Protein AF-A0A4Q2D8V3-F1 (afdb_monomer)

InterPro domains:
  IPR007855 RNA-dependent RNA polymerase [PTHR23079] (354-606)
  IPR057596 RDRP, core domain [PF05183] (180-632)

Foldseek 3Di:
DDDDDDDDDDDDDDDDDFFDFFDQDDDDDDDDDDDDDDDDDDPDPPPPDPDDDPVPAWDKDFDDPVDDQDDDDDPVLVVLLVLAPPLLSVLVVVCVLVVNDPSVVCVVVSVVRNPDPPRPDSVPNNVVSVVVSVVVSVVVVVVVVVPPDDDDDDPPDDPPPPPDPPPPAFKFFWDQVFFFFIFGDDLVDPDPTDMGIDDSNGGGTDDDPPPPRVSNVHTDGQETFFKDPFDWDFPQNLQLLVLQFQDLVLLLVLLLVVLCVLQVLCLDQVDDLQVNLQSLCVLVVQLLVLCCVVPVPVCRHHVSHVVVVVCVQPPPDPCLVCVVVVPPVNPDPDPLQQQQPQQRAGNDLSVNLNLLSLLPDGLVQDLVSLVSSLVVSLVVLLRCLQRSGRTARQKIKIAEDEPPVQPAEAQEKWAFAPDFRRADPVRGTGRTDAFAWKWKAFPPNQWSQLIDTGTHHDDVVVVSSVDHSYMYFHPDDPDGPQCSHLHGDRRGGMMMIGRRCSSRVRGDHDDCVRSDDDSCLLVPWKDADDDIPSNLCVVCVPPDPVVNVVSVVCLVCVVVPLSVVLSLLVQLLQLCCQAPNRSDPVSSSSSVVNSCSVCCNNRRIDTDPVNVVVSCVVGVLADRAPLSDRPVVVPPDVPDPPPRPHYHRDHYDPDDDRSSVVSSVSSVVSSVVVSVVSCVSSVPLPQDDQDCLLQVLQVVLVVVQVVQVVVVVVVVVVVDPDDDPDPPDDDDDDDPPDDDGSVVVNVFLLVQLVVLVVVCCCLQVDDDPDDDDDDDDDDDDDDDDPCRLVVDPSSVSSVSLSVSLCSLLVPPQPVNHPDDSLSSLSNSLSSNSVVQCVVCNPPSDGDCSSCSNNVPSSSVSSSVVDPDDDDDDPPPTPSNDRSDPCPDPPDDD

Sequence (893 aa):
MKSHSTNLQPTLVNDASLKLGKRKVDQVLIPDGSPESQRVFKQPRIQDPPGKDVTSKATVVHIDPSKSIINSPPHVVAQSFAKLPYGAQYEITRLVNNGRANYADFLSLISDLTSVPALSTNTTVAPLVSKILKTIKAVLDDAKVNADTAPVCHFKSALTGLRFVVLDVFLLFVLNLTDKGLLVEDIGDDSDDPVIYLAPSQIKIKYLASDDDPAHRAIDVLRASHLKTPCQLSSELVVNLAENGVPLQAFVDLLRASLDEAISPLLDWDRDLGEFWRDIQHRGGVLNARLARERPGIARVQGWSERDAVEQNNDDEDGLKELDGAGANSEQRSLAWWADPISGLPSPLEETIIEALDSGFTPKNCPYLRAKLGNCIVGYVDRIVSSYHIDVPMSCTSMIVPDRSGVLAEGEVFVKASGRYLQLPDGTYTDILVNMDVLVGRHPCKLPTDIRKWKAVDKPEFHSLGMADVIVLSTKGSRRAADWLAGGDYDGDKVLVVWQPELVEPFRNADERYADPPSDMDSRFFQKEVERVSTFSEKTAGLPEIEKIHELQYHLLGALRNTSLVGRYSNYHDIAVYQKGYKHPETRRLAIMFCTVLDSVKSGLSVKPEVLMDDQRRYGTLKAPLWTESIEKGNSKIQSPDNSNSGYPERGKGLKPFIMDGLFKRGKELRNEWKGKIERKTGLETSFVMDPDLVAPYQEFERMAAKEVARRNAADEASGPGVTLSVAQSSSGGNPSEEWSYANDLILIRKHVEEIYKEHKEKIGQAPAGGGGRPSSSLPGSDLDSAALTGLPIQRRQDILRSLSRKFAMYPTADELHLSPGWAARVKASYAYFYDCGQQKNKRKWTQFPWNVAFRDLCDIKAQVDSGYKTVRRECFYDRMAVKALIGRLTLN

Nearest PDB structures (foldseek):
  7y7q-assembly1_A  TM=8.088E-01  e=6.410E-26  Neurospora crassa
  7y7p-assembly1_A  TM=8.222E-01  e=3.084E-25  Neurospora crassa
  7y7t-assembly1_A  TM=8.079E-01  e=2.035E-25  Neurospora crassa
  7y7s-assembly1_A  TM=7.886E-01  e=1.224E-25  Neurospora crassa
  7y7r-assembly1_A  TM=7.980E-01  e=2.232E-25  Neurospora crassa

Radius of gyration: 35.07 Å; Cα contacts (8 Å, |Δi|>4): 1031; chains: 1; bounding box: 88×100×111 Å

pLDDT: mean 70.25, std 24.55, range [21.48, 98.56]

Mean predicted aligned error: 16.82 Å

Organism: NCBI:txid2316362

Secondary structure (DSSP, 8-state):
--------PPPP--------S--------------------PPP---PPTT--GGGGPEEEE--TTS----S--HHHHHHHTTS-HHHHHHHHHHHHTTS--HHHHHTTHHHHHT-TT--SHHHHHHHHHHHHHHHHHHHHHHHTT-SS-------SSSSS------SS--EEEE-SSBEEEE---TT---SS-EEEE-TTTB-----TT---GGGG--EEEEE---B-SEEEPHHHHHHHHHTT--HHHHHHHHHHHHHHHHHHHH--SS-HHHHHHHHHHHHTHHHHHHHHH-HHHHHHTT-SHHHHHHHHHSSS-TTHHHHHTTTSSS---GGGSPPTTT---SSHHHHHHHHHHTT--TTT-HHHHHHHHHHHHHHHHHHHHTT-EEESSEEEEEEEE-SS--SPTTEEEEE-SSS-EE-TTS-EESB--SEEEEEE-SS--STTSEEEEEE---HHHHHTT--SEEEE---SSS-HHHHTTT--TTT-EEEEE--HHHHTT--PPPGGGSSPPTTHHHHHEEE----HHHHHHHHTTS-HHHHHHHHHHHHTGGGGTHHHHHHHHHHHHHHHHHH-TT-HHHHHHHHHHHHHHTHHHH-EEE-HHHHHHHHHHHTTSPPPGGGS-TTTTTS---S--S---PPPPPPTTPPPPHHHHHHHHHHHHHHHHHHHHHHHH---------HHHHHHHHHHHHHHHHHHHHHHHHHHHT-S----------S-----PPP-HHHHHHHHHHHHHHHHHHHHHHHH-----S----------S---STTTTTS-HHHHHHHHHHHHHHHHHSS-GGGSSS-HHHHHHHHHHHHHHHHHHHHTTTT---SHHHHHHHHHHHHHHHTTSTT-----TTTTGGG-------------

Structure (mmCIF, N/CA/C/O backbone):
data_AF-A0A4Q2D8V3-F1
#
_entry.id   AF-A0A4Q2D8V3-F1
#
loop_
_atom_site.group_PDB
_atom_site.id
_atom_site.type_symbol
_atom_site.label_atom_id
_atom_site.label_alt_id
_atom_site.label_comp_id
_atom_site.label_asym_id
_atom_site.label_entity_id
_atom_site.label_seq_id
_atom_site.pdbx_PDB_ins_code
_atom_site.Cartn_x
_atom_site.Cartn_y
_atom_site.Cartn_z
_atom_site.occupancy
_atom_site.B_iso_or_equiv
_atom_site.auth_seq_id
_atom_site.auth_comp_id
_atom_site.auth_asym_id
_atom_site.auth_atom_id
_atom_site.pdbx_PDB_model_num
ATOM 1 N N . MET A 1 1 ? -37.116 75.525 6.205 1.00 33.69 1 MET A N 1
ATOM 2 C CA . MET A 1 1 ? -36.839 75.729 7.645 1.00 33.69 1 MET A CA 1
ATOM 3 C C . MET A 1 1 ? -37.574 74.678 8.463 1.00 33.69 1 MET A C 1
ATOM 5 O O . MET A 1 1 ? -38.787 74.769 8.578 1.00 33.69 1 MET A O 1
ATOM 9 N N . LYS A 1 2 ? -36.830 73.690 8.971 1.00 23.62 2 LYS A N 1
ATOM 10 C CA . LYS A 1 2 ? -36.969 72.975 10.256 1.00 23.62 2 LYS A CA 1
ATOM 11 C C . LYS A 1 2 ? -36.226 71.644 10.119 1.00 23.62 2 LYS A C 1
ATOM 13 O O . LYS A 1 2 ? -36.721 70.686 9.543 1.00 23.62 2 LYS A O 1
ATOM 18 N N . SER A 1 3 ? -34.992 71.673 10.602 1.00 23.20 3 SER A N 1
ATOM 19 C CA . SER A 1 3 ? -34.154 70.540 10.972 1.00 23.20 3 SER A CA 1
ATOM 20 C C . SER A 1 3 ? -34.714 69.882 12.228 1.00 23.20 3 SER A C 1
ATOM 22 O O . SER A 1 3 ? -35.114 70.621 13.118 1.00 23.20 3 SER A O 1
ATOM 24 N N . HIS A 1 4 ? -34.677 68.553 12.338 1.00 25.73 4 HIS A N 1
ATOM 25 C CA . HIS A 1 4 ? -34.555 67.822 13.608 1.00 25.73 4 HIS A CA 1
ATOM 26 C C . HIS A 1 4 ? -33.666 66.595 13.349 1.00 25.73 4 HIS A C 1
ATOM 28 O O . HIS A 1 4 ? -33.976 65.761 12.504 1.00 25.73 4 HIS A O 1
ATOM 34 N N . SER A 1 5 ? -32.531 66.551 14.046 1.00 23.23 5 SER A N 1
ATOM 35 C CA . SER A 1 5 ? -31.579 65.442 14.107 1.00 23.23 5 SER A CA 1
ATOM 36 C C . SER A 1 5 ? -31.729 64.796 15.481 1.00 23.23 5 SER A C 1
ATOM 38 O O . SER A 1 5 ? -31.698 65.504 16.489 1.00 23.23 5 SER A O 1
ATOM 40 N N . THR A 1 6 ? -31.895 63.476 15.529 1.00 26.05 6 THR A N 1
ATOM 41 C CA . THR A 1 6 ? -31.823 62.680 16.760 1.00 26.05 6 THR A CA 1
ATOM 42 C C . THR A 1 6 ? -30.819 61.553 16.580 1.00 26.05 6 THR A C 1
ATOM 44 O O . THR A 1 6 ? -30.985 60.689 15.721 1.00 26.05 6 THR A O 1
ATOM 47 N N . ASN A 1 7 ? -29.793 61.595 17.429 1.00 23.08 7 ASN A N 1
ATOM 48 C CA . ASN A 1 7 ? -28.850 60.522 17.720 1.00 23.08 7 ASN A CA 1
ATOM 49 C C . ASN A 1 7 ? -29.579 59.279 18.253 1.00 23.08 7 ASN A C 1
ATOM 51 O O . ASN A 1 7 ? -30.405 59.397 19.158 1.00 23.08 7 ASN A O 1
ATOM 55 N N . LEU A 1 8 ? -29.197 58.095 17.771 1.00 25.83 8 LEU A N 1
ATOM 56 C CA . LEU A 1 8 ? -29.529 56.801 18.371 1.00 25.83 8 LEU A CA 1
ATOM 57 C C . LEU A 1 8 ? -28.228 56.075 18.736 1.00 25.83 8 LEU A C 1
ATOM 59 O O . LEU A 1 8 ? -27.372 55.844 17.885 1.00 25.83 8 LEU A O 1
ATOM 63 N N . GLN A 1 9 ? -28.090 55.746 20.022 1.00 21.48 9 GLN A N 1
ATOM 64 C CA . GLN A 1 9 ? -27.105 54.794 20.536 1.00 21.48 9 GLN A CA 1
ATOM 65 C C . GLN A 1 9 ? -27.494 53.359 20.135 1.00 21.48 9 GLN A C 1
ATOM 67 O O . GLN A 1 9 ? -28.689 53.060 20.126 1.00 21.48 9 GLN A O 1
ATOM 72 N N . PRO A 1 10 ? -26.540 52.439 19.893 1.00 26.05 10 PRO A N 1
ATOM 73 C CA . PRO A 1 10 ? -26.833 51.016 19.821 1.00 26.05 10 PRO A CA 1
ATOM 74 C C . PRO A 1 10 ? -26.704 50.358 21.201 1.00 26.05 10 PRO A C 1
ATOM 76 O O . PRO A 1 10 ? -25.657 50.396 21.847 1.00 26.05 10 PRO A O 1
ATOM 79 N N . THR A 1 11 ? -27.795 49.734 21.626 1.00 23.80 11 THR A N 1
ATOM 80 C CA . THR A 1 11 ? -27.921 48.839 22.776 1.00 23.80 11 THR A CA 1
ATOM 81 C C . THR A 1 11 ? -27.153 47.531 22.544 1.00 23.80 11 THR A C 1
ATOM 83 O O . THR A 1 11 ? -27.339 46.859 21.532 1.00 23.80 11 THR A O 1
ATOM 86 N N . LEU A 1 12 ? -26.313 47.158 23.513 1.00 26.02 12 LEU A N 1
ATOM 87 C CA . LEU A 1 12 ? -25.686 45.840 23.654 1.00 26.02 12 LEU A CA 1
ATOM 88 C C . LEU A 1 12 ? -26.737 44.794 24.056 1.00 26.02 12 LEU A C 1
ATOM 90 O O . LEU A 1 12 ? -27.452 45.000 25.037 1.00 26.02 12 LEU A O 1
ATOM 94 N N . VAL A 1 13 ? -26.781 43.654 23.362 1.00 25.22 13 VAL A N 1
ATOM 95 C CA . VAL A 1 13 ? -27.460 42.441 23.840 1.00 25.22 13 VAL A CA 1
ATOM 96 C C . VAL A 1 13 ? -26.481 41.269 23.783 1.00 25.22 13 VAL A C 1
ATOM 98 O O . VAL A 1 13 ? -25.874 40.997 22.751 1.00 25.22 13 VAL A O 1
ATOM 101 N N . ASN A 1 14 ? -26.319 40.639 24.948 1.00 28.73 14 ASN A N 1
ATOM 102 C CA . ASN A 1 14 ? -25.539 39.438 25.231 1.00 28.73 14 ASN A CA 1
ATOM 103 C C . ASN A 1 14 ? -26.011 38.254 24.382 1.00 28.73 14 ASN A C 1
ATOM 105 O O . ASN A 1 14 ? -27.201 37.943 24.407 1.00 28.73 14 ASN A O 1
ATOM 109 N N . ASP A 1 15 ? -25.086 37.554 23.724 1.00 31.53 15 ASP A N 1
ATOM 110 C CA . ASP A 1 15 ? -25.410 36.380 22.915 1.00 31.53 15 ASP A CA 1
ATOM 111 C C . ASP A 1 15 ? -24.760 35.117 23.498 1.00 31.53 15 ASP A C 1
ATOM 113 O O . ASP A 1 15 ? -23.538 34.963 23.550 1.00 31.53 15 ASP A O 1
ATOM 117 N N . ALA A 1 16 ? -25.613 34.229 24.002 1.00 31.33 16 ALA A N 1
ATOM 118 C CA . ALA A 1 16 ? -25.270 32.962 24.624 1.00 31.33 16 ALA A CA 1
ATOM 119 C C . ALA A 1 16 ? -25.818 31.841 23.740 1.00 31.33 16 ALA A C 1
ATOM 121 O O . ALA A 1 16 ? -27.028 31.644 23.738 1.00 31.33 16 ALA A O 1
ATOM 122 N N . SER A 1 17 ? -24.970 31.109 22.996 1.00 28.61 17 SER A N 1
ATOM 123 C CA . SER A 1 17 ? -25.282 29.743 22.488 1.00 28.61 17 SER A CA 1
ATOM 124 C C . SER A 1 17 ? -24.301 29.123 21.475 1.00 28.61 17 SER A C 1
ATOM 126 O O . SER A 1 17 ? -24.545 27.999 21.042 1.00 28.61 17 SER A O 1
ATOM 128 N N . LEU A 1 18 ? -23.168 29.731 21.112 1.00 26.45 18 LEU A N 1
ATOM 129 C CA . LEU A 1 18 ? -22.264 29.109 20.129 1.00 26.45 18 LEU A CA 1
ATOM 130 C C . LEU A 1 18 ? -21.291 28.102 20.776 1.00 26.45 18 LEU A C 1
ATOM 132 O O . LEU A 1 18 ? -20.478 28.445 21.634 1.00 26.45 18 LEU A O 1
ATOM 136 N N . LYS A 1 19 ? -21.376 26.828 20.365 1.00 30.34 19 LYS A N 1
ATOM 137 C CA . LYS A 1 19 ? -20.481 25.737 20.791 1.00 30.34 19 LYS A CA 1
ATOM 138 C C . LYS A 1 19 ? -19.557 25.324 19.641 1.00 30.34 19 LYS A C 1
ATOM 140 O O . LYS A 1 19 ? -19.996 24.670 18.704 1.00 30.34 19 LYS A O 1
ATOM 145 N N . LEU A 1 20 ? -18.265 25.612 19.767 1.00 25.69 20 LEU A N 1
ATOM 146 C CA . LEU A 1 20 ? -17.198 24.931 19.027 1.00 25.69 20 LEU A CA 1
ATOM 147 C C . LEU A 1 20 ? -16.797 23.644 19.763 1.00 25.69 20 LEU A C 1
ATOM 149 O O . LEU A 1 20 ? -16.366 23.675 20.914 1.00 25.69 20 LEU A O 1
ATOM 153 N N . GLY A 1 21 ? -16.950 22.504 19.092 1.00 25.31 21 GLY A N 1
ATOM 154 C CA . GLY A 1 21 ? -16.466 21.208 19.567 1.00 25.31 21 GLY A CA 1
ATOM 155 C C . GLY A 1 21 ? -17.461 20.078 19.325 1.00 25.31 21 GLY A C 1
ATOM 156 O O . GLY A 1 21 ? -18.578 20.096 19.838 1.00 25.31 21 GLY A O 1
ATOM 157 N N . LYS A 1 22 ? -17.017 19.067 18.570 1.00 29.02 22 LYS A N 1
ATOM 158 C CA . LYS A 1 22 ? -17.786 17.869 18.211 1.00 29.02 22 LYS A CA 1
ATOM 159 C C . LYS A 1 22 ? -18.188 17.097 19.474 1.00 29.02 22 LYS A C 1
ATOM 161 O O . LYS A 1 22 ? -17.327 16.500 20.115 1.00 29.02 22 LYS A O 1
ATOM 166 N N . ARG A 1 23 ? -19.480 17.045 19.818 1.00 33.75 23 ARG A N 1
ATOM 167 C CA . ARG A 1 23 ? -20.016 16.035 20.755 1.00 33.75 23 ARG A CA 1
ATOM 168 C C . ARG A 1 23 ? -21.406 15.554 20.358 1.00 33.75 23 ARG A C 1
ATOM 170 O O . ARG A 1 23 ? -22.264 16.355 20.008 1.00 33.75 23 ARG A O 1
ATOM 177 N N . LYS A 1 24 ? -21.617 14.245 20.544 1.00 28.42 24 LYS A N 1
ATOM 178 C CA . LYS A 1 24 ? -22.931 13.600 20.685 1.00 28.42 24 LYS A CA 1
ATOM 179 C C . LYS A 1 24 ? -23.654 14.212 21.891 1.00 28.42 24 LYS A C 1
ATOM 181 O O . LYS A 1 24 ? -23.053 14.348 22.958 1.00 28.42 24 LYS A O 1
ATOM 186 N N . VAL A 1 25 ? -24.915 14.603 21.719 1.00 28.28 25 VAL A N 1
ATOM 187 C CA . VAL A 1 25 ? -25.738 15.190 22.786 1.00 28.28 25 VAL A CA 1
ATOM 188 C C . VAL A 1 25 ? -26.805 14.189 23.210 1.00 28.28 25 VAL A C 1
ATOM 190 O O . VAL A 1 25 ? -27.802 14.043 22.512 1.00 28.28 25 VAL A O 1
ATOM 193 N N . ASP A 1 26 ? -26.624 13.602 24.391 1.00 31.77 26 ASP A N 1
ATOM 194 C CA . ASP A 1 26 ? -27.732 13.152 25.231 1.00 31.77 26 ASP A CA 1
ATOM 195 C C . ASP A 1 26 ? -27.966 14.224 26.299 1.00 31.77 26 ASP A C 1
ATOM 197 O O . ASP A 1 26 ? -27.045 14.538 27.054 1.00 31.77 26 ASP A O 1
ATOM 201 N N . GLN A 1 27 ? -29.166 14.811 26.325 1.00 28.81 27 GLN A N 1
ATOM 202 C CA . GLN A 1 27 ? -29.954 15.104 27.535 1.00 28.81 27 GLN A CA 1
ATOM 203 C C . GLN A 1 27 ? -31.190 15.944 27.181 1.00 28.81 27 GLN A C 1
ATOM 205 O O . GLN A 1 27 ? -31.093 17.072 26.698 1.00 28.81 27 GLN A O 1
ATOM 210 N N . VAL A 1 28 ? -32.354 15.349 27.446 1.00 27.14 28 VAL A N 1
ATOM 211 C CA . VAL A 1 28 ? -33.668 15.991 27.546 1.00 27.14 28 VAL A CA 1
ATOM 212 C C . VAL A 1 28 ? -33.770 16.614 28.943 1.00 27.14 28 VAL A C 1
ATOM 214 O O . VAL A 1 28 ? -33.424 15.967 29.929 1.00 27.14 28 VAL A O 1
ATOM 217 N N . LEU A 1 29 ? -34.219 17.867 29.022 1.00 27.22 29 LEU A N 1
ATOM 218 C CA . LEU A 1 29 ? -34.508 18.575 30.272 1.00 27.22 29 LEU A CA 1
ATOM 219 C C . LEU A 1 29 ? -35.849 18.092 30.855 1.00 27.22 29 LEU A C 1
ATOM 221 O O . LEU A 1 29 ? -36.868 18.169 30.174 1.00 27.22 29 LEU A O 1
ATOM 225 N N . ILE A 1 30 ? -35.855 17.657 32.118 1.00 24.94 30 ILE A N 1
ATOM 226 C CA . ILE A 1 30 ? -37.042 17.618 32.993 1.00 24.94 30 ILE A CA 1
ATOM 227 C C . ILE A 1 30 ? -36.651 18.369 34.279 1.00 24.94 30 ILE A C 1
ATOM 229 O O . ILE A 1 30 ? -35.557 18.105 34.788 1.00 24.94 30 ILE A O 1
ATOM 233 N N . PRO A 1 31 ? -37.460 19.318 34.787 1.00 30.03 31 PRO A N 1
ATOM 234 C CA . PRO A 1 31 ? -37.100 20.108 35.958 1.00 30.03 31 PRO A CA 1
ATOM 235 C C . PRO A 1 31 ? -37.478 19.443 37.296 1.00 30.03 31 PRO A C 1
ATOM 237 O O . PRO A 1 31 ? -38.448 18.696 37.388 1.00 30.03 31 PRO A O 1
ATOM 240 N N . ASP A 1 32 ? -36.700 19.845 38.305 1.00 27.48 32 ASP A N 1
ATOM 241 C CA . ASP A 1 32 ? -36.900 19.824 39.762 1.00 27.48 32 ASP A CA 1
ATOM 242 C C . ASP A 1 32 ? -36.445 18.630 40.630 1.00 27.48 32 ASP A C 1
ATOM 244 O O . ASP A 1 32 ? -37.058 17.571 40.701 1.00 27.48 32 ASP A O 1
ATOM 248 N N . GLY A 1 33 ? -35.404 18.920 41.431 1.00 28.89 33 GLY A N 1
ATOM 249 C CA . GLY A 1 33 ? -35.537 18.950 42.894 1.00 28.89 33 GLY A CA 1
ATOM 250 C C . GLY A 1 33 ? -35.081 17.725 43.698 1.00 28.89 33 GLY A C 1
ATOM 251 O O . GLY A 1 33 ? -35.910 16.921 44.103 1.00 28.89 33 GLY A O 1
ATOM 252 N N . SER A 1 34 ? -33.784 17.627 44.025 1.00 22.22 34 SER A N 1
ATOM 253 C CA . SER A 1 34 ? -33.230 17.240 45.354 1.00 22.22 34 SER A CA 1
ATOM 254 C C . SER A 1 34 ? -31.743 16.836 45.260 1.00 22.22 34 SER A C 1
ATOM 256 O O . SER A 1 34 ? -31.290 16.420 44.190 1.00 22.22 34 SER A O 1
ATOM 258 N N . PRO A 1 35 ? -30.947 16.980 46.341 1.00 33.31 35 PRO A N 1
ATOM 259 C CA . PRO A 1 35 ? -29.518 16.700 46.319 1.00 33.31 35 PRO A CA 1
ATOM 260 C C . PRO A 1 35 ? -29.232 15.307 46.891 1.00 33.31 35 PRO A C 1
ATOM 262 O O . PRO A 1 35 ? -29.382 15.126 48.089 1.00 33.31 35 PRO A O 1
ATOM 265 N N . GLU A 1 36 ? -28.793 14.347 46.067 1.00 23.11 36 GLU A N 1
ATOM 266 C CA . GLU A 1 36 ? -27.858 13.280 46.473 1.00 23.11 36 GLU A CA 1
ATOM 267 C C . GLU A 1 36 ? -27.487 12.313 45.330 1.00 23.11 36 GLU A C 1
ATOM 269 O O . GLU A 1 36 ? -28.290 11.957 44.470 1.00 23.11 36 GLU A O 1
ATOM 274 N N . SER A 1 37 ? -26.248 11.819 45.417 1.00 23.47 37 SER A N 1
ATOM 275 C CA . SER A 1 37 ? -25.603 10.717 44.682 1.00 23.47 37 SER A CA 1
ATOM 276 C C . SER A 1 37 ? -24.862 11.030 43.366 1.00 23.47 37 SER A C 1
ATOM 278 O O . SER A 1 37 ? -25.400 11.133 42.265 1.00 23.47 37 SER A O 1
ATOM 280 N N . GLN A 1 38 ? -23.536 11.085 43.524 1.00 30.09 38 GLN A N 1
ATOM 281 C CA . GLN A 1 38 ? -22.507 10.915 42.502 1.00 30.09 38 GLN A CA 1
ATOM 282 C C . GLN A 1 38 ? -22.814 9.701 41.601 1.00 30.09 38 GLN A C 1
ATOM 284 O O . GLN A 1 38 ? -22.935 8.576 42.089 1.00 30.09 38 GLN A O 1
ATOM 289 N N . ARG A 1 39 ? -22.880 9.901 40.277 1.00 22.34 39 ARG A N 1
ATOM 290 C CA . ARG A 1 39 ? -22.902 8.810 39.289 1.00 22.34 39 ARG A CA 1
ATOM 291 C C . ARG A 1 39 ? -21.748 8.936 38.299 1.00 22.34 39 ARG A C 1
ATOM 293 O O . ARG A 1 39 ? -21.641 9.888 37.534 1.00 22.34 39 ARG A O 1
ATOM 300 N N . VAL A 1 40 ? -20.906 7.910 38.356 1.00 24.23 40 VAL A N 1
ATOM 301 C CA . VAL A 1 40 ? -19.858 7.507 37.417 1.00 24.23 40 VAL A CA 1
ATOM 302 C C . VAL A 1 40 ? -20.426 7.420 35.993 1.00 24.23 40 VAL A C 1
ATOM 304 O O . VAL A 1 40 ? -21.451 6.771 35.775 1.00 24.23 40 VAL A O 1
ATOM 307 N N . PHE A 1 41 ? -19.761 8.045 35.017 1.00 23.84 41 PHE A N 1
ATOM 308 C CA . PHE A 1 41 ? -20.127 7.933 33.603 1.00 23.84 41 PHE A CA 1
ATOM 309 C C . PHE A 1 41 ? -19.745 6.546 33.068 1.00 23.84 41 PHE A C 1
ATOM 311 O O . PHE A 1 41 ? -18.632 6.319 32.607 1.00 23.84 41 PHE A O 1
ATOM 318 N N . LYS A 1 42 ? -20.707 5.621 33.094 1.00 27.94 42 LYS A N 1
ATOM 319 C CA . LYS A 1 42 ? -20.826 4.612 32.038 1.00 27.94 42 LYS A CA 1
ATOM 320 C C . LYS A 1 42 ? -21.205 5.358 30.752 1.00 27.94 42 LYS A C 1
ATOM 322 O O . LYS A 1 42 ? -22.063 6.240 30.805 1.00 27.94 42 LYS A O 1
ATOM 327 N N . GLN A 1 43 ? -20.632 4.996 29.602 1.00 22.69 43 GLN A N 1
ATOM 328 C CA . GLN A 1 43 ? -21.339 5.231 28.338 1.00 22.69 43 GLN A CA 1
ATOM 329 C C . GLN A 1 43 ? -22.757 4.653 28.501 1.00 22.69 43 GLN A C 1
ATOM 331 O O . GLN A 1 43 ? -22.885 3.566 29.081 1.00 22.69 43 GLN A O 1
ATOM 336 N N . PRO A 1 44 ? -23.828 5.359 28.104 1.00 22.78 44 PRO A N 1
ATOM 337 C CA . PRO A 1 44 ? -25.166 4.843 28.320 1.00 22.78 44 PRO A CA 1
ATOM 338 C C . PRO A 1 44 ? -25.301 3.508 27.582 1.00 22.78 44 PRO A C 1
ATOM 340 O O . PRO A 1 44 ? -25.212 3.446 26.359 1.00 22.78 44 PRO A O 1
ATOM 343 N N . ARG A 1 45 ? -25.539 2.428 28.339 1.00 27.09 45 ARG A N 1
ATOM 344 C CA . ARG A 1 45 ? -26.290 1.287 27.817 1.00 27.09 45 ARG A CA 1
ATOM 345 C C . ARG A 1 45 ? -27.665 1.844 27.475 1.00 27.09 45 ARG A C 1
ATOM 347 O O . ARG A 1 45 ? -28.497 1.990 28.368 1.00 27.09 45 ARG A O 1
ATOM 354 N N . ILE A 1 46 ? -27.886 2.188 26.212 1.00 26.33 46 ILE A N 1
ATOM 355 C CA . ILE A 1 46 ? -29.239 2.325 25.686 1.00 26.33 46 ILE A CA 1
ATOM 356 C C . ILE A 1 46 ? -29.778 0.894 25.616 1.00 26.33 46 ILE A C 1
ATOM 358 O O . ILE A 1 46 ? -29.604 0.189 24.629 1.00 26.33 46 ILE A O 1
ATOM 362 N N . GLN A 1 47 ? -30.341 0.417 26.727 1.00 27.28 47 GLN A N 1
ATOM 363 C CA . GLN A 1 47 ? -31.353 -0.629 26.672 1.00 27.28 47 GLN A CA 1
ATOM 364 C C . GLN A 1 47 ? -32.624 0.052 26.176 1.00 27.28 47 GLN A C 1
ATOM 366 O O . GLN A 1 47 ? -33.472 0.439 26.976 1.00 27.28 47 GLN A O 1
ATOM 371 N N . ASP A 1 48 ? -32.739 0.234 24.865 1.00 26.39 48 ASP A N 1
ATOM 372 C CA . ASP A 1 48 ? -34.071 0.301 24.289 1.00 26.39 48 ASP A CA 1
ATOM 373 C C . ASP A 1 48 ? -34.563 -1.155 24.190 1.00 26.39 48 ASP A C 1
ATOM 375 O O . ASP A 1 48 ? -33.840 -2.012 23.670 1.00 26.39 48 ASP A O 1
ATOM 379 N N . PRO A 1 49 ? -35.730 -1.495 24.766 1.00 24.14 49 PRO A N 1
ATOM 380 C CA . PRO A 1 49 ? -36.297 -2.828 24.617 1.00 24.14 49 PRO A CA 1
ATOM 381 C C . PRO A 1 49 ? -36.510 -3.133 23.123 1.00 24.14 49 PRO A C 1
ATOM 383 O O . PRO A 1 49 ? -36.838 -2.218 22.361 1.00 24.14 49 PRO A O 1
ATOM 386 N N . PRO A 1 50 ? -36.341 -4.392 22.680 1.00 26.47 50 PRO A N 1
ATOM 387 C CA . PRO A 1 50 ? -36.523 -4.748 21.278 1.00 26.47 50 PRO A CA 1
ATOM 388 C C . PRO A 1 50 ? -37.967 -4.442 20.856 1.00 26.47 50 PRO A C 1
ATOM 390 O O . PRO A 1 50 ? -38.906 -4.945 21.471 1.00 26.47 50 PRO A O 1
ATOM 393 N N . GLY A 1 51 ? -38.137 -3.600 19.831 1.00 31.67 51 GLY A N 1
ATOM 394 C CA . GLY A 1 51 ? -39.444 -3.317 19.221 1.00 31.67 51 GLY A CA 1
ATOM 395 C C . GLY A 1 51 ? -39.936 -1.865 19.238 1.00 31.67 51 GLY A C 1
ATOM 396 O O . GLY A 1 51 ? -41.110 -1.651 18.950 1.00 31.67 51 GLY A O 1
ATOM 397 N N . LYS A 1 52 ? -39.107 -0.857 19.552 1.00 26.75 52 LYS A N 1
ATOM 398 C CA . LYS A 1 52 ? -39.480 0.549 19.301 1.00 26.75 52 LYS A CA 1
ATOM 399 C C . LYS A 1 52 ? -38.934 1.041 17.965 1.00 26.75 52 LYS A C 1
ATOM 401 O O . LYS A 1 52 ? -37.729 1.041 17.743 1.00 26.75 52 LYS A O 1
ATOM 406 N N . ASP A 1 53 ? -39.864 1.467 17.122 1.00 30.09 53 ASP A N 1
ATOM 407 C CA . ASP A 1 53 ? -39.662 2.124 15.837 1.00 30.09 53 ASP A CA 1
ATOM 408 C C . ASP A 1 53 ? -38.674 3.303 15.972 1.00 30.09 53 ASP A C 1
ATOM 410 O O . ASP A 1 53 ? -38.930 4.281 16.680 1.00 30.09 53 ASP A O 1
ATOM 414 N N . VAL A 1 54 ? -37.491 3.172 15.364 1.00 31.33 54 VAL A N 1
ATOM 415 C CA . VAL A 1 54 ? -36.365 4.122 15.494 1.00 31.33 54 VAL A CA 1
ATOM 416 C C . VAL A 1 54 ? -36.580 5.376 14.628 1.00 31.33 54 VAL A C 1
ATOM 418 O O . VAL A 1 54 ? -35.846 6.358 14.747 1.00 31.33 54 VAL A O 1
ATOM 421 N N . THR A 1 55 ? -37.630 5.398 13.806 1.00 31.08 55 THR A N 1
ATOM 422 C CA . THR A 1 55 ? -37.982 6.528 12.933 1.00 31.08 55 THR A CA 1
ATOM 423 C C . THR A 1 55 ? -38.371 7.798 13.704 1.00 31.08 55 THR A C 1
ATOM 425 O O . THR A 1 55 ? -38.196 8.904 13.198 1.00 31.08 55 THR A O 1
ATOM 428 N N . SER A 1 56 ? -38.792 7.702 14.972 1.00 30.20 56 SER A N 1
ATOM 429 C CA . SER A 1 56 ? -39.367 8.840 15.709 1.00 30.20 56 SER A CA 1
ATOM 430 C C . SER A 1 56 ? -38.361 9.881 16.253 1.00 30.20 56 SER A C 1
ATOM 432 O O . SER A 1 56 ? -38.751 10.736 17.052 1.00 30.20 56 SER A O 1
ATOM 434 N N . LYS A 1 57 ? -37.063 9.799 15.916 1.00 35.16 57 LYS A N 1
ATOM 435 C CA . LYS A 1 57 ? -36.010 10.722 16.413 1.00 35.16 57 LYS A CA 1
ATOM 436 C C . LYS A 1 57 ? -35.032 11.235 15.344 1.00 35.16 57 LYS A C 1
ATOM 438 O O . LYS A 1 57 ? -34.060 11.903 15.702 1.00 35.16 57 LYS A O 1
ATOM 443 N N . ALA A 1 58 ? -35.245 10.924 14.066 1.00 40.50 58 ALA A N 1
ATOM 444 C CA . ALA A 1 58 ? -34.406 11.448 12.990 1.00 40.50 58 ALA A CA 1
ATOM 445 C C . ALA A 1 58 ? -34.774 12.909 12.687 1.00 40.50 58 ALA A C 1
ATOM 447 O O . ALA A 1 58 ? -35.954 13.250 12.599 1.00 40.50 58 ALA A O 1
ATOM 448 N N . THR A 1 59 ? -33.772 13.776 12.525 1.00 47.81 59 THR A N 1
ATOM 449 C CA . THR A 1 59 ? -34.013 15.120 11.988 1.00 47.81 59 THR A CA 1
ATOM 450 C C . THR A 1 59 ? -34.127 14.993 10.475 1.00 47.81 59 THR A C 1
ATOM 452 O O . THR A 1 59 ? -33.185 14.536 9.826 1.00 47.81 59 THR A O 1
ATOM 455 N N . VAL A 1 60 ? -35.276 15.388 9.928 1.00 48.84 60 VAL A N 1
ATOM 456 C CA . VAL A 1 60 ? -35.514 15.434 8.483 1.00 48.84 60 VAL A CA 1
ATOM 457 C C . VAL A 1 60 ? -35.003 16.768 7.956 1.00 48.84 60 VAL A C 1
ATOM 459 O O . VAL A 1 60 ? -35.440 17.825 8.417 1.00 48.84 60 VAL A O 1
ATOM 462 N N . VAL A 1 61 ? -34.068 16.729 7.009 1.00 51.53 61 VAL A N 1
ATOM 463 C CA . VAL A 1 61 ? -33.603 17.923 6.299 1.00 51.53 61 VAL A CA 1
ATOM 464 C C . VAL A 1 61 ? -34.166 17.869 4.884 1.00 51.53 61 VAL A C 1
ATOM 466 O O . VAL A 1 61 ? -33.765 17.026 4.085 1.00 51.53 61 VAL A O 1
ATOM 469 N N . HIS A 1 62 ? -35.110 18.764 4.584 1.00 44.91 62 HIS A N 1
ATOM 470 C CA . HIS A 1 62 ? -35.648 18.926 3.234 1.00 44.91 62 HIS A CA 1
ATOM 471 C C . HIS A 1 62 ? -34.666 19.724 2.375 1.00 44.91 62 HIS A C 1
ATOM 473 O O . HIS A 1 62 ? -34.283 20.845 2.735 1.00 44.91 62 HIS A O 1
ATOM 479 N N . ILE A 1 63 ? -34.270 19.158 1.236 1.00 48.66 63 ILE A N 1
ATOM 480 C CA . ILE A 1 63 ? -33.458 19.856 0.243 1.00 48.66 63 ILE A CA 1
ATOM 481 C C . ILE A 1 63 ? -34.425 20.582 -0.691 1.00 48.66 63 ILE A C 1
ATOM 483 O O . ILE A 1 63 ? -35.218 19.952 -1.376 1.00 48.66 63 ILE A O 1
ATOM 487 N N . ASP A 1 64 ? -34.381 21.915 -0.700 1.00 41.16 64 ASP A N 1
ATOM 488 C CA . ASP A 1 64 ? -35.196 22.738 -1.600 1.00 41.16 64 ASP A CA 1
ATOM 489 C C . ASP A 1 64 ? -34.707 22.560 -3.053 1.00 41.16 64 ASP A C 1
ATOM 491 O O . ASP A 1 64 ? -33.612 23.037 -3.370 1.00 41.16 64 ASP A O 1
ATOM 495 N N . PRO A 1 65 ? -35.488 21.933 -3.957 1.00 38.16 65 PRO A N 1
ATOM 496 C CA . PRO A 1 65 ? -35.063 21.662 -5.333 1.00 38.16 65 PRO A CA 1
ATOM 497 C C . PRO A 1 65 ? -34.834 22.937 -6.158 1.00 38.16 65 PRO A C 1
ATOM 499 O O . PRO A 1 65 ? -34.163 22.907 -7.190 1.00 38.16 65 PRO A O 1
ATOM 502 N N . SER A 1 66 ? -35.400 24.069 -5.721 1.00 36.38 66 SER A N 1
ATOM 503 C CA . SER A 1 66 ? -35.269 25.369 -6.387 1.00 36.38 66 SER A CA 1
ATOM 504 C C . SER A 1 66 ? -33.971 26.105 -6.034 1.00 36.38 66 SER A C 1
ATOM 506 O O . SER A 1 66 ? -33.604 27.074 -6.707 1.00 36.38 66 SER A O 1
ATOM 508 N N . LYS A 1 67 ? -33.245 25.635 -5.011 1.00 37.72 67 LYS A N 1
ATOM 509 C CA . LYS A 1 67 ? -31.947 26.163 -4.587 1.00 37.72 67 LYS A CA 1
ATOM 510 C C . LYS A 1 67 ? -30.864 25.194 -5.045 1.00 37.72 67 LYS A C 1
ATOM 512 O O . LYS A 1 67 ? -30.821 24.042 -4.635 1.00 37.72 67 LYS A O 1
ATOM 517 N N . SER A 1 68 ? -29.999 25.660 -5.942 1.00 33.31 68 SER A N 1
ATOM 518 C CA . SER A 1 68 ? -28.963 24.848 -6.584 1.00 33.31 68 SER A CA 1
ATOM 519 C C . SER A 1 68 ? -28.124 24.064 -5.569 1.00 33.31 68 SER A C 1
ATOM 521 O O . SER A 1 68 ? -27.397 24.670 -4.780 1.00 33.31 68 SER A O 1
ATOM 523 N N . ILE A 1 69 ? -28.160 22.732 -5.653 1.00 37.88 69 ILE A N 1
ATOM 524 C CA . ILE A 1 69 ? -27.123 21.866 -5.087 1.00 37.88 69 ILE A CA 1
ATOM 525 C C . ILE A 1 69 ? -25.825 22.227 -5.817 1.00 37.88 69 ILE A C 1
ATOM 527 O O . ILE A 1 69 ? -25.718 22.087 -7.039 1.00 37.88 69 ILE A O 1
ATOM 531 N N . ILE A 1 70 ? -24.870 22.797 -5.088 1.00 38.47 70 ILE A N 1
ATOM 532 C CA . ILE A 1 70 ? -23.633 23.319 -5.667 1.00 38.47 70 ILE A CA 1
ATOM 533 C C . ILE A 1 70 ? -22.721 22.137 -5.996 1.00 38.47 70 ILE A C 1
ATOM 535 O O . ILE A 1 70 ? -22.067 21.578 -5.122 1.00 38.47 70 ILE A O 1
ATOM 539 N N . ASN A 1 71 ? -22.647 21.774 -7.275 1.00 36.69 71 ASN A N 1
ATOM 540 C CA . ASN A 1 71 ? -21.537 20.978 -7.786 1.00 36.69 71 ASN A CA 1
ATOM 541 C C . ASN A 1 71 ? -20.288 21.867 -7.899 1.00 36.69 71 ASN A C 1
ATOM 543 O O . ASN A 1 71 ? -20.381 23.041 -8.262 1.00 36.69 71 ASN A O 1
ATOM 547 N N . SER A 1 72 ? -19.117 21.291 -7.612 1.00 37.44 72 SER A N 1
ATOM 548 C CA . SER A 1 72 ? -17.798 21.911 -7.827 1.00 37.44 72 SER A CA 1
ATOM 549 C C . SER A 1 72 ? -17.687 22.626 -9.193 1.00 37.44 72 SER A C 1
ATOM 551 O O . SER A 1 72 ? -18.370 22.225 -10.140 1.00 37.44 72 SER A O 1
ATOM 553 N N . PRO A 1 73 ? -16.826 23.662 -9.333 1.00 39.94 73 PRO A N 1
ATOM 554 C CA . PRO A 1 73 ? -16.794 24.527 -10.514 1.00 39.94 73 PRO A CA 1
ATOM 555 C C . PRO A 1 73 ? -16.710 23.751 -11.843 1.00 39.94 73 PRO A C 1
ATOM 557 O O . PRO A 1 73 ? -16.018 22.730 -11.905 1.00 39.94 73 PRO A O 1
ATOM 560 N N . PRO A 1 74 ? -17.339 24.246 -12.933 1.00 44.31 74 PRO A N 1
ATOM 561 C CA . PRO A 1 74 ? -17.277 23.613 -14.251 1.00 44.31 74 PRO A CA 1
ATOM 562 C C . PRO A 1 74 ? -15.833 23.305 -14.677 1.00 44.31 74 PRO A C 1
ATOM 564 O O . PRO A 1 74 ? -14.936 24.124 -14.476 1.00 44.31 74 PRO A O 1
ATOM 567 N N . HIS A 1 75 ? -15.613 22.145 -15.307 1.00 41.56 75 HIS A N 1
ATOM 568 C CA . HIS A 1 75 ? -14.303 21.545 -15.637 1.00 41.56 75 HIS A CA 1
ATOM 569 C C . HIS A 1 75 ? -13.230 22.518 -16.180 1.00 41.56 75 HIS A C 1
ATOM 571 O O . HIS A 1 75 ? -12.048 22.377 -15.869 1.00 41.56 75 HIS A O 1
ATOM 577 N N . VAL A 1 76 ? -13.621 23.520 -16.977 1.00 41.03 76 VAL A N 1
ATOM 578 C CA . VAL A 1 76 ? -12.704 24.522 -17.560 1.00 41.03 76 VAL A CA 1
ATOM 579 C C . VAL A 1 76 ? -12.151 25.488 -16.503 1.00 41.03 76 VAL A C 1
ATOM 581 O O . VAL A 1 76 ? -10.988 25.881 -16.564 1.00 41.03 76 VAL A O 1
ATOM 584 N N . VAL A 1 77 ? -12.955 25.831 -15.495 1.00 46.59 77 VAL A N 1
ATOM 585 C CA . VAL A 1 77 ? -12.554 26.695 -14.377 1.00 46.59 77 VAL A CA 1
ATOM 586 C C . VAL A 1 77 ? -11.646 25.929 -13.416 1.00 46.59 77 VAL A C 1
ATOM 588 O O . VAL A 1 77 ? -10.637 26.474 -12.979 1.00 46.59 77 VAL A O 1
ATOM 591 N N . ALA A 1 78 ? -11.939 24.650 -13.152 1.00 49.78 78 ALA A N 1
ATOM 592 C CA . ALA A 1 78 ? -11.202 23.808 -12.206 1.00 49.78 78 ALA A CA 1
ATOM 593 C C . ALA A 1 78 ? -9.704 23.637 -12.545 1.00 49.78 78 ALA A C 1
ATOM 595 O O . ALA A 1 78 ? -8.872 23.659 -11.640 1.00 49.78 78 ALA A O 1
ATOM 596 N N . GLN A 1 79 ? -9.331 23.528 -13.829 1.00 49.94 79 GLN A N 1
ATOM 597 C CA . GLN A 1 79 ? -7.919 23.419 -14.247 1.00 49.94 79 GLN A CA 1
ATOM 598 C C . GLN A 1 79 ? -7.103 24.687 -13.959 1.00 49.94 79 GLN A C 1
ATOM 600 O O . GLN A 1 79 ? -5.924 24.614 -13.612 1.00 49.94 79 GLN A O 1
ATOM 605 N N . SER A 1 80 ? -7.731 25.853 -14.103 1.00 49.09 80 SER A N 1
ATOM 606 C CA . SER A 1 80 ? -7.116 27.150 -13.818 1.00 49.09 80 SER A CA 1
ATOM 607 C C . SER A 1 80 ? -7.129 27.446 -12.312 1.00 49.09 80 SER A C 1
ATOM 609 O O . SER A 1 80 ? -6.158 27.977 -11.780 1.00 49.09 80 SER A O 1
ATOM 611 N N . PHE A 1 81 ? -8.177 27.013 -11.605 1.00 54.09 81 PHE A N 1
ATOM 612 C CA . PHE A 1 81 ? -8.310 27.105 -10.148 1.00 54.09 81 PHE A CA 1
ATOM 613 C C . PHE A 1 81 ? -7.303 26.247 -9.382 1.00 54.09 81 PHE A C 1
ATOM 615 O O . PHE A 1 81 ? -6.784 26.681 -8.357 1.00 54.09 81 PHE A O 1
ATOM 622 N N . ALA A 1 82 ? -6.998 25.049 -9.887 1.00 53.38 82 ALA A N 1
ATOM 623 C CA . ALA A 1 82 ? -6.058 24.117 -9.265 1.00 53.38 82 ALA A CA 1
ATOM 624 C C . ALA A 1 82 ? -4.622 24.666 -9.176 1.00 53.38 82 ALA A C 1
ATOM 626 O O . ALA A 1 82 ? -3.812 24.143 -8.414 1.00 53.38 82 ALA A O 1
ATOM 627 N N . LYS A 1 83 ? -4.303 25.723 -9.937 1.00 55.44 83 LYS A N 1
ATOM 628 C CA . LYS A 1 83 ? -3.009 26.423 -9.893 1.00 55.44 83 LYS A CA 1
ATOM 629 C C . LYS A 1 83 ? -2.888 27.396 -8.715 1.00 55.44 83 LYS A C 1
ATOM 631 O O . LYS A 1 83 ? -1.799 27.906 -8.471 1.00 55.44 83 LYS A O 1
ATOM 636 N N . LEU A 1 84 ? -3.984 27.682 -8.011 1.00 54.91 84 LEU A N 1
ATOM 637 C CA . LEU A 1 84 ? -4.006 28.581 -6.860 1.00 54.91 84 LEU A CA 1
ATOM 638 C C . LEU A 1 84 ? -3.774 27.806 -5.548 1.00 54.91 84 LEU A C 1
ATOM 640 O O . LEU A 1 84 ? -4.194 26.654 -5.451 1.00 54.91 84 LEU A O 1
ATOM 644 N N . PRO A 1 85 ? -3.187 28.415 -4.505 1.00 52.47 85 PRO A N 1
ATOM 645 C CA . PRO A 1 85 ? -3.123 27.821 -3.165 1.00 52.47 85 PRO A CA 1
ATOM 646 C C . PRO A 1 85 ? -4.516 27.503 -2.595 1.00 52.47 85 PRO A C 1
ATOM 648 O O . PRO A 1 85 ? -5.478 28.224 -2.868 1.00 52.47 85 PRO A O 1
ATOM 651 N N . TYR A 1 86 ? -4.634 26.462 -1.761 1.00 48.78 86 TYR A N 1
ATOM 652 C CA . TYR A 1 86 ? -5.919 25.983 -1.218 1.00 48.78 86 TYR A CA 1
ATOM 653 C C . TYR A 1 86 ? -6.742 27.087 -0.532 1.00 48.78 86 TYR A C 1
ATOM 655 O O . TYR A 1 86 ? -7.949 27.179 -0.739 1.00 48.78 86 TYR A O 1
ATOM 663 N N . GLY A 1 87 ? -6.096 27.986 0.217 1.00 50.91 87 GLY A N 1
ATOM 664 C CA . GLY A 1 87 ? -6.762 29.124 0.858 1.00 50.91 87 GLY A CA 1
ATOM 665 C C . GLY A 1 87 ? -7.406 30.107 -0.131 1.00 50.91 87 GLY A C 1
ATOM 666 O O . GLY A 1 87 ? -8.445 30.686 0.177 1.00 50.91 87 GLY A O 1
ATOM 667 N N . ALA A 1 88 ? -6.845 30.259 -1.337 1.00 55.03 88 ALA A N 1
ATOM 668 C CA . ALA A 1 88 ? -7.458 31.041 -2.413 1.00 55.03 88 ALA A CA 1
ATOM 669 C C . ALA A 1 88 ? -8.663 30.317 -3.006 1.00 55.03 88 ALA A C 1
ATOM 671 O O . ALA A 1 88 ? -9.718 30.917 -3.180 1.00 55.03 88 ALA A O 1
ATOM 672 N N . GLN A 1 89 ? -8.507 29.021 -3.295 1.00 55.84 89 GLN A N 1
ATOM 673 C CA . GLN A 1 89 ? -9.584 28.195 -3.840 1.00 55.84 89 GLN A CA 1
ATOM 674 C C . GLN A 1 89 ? -10.795 28.201 -2.898 1.00 55.84 89 GLN A C 1
ATOM 676 O O . GLN A 1 89 ? -11.928 28.365 -3.350 1.00 55.84 89 GLN A O 1
ATOM 681 N N . TYR A 1 90 ? -10.540 28.093 -1.591 1.00 54.66 90 TYR A N 1
ATOM 682 C CA . TYR A 1 90 ? -11.548 28.162 -0.540 1.00 54.66 90 TYR A CA 1
ATOM 683 C C . TYR A 1 90 ? -12.254 29.521 -0.501 1.00 54.66 90 TYR A C 1
ATOM 685 O O . TYR A 1 90 ? -13.479 29.568 -0.577 1.00 54.66 90 TYR A O 1
ATOM 693 N N . GLU A 1 91 ? -11.514 30.635 -0.434 1.00 55.16 91 GLU A N 1
ATOM 694 C CA . GLU A 1 91 ? -12.127 31.967 -0.332 1.00 55.16 91 GLU A CA 1
ATOM 695 C C . GLU A 1 91 ? -12.909 32.341 -1.598 1.00 55.16 91 GLU A C 1
ATOM 697 O O . GLU A 1 91 ? -13.986 32.928 -1.506 1.00 55.16 91 GLU A O 1
ATOM 702 N N . ILE A 1 92 ? -12.423 31.953 -2.781 1.00 57.62 92 ILE A N 1
ATOM 703 C CA . ILE A 1 92 ? -13.154 32.186 -4.026 1.00 57.62 92 ILE A CA 1
ATOM 704 C C . ILE A 1 92 ? -14.432 31.343 -4.063 1.00 57.62 92 ILE A C 1
ATOM 706 O O . ILE A 1 92 ? -15.499 31.875 -4.360 1.00 57.62 92 ILE A O 1
ATOM 710 N N . THR A 1 93 ? -14.353 30.056 -3.716 1.00 54.94 93 THR A N 1
ATOM 711 C CA . THR A 1 93 ? -15.532 29.176 -3.650 1.00 54.94 93 THR A CA 1
ATOM 712 C C . THR A 1 93 ? -16.552 29.712 -2.649 1.00 54.94 93 THR A C 1
ATOM 714 O O . THR A 1 93 ? -17.727 29.823 -2.976 1.00 54.94 93 THR A O 1
ATOM 717 N N . ARG A 1 94 ? -16.107 30.179 -1.477 1.00 57.62 94 ARG A N 1
ATOM 718 C CA . ARG A 1 94 ? -16.959 30.838 -0.479 1.00 57.62 94 ARG A CA 1
ATOM 719 C C . ARG A 1 94 ? -17.656 32.081 -1.037 1.00 57.62 94 ARG A C 1
ATOM 721 O O . ARG A 1 94 ? -18.834 32.297 -0.777 1.00 57.62 94 ARG A O 1
ATOM 728 N N . LEU A 1 95 ? -16.949 32.920 -1.795 1.00 56.00 95 LEU A N 1
ATOM 729 C CA . LEU A 1 95 ? -17.515 34.149 -2.361 1.00 56.00 95 LEU A CA 1
ATOM 730 C C . LEU A 1 95 ? -18.488 33.885 -3.510 1.00 56.00 95 LEU A C 1
ATOM 732 O O . LEU A 1 95 ? -19.500 34.584 -3.601 1.00 56.00 95 LEU A O 1
ATOM 736 N N . VAL A 1 96 ? -18.213 32.876 -4.339 1.00 55.47 96 VAL A N 1
ATOM 737 C CA . VAL A 1 96 ? -19.145 32.424 -5.376 1.00 55.47 96 VAL A CA 1
ATOM 738 C C . VAL A 1 96 ? -20.398 31.820 -4.745 1.00 55.47 96 VAL A C 1
ATOM 740 O O . VAL A 1 96 ? -21.507 32.210 -5.101 1.00 55.47 96 VAL A O 1
ATOM 743 N N . ASN A 1 97 ? -20.233 30.963 -3.736 1.00 47.97 97 ASN A N 1
ATOM 744 C CA . ASN A 1 97 ? -21.343 30.322 -3.029 1.00 47.97 97 ASN A CA 1
ATOM 745 C C . ASN A 1 97 ? -22.227 31.334 -2.291 1.00 47.97 97 ASN A C 1
ATOM 747 O O . ASN A 1 97 ? -23.445 31.199 -2.279 1.00 47.97 97 ASN A O 1
ATOM 751 N N . ASN A 1 98 ? -21.637 32.409 -1.764 1.00 50.03 98 ASN A N 1
ATOM 752 C CA . ASN A 1 98 ? -22.379 33.499 -1.126 1.00 50.03 98 ASN A CA 1
ATOM 753 C C . ASN A 1 98 ? -23.058 34.453 -2.131 1.00 50.03 98 ASN A C 1
ATOM 755 O O . ASN A 1 98 ? -23.518 35.527 -1.734 1.00 50.03 98 ASN A O 1
ATOM 759 N N . GLY A 1 99 ? -23.050 34.133 -3.431 1.00 48.31 99 GLY A N 1
ATOM 760 C CA . GLY A 1 99 ? -23.614 34.965 -4.498 1.00 48.31 99 GLY A CA 1
ATOM 761 C C . GLY A 1 99 ? -22.910 36.314 -4.665 1.00 48.31 99 GLY A C 1
ATOM 762 O O . GLY A 1 99 ? -23.460 37.240 -5.261 1.00 48.31 99 GLY A O 1
ATOM 763 N N . ARG A 1 100 ? -21.704 36.467 -4.100 1.00 50.22 100 ARG A N 1
ATOM 764 C CA . ARG A 1 100 ? -20.945 37.726 -4.119 1.00 50.22 100 ARG A CA 1
ATOM 765 C C . ARG A 1 100 ? -20.061 37.866 -5.357 1.00 50.22 100 ARG A C 1
ATOM 767 O O . ARG A 1 100 ? -19.568 38.969 -5.582 1.00 50.22 100 ARG A O 1
ATOM 774 N N . ALA A 1 101 ? -19.857 36.788 -6.113 1.00 57.22 101 ALA A N 1
ATOM 775 C CA . ALA A 1 101 ? -19.112 36.746 -7.371 1.00 57.22 101 ALA A CA 1
ATOM 776 C C . ALA A 1 101 ? -19.533 35.521 -8.213 1.00 57.22 101 ALA A C 1
ATOM 778 O O . ALA A 1 101 ? -20.197 34.624 -7.698 1.00 57.22 101 ALA A O 1
ATOM 779 N N . ASN A 1 102 ? -19.135 35.450 -9.484 1.00 58.91 102 ASN A N 1
ATOM 780 C CA . ASN A 1 102 ? -19.276 34.259 -10.329 1.00 58.91 102 ASN A CA 1
ATOM 781 C C . ASN A 1 102 ? -17.888 33.705 -10.690 1.00 58.91 102 ASN A C 1
ATOM 783 O O . ASN A 1 102 ? -16.953 34.473 -10.884 1.00 58.91 102 ASN A O 1
ATOM 787 N N . TYR A 1 103 ? -17.741 32.383 -10.841 1.00 59.25 103 TYR A N 1
ATOM 788 C CA . TYR A 1 103 ? -16.514 31.741 -11.336 1.00 59.25 103 TYR A CA 1
ATOM 789 C C . TYR A 1 103 ? -15.956 32.367 -12.630 1.00 59.25 103 TYR A C 1
ATOM 791 O O . TYR A 1 103 ? -14.738 32.398 -12.808 1.00 59.25 103 TYR A O 1
ATOM 799 N N . ALA A 1 104 ? -16.817 32.898 -13.506 1.00 56.59 104 ALA A N 1
ATOM 800 C CA . ALA A 1 104 ? -16.405 33.602 -14.723 1.00 56.59 104 ALA A CA 1
ATOM 801 C C . ALA A 1 104 ? -15.598 34.885 -14.443 1.00 56.59 104 ALA A C 1
ATOM 803 O O . ALA A 1 104 ? -14.644 35.167 -15.167 1.00 56.59 104 ALA A O 1
ATOM 804 N N . ASP A 1 105 ? -15.911 35.603 -13.360 1.00 58.03 105 ASP A N 1
ATOM 805 C CA . ASP A 1 105 ? -15.225 36.841 -12.963 1.00 58.03 105 ASP A CA 1
ATOM 806 C C . ASP A 1 105 ? -13.776 36.576 -12.521 1.00 58.03 105 ASP A C 1
ATOM 808 O O . ASP A 1 105 ? -12.929 37.465 -12.559 1.00 58.03 105 ASP A O 1
ATOM 812 N N . PHE A 1 106 ? -13.471 35.336 -12.119 1.00 60.94 106 PHE A N 1
ATOM 813 C CA . PHE A 1 106 ? -12.142 34.928 -11.662 1.00 60.94 106 PHE A CA 1
ATOM 814 C C . PHE A 1 106 ? -11.244 34.428 -12.790 1.00 60.94 106 PHE A C 1
ATOM 816 O O . PHE A 1 106 ? -10.024 34.465 -12.647 1.00 60.94 106 PHE A O 1
ATOM 823 N N . LEU A 1 107 ? -11.807 33.980 -13.917 1.00 55.06 107 LEU A N 1
ATOM 824 C CA . LEU A 1 107 ? -11.023 33.448 -15.037 1.00 55.06 107 LEU A CA 1
ATOM 825 C C . LEU A 1 107 ? -10.048 34.483 -15.617 1.00 55.06 107 LEU A C 1
ATOM 827 O O . LEU A 1 107 ? -8.942 34.116 -16.010 1.00 55.06 107 LEU A O 1
ATOM 831 N N . SER A 1 108 ? -10.426 35.763 -15.616 1.00 56.28 108 SER A N 1
ATOM 832 C CA . SER A 1 108 ? -9.570 36.878 -16.039 1.00 56.28 108 SER A CA 1
ATOM 833 C C . SER A 1 108 ? -8.445 37.186 -15.043 1.00 56.28 108 SER A C 1
ATOM 835 O O . SER A 1 108 ? -7.394 37.668 -15.451 1.00 56.28 108 SER A O 1
ATOM 837 N N . LEU A 1 109 ? -8.626 36.854 -13.760 1.00 54.59 109 LEU A N 1
ATOM 838 C CA . LEU A 1 109 ? -7.681 37.151 -12.679 1.00 54.59 109 LEU A CA 1
ATOM 839 C C . LEU A 1 109 ? -6.673 36.036 -12.387 1.00 54.59 109 LEU A C 1
ATOM 841 O O . LEU A 1 109 ? -5.669 36.276 -11.718 1.00 54.59 109 LEU A O 1
ATOM 845 N N . ILE A 1 110 ? -6.928 34.805 -12.838 1.00 56.00 110 ILE A N 1
ATOM 846 C CA . ILE A 1 110 ? -6.056 33.657 -12.535 1.00 56.00 110 ILE A CA 1
ATOM 847 C C . ILE A 1 110 ? -4.652 33.841 -13.130 1.00 56.00 110 ILE A C 1
ATOM 849 O O . ILE A 1 110 ? -3.668 33.449 -12.501 1.00 56.00 110 ILE A O 1
ATOM 853 N N . SER A 1 111 ? -4.533 34.468 -14.305 1.00 54.00 111 SER A N 1
ATOM 854 C CA . SER A 1 111 ? -3.226 34.795 -14.896 1.00 54.00 111 SER A CA 1
ATOM 855 C C . SER A 1 111 ? -2.423 35.740 -13.994 1.00 54.00 111 SER A C 1
ATOM 857 O O . SER A 1 111 ? -1.241 35.509 -13.751 1.00 54.00 111 SER A O 1
ATOM 859 N N . ASP A 1 112 ? -3.084 36.741 -13.410 1.00 55.00 112 ASP A N 1
ATOM 860 C CA . ASP A 1 112 ? -2.440 37.708 -12.520 1.00 55.00 112 ASP A CA 1
ATOM 861 C C . ASP A 1 112 ? -2.104 37.086 -11.159 1.00 55.00 112 ASP A C 1
ATOM 863 O O . ASP A 1 112 ? -0.994 37.257 -10.657 1.00 55.00 112 ASP A O 1
ATOM 867 N N . LEU A 1 113 ? -3.008 36.276 -10.596 1.00 52.94 113 LEU A N 1
ATOM 868 C CA . LEU A 1 113 ? -2.795 35.563 -9.330 1.00 52.94 113 LEU A CA 1
ATOM 869 C C . LEU A 1 113 ? -1.677 34.517 -9.420 1.00 52.94 113 LEU A C 1
ATOM 871 O O . LEU A 1 113 ? -0.943 34.334 -8.460 1.00 52.94 113 LEU A O 1
ATOM 875 N N . THR A 1 114 ? -1.509 33.836 -10.553 1.00 51.50 114 THR A N 1
ATOM 876 C CA . THR A 1 114 ? -0.431 32.842 -10.732 1.00 51.50 114 THR A CA 1
ATOM 877 C C . THR A 1 114 ? 0.944 33.472 -10.989 1.00 51.50 114 THR A C 1
ATOM 879 O O . THR A 1 114 ? 1.959 32.792 -10.843 1.00 51.50 114 THR A O 1
ATOM 882 N N . SER A 1 115 ? 0.999 34.768 -11.321 1.00 51.16 115 SER A N 1
ATOM 883 C CA . SER A 1 115 ? 2.237 35.502 -11.620 1.00 51.16 115 SER A CA 1
ATOM 884 C C . SER A 1 115 ? 2.950 36.088 -10.391 1.00 51.16 115 SER A C 1
ATOM 886 O O . SER A 1 115 ? 4.088 36.539 -10.512 1.00 51.16 115 SER A O 1
ATOM 888 N N . VAL A 1 116 ? 2.324 36.073 -9.205 1.00 48.41 116 VAL A N 1
ATOM 889 C CA . VAL A 1 116 ? 2.874 36.682 -7.982 1.00 48.41 116 VAL A CA 1
ATOM 890 C C . VAL A 1 116 ? 3.717 35.658 -7.198 1.00 48.41 116 VAL A C 1
ATOM 892 O O . VAL A 1 116 ? 3.154 34.763 -6.563 1.00 48.41 116 VAL A O 1
ATOM 895 N N . PRO A 1 117 ? 5.059 35.797 -7.137 1.00 42.12 117 PRO A N 1
ATOM 896 C CA . PRO A 1 117 ? 5.948 34.802 -6.516 1.00 42.12 117 PRO A CA 1
ATOM 897 C C . PRO A 1 117 ? 5.779 34.656 -4.992 1.00 42.12 117 PRO A C 1
ATOM 899 O O . PRO A 1 117 ? 6.257 33.693 -4.402 1.00 42.12 117 PRO A O 1
ATOM 902 N N . ALA A 1 118 ? 5.108 35.613 -4.340 1.00 45.47 118 ALA A N 1
ATOM 903 C CA . ALA A 1 118 ? 4.927 35.681 -2.886 1.00 45.47 118 ALA A CA 1
ATOM 904 C C . ALA A 1 118 ? 3.759 34.825 -2.338 1.00 45.47 118 ALA A C 1
ATOM 906 O O . ALA A 1 118 ? 3.506 34.818 -1.132 1.00 45.47 118 ALA A O 1
ATOM 907 N N . LEU A 1 119 ? 3.031 34.110 -3.202 1.00 49.88 119 LEU A N 1
ATOM 908 C CA . LEU A 1 119 ? 1.826 33.340 -2.858 1.00 49.88 119 LEU A CA 1
ATOM 909 C C . LEU A 1 119 ? 2.120 31.888 -2.431 1.00 49.88 119 LEU A C 1
ATOM 911 O O . LEU A 1 119 ? 1.290 31.003 -2.619 1.00 49.88 119 LEU A O 1
ATOM 915 N N . SER A 1 120 ? 3.290 31.623 -1.847 1.00 45.41 120 SER A N 1
ATOM 916 C CA . SER A 1 120 ? 3.712 30.267 -1.469 1.00 45.41 120 SER A CA 1
ATOM 917 C C . SER A 1 120 ? 3.029 29.702 -0.215 1.00 45.41 120 SER A C 1
ATOM 919 O O . SER A 1 120 ? 3.225 28.531 0.089 1.00 45.41 120 SER A O 1
ATOM 921 N N . THR A 1 121 ? 2.232 30.487 0.528 1.00 52.94 121 THR A N 1
ATOM 922 C CA . THR A 1 121 ? 1.572 30.022 1.765 1.00 52.94 121 THR A CA 1
ATOM 923 C C . THR A 1 121 ? 0.121 30.502 1.880 1.00 52.94 121 THR A C 1
ATOM 925 O O . THR A 1 121 ? -0.211 31.628 1.510 1.00 52.94 121 THR A O 1
ATOM 928 N N . ASN A 1 122 ? -0.765 29.666 2.437 1.00 44.47 122 ASN A N 1
ATOM 929 C CA . ASN A 1 122 ? -2.195 29.986 2.609 1.00 44.47 122 ASN A CA 1
ATOM 930 C C . ASN A 1 122 ? -2.443 31.264 3.442 1.00 44.47 122 ASN A C 1
ATOM 932 O O . ASN A 1 122 ? -3.460 31.935 3.262 1.00 44.47 122 ASN A O 1
ATOM 936 N N . THR A 1 123 ? -1.501 31.622 4.316 1.00 46.12 123 THR A N 1
ATOM 937 C CA . THR A 1 123 ? -1.564 32.752 5.253 1.00 46.12 123 THR A CA 1
ATOM 938 C C . THR A 1 123 ? -1.459 34.118 4.569 1.00 46.12 123 THR A C 1
ATOM 940 O O . THR A 1 123 ? -2.073 35.077 5.030 1.00 46.12 123 THR A O 1
ATOM 943 N N . THR A 1 124 ? -0.717 34.227 3.462 1.00 52.00 124 THR A N 1
ATOM 944 C CA . THR A 1 124 ? -0.564 35.483 2.703 1.00 52.00 124 THR A CA 1
ATOM 945 C C . THR A 1 124 ? -1.613 35.650 1.606 1.00 52.00 124 THR A C 1
ATOM 947 O O . THR A 1 124 ? -1.953 36.774 1.237 1.00 52.00 124 THR A O 1
ATOM 950 N N . VAL A 1 125 ? -2.161 34.544 1.101 1.00 54.72 125 VAL A N 1
ATOM 951 C CA . VAL A 1 125 ? -3.004 34.528 -0.102 1.00 54.72 125 VAL A CA 1
ATOM 952 C C . VAL A 1 125 ? -4.457 34.916 0.190 1.00 54.72 125 VAL A C 1
ATOM 954 O O . VAL A 1 125 ? -5.023 35.743 -0.523 1.00 54.72 125 VAL A O 1
ATOM 957 N N . ALA A 1 126 ? -5.065 34.369 1.248 1.00 50.22 126 ALA A N 1
ATOM 958 C CA . ALA A 1 126 ? -6.479 34.610 1.561 1.00 50.22 126 ALA A CA 1
ATOM 959 C C . ALA A 1 126 ? -6.816 36.096 1.850 1.00 50.22 126 ALA A C 1
ATOM 961 O O . ALA A 1 126 ? -7.798 36.600 1.295 1.00 50.22 126 ALA A O 1
ATOM 962 N N . PRO A 1 127 ? -6.003 36.860 2.617 1.00 56.31 127 PRO A N 1
ATOM 963 C CA . PRO A 1 127 ? -6.249 38.287 2.834 1.00 56.31 127 PRO A CA 1
ATOM 964 C C . PRO A 1 127 ? -6.079 39.114 1.555 1.00 56.31 127 PRO A C 1
ATOM 966 O O . PRO A 1 127 ? -6.806 40.086 1.346 1.00 56.31 127 PRO A O 1
ATOM 969 N N . LEU A 1 128 ? -5.131 38.733 0.691 1.00 54.88 128 LEU A N 1
ATOM 970 C CA . LEU A 1 128 ? -4.835 39.435 -0.556 1.00 54.88 128 LEU A CA 1
ATOM 971 C C . LEU A 1 128 ? -5.942 39.219 -1.592 1.00 54.88 128 LEU A C 1
ATOM 973 O O . LEU A 1 128 ? -6.398 40.188 -2.189 1.00 54.88 128 LEU A O 1
ATOM 977 N N . VAL A 1 129 ? -6.437 37.986 -1.735 1.00 54.72 129 VAL A N 1
ATOM 978 C CA . VAL A 1 129 ? -7.605 37.659 -2.569 1.00 54.72 129 VAL A CA 1
ATOM 979 C C . VAL A 1 129 ? -8.834 38.415 -2.061 1.00 54.72 129 VAL A C 1
ATOM 981 O O . VAL A 1 129 ? -9.506 39.078 -2.844 1.00 54.72 129 VAL A O 1
ATOM 984 N N . SER A 1 130 ? -9.068 38.449 -0.745 1.00 56.22 130 SER A N 1
ATOM 985 C CA . SER A 1 130 ? -10.155 39.244 -0.154 1.00 56.22 130 SER A CA 1
ATOM 986 C C . SER A 1 130 ? -10.002 40.755 -0.424 1.00 56.22 130 SER A C 1
ATOM 988 O O . SER A 1 130 ? -10.989 41.452 -0.666 1.00 56.22 130 SER A O 1
ATOM 990 N N . LYS A 1 131 ? -8.768 41.281 -0.439 1.00 61.09 131 LYS A N 1
ATOM 991 C CA . LYS A 1 131 ? -8.466 42.694 -0.733 1.00 61.09 131 LYS A CA 1
ATOM 992 C C . LYS A 1 131 ? -8.655 43.032 -2.215 1.00 61.09 131 LYS A C 1
ATOM 994 O O . LYS A 1 131 ? -9.331 44.010 -2.512 1.00 61.09 131 LYS A O 1
ATOM 999 N N . ILE A 1 132 ? -8.136 42.201 -3.118 1.00 56.59 132 ILE A N 1
ATOM 1000 C CA . ILE A 1 132 ? -8.316 42.316 -4.573 1.00 56.59 132 ILE A CA 1
ATOM 1001 C C . ILE A 1 132 ? -9.808 42.251 -4.925 1.00 56.59 132 ILE A C 1
ATOM 1003 O O . ILE A 1 132 ? -10.291 43.044 -5.726 1.00 56.59 132 ILE A O 1
ATOM 1007 N N . LEU A 1 133 ? -10.570 41.384 -4.254 1.00 53.19 133 LEU A N 1
ATOM 1008 C CA . LEU A 1 133 ? -12.007 41.246 -4.488 1.00 53.19 133 LEU A CA 1
ATOM 1009 C C . LEU A 1 133 ? -12.831 42.400 -3.925 1.00 53.19 133 LEU A C 1
ATOM 1011 O O . LEU A 1 133 ? -13.831 42.770 -4.533 1.00 53.19 133 LEU A O 1
ATOM 1015 N N . LYS A 1 134 ? -12.399 43.037 -2.831 1.00 55.22 134 LYS A N 1
ATOM 1016 C CA . LYS A 1 134 ? -12.975 44.320 -2.394 1.00 55.22 134 LYS A CA 1
ATOM 1017 C C . LYS A 1 134 ? -12.723 45.428 -3.418 1.00 55.22 134 LYS A C 1
ATOM 1019 O O . LYS A 1 134 ? -13.616 46.234 -3.649 1.00 55.22 134 LYS A O 1
ATOM 1024 N N . THR A 1 135 ? -11.548 45.453 -4.048 1.00 52.84 135 THR A N 1
ATOM 1025 C CA . THR A 1 135 ? -11.218 46.425 -5.102 1.00 52.84 135 THR A CA 1
ATOM 1026 C C . THR A 1 135 ? -12.034 46.176 -6.373 1.00 52.84 135 THR A C 1
ATOM 1028 O O . THR A 1 135 ? -12.607 47.113 -6.911 1.00 52.84 135 THR A O 1
ATOM 1031 N N . ILE A 1 136 ? -12.175 44.923 -6.812 1.00 49.00 136 ILE A N 1
ATOM 1032 C CA . ILE A 1 136 ? -12.998 44.563 -7.981 1.00 49.00 136 ILE A CA 1
ATOM 1033 C C . ILE A 1 136 ? -14.478 44.830 -7.716 1.00 49.00 136 ILE A C 1
ATOM 1035 O O . ILE A 1 136 ? -15.167 45.349 -8.586 1.00 49.00 136 ILE A O 1
ATOM 1039 N N . LYS A 1 137 ? -14.963 44.544 -6.504 1.00 48.47 137 LYS A N 1
ATOM 1040 C CA . LYS A 1 137 ? -16.328 44.882 -6.102 1.00 48.47 137 LYS A CA 1
ATOM 1041 C C . LYS A 1 137 ? -16.564 46.392 -6.092 1.00 48.47 137 LYS A C 1
ATOM 1043 O O . LYS A 1 137 ? -17.591 46.817 -6.590 1.00 48.47 137 LYS A O 1
ATOM 1048 N N . ALA A 1 138 ? -15.603 47.194 -5.632 1.00 50.84 138 ALA A N 1
ATOM 1049 C CA . ALA A 1 138 ? -15.694 48.651 -5.731 1.00 50.84 138 ALA A CA 1
ATOM 1050 C C . ALA A 1 138 ? -15.755 49.131 -7.194 1.00 50.84 138 ALA A C 1
ATOM 1052 O O . ALA A 1 138 ? -16.544 50.012 -7.504 1.00 50.84 138 ALA A O 1
ATOM 1053 N N . VAL A 1 139 ? -14.992 48.508 -8.101 1.00 45.56 139 VAL A N 1
ATOM 1054 C CA . VAL A 1 139 ? -15.006 48.818 -9.544 1.00 45.56 139 VAL A CA 1
ATOM 1055 C C . VAL A 1 139 ? -16.309 48.366 -10.226 1.00 45.56 139 VAL A C 1
ATOM 1057 O O . VAL A 1 139 ? -16.831 49.070 -11.086 1.00 45.56 139 VAL A O 1
ATOM 1060 N N . LEU A 1 140 ? -16.864 47.212 -9.843 1.00 40.88 140 LEU A N 1
ATOM 1061 C CA . LEU A 1 140 ? -18.130 46.688 -10.372 1.00 40.88 140 LEU A CA 1
ATOM 1062 C C . LEU A 1 140 ? -19.357 47.411 -9.802 1.00 40.88 140 LEU A C 1
ATOM 1064 O O . LEU A 1 140 ? -20.347 47.575 -10.513 1.00 40.88 140 LEU A O 1
ATOM 1068 N N . ASP A 1 141 ? -19.298 47.850 -8.546 1.00 44.47 141 ASP A N 1
ATOM 1069 C CA . ASP A 1 141 ? -20.342 48.665 -7.926 1.00 44.47 141 ASP A CA 1
ATOM 1070 C C . ASP A 1 141 ? -20.342 50.086 -8.536 1.00 44.47 141 ASP A C 1
ATOM 1072 O O . ASP A 1 141 ? -21.420 50.605 -8.815 1.00 44.47 141 ASP A O 1
ATOM 1076 N N . ASP A 1 142 ? -19.176 50.653 -8.891 1.00 38.97 142 ASP A N 1
ATOM 1077 C CA . ASP A 1 142 ? -19.071 51.890 -9.698 1.00 38.97 142 ASP A CA 1
ATOM 1078 C C . ASP A 1 142 ? -19.608 51.704 -11.132 1.00 38.97 142 ASP A C 1
ATOM 1080 O O . ASP A 1 142 ? -20.250 52.595 -11.692 1.00 38.97 142 ASP A O 1
ATOM 1084 N N . ALA A 1 143 ? -19.400 50.528 -11.735 1.00 37.19 143 ALA A N 1
ATOM 1085 C CA . ALA A 1 143 ? -19.933 50.207 -13.061 1.00 37.19 143 ALA A CA 1
ATOM 1086 C C . ALA A 1 143 ? -21.463 50.013 -13.056 1.00 37.19 143 ALA A C 1
ATOM 1088 O O . ALA A 1 143 ? -22.131 50.362 -14.031 1.00 37.19 143 ALA A O 1
ATOM 1089 N N . LYS A 1 144 ? -22.042 49.516 -11.951 1.00 37.69 144 LYS A N 1
ATOM 1090 C CA . LYS A 1 144 ? -23.500 49.378 -11.772 1.00 37.69 144 LYS A CA 1
ATOM 1091 C C . LYS A 1 144 ? -24.230 50.712 -11.626 1.00 37.69 144 LYS A C 1
ATOM 1093 O O . LYS A 1 144 ? -25.411 50.765 -11.952 1.00 37.69 144 LYS A O 1
ATOM 1098 N N . VAL A 1 145 ? -23.552 51.789 -11.218 1.00 40.59 145 VAL A N 1
ATOM 1099 C CA . VAL A 1 145 ? -24.138 53.145 -11.191 1.00 40.59 145 VAL A CA 1
ATOM 1100 C C . VAL A 1 145 ? -24.368 53.700 -12.611 1.00 40.59 145 VAL A C 1
ATOM 1102 O O . VAL A 1 145 ? -25.170 54.611 -12.783 1.00 40.59 145 VAL A O 1
ATOM 1105 N N . ASN A 1 146 ? -23.749 53.115 -13.646 1.00 34.53 146 ASN A N 1
ATOM 1106 C CA . ASN A 1 146 ? -23.845 53.580 -15.037 1.00 34.53 146 ASN A CA 1
ATOM 1107 C C . ASN A 1 146 ? -24.517 52.590 -16.012 1.00 34.53 146 ASN A C 1
ATOM 1109 O O . ASN A 1 146 ? -24.459 52.797 -17.224 1.00 34.53 146 ASN A O 1
ATOM 1113 N N . ALA A 1 147 ? -25.165 51.527 -15.527 1.00 32.88 147 ALA A N 1
ATOM 1114 C CA . ALA A 1 147 ? -25.684 50.445 -16.370 1.00 32.88 147 ALA A CA 1
ATOM 1115 C C . ALA A 1 147 ? -27.211 50.258 -16.273 1.00 32.88 147 ALA A C 1
ATOM 1117 O O . ALA A 1 147 ? -27.690 49.141 -16.112 1.00 32.88 147 ALA A O 1
ATOM 1118 N N . ASP A 1 148 ? -27.984 51.335 -16.442 1.00 31.08 148 ASP A N 1
ATOM 1119 C CA . ASP A 1 148 ? -29.447 51.267 -16.643 1.00 31.08 148 ASP A CA 1
ATOM 1120 C C . ASP A 1 148 ? -29.851 50.954 -18.104 1.00 31.08 148 ASP A C 1
ATOM 1122 O O . ASP A 1 148 ? -31.003 51.114 -18.499 1.00 31.08 148 ASP A O 1
ATOM 1126 N N . THR A 1 149 ? -28.924 50.485 -18.950 1.00 33.28 149 THR A N 1
ATOM 1127 C CA . THR A 1 149 ? -29.217 50.152 -20.358 1.00 33.28 149 THR A CA 1
ATOM 1128 C C . THR A 1 149 ? -28.359 48.999 -20.907 1.00 33.28 149 THR A C 1
ATOM 1130 O O . THR A 1 149 ? -27.431 49.232 -21.671 1.00 33.28 149 THR A O 1
ATOM 1133 N N . ALA A 1 150 ? -28.666 47.733 -20.575 1.00 24.86 150 ALA A N 1
ATOM 1134 C CA . ALA A 1 150 ? -28.252 46.559 -21.376 1.00 24.86 150 ALA A CA 1
ATOM 1135 C C . ALA A 1 150 ? -29.009 45.263 -20.984 1.00 24.86 150 ALA A C 1
ATOM 1137 O O . ALA A 1 150 ? -29.447 45.141 -19.842 1.00 24.86 150 ALA A O 1
ATOM 1138 N N . PRO A 1 151 ? -29.201 44.300 -21.914 1.00 25.14 151 PRO A N 1
ATOM 1139 C CA . PRO A 1 151 ? -30.326 43.365 -21.895 1.00 25.14 151 PRO A CA 1
ATOM 1140 C C . PRO A 1 151 ? -30.107 42.103 -21.049 1.00 25.14 151 PRO A C 1
ATOM 1142 O O . PRO A 1 151 ? -29.021 41.531 -20.982 1.00 25.14 151 PRO A O 1
ATOM 1145 N N . VAL A 1 152 ? -31.214 41.623 -20.478 1.00 27.08 152 VAL A N 1
ATOM 1146 C CA . VAL A 1 152 ? -31.363 40.315 -19.830 1.00 27.08 152 VAL A CA 1
ATOM 1147 C C . VAL A 1 152 ? -31.234 39.207 -20.881 1.00 27.08 152 VAL A C 1
ATOM 1149 O O . VAL A 1 152 ? -32.150 38.971 -21.669 1.00 27.08 152 VAL A O 1
ATOM 1152 N N . CYS A 1 153 ? -30.111 38.491 -20.882 1.00 21.73 153 CYS A N 1
ATOM 1153 C CA . CYS A 1 153 ? -29.956 37.260 -21.655 1.00 21.73 153 CYS A CA 1
ATOM 1154 C C . CYS A 1 153 ? -30.508 36.073 -20.852 1.00 21.73 153 CYS A C 1
ATOM 1156 O O . CYS A 1 153 ? -29.859 35.540 -19.953 1.00 21.73 153 CYS A O 1
ATOM 1158 N N . HIS A 1 154 ? -31.727 35.657 -21.191 1.00 24.75 154 HIS A N 1
ATOM 1159 C CA . HIS A 1 154 ? -32.341 34.419 -20.723 1.00 24.75 154 HIS A CA 1
ATOM 1160 C C . HIS A 1 154 ? -31.570 33.188 -21.232 1.00 24.75 154 HIS A C 1
ATOM 1162 O O . HIS A 1 154 ? -31.728 32.788 -22.381 1.00 24.75 154 HIS A O 1
ATOM 1168 N N . PHE A 1 155 ? -30.813 32.517 -20.360 1.00 22.52 155 PHE A N 1
ATOM 1169 C CA . PHE A 1 155 ? -30.370 31.135 -20.586 1.00 22.52 155 PHE A CA 1
ATOM 1170 C C . PHE A 1 155 ? -31.423 30.164 -20.030 1.00 22.52 155 PHE A C 1
ATOM 1172 O O . PHE A 1 155 ? -31.265 29.548 -18.980 1.00 22.52 155 PHE A O 1
ATOM 1179 N N . LYS A 1 156 ? -32.555 30.066 -20.732 1.00 24.16 156 LYS A N 1
ATOM 1180 C CA . LYS A 1 156 ? -33.652 29.128 -20.448 1.00 24.16 156 LYS A CA 1
ATOM 1181 C C . LYS A 1 156 ? -33.677 28.038 -21.531 1.00 24.16 156 LYS A C 1
ATOM 1183 O O . LYS A 1 156 ? -34.617 27.985 -22.309 1.00 24.16 156 LYS A O 1
ATOM 1188 N N . SER A 1 157 ? -32.638 27.198 -21.653 1.00 25.47 157 SER A N 1
ATOM 1189 C CA . SER A 1 157 ? -32.734 26.021 -22.552 1.00 25.47 157 SER A CA 1
ATOM 1190 C C . SER A 1 157 ? -31.731 24.867 -22.356 1.00 25.47 157 SER A C 1
ATOM 1192 O O . SER A 1 157 ? -31.607 24.044 -23.257 1.00 25.47 157 SER A O 1
ATOM 1194 N N . ALA A 1 158 ? -31.021 24.747 -21.229 1.00 25.23 158 ALA A N 1
ATOM 1195 C CA . ALA A 1 158 ? -30.063 23.639 -21.031 1.00 25.23 158 ALA A CA 1
ATOM 1196 C C . ALA A 1 158 ? -30.429 22.659 -19.897 1.00 25.23 158 ALA A C 1
ATOM 1198 O O . ALA A 1 158 ? -29.666 21.744 -19.608 1.00 25.23 158 ALA A O 1
ATOM 1199 N N . LEU A 1 159 ? -31.595 22.824 -19.261 1.00 26.61 159 LEU A N 1
ATOM 1200 C CA . LEU A 1 159 ? -31.993 22.051 -18.073 1.00 26.61 159 LEU A CA 1
ATOM 1201 C C . LEU A 1 159 ? -32.982 20.906 -18.346 1.00 26.61 159 LEU A C 1
ATOM 1203 O O . LEU A 1 159 ? -33.387 20.221 -17.419 1.00 26.61 159 LEU A O 1
ATOM 1207 N N . THR A 1 160 ? -33.337 20.639 -19.602 1.00 24.05 160 THR A N 1
ATOM 1208 C CA . THR A 1 160 ? -34.217 19.514 -19.979 1.00 24.05 160 THR A CA 1
ATOM 1209 C C . THR A 1 160 ? -33.464 18.249 -20.411 1.00 24.05 160 THR A C 1
ATOM 1211 O O . THR A 1 160 ? -34.092 17.279 -20.820 1.00 24.05 160 THR A O 1
ATOM 1214 N N . GLY A 1 161 ? -32.128 18.235 -20.313 1.00 23.55 161 GLY A N 1
ATOM 1215 C CA . GLY A 1 161 ? -31.284 17.103 -20.730 1.00 23.55 161 GLY A CA 1
ATOM 1216 C C . GLY A 1 161 ? -30.518 16.392 -19.610 1.00 23.55 161 GLY A C 1
ATOM 1217 O O . GLY A 1 161 ? -29.957 15.329 -19.851 1.00 23.55 161 GLY A O 1
ATOM 1218 N N . LEU A 1 162 ? -30.503 16.935 -18.390 1.00 25.19 162 LEU A N 1
ATOM 1219 C CA . LEU A 1 162 ? -29.906 16.286 -17.222 1.00 25.19 162 LEU A CA 1
ATOM 1220 C C . LEU A 1 162 ? -30.980 15.455 -16.515 1.00 25.19 162 LEU A C 1
ATOM 1222 O O . LEU A 1 162 ? -31.424 15.777 -15.418 1.00 25.19 162 LEU A O 1
ATOM 1226 N N . ARG A 1 163 ? -31.380 14.345 -17.150 1.00 22.22 163 ARG A N 1
ATOM 1227 C CA . ARG A 1 163 ? -31.688 13.158 -16.347 1.00 22.22 163 ARG A CA 1
ATOM 1228 C C . ARG A 1 163 ? -30.438 12.919 -15.520 1.00 22.22 163 ARG A C 1
ATOM 1230 O O . ARG A 1 163 ? -29.356 12.824 -16.101 1.00 22.22 163 ARG A O 1
ATOM 1237 N N . PHE A 1 164 ? -30.602 12.940 -14.201 1.00 27.16 164 PHE A N 1
ATOM 1238 C CA . PHE A 1 164 ? -29.601 12.536 -13.232 1.00 27.16 164 PHE A CA 1
ATOM 1239 C C . PHE A 1 164 ? -28.738 11.442 -13.855 1.00 27.16 164 PHE A C 1
ATOM 1241 O O . PHE A 1 164 ? -29.231 10.358 -14.165 1.00 27.16 164 PHE A O 1
ATOM 1248 N N . VAL A 1 165 ? -27.463 11.746 -14.104 1.00 23.92 165 VAL A N 1
ATOM 1249 C CA . VAL A 1 165 ? -26.468 10.684 -14.190 1.00 23.92 165 VAL A CA 1
ATOM 1250 C C . VAL A 1 165 ? -26.375 10.203 -12.755 1.00 23.92 165 VAL A C 1
ATOM 1252 O O . VAL A 1 165 ? -25.574 10.701 -11.968 1.00 23.92 165 VAL A O 1
ATOM 1255 N N . VAL A 1 166 ? -27.323 9.336 -12.403 1.00 24.55 166 VAL A N 1
ATOM 1256 C CA . VAL A 1 166 ? -27.208 8.408 -11.298 1.00 24.55 166 VAL A CA 1
ATOM 1257 C C . VAL A 1 166 ? -25.871 7.737 -11.563 1.00 24.55 166 VAL A C 1
ATOM 1259 O O . VAL A 1 166 ? -25.686 7.034 -12.554 1.00 24.55 166 VAL A O 1
ATOM 1262 N N . LEU A 1 167 ? -24.870 8.112 -10.773 1.00 25.69 167 LEU A N 1
ATOM 1263 C CA . LEU A 1 167 ? -23.721 7.250 -10.606 1.00 25.69 167 LEU A CA 1
ATOM 1264 C C . LEU A 1 167 ? -24.330 5.954 -10.078 1.00 25.69 167 LEU A C 1
ATOM 1266 O O . LEU A 1 167 ? -24.865 5.962 -8.976 1.00 25.69 167 LEU A O 1
ATOM 1270 N N . ASP A 1 168 ? -24.307 4.892 -10.878 1.00 24.17 168 ASP A N 1
ATOM 1271 C CA . ASP A 1 168 ? -24.775 3.546 -10.517 1.00 24.17 168 ASP A CA 1
ATOM 1272 C C . ASP A 1 168 ? -23.920 2.912 -9.389 1.00 24.17 168 ASP A C 1
ATOM 1274 O O . ASP A 1 168 ? -23.600 1.726 -9.431 1.00 24.17 168 ASP A O 1
ATOM 1278 N N . VAL A 1 169 ? -23.474 3.687 -8.390 1.00 27.19 169 VAL A N 1
ATOM 1279 C CA . VAL A 1 169 ? -22.684 3.215 -7.247 1.00 27.19 169 VAL A CA 1
ATOM 1280 C C . VAL A 1 169 ? -23.056 3.989 -5.976 1.00 27.19 169 VAL A C 1
ATOM 1282 O O . VAL A 1 169 ? -22.957 5.214 -5.897 1.00 27.19 169 VAL A O 1
ATOM 1285 N N . PHE A 1 170 ? -23.478 3.197 -4.995 1.00 42.31 170 PHE A N 1
ATOM 1286 C CA . PHE A 1 170 ? -24.185 3.510 -3.763 1.00 42.31 170 PHE A CA 1
ATOM 1287 C C . PHE A 1 170 ? -23.283 4.091 -2.647 1.00 42.31 170 PHE A C 1
ATOM 1289 O O . PHE A 1 170 ? -22.106 3.752 -2.525 1.00 42.31 170 PHE A O 1
ATOM 1296 N N . LEU A 1 171 ? -23.890 4.915 -1.779 1.00 34.38 171 LEU A N 1
ATOM 1297 C CA . LEU A 1 171 ? -23.346 5.570 -0.573 1.00 34.38 171 LEU A CA 1
ATOM 1298 C C . LEU A 1 171 ? -22.318 6.698 -0.769 1.00 34.38 171 LEU A C 1
ATOM 1300 O O . LEU A 1 171 ? -21.259 6.531 -1.368 1.00 34.38 171 LEU A O 1
ATOM 1304 N N . LEU A 1 172 ? -22.588 7.834 -0.116 1.00 37.47 172 LEU A N 1
ATOM 1305 C CA . LEU A 1 172 ? -21.730 9.021 -0.088 1.00 37.47 172 LEU A CA 1
ATOM 1306 C C . LEU A 1 172 ? -21.274 9.286 1.354 1.00 37.47 172 LEU A C 1
ATOM 1308 O O . LEU A 1 172 ? -22.093 9.386 2.271 1.00 37.47 172 LEU A O 1
ATOM 1312 N N . PHE A 1 173 ? -19.966 9.431 1.575 1.00 30.47 173 PHE A N 1
ATOM 1313 C CA . PHE A 1 173 ? -19.463 10.030 2.810 1.00 30.47 173 PHE A CA 1
ATOM 1314 C C . PHE A 1 173 ? -19.668 11.536 2.724 1.00 30.47 173 PHE A C 1
ATOM 1316 O O . PHE A 1 173 ? -19.032 12.182 1.892 1.00 30.47 173 PHE A O 1
ATOM 1323 N N . VAL A 1 174 ? -20.525 12.087 3.578 1.00 37.59 174 VAL A N 1
ATOM 1324 C CA . VAL A 1 174 ? -20.928 13.491 3.498 1.00 37.59 174 VAL A CA 1
ATOM 1325 C C . VAL A 1 174 ? -20.347 14.271 4.662 1.00 37.59 174 VAL A C 1
ATOM 1327 O O . VAL A 1 174 ? -20.551 13.933 5.832 1.00 37.59 174 VAL A O 1
ATOM 1330 N N . LEU A 1 175 ? -19.618 15.331 4.330 1.00 36.53 175 LEU A N 1
ATOM 1331 C CA . LEU A 1 175 ? -19.459 16.463 5.221 1.00 36.53 175 LEU A CA 1
ATOM 1332 C C . LEU A 1 175 ? -20.523 17.487 4.856 1.00 36.53 175 LEU A C 1
ATOM 1334 O O . LEU A 1 175 ? -20.680 17.880 3.708 1.00 36.53 175 LEU A O 1
ATOM 1338 N N . ASN A 1 176 ? -21.247 17.916 5.867 1.00 41.56 176 ASN A N 1
ATOM 1339 C CA . ASN A 1 176 ? -21.787 19.258 5.877 1.00 41.56 176 ASN A CA 1
ATOM 1340 C C . ASN A 1 176 ? -20.975 20.018 6.937 1.00 41.56 176 ASN A C 1
ATOM 1342 O O . ASN A 1 176 ? -20.325 19.382 7.775 1.00 41.56 176 ASN A O 1
ATOM 1346 N N . LEU A 1 177 ? -20.972 21.352 6.952 1.00 48.47 177 LEU A N 1
ATOM 1347 C CA . LEU A 1 177 ? -20.168 22.142 7.910 1.00 48.47 177 LEU A CA 1
ATOM 1348 C C . LEU A 1 177 ? -20.388 21.727 9.390 1.00 48.47 177 LEU A C 1
ATOM 1350 O O . LEU A 1 177 ? -19.548 21.991 10.253 1.00 48.47 177 LEU A O 1
ATOM 1354 N N . THR A 1 178 ? -21.490 21.025 9.675 1.00 52.66 178 THR A N 1
ATOM 1355 C CA . THR A 1 178 ? -22.006 20.686 11.006 1.00 52.66 178 THR A CA 1
ATOM 1356 C C . THR A 1 178 ? -22.102 19.176 11.269 1.00 52.66 178 THR A C 1
ATOM 1358 O O . THR A 1 178 ? -22.081 18.751 12.432 1.00 52.66 178 THR A O 1
ATOM 1361 N N . ASP A 1 179 ? -22.161 18.367 10.207 1.00 68.69 179 ASP A N 1
ATOM 1362 C CA . ASP A 1 179 ? -22.565 16.960 10.237 1.00 68.69 179 ASP A CA 1
ATOM 1363 C C . ASP A 1 179 ? -21.518 16.073 9.567 1.00 68.69 179 ASP A C 1
ATOM 1365 O O . ASP A 1 179 ? -20.853 16.462 8.607 1.00 68.69 179 ASP A O 1
ATOM 1369 N N . LYS A 1 180 ? -21.349 14.862 10.097 1.00 75.69 180 LYS A N 1
ATOM 1370 C CA . LYS A 1 180 ? -20.406 13.882 9.554 1.00 75.69 180 LYS A CA 1
ATOM 1371 C C . LYS A 1 180 ? -20.958 12.476 9.712 1.00 75.69 180 LYS A C 1
ATOM 1373 O O . LYS A 1 180 ? -21.278 12.061 10.832 1.00 75.69 180 LYS A O 1
ATOM 1378 N N . GLY A 1 181 ? -20.947 11.729 8.619 1.00 75.62 181 GLY A N 1
ATOM 1379 C CA . GLY A 1 181 ? -21.117 10.287 8.631 1.00 75.62 181 GLY A CA 1
ATOM 1380 C C . GLY A 1 181 ? -21.407 9.742 7.243 1.00 75.62 181 GLY A C 1
ATOM 1381 O O . GLY A 1 181 ? -21.180 10.400 6.228 1.00 75.62 181 GLY A O 1
ATOM 1382 N N . LEU A 1 182 ? -21.938 8.529 7.235 1.00 78.69 182 LEU A N 1
ATOM 1383 C CA . LEU A 1 182 ? -22.301 7.810 6.031 1.00 78.69 182 LEU A CA 1
ATOM 1384 C C . LEU A 1 182 ? -23.782 8.035 5.694 1.00 78.69 182 LEU A C 1
ATOM 1386 O O . LEU A 1 182 ? -24.635 7.932 6.583 1.00 78.69 182 LEU A O 1
ATOM 1390 N N . LEU A 1 183 ? -24.082 8.341 4.432 1.00 77.50 183 LEU A N 1
ATOM 1391 C CA . LEU A 1 183 ? -25.448 8.341 3.912 1.00 77.50 183 LEU A CA 1
ATOM 1392 C C . LEU A 1 183 ? -25.683 7.076 3.096 1.00 77.50 183 LEU A C 1
ATOM 1394 O O . LEU A 1 183 ? -24.851 6.711 2.267 1.00 77.50 183 LEU A O 1
ATOM 1398 N N . VAL A 1 184 ? -26.820 6.438 3.351 1.00 74.94 184 VAL A N 1
ATOM 1399 C CA . VAL A 1 184 ? -27.274 5.224 2.675 1.00 74.94 184 VAL A CA 1
ATOM 1400 C C . VAL A 1 184 ? -28.608 5.534 2.029 1.00 74.94 184 VAL A C 1
ATOM 1402 O O . VAL A 1 184 ? -29.440 6.185 2.661 1.00 74.94 184 VAL A O 1
ATOM 1405 N N . GLU A 1 185 ? -28.767 5.107 0.783 1.00 71.69 185 GLU A N 1
ATOM 1406 C CA . GLU A 1 185 ? -30.017 5.258 0.051 1.00 71.69 185 GLU A CA 1
ATOM 1407 C C . GLU A 1 185 ? -31.129 4.471 0.748 1.00 71.69 185 GLU A C 1
ATOM 1409 O O . GLU A 1 185 ? -30.926 3.331 1.176 1.00 71.69 185 GLU A O 1
ATOM 1414 N N . ASP A 1 186 ? -32.284 5.110 0.898 1.00 68.62 186 ASP A N 1
ATOM 1415 C CA . ASP A 1 186 ? -33.481 4.484 1.439 1.00 68.62 186 ASP A CA 1
ATOM 1416 C C . ASP A 1 186 ? -34.416 4.146 0.278 1.00 68.62 186 ASP A C 1
ATOM 1418 O O . ASP A 1 186 ? -35.177 4.985 -0.188 1.00 68.62 186 ASP A O 1
ATOM 1422 N N . ILE A 1 187 ? -34.326 2.915 -0.226 1.00 58.31 187 ILE A N 1
ATOM 1423 C CA . ILE A 1 187 ? -35.120 2.457 -1.383 1.00 58.31 187 ILE A CA 1
ATOM 1424 C C . ILE A 1 187 ? -36.607 2.263 -1.025 1.00 58.31 187 ILE A C 1
ATOM 1426 O O . ILE A 1 187 ? -37.422 1.962 -1.890 1.00 58.31 187 ILE A O 1
ATOM 1430 N N . GLY A 1 188 ? -36.985 2.443 0.247 1.00 57.97 188 GLY A N 1
ATOM 1431 C CA . GLY A 1 188 ? -38.385 2.479 0.669 1.00 57.97 188 GLY A CA 1
ATOM 1432 C C . GLY A 1 188 ? -39.060 3.850 0.536 1.00 57.97 188 GLY A C 1
ATOM 1433 O O . GLY A 1 188 ? -40.264 3.932 0.780 1.00 57.97 188 GLY A O 1
ATOM 1434 N N . ASP A 1 189 ? -38.316 4.909 0.199 1.00 63.06 189 ASP A N 1
ATOM 1435 C CA . ASP A 1 189 ? -38.844 6.268 0.050 1.00 63.06 189 ASP A CA 1
ATOM 1436 C C . ASP A 1 189 ? -39.092 6.601 -1.432 1.00 63.06 189 ASP A C 1
ATOM 1438 O O . ASP A 1 189 ? -38.181 6.972 -2.166 1.00 63.06 189 ASP A O 1
ATOM 1442 N N . ASP A 1 190 ? -40.349 6.474 -1.868 1.00 61.56 190 ASP A N 1
ATOM 1443 C CA . ASP A 1 190 ? -40.807 6.844 -3.220 1.00 61.56 190 ASP A CA 1
ATOM 1444 C C . ASP A 1 190 ? -41.092 8.363 -3.357 1.00 61.56 190 ASP A C 1
ATOM 1446 O O . ASP A 1 190 ? -41.795 8.792 -4.276 1.00 61.56 190 ASP A O 1
ATOM 1450 N N . SER A 1 191 ? -40.624 9.199 -2.420 1.00 64.88 191 SER A N 1
ATOM 1451 C CA . SER A 1 191 ? -40.802 10.655 -2.472 1.00 64.88 191 SER A CA 1
ATOM 1452 C C . SER A 1 191 ? -40.097 11.276 -3.687 1.00 64.88 191 SER A C 1
ATOM 1454 O O . SER A 1 191 ? -38.896 11.103 -3.881 1.00 64.88 191 SER A O 1
ATOM 1456 N N . ASP A 1 192 ? -40.825 12.090 -4.462 1.00 64.44 192 ASP A N 1
ATOM 1457 C CA . ASP A 1 192 ? -40.260 12.887 -5.566 1.00 64.44 192 ASP A CA 1
ATOM 1458 C C . ASP A 1 192 ? -39.278 13.976 -5.072 1.00 64.44 192 ASP A C 1
ATOM 1460 O O . ASP A 1 192 ? -38.434 14.456 -5.836 1.00 64.44 192 ASP A O 1
ATOM 1464 N N . ASP A 1 193 ? -39.383 14.380 -3.800 1.00 68.56 193 ASP A N 1
ATOM 1465 C CA . ASP A 1 193 ? -38.522 15.395 -3.194 1.00 68.56 193 ASP A CA 1
ATOM 1466 C C . ASP A 1 193 ? -37.276 14.758 -2.547 1.00 68.56 193 ASP A C 1
ATOM 1468 O O . ASP A 1 193 ? -37.417 13.842 -1.733 1.00 68.56 193 ASP A O 1
ATOM 1472 N N . PRO A 1 194 ? -36.055 15.267 -2.819 1.00 68.69 194 PRO A N 1
ATOM 1473 C CA . PRO A 1 194 ? -34.833 14.759 -2.207 1.00 68.69 194 PRO A CA 1
ATOM 1474 C C . PRO A 1 194 ? -34.784 15.086 -0.708 1.00 68.69 194 PRO A C 1
ATOM 1476 O O . PRO A 1 194 ? -34.716 16.250 -0.294 1.00 68.69 194 PRO A O 1
ATOM 1479 N N . VAL A 1 195 ? -34.767 14.040 0.118 1.00 71.81 195 VAL A N 1
ATOM 1480 C CA . VAL A 1 195 ? -34.737 14.135 1.582 1.00 71.81 195 VAL A CA 1
ATOM 1481 C C . VAL A 1 195 ? -33.508 13.424 2.139 1.00 71.81 195 VAL A C 1
ATOM 1483 O O . VAL A 1 195 ? -33.068 12.396 1.630 1.00 71.81 195 VAL A O 1
ATOM 1486 N N . ILE A 1 196 ? -32.937 13.979 3.213 1.00 75.38 196 ILE A N 1
ATOM 1487 C CA . ILE A 1 196 ? -31.885 13.315 3.987 1.00 75.38 196 ILE A CA 1
ATOM 1488 C C . ILE A 1 196 ? -32.313 13.194 5.442 1.00 75.38 196 ILE A C 1
ATOM 1490 O O . ILE A 1 196 ? -32.739 14.161 6.081 1.00 75.38 196 ILE A O 1
ATOM 1494 N N . TYR A 1 197 ? -32.117 11.993 5.981 1.00 75.44 197 TYR A N 1
ATOM 1495 C CA . TYR A 1 197 ? -32.325 11.681 7.386 1.00 75.44 197 TYR A CA 1
ATOM 1496 C C . TYR A 1 197 ? -30.994 11.676 8.130 1.00 75.44 197 TYR A C 1
ATOM 1498 O O . TYR A 1 197 ? -30.105 10.870 7.842 1.00 75.44 197 TYR A O 1
ATOM 1506 N N . LEU A 1 198 ? -30.873 12.555 9.126 1.00 77.44 198 LEU A N 1
ATOM 1507 C CA . LEU A 1 198 ? -29.692 12.631 9.980 1.00 77.44 198 LEU A CA 1
ATOM 1508 C C . LEU A 1 198 ? -29.986 12.068 11.368 1.00 77.44 198 LEU A C 1
ATOM 1510 O O . LEU A 1 198 ? -30.909 12.493 12.071 1.00 77.44 198 LEU A O 1
ATOM 1514 N N . ALA A 1 199 ? -29.148 11.126 11.794 1.00 78.56 199 ALA A N 1
ATOM 1515 C CA . ALA A 1 199 ? -29.156 10.608 13.150 1.00 78.56 199 ALA A CA 1
ATOM 1516 C C . ALA A 1 199 ? -28.504 11.613 14.122 1.00 78.56 199 ALA A C 1
ATOM 1518 O O . ALA A 1 199 ? -27.524 12.278 13.766 1.00 78.56 199 ALA A O 1
ATOM 1519 N N . PRO A 1 200 ? -28.921 11.654 15.404 1.00 81.50 200 PRO A N 1
ATOM 1520 C CA . PRO A 1 200 ? -28.288 12.506 16.418 1.00 81.50 200 PRO A CA 1
ATOM 1521 C C . PRO A 1 200 ? -26.775 12.293 16.564 1.00 81.50 200 PRO A C 1
ATOM 1523 O O . PRO A 1 200 ? -26.050 13.193 16.979 1.00 81.50 200 PRO A O 1
ATOM 1526 N N . SER A 1 201 ? -26.280 11.099 16.224 1.00 79.50 201 SER A N 1
ATOM 1527 C CA . SER A 1 201 ? -24.853 10.778 16.227 1.00 79.50 201 SER A CA 1
ATOM 1528 C C . SER A 1 201 ? -24.063 11.421 15.087 1.00 79.50 201 SER A C 1
ATOM 1530 O O . SER A 1 201 ? -22.845 11.563 15.228 1.00 79.50 201 SER A O 1
ATOM 1532 N N . GLN A 1 202 ? -24.716 11.768 13.976 1.00 77.62 202 GLN A N 1
ATOM 1533 C CA . GLN A 1 202 ? -24.099 12.403 12.807 1.00 77.62 202 GLN A CA 1
ATOM 1534 C C . GLN A 1 202 ? -23.964 13.917 12.997 1.00 77.62 202 GLN A C 1
ATOM 1536 O O . GLN A 1 202 ? -22.973 14.489 12.546 1.00 77.62 202 GLN A O 1
ATOM 1541 N N . ILE A 1 203 ? -24.877 14.531 13.755 1.00 80.88 203 ILE A N 1
ATOM 1542 C CA . ILE A 1 203 ? -24.867 15.965 14.065 1.00 80.88 203 ILE A CA 1
ATOM 1543 C C . ILE A 1 203 ? -23.755 16.273 15.071 1.00 80.88 203 ILE A C 1
ATOM 1545 O O . ILE A 1 203 ? -23.800 15.831 16.224 1.00 80.88 203 ILE A O 1
ATOM 1549 N N . LYS A 1 204 ? -22.727 17.020 14.651 1.00 76.81 204 LYS A N 1
ATOM 1550 C CA . LYS A 1 204 ? -21.558 17.327 15.499 1.00 76.81 204 LYS A CA 1
ATOM 1551 C C . LYS A 1 204 ? -21.619 18.722 16.114 1.00 76.81 204 LYS A C 1
ATOM 1553 O O . LYS A 1 204 ? -21.046 18.913 17.190 1.00 76.81 204 LYS A O 1
ATOM 1558 N N . ILE A 1 205 ? -22.290 19.668 15.456 1.00 75.81 205 ILE A N 1
ATOM 1559 C CA . ILE A 1 205 ? -22.489 21.053 15.905 1.00 75.81 205 ILE A CA 1
ATOM 1560 C C . ILE A 1 205 ? -23.969 21.408 15.729 1.00 75.81 205 ILE A C 1
ATOM 1562 O O . ILE A 1 205 ? -24.561 21.096 14.703 1.00 75.81 205 ILE A O 1
ATOM 1566 N N . LYS A 1 206 ? -24.576 22.051 16.734 1.00 71.75 206 LYS A N 1
ATOM 1567 C CA . LYS A 1 20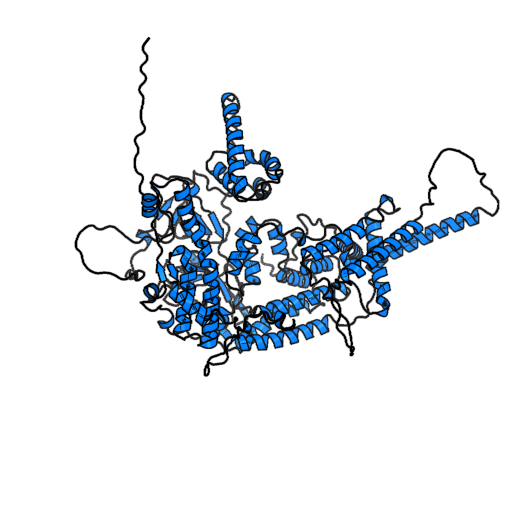6 ? -25.959 22.547 16.661 1.00 71.75 206 LYS A CA 1
ATOM 1568 C C . LYS A 1 206 ? -25.937 24.061 16.469 1.00 71.75 206 LYS A C 1
ATOM 1570 O O . LYS A 1 206 ? -25.449 24.759 17.357 1.00 71.75 206 LYS A O 1
ATOM 1575 N N . TYR A 1 207 ? -26.460 24.534 15.344 1.00 65.00 207 TYR A N 1
ATOM 1576 C CA . TYR A 1 207 ? -26.597 25.958 15.037 1.00 65.00 207 TYR A CA 1
ATOM 1577 C C . TYR A 1 207 ? -27.932 26.509 15.541 1.00 65.00 207 TYR A C 1
ATOM 1579 O O . TYR A 1 207 ? -28.843 25.755 15.895 1.00 65.00 207 TYR A O 1
ATOM 1587 N N . LEU A 1 208 ? -28.029 27.836 15.606 1.00 62.12 208 LEU A N 1
ATOM 1588 C CA . LEU A 1 208 ? -29.281 28.525 15.899 1.00 62.12 208 LEU A CA 1
ATOM 1589 C C . LEU A 1 208 ? -30.227 28.408 14.702 1.00 62.12 208 LEU A C 1
ATOM 1591 O O . LEU A 1 208 ? -29.796 28.471 13.557 1.00 62.12 208 LEU A O 1
ATOM 1595 N N . ALA A 1 209 ? -31.530 28.298 14.966 1.00 56.97 209 ALA A N 1
ATOM 1596 C CA . ALA A 1 209 ? -32.550 28.184 13.919 1.00 56.97 209 ALA A CA 1
ATOM 1597 C C . ALA A 1 209 ? -32.604 29.397 12.961 1.00 56.97 209 ALA A C 1
ATOM 1599 O O . ALA A 1 209 ? -33.205 29.307 11.898 1.00 56.97 209 ALA A O 1
ATOM 1600 N N . SER A 1 210 ? -31.993 30.524 13.335 1.00 51.59 210 SER A N 1
ATOM 1601 C CA . SER A 1 210 ? -31.884 31.741 12.524 1.00 51.59 210 SER A CA 1
ATOM 1602 C C . SER A 1 210 ? -30.723 31.732 11.521 1.00 51.59 210 SER A C 1
ATOM 1604 O O . SER A 1 210 ? -30.628 32.654 10.715 1.00 51.59 210 SER A O 1
ATOM 1606 N N . ASP A 1 211 ? -29.825 30.746 11.590 1.00 60.00 211 ASP A N 1
ATOM 1607 C CA . ASP A 1 211 ? -28.607 30.671 10.778 1.00 60.00 211 ASP A CA 1
ATOM 1608 C C . ASP A 1 211 ? -28.856 29.843 9.502 1.00 60.00 211 ASP A C 1
ATOM 1610 O O . ASP A 1 211 ? -28.524 28.659 9.416 1.00 60.00 211 ASP A O 1
ATOM 1614 N N . ASP A 1 212 ? -29.536 30.464 8.531 1.00 64.44 212 ASP A N 1
ATOM 1615 C CA . ASP A 1 212 ? -29.931 29.854 7.252 1.00 64.44 212 ASP A CA 1
ATOM 1616 C C . ASP A 1 212 ? -28.883 30.056 6.136 1.00 64.44 212 ASP A C 1
ATOM 1618 O O . ASP A 1 212 ? -29.185 30.560 5.050 1.00 64.44 212 ASP A O 1
ATOM 1622 N N . ASP A 1 213 ? -27.622 29.713 6.411 1.00 67.00 213 ASP A N 1
ATOM 1623 C CA . ASP A 1 213 ? -26.571 29.716 5.387 1.00 67.00 213 ASP A CA 1
ATOM 1624 C C . ASP A 1 213 ? -26.750 28.505 4.442 1.00 67.00 213 ASP A C 1
ATOM 1626 O O . ASP A 1 213 ? -26.732 27.358 4.905 1.00 67.00 213 ASP A O 1
ATOM 1630 N N . PRO A 1 214 ? -26.890 28.702 3.113 1.00 66.44 214 PRO A N 1
ATOM 1631 C CA . PRO A 1 214 ? -26.976 27.605 2.148 1.00 66.44 214 PRO A CA 1
ATOM 1632 C C . PRO A 1 214 ? -25.799 26.621 2.204 1.00 66.44 214 PRO A C 1
ATOM 1634 O O . PRO A 1 214 ? -25.974 25.449 1.872 1.00 66.44 214 PRO A O 1
ATOM 1637 N N . ALA A 1 215 ? -24.617 27.055 2.652 1.00 64.62 215 ALA A N 1
ATOM 1638 C CA . ALA A 1 215 ? -23.467 26.177 2.843 1.00 64.62 215 ALA A CA 1
ATOM 1639 C C . ALA A 1 215 ? -23.716 25.105 3.920 1.00 64.62 215 ALA A C 1
ATOM 1641 O O . ALA A 1 215 ? -23.140 24.027 3.828 1.00 64.62 215 ALA A O 1
ATOM 1642 N N . HIS A 1 216 ? -24.608 25.354 4.890 1.00 64.94 216 HIS A N 1
ATOM 1643 C CA . HIS A 1 216 ? -25.054 24.366 5.885 1.00 64.94 216 HIS A CA 1
ATOM 1644 C C . HIS A 1 216 ? -26.048 23.343 5.318 1.00 64.94 216 HIS A C 1
ATOM 164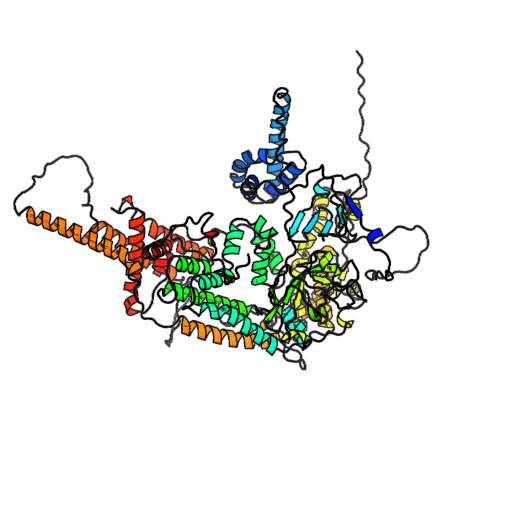6 O O . HIS A 1 216 ? -26.552 22.499 6.055 1.00 64.94 216 HIS A O 1
ATOM 1652 N N . ARG A 1 217 ? -26.390 23.417 4.028 1.00 68.44 217 ARG A N 1
ATOM 1653 C CA . ARG A 1 217 ? -27.277 22.467 3.333 1.00 68.44 217 ARG A CA 1
ATOM 1654 C C . ARG A 1 217 ? -26.594 21.831 2.119 1.00 68.44 217 ARG A C 1
ATOM 1656 O O . ARG A 1 217 ? -27.240 21.113 1.360 1.00 68.44 217 ARG A O 1
ATOM 1663 N N . ALA A 1 218 ? -25.305 22.112 1.927 1.00 67.62 218 ALA A N 1
ATOM 1664 C CA . ALA A 1 218 ? -24.497 21.513 0.881 1.00 67.62 218 ALA A CA 1
ATOM 1665 C C . ALA A 1 218 ? -24.018 20.120 1.312 1.00 67.62 218 ALA A C 1
ATOM 1667 O O . ALA A 1 218 ? -23.713 19.873 2.478 1.00 67.62 218 ALA A O 1
ATOM 1668 N N . ILE A 1 219 ? -23.960 19.206 0.348 1.00 68.56 219 ILE A N 1
ATOM 1669 C CA . ILE A 1 219 ? -23.501 17.833 0.546 1.00 68.56 219 ILE A CA 1
ATOM 1670 C C . ILE A 1 219 ? -22.091 17.736 -0.029 1.00 68.56 219 ILE A C 1
ATOM 1672 O O . ILE A 1 219 ? -21.928 17.639 -1.246 1.00 68.56 219 ILE A O 1
ATOM 1676 N N . ASP A 1 220 ? -21.075 17.724 0.832 1.00 68.56 220 ASP A N 1
ATOM 1677 C CA . ASP A 1 220 ? -19.699 17.502 0.394 1.00 68.56 220 ASP A CA 1
ATOM 1678 C C . ASP A 1 220 ? -19.362 16.014 0.436 1.00 68.56 220 ASP A C 1
ATOM 1680 O O . ASP A 1 220 ? -19.138 15.428 1.497 1.00 68.56 220 ASP A O 1
ATOM 1684 N N . VAL A 1 221 ? -19.286 15.397 -0.740 1.00 68.19 221 VAL A N 1
ATOM 1685 C CA . VAL A 1 221 ? -18.940 13.982 -0.888 1.00 68.19 221 VAL A CA 1
ATOM 1686 C C . VAL A 1 221 ? -17.427 13.797 -0.789 1.00 68.19 221 VAL A C 1
ATOM 1688 O O . VAL A 1 221 ? -16.682 14.241 -1.663 1.00 68.19 221 VAL A O 1
ATOM 1691 N N . LEU A 1 222 ? -16.951 13.089 0.238 1.00 67.75 222 LEU A N 1
ATOM 1692 C CA . LEU A 1 222 ? -15.526 12.762 0.364 1.00 67.75 222 LEU A CA 1
ATOM 1693 C C . LEU A 1 222 ? -15.122 11.500 -0.397 1.00 67.75 222 LEU A C 1
ATOM 1695 O O . LEU A 1 222 ? -14.046 11.467 -0.995 1.00 67.75 222 LEU A O 1
ATOM 1699 N N . ARG A 1 223 ? -15.936 10.444 -0.312 1.00 67.62 223 ARG A N 1
ATOM 1700 C CA . ARG A 1 223 ? -15.656 9.125 -0.893 1.00 67.62 223 ARG A CA 1
ATOM 1701 C C . ARG A 1 223 ? -16.970 8.362 -1.080 1.00 67.62 223 ARG A C 1
ATOM 1703 O O . ARG A 1 223 ? -17.856 8.480 -0.233 1.00 67.62 223 ARG A O 1
ATOM 1710 N N . ALA A 1 224 ? -17.062 7.591 -2.161 1.00 74.69 224 ALA A N 1
ATOM 1711 C CA . ALA A 1 224 ? -18.125 6.610 -2.368 1.00 74.69 224 ALA A CA 1
ATOM 1712 C C . ALA A 1 224 ? -17.697 5.222 -1.868 1.00 74.69 224 ALA A C 1
ATOM 1714 O O . ALA A 1 224 ? -16.496 4.910 -1.856 1.00 74.69 224 ALA A O 1
ATOM 1715 N N . SER A 1 225 ? -18.657 4.398 -1.441 1.00 79.44 225 SER A N 1
ATOM 1716 C CA . SER A 1 225 ? -18.339 3.033 -1.015 1.00 79.44 225 SER A CA 1
ATOM 1717 C C . SER A 1 225 ? -17.871 2.189 -2.201 1.00 79.44 225 SER A C 1
ATOM 1719 O O . SER A 1 225 ? -18.340 2.348 -3.323 1.00 79.44 225 SER A O 1
ATOM 1721 N N . HIS A 1 226 ? -16.909 1.309 -1.951 1.00 80.88 226 HIS A N 1
ATOM 1722 C CA . HIS A 1 226 ? -16.464 0.292 -2.895 1.00 80.88 226 HIS A CA 1
ATOM 1723 C C . HIS A 1 226 ? -15.897 -0.884 -2.105 1.00 80.88 226 HIS A C 1
ATOM 1725 O O . HIS A 1 226 ? -15.229 -0.691 -1.084 1.00 80.88 226 HIS A O 1
ATOM 1731 N N . LEU A 1 227 ? -16.132 -2.098 -2.595 1.00 85.88 227 LEU A N 1
ATOM 1732 C CA . LEU A 1 227 ? -15.581 -3.306 -2.004 1.00 85.88 227 LEU A CA 1
ATOM 1733 C C . LEU A 1 227 ? -14.250 -3.642 -2.674 1.00 85.88 227 LEU A C 1
ATOM 1735 O O . LEU A 1 227 ? -14.176 -3.829 -3.887 1.00 85.88 227 LEU A O 1
ATOM 1739 N N . LYS A 1 228 ? -13.192 -3.722 -1.868 1.00 88.12 228 LYS A N 1
ATOM 1740 C CA . LYS A 1 228 ? -11.835 -4.064 -2.312 1.00 88.12 228 LYS A CA 1
ATOM 1741 C C . LYS A 1 228 ? -11.539 -5.525 -1.980 1.00 88.12 228 LYS A C 1
ATOM 1743 O O . LYS A 1 228 ? -11.765 -5.951 -0.851 1.00 88.12 228 LYS A O 1
ATOM 1748 N N . THR A 1 229 ? -11.018 -6.269 -2.952 1.00 88.19 229 THR A N 1
ATOM 1749 C CA . THR A 1 229 ? -10.554 -7.660 -2.821 1.00 88.19 229 THR A CA 1
ATOM 1750 C C . THR A 1 229 ? -9.425 -7.926 -3.837 1.00 88.19 229 THR A C 1
ATOM 1752 O O . THR A 1 229 ? -9.462 -7.323 -4.915 1.00 88.19 229 THR A O 1
ATOM 1755 N N . PRO A 1 230 ? -8.421 -8.770 -3.529 1.00 89.94 230 PRO A N 1
ATOM 1756 C CA . PRO A 1 230 ? -8.129 -9.336 -2.208 1.00 89.94 230 PRO A CA 1
ATOM 1757 C C . PRO A 1 230 ? -7.640 -8.261 -1.223 1.00 89.94 230 PRO A C 1
ATOM 1759 O O . PRO A 1 230 ? -7.414 -7.106 -1.594 1.00 89.94 230 PRO A O 1
ATOM 1762 N N . CYS A 1 231 ? -7.537 -8.610 0.057 1.00 88.44 231 CYS A N 1
ATOM 1763 C CA . CYS A 1 231 ? -6.977 -7.741 1.091 1.00 88.44 231 CYS A CA 1
ATOM 1764 C C . CYS A 1 231 ? -5.648 -8.273 1.613 1.00 88.44 231 CYS A C 1
ATOM 1766 O O . CYS A 1 231 ? -5.405 -9.480 1.628 1.00 88.44 231 CYS A O 1
ATOM 1768 N N . GLN A 1 232 ? -4.834 -7.344 2.101 1.00 86.44 232 GLN A N 1
ATOM 1769 C CA . GLN A 1 232 ? -3.563 -7.621 2.746 1.00 86.44 232 GLN A CA 1
ATOM 1770 C C . GLN A 1 232 ? -3.761 -7.756 4.263 1.00 86.44 232 GLN A C 1
ATOM 1772 O O . GLN A 1 232 ? -4.556 -7.028 4.863 1.00 86.44 232 GLN A O 1
ATOM 1777 N N . LEU A 1 233 ? -3.032 -8.671 4.903 1.00 88.50 233 LEU A N 1
ATOM 1778 C CA . LEU A 1 233 ? -2.938 -8.713 6.365 1.00 88.50 233 LEU A CA 1
ATOM 1779 C C . LEU A 1 233 ? -1.823 -7.795 6.858 1.00 88.50 233 LEU A C 1
ATOM 1781 O O . LEU A 1 233 ? -0.673 -7.977 6.467 1.00 88.50 233 LEU A O 1
ATOM 1785 N N . SER A 1 234 ? -2.141 -6.893 7.788 1.00 87.44 234 SER A N 1
ATOM 1786 C CA . SER A 1 234 ? -1.104 -6.183 8.539 1.00 87.44 234 SER A CA 1
ATOM 1787 C C . SER A 1 234 ? -0.494 -7.063 9.630 1.00 87.44 234 SER A C 1
ATOM 1789 O O . SER A 1 234 ? -1.114 -8.016 10.125 1.00 87.44 234 SER A O 1
ATOM 1791 N N . SER A 1 235 ? 0.701 -6.688 10.079 1.00 88.25 235 SER A N 1
ATOM 1792 C CA . SER A 1 235 ? 1.379 -7.325 11.217 1.00 88.25 235 SER A CA 1
ATOM 1793 C C . SER A 1 235 ? 0.510 -7.437 12.485 1.00 88.25 235 SER A C 1
ATOM 1795 O O . SER A 1 235 ? 0.535 -8.470 13.158 1.00 88.25 235 SER A O 1
ATOM 1797 N N . GLU A 1 236 ? -0.318 -6.434 12.793 1.00 89.56 236 GLU A N 1
ATOM 1798 C CA . GLU A 1 236 ? -1.237 -6.463 13.943 1.00 89.56 236 GLU A CA 1
ATOM 1799 C C . GLU A 1 236 ? -2.296 -7.566 13.817 1.00 89.56 236 GLU A C 1
ATOM 1801 O O . GLU A 1 236 ? -2.552 -8.306 14.773 1.00 89.56 236 GLU A O 1
ATOM 1806 N N . LEU A 1 237 ? -2.881 -7.715 12.623 1.00 92.88 237 LEU A N 1
ATOM 1807 C CA . LEU A 1 237 ? -3.855 -8.769 12.347 1.00 92.88 237 LEU A CA 1
ATOM 1808 C C . LEU A 1 237 ? -3.199 -10.147 12.409 1.00 92.88 237 LEU A C 1
ATOM 1810 O O . LEU A 1 237 ? -3.766 -11.053 13.014 1.00 92.88 237 LEU A O 1
ATOM 1814 N N . VAL A 1 238 ? -1.995 -10.306 11.848 1.00 94.94 238 VAL A N 1
ATOM 1815 C CA . VAL A 1 238 ? -1.229 -11.563 11.930 1.00 94.94 238 VAL A CA 1
ATOM 1816 C C . VAL A 1 238 ? -1.003 -11.965 13.390 1.00 94.94 238 VAL A C 1
ATOM 1818 O O . VAL A 1 238 ? -1.236 -13.121 13.755 1.00 94.94 238 VAL A O 1
ATOM 1821 N N . VAL A 1 239 ? -0.609 -11.017 14.248 1.00 95.00 239 VAL A N 1
ATOM 1822 C CA . VAL A 1 239 ? -0.430 -11.259 15.688 1.00 95.00 239 VAL A CA 1
ATOM 1823 C C . VAL A 1 239 ? -1.741 -11.680 16.349 1.00 95.00 239 VAL A C 1
ATOM 1825 O O . VAL A 1 239 ? -1.761 -12.689 17.057 1.00 95.00 239 VAL A O 1
ATOM 1828 N N . ASN A 1 240 ? -2.840 -10.964 16.099 1.00 96.25 240 ASN A N 1
ATOM 1829 C CA . ASN A 1 240 ? -4.141 -11.292 16.681 1.00 96.25 240 ASN A CA 1
ATOM 1830 C C . ASN A 1 240 ? -4.637 -12.682 16.249 1.00 96.25 240 ASN A C 1
ATOM 1832 O O . ASN A 1 240 ? -4.996 -13.508 17.093 1.00 96.25 240 ASN A O 1
ATOM 1836 N N . LEU A 1 241 ? -4.603 -12.960 14.944 1.00 97.38 241 LEU A N 1
ATOM 1837 C CA . LEU A 1 241 ? -4.998 -14.237 14.357 1.00 97.38 241 LEU A CA 1
ATOM 1838 C C . LEU A 1 241 ? -4.193 -15.394 14.965 1.00 97.38 241 LEU A C 1
ATOM 1840 O O . LEU A 1 241 ? -4.767 -16.408 15.371 1.00 97.38 241 LEU A O 1
ATOM 1844 N N . ALA A 1 242 ? -2.874 -15.234 15.099 1.00 97.00 242 ALA A N 1
ATOM 1845 C CA . ALA A 1 242 ? -2.010 -16.262 15.669 1.00 97.00 242 ALA A CA 1
ATOM 1846 C C . ALA A 1 242 ? -2.267 -16.511 17.164 1.00 97.00 242 ALA A C 1
ATOM 1848 O O . ALA A 1 242 ? -2.354 -17.660 17.606 1.00 97.00 242 ALA A O 1
ATOM 1849 N N . GLU A 1 243 ? -2.453 -15.452 17.954 1.00 95.44 243 GLU A N 1
ATOM 1850 C CA . GLU A 1 243 ? -2.778 -15.547 19.388 1.00 95.44 243 GLU A CA 1
ATOM 1851 C C . GLU A 1 243 ? -4.166 -16.168 19.643 1.00 95.44 243 GLU A C 1
ATOM 1853 O O . GLU A 1 243 ? -4.433 -16.720 20.722 1.00 95.44 243 GLU A O 1
ATOM 1858 N N . ASN A 1 244 ? -5.029 -16.134 18.626 1.00 96.69 244 ASN A N 1
ATOM 1859 C CA . ASN A 1 244 ? -6.346 -16.763 18.598 1.00 96.69 244 ASN A CA 1
ATOM 1860 C C . ASN A 1 244 ? -6.383 -18.113 17.855 1.00 96.69 244 ASN A C 1
ATOM 1862 O O . ASN A 1 244 ? -7.458 -18.693 17.704 1.00 96.69 244 ASN A O 1
ATOM 1866 N N . GLY A 1 245 ? -5.228 -18.680 17.489 1.00 96.56 245 GLY A N 1
ATOM 1867 C CA . GLY A 1 245 ? -5.095 -20.091 17.105 1.00 96.56 245 GLY A CA 1
ATOM 1868 C C . GLY A 1 245 ? -4.573 -20.362 15.696 1.00 96.56 245 GLY A C 1
ATOM 1869 O O . GLY A 1 245 ? -4.252 -21.515 15.408 1.00 96.56 245 GLY A O 1
ATOM 1870 N N . VAL A 1 246 ? -4.441 -19.346 14.838 1.00 98.06 246 VAL A N 1
ATOM 1871 C CA . VAL A 1 246 ? -3.941 -19.530 13.468 1.00 98.06 246 VAL A CA 1
ATOM 1872 C C . VAL A 1 246 ? -2.450 -19.919 13.485 1.00 98.06 246 VAL A C 1
ATOM 1874 O O . VAL A 1 246 ? -1.639 -19.244 14.125 1.00 98.06 246 VAL A O 1
ATOM 1877 N N . PRO A 1 247 ? -2.040 -21.010 12.813 1.00 97.31 247 PRO A N 1
ATOM 1878 C CA . PRO A 1 247 ? -0.653 -21.459 12.833 1.00 97.31 247 PRO A CA 1
ATOM 1879 C C . PRO A 1 247 ? 0.245 -20.610 11.922 1.00 97.31 247 PRO A C 1
ATOM 1881 O O . PRO A 1 247 ? -0.180 -20.140 10.871 1.00 97.31 247 PRO A O 1
ATOM 1884 N N . LEU A 1 248 ? 1.539 -20.524 12.260 1.00 96.62 248 LEU A N 1
ATOM 1885 C CA . LEU A 1 248 ? 2.566 -19.868 11.431 1.00 96.62 248 LEU A CA 1
ATOM 1886 C C . LEU A 1 248 ? 2.552 -20.329 9.969 1.00 96.62 248 LEU A C 1
ATOM 1888 O O . LEU A 1 248 ? 2.778 -19.526 9.069 1.00 96.62 248 LEU A O 1
ATOM 1892 N N . GLN A 1 249 ? 2.291 -21.616 9.744 1.00 97.06 249 GLN A N 1
ATOM 1893 C CA . GLN A 1 249 ? 2.330 -22.212 8.415 1.00 97.06 249 GLN A CA 1
ATOM 1894 C C . GLN A 1 249 ? 1.314 -21.570 7.456 1.00 97.06 249 GLN A C 1
ATOM 1896 O O . GLN A 1 249 ? 1.673 -21.319 6.312 1.00 97.06 249 GLN A O 1
ATOM 1901 N N . ALA A 1 250 ? 0.122 -21.197 7.938 1.00 97.69 250 ALA A N 1
ATOM 1902 C CA . ALA A 1 250 ? -0.895 -20.538 7.116 1.00 97.69 250 ALA A CA 1
ATOM 1903 C C . ALA A 1 250 ? -0.386 -19.205 6.538 1.00 97.69 250 ALA A C 1
ATOM 1905 O O . ALA A 1 250 ? -0.506 -18.955 5.343 1.00 97.69 250 ALA A O 1
ATOM 1906 N N . PHE A 1 251 ? 0.273 -18.380 7.360 1.00 97.19 251 PHE A N 1
ATOM 1907 C CA . PHE A 1 251 ? 0.851 -17.108 6.910 1.00 97.19 251 PHE A CA 1
ATOM 1908 C C . PHE A 1 251 ? 2.032 -17.300 5.957 1.00 97.19 251 PHE A C 1
ATOM 1910 O O . PHE A 1 251 ? 2.182 -16.548 5.001 1.00 97.19 251 PHE A O 1
ATOM 1917 N N . VAL A 1 252 ? 2.877 -18.307 6.200 1.00 96.00 252 VAL A N 1
ATOM 1918 C CA . VAL A 1 252 ? 4.024 -18.609 5.328 1.00 96.00 252 VAL A CA 1
ATOM 1919 C C . VAL A 1 252 ? 3.562 -19.088 3.953 1.00 96.00 252 VAL A C 1
ATOM 1921 O O . VAL A 1 252 ? 4.172 -18.719 2.949 1.00 96.00 252 VAL A O 1
ATOM 1924 N N . ASP A 1 253 ? 2.501 -19.891 3.893 1.00 96.44 253 ASP A N 1
ATOM 1925 C CA . ASP A 1 253 ? 1.962 -20.386 2.629 1.00 96.44 253 ASP A CA 1
ATOM 1926 C C . ASP A 1 253 ? 1.255 -19.277 1.843 1.00 96.44 253 ASP A C 1
ATOM 1928 O O . ASP A 1 253 ? 1.504 -19.153 0.644 1.00 96.44 253 ASP A O 1
ATOM 1932 N N . LEU A 1 254 ? 0.499 -18.397 2.511 1.00 95.88 254 LEU A N 1
ATOM 1933 C CA . LEU A 1 254 ? -0.072 -17.203 1.875 1.00 95.88 254 LEU A CA 1
ATOM 1934 C C . LEU A 1 254 ? 1.012 -16.224 1.397 1.00 95.88 254 LEU A C 1
ATOM 1936 O O . LEU A 1 254 ? 0.927 -15.719 0.281 1.00 95.88 254 LEU A O 1
ATOM 1940 N N . LEU A 1 255 ? 2.080 -16.008 2.175 1.00 94.50 255 LEU A N 1
ATOM 1941 C CA . LEU A 1 255 ? 3.224 -15.193 1.745 1.00 94.50 255 LEU A CA 1
ATOM 1942 C C . LEU A 1 255 ? 3.918 -15.800 0.516 1.00 94.50 255 LEU A C 1
ATOM 1944 O O . LEU A 1 255 ? 4.314 -15.081 -0.401 1.00 94.50 255 LEU A O 1
ATOM 1948 N N . ARG A 1 256 ? 4.074 -17.131 0.478 1.00 95.38 256 ARG A N 1
ATOM 1949 C CA . ARG A 1 256 ? 4.634 -17.829 -0.687 1.00 95.38 256 ARG A CA 1
ATOM 1950 C C . ARG A 1 256 ? 3.728 -17.671 -1.907 1.00 95.38 256 ARG A C 1
ATOM 1952 O O . ARG A 1 256 ? 4.258 -17.401 -2.980 1.00 95.38 256 ARG A O 1
ATOM 1959 N N . ALA A 1 257 ? 2.415 -17.825 -1.743 1.00 93.81 257 ALA A N 1
ATOM 1960 C CA . ALA A 1 257 ? 1.440 -17.627 -2.812 1.00 93.81 257 ALA A CA 1
ATOM 1961 C C . ALA A 1 257 ? 1.468 -16.183 -3.333 1.00 93.81 257 ALA A C 1
ATOM 1963 O O . ALA A 1 257 ? 1.565 -15.984 -4.538 1.00 93.81 257 ALA A O 1
ATOM 1964 N N . SER A 1 258 ? 1.526 -15.196 -2.431 1.00 91.81 258 SER A N 1
ATOM 1965 C CA . SER A 1 258 ? 1.648 -13.771 -2.772 1.00 91.81 258 SER A CA 1
ATOM 1966 C C . SER A 1 258 ? 2.906 -13.506 -3.605 1.00 91.81 258 SER A C 1
ATOM 1968 O O . SER A 1 258 ? 2.854 -12.831 -4.626 1.00 91.81 258 SER A O 1
ATOM 1970 N N . LEU A 1 259 ? 4.052 -14.081 -3.217 1.00 92.38 259 LEU A N 1
ATOM 1971 C CA . LEU A 1 259 ? 5.290 -13.983 -3.998 1.00 92.38 259 LEU A CA 1
ATOM 1972 C C . LEU A 1 259 ? 5.186 -14.686 -5.357 1.00 92.38 259 LEU A C 1
ATOM 1974 O O . LEU A 1 259 ? 5.682 -14.156 -6.346 1.00 92.38 259 LEU A O 1
ATOM 1978 N N . ASP A 1 260 ? 4.580 -15.869 -5.416 1.00 93.06 260 ASP A N 1
ATOM 1979 C CA . ASP A 1 260 ? 4.446 -16.623 -6.662 1.00 93.06 260 ASP A CA 1
ATOM 1980 C C . ASP A 1 260 ? 3.552 -15.894 -7.666 1.00 93.06 260 ASP A C 1
ATOM 1982 O O . ASP A 1 260 ? 4.002 -15.581 -8.770 1.00 93.06 260 ASP A O 1
ATOM 1986 N N . GLU A 1 261 ? 2.347 -15.508 -7.245 1.00 89.75 261 GLU A N 1
ATOM 1987 C CA . GLU A 1 261 ? 1.432 -14.689 -8.037 1.00 89.75 261 GLU A CA 1
ATOM 1988 C C . GLU A 1 261 ? 2.098 -13.376 -8.443 1.00 89.75 261 GLU A C 1
ATOM 1990 O O . GLU A 1 261 ? 1.930 -12.917 -9.576 1.00 89.75 261 GLU A O 1
ATOM 1995 N N . ALA A 1 262 ? 2.899 -12.779 -7.551 1.00 87.38 262 ALA A N 1
ATOM 1996 C CA . ALA A 1 262 ? 3.525 -11.503 -7.826 1.00 87.38 262 ALA A CA 1
ATOM 1997 C C . ALA A 1 262 ? 4.679 -11.558 -8.832 1.00 87.38 262 ALA A C 1
ATOM 1999 O O . ALA A 1 262 ? 4.860 -10.643 -9.640 1.00 87.38 262 ALA A O 1
ATOM 2000 N N . ILE A 1 263 ? 5.493 -12.604 -8.760 1.00 91.44 263 ILE A N 1
ATOM 2001 C CA . ILE A 1 263 ? 6.821 -12.612 -9.369 1.00 91.44 263 ILE A CA 1
ATOM 2002 C C . ILE A 1 263 ? 6.914 -13.594 -10.532 1.00 91.44 263 ILE A C 1
ATOM 2004 O O . ILE A 1 263 ? 7.559 -13.268 -11.532 1.00 91.44 263 ILE A O 1
ATOM 2008 N N . SER A 1 264 ? 6.264 -14.759 -10.453 1.00 92.06 264 SER A N 1
ATOM 2009 C CA . SER A 1 264 ? 6.329 -15.782 -11.507 1.00 92.06 264 SER A CA 1
ATOM 2010 C C . SER A 1 264 ? 5.953 -15.243 -12.894 1.00 92.06 264 SER A C 1
ATOM 2012 O O . SER A 1 264 ? 6.735 -15.461 -13.827 1.00 92.06 264 SER A O 1
ATOM 2014 N N . PRO A 1 265 ? 4.876 -14.445 -13.060 1.00 91.25 265 PRO A N 1
ATOM 2015 C CA . PRO A 1 265 ? 4.524 -13.882 -14.365 1.00 91.25 265 PRO A CA 1
ATOM 2016 C C . PRO A 1 265 ? 5.597 -12.945 -14.949 1.00 91.25 265 PRO A C 1
ATOM 2018 O O . PRO A 1 265 ? 5.700 -12.805 -16.166 1.00 91.25 265 PRO A O 1
ATOM 2021 N N . LEU A 1 266 ? 6.421 -12.307 -14.109 1.00 90.75 266 LEU A N 1
ATOM 2022 C CA . LEU A 1 266 ? 7.486 -11.394 -14.548 1.00 90.75 266 LEU A CA 1
ATOM 2023 C C . LEU A 1 266 ? 8.782 -12.127 -14.954 1.00 90.75 266 LEU A C 1
ATOM 2025 O O . LEU A 1 266 ? 9.679 -11.535 -15.566 1.00 90.75 266 LEU A O 1
ATOM 2029 N N . LEU A 1 267 ? 8.898 -13.413 -14.612 1.00 91.12 267 LEU A N 1
ATOM 2030 C CA . LEU A 1 267 ? 10.026 -14.278 -14.975 1.00 91.12 267 LEU A CA 1
ATOM 2031 C C . LEU A 1 267 ? 9.753 -15.133 -16.218 1.00 91.12 267 LEU A C 1
ATOM 2033 O O . LEU A 1 267 ? 10.693 -15.702 -16.792 1.00 91.12 267 LEU A O 1
ATOM 2037 N N . ASP A 1 268 ? 8.498 -15.210 -16.654 1.00 90.69 268 ASP A N 1
ATOM 2038 C CA . ASP A 1 268 ? 8.130 -15.761 -17.949 1.00 90.69 268 ASP A CA 1
ATOM 2039 C C . ASP A 1 268 ? 8.264 -14.681 -19.033 1.00 90.69 268 ASP A C 1
ATOM 2041 O O . ASP A 1 268 ? 7.520 -13.706 -19.071 1.00 90.69 268 ASP A O 1
ATOM 2045 N N . TRP A 1 269 ? 9.265 -14.836 -19.900 1.00 89.19 269 TRP A N 1
ATOM 2046 C CA . TRP A 1 269 ? 9.557 -13.902 -20.995 1.00 89.19 269 TRP A CA 1
ATOM 2047 C C . TRP A 1 269 ? 9.075 -14.434 -22.352 1.00 89.19 269 TRP A C 1
ATOM 2049 O O . TRP A 1 269 ? 9.416 -13.861 -23.389 1.00 89.19 269 TRP A O 1
ATOM 2059 N N . ASP A 1 270 ? 8.401 -15.584 -22.372 1.00 88.00 270 ASP A N 1
ATOM 2060 C CA . ASP A 1 270 ? 7.836 -16.217 -23.569 1.00 88.00 270 ASP A CA 1
ATOM 2061 C C . ASP A 1 270 ? 6.345 -15.899 -23.744 1.00 88.00 270 ASP A C 1
ATOM 2063 O O . ASP A 1 270 ? 5.794 -16.102 -24.823 1.00 88.00 270 ASP A O 1
ATOM 2067 N N . ARG A 1 271 ? 5.712 -15.360 -22.701 1.00 85.44 271 ARG A N 1
ATOM 2068 C CA . ARG A 1 271 ? 4.320 -14.910 -22.700 1.00 85.44 271 ARG A CA 1
ATOM 2069 C C . ARG A 1 271 ? 4.043 -13.715 -23.617 1.00 85.44 271 ARG A C 1
ATOM 2071 O O . ARG A 1 271 ? 4.951 -13.014 -24.065 1.00 85.44 271 ARG A O 1
ATOM 2078 N N . ASP A 1 272 ? 2.752 -13.458 -23.823 1.00 88.50 272 ASP A N 1
ATOM 2079 C CA . ASP A 1 272 ? 2.260 -12.293 -24.555 1.00 88.50 272 ASP A CA 1
ATOM 2080 C C . ASP A 1 272 ? 2.796 -10.974 -23.969 1.00 88.50 272 ASP A C 1
ATOM 2082 O O . ASP A 1 272 ? 2.773 -10.745 -22.755 1.00 88.50 272 ASP A O 1
ATOM 2086 N N . LEU A 1 273 ? 3.272 -10.089 -24.852 1.00 85.31 273 LEU A N 1
ATOM 2087 C CA . LEU A 1 273 ? 3.881 -8.816 -24.466 1.00 85.31 273 LEU A CA 1
ATOM 2088 C C . LEU A 1 273 ? 2.872 -7.878 -23.792 1.00 85.31 273 LEU A C 1
ATOM 2090 O O . LEU A 1 273 ? 3.245 -7.152 -22.873 1.00 85.31 273 LEU A O 1
ATOM 2094 N N . GLY A 1 274 ? 1.605 -7.900 -24.214 1.00 86.06 274 GLY A N 1
ATOM 2095 C CA . GLY A 1 274 ? 0.544 -7.082 -23.634 1.00 86.06 274 GLY A CA 1
ATOM 2096 C C . GLY A 1 274 ? 0.187 -7.517 -22.213 1.00 86.06 274 GLY A C 1
ATOM 2097 O O . GLY A 1 274 ? -0.006 -6.673 -21.337 1.00 86.06 274 GLY A O 1
ATOM 2098 N N . GLU A 1 275 ? 0.155 -8.822 -21.948 1.00 86.69 275 GLU A N 1
ATOM 2099 C CA . GLU A 1 275 ? -0.006 -9.340 -20.586 1.00 86.69 275 GLU A CA 1
ATOM 2100 C C . GLU A 1 275 ? 1.202 -9.032 -19.697 1.00 86.69 275 GLU A C 1
ATOM 2102 O O . GLU A 1 275 ? 1.036 -8.590 -18.561 1.00 86.69 275 GLU A O 1
ATOM 2107 N N . PHE A 1 276 ? 2.416 -9.207 -20.223 1.00 88.62 276 PHE A N 1
ATOM 2108 C CA . PHE A 1 276 ? 3.646 -8.871 -19.509 1.00 88.62 276 PHE A CA 1
ATOM 2109 C C . PHE A 1 276 ? 3.701 -7.381 -19.139 1.00 88.62 276 PHE A C 1
ATOM 2111 O O . PHE A 1 276 ? 3.983 -7.022 -17.994 1.00 88.62 276 PHE A O 1
ATOM 2118 N N . TRP A 1 277 ? 3.355 -6.513 -20.093 1.00 90.38 277 TRP A N 1
ATOM 2119 C CA . TRP A 1 277 ? 3.222 -5.071 -19.896 1.00 90.38 277 TRP A CA 1
ATOM 2120 C C . TRP A 1 277 ? 2.201 -4.745 -18.804 1.00 90.38 277 TRP A C 1
ATOM 2122 O O . TRP A 1 277 ? 2.478 -3.946 -17.907 1.00 90.38 277 TRP A O 1
ATOM 2132 N N . ARG A 1 278 ? 1.034 -5.403 -18.836 1.00 86.75 278 ARG A N 1
ATOM 2133 C CA . ARG A 1 278 ? -0.050 -5.195 -17.871 1.00 86.75 278 ARG A CA 1
ATOM 2134 C C . ARG A 1 278 ? 0.382 -5.533 -16.448 1.00 86.75 278 ARG A C 1
ATOM 2136 O O . ARG A 1 278 ? 0.018 -4.793 -15.536 1.00 86.75 278 ARG A O 1
ATOM 2143 N N . ASP A 1 279 ? 1.156 -6.592 -16.256 1.00 87.00 279 ASP A N 1
ATOM 2144 C CA . ASP A 1 279 ? 1.587 -7.011 -14.922 1.00 87.00 279 ASP A CA 1
ATOM 2145 C C . ASP A 1 279 ? 2.591 -6.028 -14.311 1.00 87.00 279 ASP A C 1
ATOM 2147 O O . ASP A 1 279 ? 2.470 -5.677 -13.137 1.00 87.00 279 ASP A O 1
ATOM 2151 N N . ILE A 1 280 ? 3.532 -5.509 -15.107 1.00 87.44 280 ILE A N 1
ATOM 2152 C CA . ILE A 1 280 ? 4.451 -4.443 -14.667 1.00 87.44 280 ILE A CA 1
ATOM 2153 C C . ILE A 1 280 ? 3.664 -3.173 -14.342 1.00 87.44 280 ILE A C 1
ATOM 2155 O O . ILE A 1 280 ? 3.864 -2.555 -13.298 1.00 87.44 280 ILE A O 1
ATOM 2159 N N . GLN A 1 281 ? 2.731 -2.812 -15.221 1.00 83.62 281 GLN A N 1
ATOM 2160 C CA . GLN A 1 281 ? 1.856 -1.664 -15.057 1.00 83.62 281 GLN A CA 1
ATOM 2161 C C . GLN A 1 281 ? 1.063 -1.739 -13.741 1.00 83.62 281 GLN A C 1
ATOM 2163 O O . GLN A 1 281 ? 1.090 -0.791 -12.952 1.00 83.62 281 GLN A O 1
ATOM 2168 N N . HIS A 1 282 ? 0.361 -2.844 -13.487 1.00 79.75 282 HIS A N 1
ATOM 2169 C CA . HIS A 1 282 ? -0.458 -3.000 -12.283 1.00 79.75 282 HIS A CA 1
ATOM 2170 C C . HIS A 1 282 ? 0.399 -2.971 -11.016 1.00 79.75 282 HIS A C 1
ATOM 2172 O O . HIS A 1 282 ? 0.083 -2.227 -10.092 1.00 79.75 282 HIS A O 1
ATOM 2178 N N . ARG A 1 283 ? 1.525 -3.693 -10.997 1.00 79.25 283 ARG A N 1
ATOM 2179 C CA . ARG A 1 283 ? 2.415 -3.767 -9.825 1.00 79.25 283 ARG A CA 1
ATOM 2180 C C . ARG A 1 283 ? 3.130 -2.460 -9.525 1.00 79.25 283 ARG A C 1
ATOM 2182 O O . ARG A 1 283 ? 3.312 -2.114 -8.364 1.00 79.25 283 ARG A O 1
ATOM 2189 N N . GLY A 1 284 ? 3.514 -1.734 -10.570 1.00 73.12 284 GLY A N 1
ATOM 2190 C CA . GLY A 1 284 ? 4.121 -0.414 -10.463 1.00 73.12 284 GLY A CA 1
ATOM 2191 C C . GLY A 1 284 ? 3.135 0.715 -10.184 1.00 73.12 284 GLY A C 1
ATOM 2192 O O . GLY A 1 284 ? 3.563 1.850 -9.987 1.00 73.12 284 GLY A O 1
ATOM 2193 N N . GLY A 1 285 ? 1.822 0.458 -10.250 1.00 73.00 285 GLY A N 1
ATOM 2194 C CA . GLY A 1 285 ? 0.791 1.490 -10.111 1.00 73.00 285 GLY A CA 1
ATOM 2195 C C . GLY A 1 285 ? 0.906 2.628 -11.137 1.00 73.00 285 GLY A C 1
ATOM 2196 O O . GLY A 1 285 ? 0.451 3.740 -10.881 1.00 73.00 285 GLY A O 1
ATOM 2197 N N . VAL A 1 286 ? 1.529 2.385 -12.296 1.00 79.25 286 VAL A N 1
ATOM 2198 C CA . VAL A 1 286 ? 1.995 3.453 -13.206 1.00 79.25 286 VAL A CA 1
ATOM 2199 C C . VAL A 1 286 ? 0.859 4.333 -13.773 1.00 79.25 286 VAL A C 1
ATOM 2201 O O . VAL A 1 286 ? 0.999 5.551 -13.817 1.00 79.25 286 VAL A O 1
ATOM 2204 N N . LEU A 1 287 ? -0.296 3.773 -14.137 1.00 75.94 287 LEU A N 1
ATOM 2205 C CA . LEU A 1 287 ? -1.473 4.459 -14.660 1.00 75.94 287 LEU A CA 1
ATOM 2206 C C . LEU A 1 287 ? -2.137 5.274 -13.567 1.00 75.94 287 LEU A C 1
ATOM 2208 O O . LEU A 1 287 ? -2.463 6.430 -13.801 1.00 75.94 287 LEU A O 1
ATOM 2212 N N . ASN A 1 288 ? -2.261 4.715 -12.363 1.00 68.00 288 ASN A N 1
ATOM 2213 C CA . ASN A 1 288 ? -2.776 5.453 -11.215 1.00 68.00 288 ASN A CA 1
ATOM 2214 C C . ASN A 1 288 ? -1.855 6.637 -10.898 1.00 68.00 288 ASN A C 1
ATOM 2216 O O . ASN A 1 288 ? -2.334 7.753 -10.723 1.00 68.00 288 ASN A O 1
ATOM 2220 N N . ALA A 1 289 ? -0.534 6.444 -10.940 1.00 70.19 289 ALA A N 1
ATOM 2221 C CA . ALA A 1 289 ? 0.434 7.524 -10.767 1.00 70.19 289 ALA A CA 1
ATOM 2222 C C . ALA A 1 289 ? 0.357 8.582 -11.889 1.00 70.19 289 ALA A C 1
ATOM 2224 O O . ALA A 1 289 ? 0.465 9.780 -11.625 1.00 70.19 289 ALA A O 1
ATOM 2225 N N . ARG A 1 290 ? 0.146 8.178 -13.149 1.00 74.75 290 ARG A N 1
ATOM 2226 C CA . ARG A 1 290 ? -0.080 9.090 -14.288 1.00 74.75 290 ARG A CA 1
ATOM 2227 C C . ARG A 1 290 ? -1.382 9.884 -14.127 1.00 74.75 290 ARG A C 1
ATOM 2229 O O . ARG A 1 290 ? -1.355 11.110 -14.219 1.00 74.75 290 ARG A O 1
ATOM 2236 N N . LEU A 1 291 ? -2.487 9.219 -13.798 1.00 67.19 291 LEU A N 1
ATOM 2237 C CA . LEU A 1 291 ? -3.801 9.833 -13.588 1.00 67.19 291 LEU A CA 1
ATOM 2238 C C . LEU A 1 291 ? -3.818 10.761 -12.372 1.00 67.19 291 LEU A C 1
ATOM 2240 O O . LEU A 1 291 ? -4.387 11.846 -12.453 1.00 67.19 291 LEU A O 1
ATOM 2244 N N . ALA A 1 292 ? -3.157 10.390 -11.274 1.00 62.53 292 ALA A N 1
ATOM 2245 C CA . ALA A 1 292 ? -3.031 11.234 -10.090 1.00 62.53 292 ALA A CA 1
ATOM 2246 C C . ALA A 1 292 ? -2.245 12.524 -10.383 1.00 62.53 292 ALA A C 1
ATOM 2248 O O . ALA A 1 292 ? -2.621 13.588 -9.891 1.00 62.53 292 ALA A O 1
ATOM 2249 N N . ARG A 1 293 ? -1.204 12.454 -11.232 1.00 68.81 293 ARG A N 1
ATOM 2250 C CA . ARG A 1 293 ? -0.463 13.636 -11.713 1.00 68.81 293 ARG A CA 1
ATOM 2251 C C . ARG A 1 293 ? -1.323 14.552 -12.591 1.00 68.81 293 ARG A C 1
ATOM 2253 O O . ARG A 1 293 ? -1.138 15.763 -12.548 1.00 68.81 293 ARG A O 1
ATOM 2260 N N . GLU A 1 294 ? -2.255 13.998 -13.367 1.00 62.53 294 GLU A N 1
ATOM 2261 C CA . GLU A 1 294 ? -3.113 14.773 -14.273 1.00 62.53 294 GLU A CA 1
ATOM 2262 C C . GLU A 1 294 ? -4.389 15.315 -13.596 1.00 62.53 294 GLU A C 1
ATOM 2264 O O . GLU A 1 294 ? -4.841 16.418 -13.909 1.00 62.53 294 GLU A O 1
ATOM 2269 N N . ARG A 1 295 ? -5.007 14.540 -12.692 1.00 61.59 295 ARG A N 1
ATOM 2270 C CA . ARG A 1 295 ? -6.356 14.783 -12.141 1.00 61.59 295 ARG A CA 1
ATOM 2271 C C . ARG A 1 295 ? -6.462 14.427 -10.647 1.00 61.59 295 ARG A C 1
ATOM 2273 O O . ARG A 1 295 ? -7.206 13.511 -10.287 1.00 61.59 295 ARG A O 1
ATOM 2280 N N . PRO A 1 296 ? -5.807 15.173 -9.743 1.00 54.75 296 PRO A N 1
ATOM 2281 C CA . PRO A 1 296 ? -5.758 14.825 -8.319 1.00 54.75 296 PRO A CA 1
ATOM 2282 C C . PRO A 1 296 ? -7.137 14.815 -7.627 1.00 54.75 296 PRO A C 1
ATOM 2284 O O . PRO A 1 296 ? -7.376 13.991 -6.747 1.00 54.75 296 PRO A O 1
ATOM 2287 N N . GLY A 1 297 ? -8.065 15.696 -8.030 1.00 51.66 297 GLY A N 1
ATOM 2288 C CA . GLY A 1 297 ? -9.411 15.781 -7.440 1.00 51.66 297 GLY A CA 1
ATOM 2289 C C . GLY A 1 297 ? -10.316 14.598 -7.799 1.00 51.66 297 GLY A C 1
ATOM 2290 O O . GLY A 1 297 ? -10.896 13.976 -6.915 1.00 51.66 297 GLY A O 1
ATOM 2291 N N . ILE A 1 298 ? -10.383 14.237 -9.085 1.00 55.84 298 ILE A N 1
ATOM 2292 C CA . ILE A 1 298 ? -11.177 13.090 -9.562 1.00 55.84 298 ILE A CA 1
ATOM 2293 C C . ILE A 1 298 ? -10.573 11.776 -9.056 1.00 55.84 298 ILE A C 1
ATOM 2295 O O . ILE A 1 298 ? -11.312 10.905 -8.605 1.00 55.84 298 ILE A O 1
ATOM 2299 N N . ALA A 1 299 ? -9.239 11.669 -9.033 1.00 53.94 299 ALA A N 1
ATOM 2300 C CA . ALA A 1 299 ? -8.562 10.510 -8.463 1.00 53.94 299 ALA A CA 1
ATOM 2301 C C . ALA A 1 299 ? -8.913 10.305 -6.978 1.00 53.94 299 ALA A C 1
ATOM 2303 O O . ALA A 1 299 ? -9.049 9.173 -6.530 1.00 53.94 299 ALA A O 1
ATOM 2304 N N . ARG A 1 300 ? -9.122 11.381 -6.207 1.00 54.66 300 ARG A N 1
ATOM 2305 C CA . ARG A 1 300 ? -9.580 11.292 -4.811 1.00 54.66 300 ARG A CA 1
ATOM 2306 C C . ARG A 1 300 ? -10.994 10.728 -4.687 1.00 54.66 300 ARG A C 1
ATOM 2308 O O . ARG A 1 300 ? -11.202 9.837 -3.871 1.00 54.66 300 ARG A O 1
ATOM 2315 N N . VAL A 1 301 ? -11.930 11.225 -5.494 1.00 55.06 301 VAL A N 1
ATOM 2316 C CA . VAL A 1 301 ? -13.341 10.801 -5.458 1.00 55.06 301 VAL A CA 1
ATOM 2317 C C . VAL A 1 301 ? -13.500 9.351 -5.917 1.00 55.06 301 VAL A C 1
ATOM 2319 O O . VAL A 1 301 ? -14.207 8.582 -5.276 1.00 55.06 301 VAL A O 1
ATOM 2322 N N . GLN A 1 302 ? -12.798 8.959 -6.984 1.00 55.75 302 GLN A N 1
ATOM 2323 C CA . GLN A 1 302 ? -12.850 7.604 -7.546 1.00 55.75 302 GLN A CA 1
ATOM 2324 C C . GLN A 1 302 ? -12.015 6.577 -6.763 1.00 55.75 302 GLN A C 1
ATOM 2326 O O . GLN A 1 302 ? -11.916 5.429 -7.181 1.00 55.75 302 GLN A O 1
ATOM 2331 N N . GLY A 1 303 ? -11.371 6.979 -5.660 1.00 50.12 303 GLY A N 1
ATOM 2332 C CA . GLY A 1 303 ? -10.492 6.097 -4.884 1.00 50.12 303 GLY A CA 1
ATOM 2333 C C . GLY A 1 303 ? -9.154 5.773 -5.564 1.00 50.12 303 GLY A C 1
ATOM 2334 O O . GLY A 1 303 ? -8.360 5.020 -5.022 1.00 50.12 303 GLY A O 1
ATOM 2335 N N . TRP A 1 304 ? -8.838 6.380 -6.712 1.00 51.31 304 TRP A N 1
ATOM 2336 C CA . TRP A 1 304 ? -7.552 6.223 -7.413 1.00 51.31 304 TRP A CA 1
ATOM 2337 C C . TRP A 1 304 ? -6.393 6.988 -6.753 1.00 51.31 304 TRP A C 1
ATOM 2339 O O . TRP A 1 304 ? -5.278 7.004 -7.275 1.00 51.31 304 TRP A O 1
ATOM 2349 N N . SER A 1 305 ? -6.653 7.697 -5.651 1.00 42.03 305 SER A N 1
ATOM 2350 C CA . SER A 1 305 ? -5.633 8.482 -4.963 1.00 42.03 305 SER A CA 1
ATOM 2351 C C . SER A 1 305 ? -4.549 7.602 -4.356 1.00 42.03 305 SER A C 1
ATOM 2353 O O . SER A 1 305 ? -4.806 6.476 -3.936 1.00 42.03 305 SER A O 1
ATOM 2355 N N . GLU A 1 306 ? -3.366 8.193 -4.189 1.00 37.50 306 GLU A N 1
ATOM 2356 C CA . GLU A 1 306 ? -2.254 7.613 -3.442 1.00 37.50 306 GLU A CA 1
ATOM 2357 C C . GLU A 1 306 ? -2.639 7.082 -2.062 1.00 37.50 306 GLU A C 1
ATOM 2359 O O . GLU A 1 306 ? -1.931 6.212 -1.606 1.00 37.50 306 GLU A O 1
ATOM 2364 N N . ARG A 1 307 ? -3.738 7.485 -1.403 1.00 33.94 307 ARG A N 1
ATOM 2365 C CA . ARG A 1 307 ? -4.127 6.823 -0.142 1.00 33.94 307 ARG A CA 1
ATOM 2366 C C . ARG A 1 307 ? -4.377 5.330 -0.315 1.00 33.94 307 ARG A C 1
ATOM 2368 O O . ARG A 1 307 ? -3.880 4.574 0.493 1.00 33.94 307 ARG A O 1
ATOM 2375 N N . ASP A 1 308 ? -4.995 4.892 -1.407 1.00 35.59 308 ASP A N 1
ATOM 2376 C CA . ASP A 1 308 ? -5.308 3.470 -1.585 1.00 35.59 308 ASP A CA 1
ATOM 2377 C C . ASP A 1 308 ? -4.109 2.716 -2.239 1.00 35.59 308 ASP A C 1
ATOM 2379 O O . ASP A 1 308 ? -3.936 1.516 -2.035 1.00 35.59 308 ASP A O 1
ATOM 2383 N N . ALA A 1 309 ? -3.211 3.419 -2.958 1.00 32.44 309 ALA A N 1
ATOM 2384 C CA . ALA A 1 309 ? -1.938 2.878 -3.489 1.00 32.44 309 ALA A CA 1
ATOM 2385 C C . ALA A 1 309 ? -0.758 2.927 -2.483 1.00 32.44 309 ALA A C 1
ATOM 2387 O O . ALA A 1 309 ? 0.249 2.234 -2.645 1.00 32.44 309 ALA A O 1
ATOM 2388 N N . VAL A 1 310 ? -0.872 3.764 -1.450 1.00 32.84 310 VAL A N 1
ATOM 2389 C CA . VAL A 1 310 ? -0.016 3.805 -0.260 1.00 32.84 310 VAL A CA 1
ATOM 2390 C C . VAL A 1 310 ? -0.571 2.842 0.790 1.00 32.84 310 VAL A C 1
ATOM 2392 O O . VAL A 1 310 ? 0.247 2.173 1.396 1.00 32.84 310 VAL A O 1
ATOM 2395 N N . GLU A 1 311 ? -1.889 2.621 0.901 1.00 36.56 311 GLU A N 1
ATOM 2396 C CA .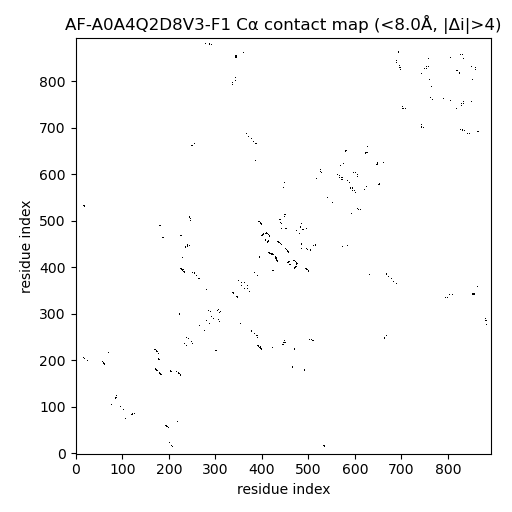 GLU A 1 311 ? -2.457 1.431 1.578 1.00 36.56 311 GLU A CA 1
ATOM 2397 C C . GLU A 1 311 ? -1.898 0.139 0.932 1.00 36.56 311 GLU A C 1
ATOM 2399 O O . GLU A 1 311 ? -1.438 -0.753 1.628 1.00 36.56 311 GLU A O 1
ATOM 2404 N N . GLN A 1 312 ? -1.762 0.066 -0.407 1.00 33.44 312 GLN A N 1
ATOM 2405 C CA . GLN A 1 312 ? -1.089 -1.069 -1.088 1.00 33.44 312 GLN A CA 1
ATOM 2406 C C . GLN A 1 312 ? 0.408 -1.255 -0.746 1.00 33.44 312 GLN A C 1
ATOM 2408 O O . GLN A 1 312 ? 0.989 -2.278 -1.114 1.00 33.44 312 GLN A O 1
ATOM 2413 N N . ASN A 1 313 ? 1.070 -0.278 -0.112 1.00 32.84 313 ASN A N 1
ATOM 2414 C CA . ASN A 1 313 ? 2.516 -0.322 0.150 1.00 32.84 313 ASN A CA 1
ATOM 2415 C C . ASN A 1 313 ? 2.928 -0.028 1.600 1.00 32.84 313 ASN A C 1
ATOM 2417 O O . ASN A 1 313 ? 4.098 -0.218 1.912 1.00 32.84 313 ASN A O 1
ATOM 2421 N N . ASN A 1 314 ? 2.010 0.423 2.455 1.00 32.00 314 ASN A N 1
ATOM 2422 C CA . ASN A 1 314 ? 2.231 0.864 3.833 1.00 32.00 314 ASN A CA 1
ATOM 2423 C C . ASN A 1 314 ? 0.972 0.636 4.705 1.00 32.00 314 ASN A C 1
ATOM 2425 O O . ASN A 1 314 ? 0.687 1.444 5.584 1.00 32.00 314 ASN A O 1
ATOM 2429 N N . ASP A 1 315 ? 0.243 -0.472 4.523 1.00 36.97 315 ASP A N 1
ATOM 2430 C CA . ASP A 1 315 ? -0.622 -0.996 5.604 1.00 36.97 315 ASP A CA 1
ATOM 2431 C C . ASP A 1 315 ? 0.222 -1.482 6.817 1.00 36.97 315 ASP A C 1
ATOM 2433 O O . ASP A 1 315 ? -0.314 -1.800 7.881 1.00 36.97 315 ASP A O 1
ATOM 2437 N N . ASP A 1 316 ? 1.558 -1.467 6.680 1.00 37.06 316 ASP A N 1
ATOM 2438 C CA . ASP A 1 316 ? 2.561 -1.732 7.713 1.00 37.06 316 ASP A CA 1
ATOM 2439 C C . ASP A 1 316 ? 3.463 -0.518 7.969 1.00 37.06 316 ASP A C 1
ATOM 2441 O O . ASP A 1 316 ? 4.628 -0.465 7.589 1.00 37.06 316 ASP A O 1
ATOM 2445 N N . GLU A 1 317 ? 2.915 0.475 8.647 1.00 36.66 317 GLU A N 1
ATOM 2446 C CA . GLU A 1 317 ? 3.590 1.278 9.667 1.00 36.66 317 GLU A CA 1
ATOM 2447 C C . GLU A 1 317 ? 2.502 2.155 10.259 1.00 36.66 317 GLU A C 1
ATOM 2449 O O . GLU A 1 317 ? 1.711 2.700 9.495 1.00 36.66 317 GLU A O 1
ATOM 2454 N N . ASP A 1 318 ? 2.440 2.248 11.592 1.00 36.41 318 ASP A N 1
ATOM 2455 C CA . ASP A 1 318 ? 1.504 3.079 12.352 1.00 36.41 318 ASP A CA 1
ATOM 2456 C C . ASP A 1 318 ? 0.885 4.195 11.490 1.00 36.41 318 ASP A C 1
ATOM 2458 O O . ASP A 1 318 ? 1.634 5.017 10.946 1.00 36.41 318 ASP A O 1
ATOM 2462 N N . GLY A 1 319 ? -0.451 4.309 11.433 1.00 34.53 319 GLY A N 1
ATOM 2463 C CA . GLY A 1 319 ? -1.184 5.424 10.786 1.00 34.53 319 GLY A CA 1
ATOM 2464 C C . GLY A 1 319 ? -0.800 6.838 11.284 1.00 34.53 319 GLY A C 1
ATOM 2465 O O . GLY A 1 319 ? -1.478 7.828 11.044 1.00 34.53 319 GLY A O 1
ATOM 2466 N N . LEU A 1 320 ? 0.302 6.945 12.021 1.00 35.84 320 LEU A N 1
ATOM 2467 C CA . LEU A 1 320 ? 1.077 8.113 12.384 1.00 35.84 320 LEU A CA 1
ATOM 2468 C C . LEU A 1 320 ? 2.111 8.560 11.351 1.00 35.84 320 LEU A C 1
ATOM 2470 O O . LEU A 1 320 ? 2.373 9.761 11.307 1.00 35.84 320 LEU A O 1
ATOM 2474 N N . LYS A 1 321 ? 2.664 7.692 10.488 1.00 31.48 321 LYS A N 1
ATOM 2475 C CA . LYS A 1 321 ? 3.415 8.205 9.322 1.00 31.48 321 LYS A CA 1
ATOM 2476 C C . LYS A 1 321 ? 2.499 8.947 8.352 1.00 31.48 321 LYS A C 1
ATOM 2478 O O . LYS A 1 321 ? 2.954 9.835 7.633 1.00 31.48 321 LYS A O 1
ATOM 2483 N N . GLU A 1 322 ? 1.197 8.670 8.405 1.00 33.09 322 GLU A N 1
ATOM 2484 C CA . GLU A 1 322 ? 0.189 9.472 7.720 1.00 33.09 322 GLU A CA 1
ATOM 2485 C C . GLU A 1 322 ? 0.024 10.869 8.330 1.00 33.09 322 GLU A C 1
ATOM 2487 O O . GLU A 1 322 ? -0.307 11.786 7.597 1.00 33.09 322 GLU A O 1
ATOM 2492 N N . LEU A 1 323 ? 0.291 11.103 9.619 1.00 29.11 323 LEU A N 1
ATOM 2493 C CA . LEU A 1 323 ? 0.129 12.441 10.214 1.00 29.11 323 LEU A CA 1
ATOM 2494 C C . LEU A 1 323 ? 1.263 13.407 9.834 1.00 29.11 323 LEU A C 1
ATOM 2496 O O . LEU A 1 323 ? 0.985 14.580 9.589 1.00 29.11 323 LEU A O 1
ATOM 2500 N N . ASP A 1 324 ? 2.495 12.913 9.680 1.00 27.27 324 ASP A N 1
ATOM 2501 C CA . ASP A 1 324 ? 3.610 13.709 9.134 1.00 27.27 324 ASP A CA 1
ATOM 2502 C C . ASP A 1 324 ? 3.630 13.718 7.588 1.00 27.27 324 ASP A C 1
ATOM 2504 O O . ASP A 1 324 ? 4.209 14.613 6.971 1.00 27.27 324 ASP A O 1
ATOM 2508 N N . GLY A 1 325 ? 2.964 12.753 6.936 1.00 27.89 325 GLY A N 1
ATOM 2509 C CA . GLY A 1 325 ? 2.916 12.611 5.475 1.00 27.89 325 GLY A CA 1
ATOM 2510 C C . GLY A 1 325 ? 1.673 13.190 4.779 1.00 27.89 325 GLY A C 1
ATOM 2511 O O . GLY A 1 325 ? 1.761 13.586 3.614 1.00 27.89 325 GLY A O 1
ATOM 2512 N N . ALA A 1 326 ? 0.524 13.290 5.460 1.00 25.91 326 ALA A N 1
ATOM 2513 C CA . ALA A 1 326 ? -0.757 13.698 4.862 1.00 25.91 326 ALA A CA 1
ATOM 2514 C C . ALA A 1 326 ? -0.845 15.195 4.535 1.00 25.91 326 ALA A C 1
ATOM 2516 O O . ALA A 1 326 ? -1.774 15.606 3.837 1.00 25.91 326 ALA A O 1
ATOM 2517 N N . GLY A 1 327 ? 0.116 15.997 4.999 1.00 25.22 327 GLY A N 1
ATOM 2518 C CA . GLY A 1 327 ? 0.265 17.401 4.614 1.00 25.22 327 GLY A CA 1
ATOM 2519 C C . GLY A 1 327 ? 1.382 17.669 3.602 1.00 25.22 327 GLY A C 1
ATOM 2520 O O . GLY A 1 327 ? 1.302 18.657 2.886 1.00 25.22 327 GLY A O 1
ATOM 2521 N N . ALA A 1 328 ? 2.405 16.809 3.510 1.00 26.30 328 ALA A N 1
ATOM 2522 C CA . ALA A 1 328 ? 3.654 17.167 2.828 1.00 26.30 328 ALA A CA 1
ATOM 2523 C C . ALA A 1 328 ? 3.833 16.563 1.423 1.00 26.30 328 ALA A C 1
ATOM 2525 O O . ALA A 1 328 ? 4.555 17.139 0.618 1.00 26.30 328 ALA A O 1
ATOM 2526 N N . ASN A 1 329 ? 3.170 15.447 1.087 1.00 29.20 329 ASN A N 1
ATOM 2527 C CA . ASN A 1 329 ? 3.332 14.815 -0.238 1.00 29.20 329 ASN A CA 1
ATOM 2528 C C . ASN A 1 329 ? 2.144 15.020 -1.195 1.00 29.20 329 ASN A C 1
ATOM 2530 O O . ASN A 1 329 ? 2.222 14.634 -2.359 1.00 29.20 329 ASN A O 1
ATOM 2534 N N . SER A 1 330 ? 1.070 15.681 -0.742 1.00 31.08 330 SER A N 1
ATOM 2535 C CA . SER A 1 330 ? 0.014 16.199 -1.629 1.00 31.08 330 SER A CA 1
ATOM 2536 C C . SER A 1 330 ? 0.426 17.501 -2.331 1.00 31.08 330 SER A C 1
ATOM 2538 O O . SER A 1 330 ? -0.267 17.944 -3.250 1.00 31.08 330 SER A O 1
ATOM 2540 N N . GLU A 1 331 ? 1.519 18.133 -1.904 1.00 33.31 331 GLU A N 1
ATOM 2541 C CA . GLU A 1 331 ? 2.071 19.316 -2.550 1.00 33.31 331 GLU A CA 1
ATOM 2542 C C . GLU A 1 331 ? 3.140 18.876 -3.552 1.00 33.31 331 GLU A C 1
ATOM 2544 O O . GLU A 1 331 ? 4.141 18.276 -3.180 1.00 33.31 331 GLU A O 1
ATOM 2549 N N . GLN A 1 332 ? 2.870 19.126 -4.839 1.00 34.91 332 GLN A N 1
ATOM 2550 C CA . GLN A 1 332 ? 3.827 19.121 -5.953 1.00 34.91 332 GLN A CA 1
ATOM 2551 C C . GLN A 1 332 ? 5.045 18.201 -5.754 1.00 34.91 332 GLN A C 1
ATOM 2553 O O . GLN A 1 332 ? 6.118 18.655 -5.349 1.00 34.91 332 GLN A O 1
ATOM 2558 N N . ARG A 1 333 ? 4.927 16.918 -6.135 1.00 35.66 333 ARG A N 1
ATOM 2559 C CA . ARG A 1 333 ? 6.119 16.083 -6.362 1.00 35.66 333 ARG A CA 1
ATOM 2560 C C . ARG A 1 333 ? 7.095 16.892 -7.220 1.00 35.66 333 ARG A C 1
ATOM 2562 O O . ARG A 1 333 ? 6.759 17.286 -8.340 1.00 35.66 333 ARG A O 1
ATOM 2569 N N . SER A 1 334 ? 8.275 17.186 -6.668 1.00 37.44 334 SER A N 1
ATOM 2570 C CA . SER A 1 334 ? 9.269 18.054 -7.304 1.00 37.44 334 SER A CA 1
ATOM 2571 C C . SER A 1 334 ? 9.593 17.569 -8.723 1.00 37.44 334 SER A C 1
ATOM 2573 O O . SER A 1 334 ? 9.473 16.376 -9.013 1.00 37.44 334 SER A O 1
ATOM 2575 N N . LEU A 1 335 ? 10.102 18.456 -9.591 1.00 42.41 335 LEU A N 1
ATOM 2576 C CA . LEU A 1 335 ? 10.549 18.125 -10.958 1.00 42.41 335 LEU A CA 1
ATOM 2577 C C . LEU A 1 335 ? 11.391 16.837 -11.034 1.00 42.41 335 LEU A C 1
ATOM 2579 O O . LEU A 1 335 ? 11.387 16.178 -12.062 1.00 42.41 335 LEU A O 1
ATOM 2583 N N . ALA A 1 336 ? 12.106 16.455 -9.969 1.00 35.06 336 ALA A N 1
ATOM 2584 C CA . ALA A 1 336 ? 12.889 15.220 -9.838 1.00 35.06 336 ALA A CA 1
ATOM 2585 C C . ALA A 1 336 ? 12.131 13.899 -10.115 1.00 35.06 336 ALA A C 1
ATOM 2587 O O . ALA A 1 336 ? 12.784 12.890 -10.354 1.00 35.06 336 ALA A O 1
ATOM 2588 N N . TRP A 1 337 ? 10.795 13.895 -10.106 1.00 55.81 337 TRP A N 1
ATOM 2589 C CA . TRP A 1 337 ? 9.966 12.699 -10.346 1.00 55.81 337 TRP A CA 1
ATOM 2590 C C . TRP A 1 337 ? 9.344 12.632 -11.748 1.00 55.81 337 TRP A C 1
ATOM 2592 O O . TRP A 1 337 ? 8.547 11.736 -12.038 1.00 55.81 337 TRP A O 1
ATOM 2602 N N . TRP A 1 338 ? 9.680 13.598 -12.602 1.00 65.81 338 TRP A N 1
ATOM 2603 C CA . TRP A 1 338 ? 9.266 13.655 -13.998 1.00 65.81 338 TRP A CA 1
ATOM 2604 C C . TRP A 1 338 ? 10.368 13.104 -14.899 1.00 65.81 338 TRP A C 1
ATOM 2606 O O . TRP A 1 338 ? 11.558 13.282 -14.607 1.00 65.81 338 TRP A O 1
ATOM 2616 N N . ALA A 1 339 ? 9.961 12.487 -16.013 1.00 73.88 339 ALA A N 1
ATOM 2617 C CA . ALA A 1 339 ? 10.883 12.053 -17.056 1.00 73.88 339 ALA A CA 1
ATOM 2618 C C . ALA A 1 339 ? 11.838 13.190 -17.440 1.00 73.88 339 ALA A C 1
ATOM 2620 O O . ALA A 1 339 ? 11.452 14.363 -17.461 1.00 73.88 339 ALA A O 1
ATOM 2621 N N . ASP A 1 340 ? 13.095 12.852 -17.709 1.00 82.62 340 ASP A N 1
ATOM 2622 C CA . ASP A 1 340 ? 14.058 13.836 -18.180 1.00 82.62 340 ASP A CA 1
ATOM 2623 C C . ASP A 1 340 ? 13.578 14.399 -19.529 1.00 82.62 340 ASP A C 1
ATOM 2625 O O . ASP A 1 340 ? 13.481 13.644 -20.497 1.00 82.62 340 ASP A O 1
ATOM 2629 N N . PRO A 1 341 ? 13.284 15.708 -19.637 1.00 82.81 341 PRO A N 1
ATOM 2630 C CA . PRO A 1 341 ? 12.747 16.284 -20.867 1.00 82.81 341 PRO A CA 1
ATOM 2631 C C . PRO A 1 341 ? 13.717 16.182 -22.052 1.00 82.81 341 PRO A C 1
ATOM 2633 O O . PRO A 1 341 ? 13.283 16.309 -23.199 1.00 82.81 341 PRO A O 1
ATOM 2636 N N . ILE A 1 342 ? 15.013 15.959 -21.794 1.00 86.00 342 ILE A N 1
ATOM 2637 C CA . ILE A 1 342 ? 16.062 15.916 -22.816 1.00 86.00 342 ILE A CA 1
ATOM 2638 C C . ILE A 1 342 ? 16.331 14.485 -23.279 1.00 86.00 342 ILE A C 1
ATOM 2640 O O . ILE A 1 342 ? 16.110 14.184 -24.449 1.00 86.00 342 ILE A O 1
ATOM 2644 N N . SER A 1 343 ? 16.747 13.578 -22.392 1.00 88.56 343 SER A N 1
ATOM 2645 C CA . SER A 1 343 ? 16.955 12.175 -22.790 1.00 88.56 343 SER A CA 1
ATOM 2646 C C . SER A 1 343 ? 15.643 11.418 -23.011 1.00 88.56 343 SER A C 1
ATOM 2648 O O . SER A 1 343 ? 15.633 10.409 -23.707 1.00 88.56 343 SER A O 1
ATOM 2650 N N . GLY A 1 344 ? 14.536 11.887 -22.429 1.00 87.19 344 GLY A N 1
ATOM 2651 C CA . GLY A 1 344 ? 13.248 11.194 -22.392 1.00 87.19 344 GLY A CA 1
ATOM 2652 C C . GLY A 1 344 ? 13.172 10.056 -21.373 1.00 87.19 344 GLY A C 1
ATOM 2653 O O . GLY A 1 344 ? 12.137 9.407 -21.300 1.00 87.19 344 GLY A O 1
ATOM 2654 N N . LEU A 1 345 ? 14.227 9.810 -20.587 1.00 88.19 345 LEU A N 1
ATOM 2655 C CA . LEU A 1 345 ? 14.273 8.712 -19.622 1.00 88.19 345 LEU A CA 1
ATOM 2656 C C . LEU A 1 345 ? 13.284 8.944 -18.460 1.00 88.19 345 LEU A C 1
ATOM 2658 O O . LEU A 1 345 ? 13.398 9.963 -17.763 1.00 88.19 345 LEU A O 1
ATOM 2662 N N . PRO A 1 346 ? 12.355 8.010 -18.187 1.00 85.94 346 PRO A N 1
ATOM 2663 C CA . PRO A 1 346 ? 11.486 8.092 -17.016 1.00 85.94 346 PRO A CA 1
ATOM 2664 C C . PRO A 1 346 ? 12.261 7.972 -15.701 1.00 85.94 346 PRO A C 1
ATOM 2666 O O . PRO A 1 346 ? 13.263 7.266 -15.609 1.00 85.94 346 PRO A O 1
ATOM 2669 N N . SER A 1 347 ? 11.790 8.642 -14.644 1.00 78.81 347 SER A N 1
ATOM 2670 C CA . SER A 1 347 ? 12.383 8.479 -13.307 1.00 78.81 347 SER A CA 1
ATOM 2671 C C . SER A 1 347 ? 12.018 7.139 -12.653 1.00 78.81 347 SER A C 1
ATOM 2673 O O . SER A 1 347 ? 12.918 6.519 -12.080 1.00 78.81 347 SER A O 1
ATOM 2675 N N . PRO A 1 348 ? 10.749 6.671 -12.706 1.00 81.75 348 PRO A N 1
ATOM 2676 C CA . PRO A 1 348 ? 10.382 5.357 -12.188 1.00 81.75 348 PRO A CA 1
ATOM 2677 C C . PRO A 1 348 ? 10.926 4.229 -13.067 1.00 81.75 348 PRO A C 1
ATOM 2679 O O . PRO A 1 348 ? 10.975 4.326 -14.299 1.00 81.75 348 PRO A O 1
ATOM 2682 N N . LEU A 1 349 ? 11.315 3.134 -12.419 1.00 84.62 349 LEU A N 1
ATOM 2683 C CA . LEU A 1 349 ? 11.908 1.980 -13.084 1.00 84.62 349 LEU A CA 1
ATOM 2684 C C . LEU A 1 349 ? 10.882 1.257 -13.963 1.00 84.62 349 LEU A C 1
ATOM 2686 O O . LEU A 1 349 ? 11.191 0.867 -15.082 1.00 84.62 349 LEU A O 1
ATOM 2690 N N . GLU A 1 350 ? 9.653 1.151 -13.478 1.00 87.19 350 GLU A N 1
ATOM 2691 C CA . GLU A 1 350 ? 8.513 0.539 -14.151 1.00 87.19 350 GLU A CA 1
ATOM 2692 C C . GLU A 1 350 ? 8.129 1.291 -15.419 1.00 87.19 350 GLU A C 1
ATOM 2694 O O . GLU A 1 350 ? 7.922 0.670 -16.456 1.00 87.19 350 GLU A O 1
ATOM 2699 N N . GLU A 1 351 ? 8.108 2.628 -15.370 1.00 88.00 351 GLU A N 1
ATOM 2700 C CA . GLU A 1 351 ? 7.866 3.451 -16.560 1.00 88.00 351 GLU A CA 1
ATOM 2701 C C . GLU A 1 351 ? 8.992 3.292 -17.587 1.00 88.00 351 GLU A C 1
ATOM 2703 O O . GLU A 1 351 ? 8.721 3.197 -18.779 1.00 88.00 351 GLU A O 1
ATOM 2708 N N . THR A 1 352 ? 10.247 3.194 -17.133 1.00 90.75 352 THR A N 1
ATOM 2709 C CA . THR A 1 352 ? 11.394 2.924 -18.019 1.00 90.75 352 THR A CA 1
ATOM 2710 C C . THR A 1 352 ? 11.255 1.569 -18.716 1.00 90.75 352 THR A C 1
ATOM 2712 O O . THR A 1 352 ? 11.548 1.446 -19.903 1.00 90.75 352 THR A O 1
ATOM 2715 N N . ILE A 1 353 ? 10.817 0.542 -17.981 1.00 92.62 353 ILE A N 1
ATOM 2716 C CA . ILE A 1 353 ? 10.576 -0.801 -18.519 1.00 92.62 353 ILE A CA 1
ATOM 2717 C C . ILE A 1 353 ? 9.433 -0.755 -19.539 1.00 92.62 353 ILE A C 1
ATOM 2719 O O . ILE A 1 353 ? 9.611 -1.242 -20.649 1.00 92.62 353 ILE A O 1
ATOM 2723 N N . ILE A 1 354 ? 8.302 -0.134 -19.194 1.00 91.69 354 ILE A N 1
ATOM 2724 C CA . ILE A 1 354 ? 7.128 0.017 -20.067 1.00 91.69 354 ILE A CA 1
ATOM 2725 C C . ILE A 1 354 ? 7.484 0.735 -21.374 1.00 91.69 354 ILE A C 1
ATOM 2727 O O . ILE A 1 354 ? 7.207 0.203 -22.443 1.00 91.69 354 ILE A O 1
ATOM 2731 N N . GLU A 1 355 ? 8.159 1.886 -21.313 1.00 91.94 355 GLU A N 1
ATOM 2732 C CA . GLU A 1 355 ? 8.531 2.640 -22.520 1.00 91.94 355 GLU A CA 1
ATOM 2733 C C . GLU A 1 355 ? 9.516 1.861 -23.409 1.00 91.94 355 GLU A C 1
ATOM 2735 O O . GLU A 1 355 ? 9.432 1.917 -24.638 1.00 91.94 355 GLU A O 1
ATOM 2740 N N . ALA A 1 356 ? 10.420 1.076 -22.811 1.00 93.06 356 ALA A N 1
ATOM 2741 C CA . ALA A 1 356 ? 11.300 0.192 -23.568 1.00 93.06 356 ALA A CA 1
ATOM 2742 C C . ALA A 1 356 ? 10.522 -0.955 -24.248 1.00 93.06 356 ALA A C 1
ATOM 2744 O O . ALA A 1 356 ? 10.800 -1.275 -25.404 1.00 93.06 356 ALA A O 1
ATOM 2745 N N . LEU A 1 357 ? 9.541 -1.555 -23.562 1.00 92.75 357 LEU A N 1
ATOM 2746 C CA . LEU A 1 357 ? 8.676 -2.595 -24.136 1.00 92.75 357 LEU A CA 1
ATOM 2747 C C . LEU A 1 357 ? 7.840 -2.045 -25.299 1.00 92.75 357 LEU A C 1
ATOM 2749 O O . LEU A 1 357 ? 7.811 -2.660 -26.363 1.00 92.75 357 LEU A O 1
ATOM 2753 N N . ASP A 1 358 ? 7.240 -0.863 -25.131 1.00 91.50 358 ASP A N 1
ATOM 2754 C CA . ASP A 1 358 ? 6.440 -0.187 -26.166 1.00 91.50 358 ASP A CA 1
ATOM 2755 C C . ASP A 1 358 ? 7.255 0.118 -27.433 1.00 91.50 358 ASP A C 1
ATOM 2757 O O . ASP A 1 358 ? 6.708 0.210 -28.530 1.00 91.50 358 ASP A O 1
ATOM 2761 N N . SER A 1 359 ? 8.575 0.246 -27.284 1.00 91.88 359 SER A N 1
ATOM 2762 C CA . SER A 1 359 ? 9.514 0.520 -28.375 1.00 91.88 359 SER A CA 1
ATOM 2763 C C . SER A 1 359 ? 10.054 -0.744 -29.057 1.00 91.88 359 SER A C 1
ATOM 2765 O O . SER A 1 359 ? 10.876 -0.643 -29.965 1.00 91.88 359 SER A O 1
ATOM 2767 N N . GLY A 1 360 ? 9.631 -1.938 -28.622 1.00 90.75 360 GLY A N 1
ATOM 2768 C CA . GLY A 1 360 ? 10.025 -3.223 -29.213 1.00 90.75 360 GLY A CA 1
ATOM 2769 C C . GLY A 1 360 ? 11.219 -3.918 -28.542 1.00 90.75 360 GLY A C 1
ATOM 2770 O O . GLY A 1 360 ? 11.710 -4.937 -29.043 1.00 90.75 360 GLY A O 1
ATOM 2771 N N . PHE A 1 361 ? 11.711 -3.420 -27.402 1.00 91.94 361 PHE A N 1
ATOM 2772 C CA . PHE A 1 361 ? 12.705 -4.157 -26.617 1.00 91.94 361 PHE A CA 1
ATOM 2773 C C . PHE A 1 361 ? 12.056 -5.298 -25.832 1.00 91.94 361 PHE A C 1
ATOM 2775 O O . PHE A 1 361 ? 10.926 -5.204 -25.370 1.00 91.94 361 PHE A O 1
ATOM 2782 N N . THR A 1 362 ? 12.808 -6.377 -25.614 1.00 90.75 362 THR A N 1
ATOM 2783 C CA . THR A 1 362 ? 12.407 -7.496 -24.754 1.00 90.75 362 THR A CA 1
ATOM 2784 C C . THR A 1 362 ? 13.533 -7.845 -23.778 1.00 90.75 362 THR A C 1
ATOM 2786 O O . THR A 1 362 ? 14.710 -7.627 -24.083 1.00 90.75 362 THR A O 1
ATOM 2789 N N . PRO A 1 363 ? 13.239 -8.444 -22.610 1.00 89.44 363 PRO A N 1
ATOM 2790 C CA . PRO A 1 363 ? 14.287 -8.892 -21.687 1.00 89.44 363 PRO A CA 1
ATOM 2791 C C . PRO A 1 363 ? 15.277 -9.889 -22.320 1.00 89.44 363 PRO A C 1
ATOM 2793 O O . PRO A 1 363 ? 16.418 -10.019 -21.871 1.00 89.44 363 PRO A O 1
ATOM 2796 N N . LYS A 1 364 ? 14.873 -10.587 -23.389 1.00 87.06 364 LYS A N 1
ATOM 2797 C CA . LYS A 1 364 ? 15.728 -11.516 -24.139 1.00 87.06 364 LYS A CA 1
ATOM 2798 C C . LYS A 1 364 ? 16.744 -10.795 -25.017 1.00 87.06 364 LYS A C 1
ATOM 2800 O O . LYS A 1 364 ? 17.912 -11.170 -24.986 1.00 87.06 364 LYS A O 1
ATOM 2805 N N . ASN A 1 365 ? 16.326 -9.761 -25.748 1.00 86.56 365 ASN A N 1
ATOM 2806 C CA . ASN A 1 365 ? 17.190 -9.061 -26.705 1.00 86.56 365 ASN A CA 1
ATOM 2807 C C . ASN A 1 365 ? 17.953 -7.868 -26.101 1.00 86.56 365 ASN A C 1
ATOM 2809 O O . ASN A 1 365 ? 18.980 -7.477 -26.644 1.00 86.56 365 ASN A O 1
ATOM 2813 N N . CYS A 1 366 ? 17.505 -7.324 -24.965 1.00 88.00 366 CYS A N 1
ATOM 2814 C CA . CYS A 1 366 ? 18.047 -6.093 -24.398 1.00 88.00 366 CYS A CA 1
ATOM 2815 C C . CYS A 1 366 ? 18.603 -6.312 -22.976 1.00 88.00 366 CYS A C 1
ATOM 2817 O O . CYS A 1 366 ? 17.834 -6.387 -22.010 1.00 88.00 366 CYS A O 1
ATOM 2819 N N . PRO A 1 367 ? 19.942 -6.371 -22.801 1.00 85.38 367 PRO A N 1
ATOM 2820 C CA . PRO A 1 367 ? 20.575 -6.514 -21.486 1.00 85.38 367 PRO A CA 1
ATOM 2821 C C . PRO A 1 367 ? 20.233 -5.381 -20.508 1.00 85.38 367 PRO A C 1
ATOM 2823 O O . PRO A 1 367 ? 20.108 -5.625 -19.307 1.00 85.38 367 PRO A O 1
ATOM 2826 N N . TYR A 1 368 ? 20.039 -4.159 -21.021 1.00 86.31 368 TYR A N 1
ATOM 2827 C CA . TYR A 1 368 ? 19.608 -3.008 -20.225 1.00 86.31 368 TYR A CA 1
ATOM 2828 C C . TYR A 1 368 ? 18.236 -3.252 -19.594 1.00 86.31 368 TYR A C 1
ATOM 2830 O O . TYR A 1 368 ? 18.094 -3.192 -18.371 1.00 86.31 368 TYR A O 1
ATOM 2838 N N . LEU A 1 369 ? 17.247 -3.600 -20.424 1.00 89.31 369 LEU A N 1
ATOM 2839 C CA . LEU A 1 369 ? 15.886 -3.899 -19.985 1.00 89.31 369 LEU A CA 1
ATOM 2840 C C . LEU A 1 369 ? 15.868 -5.080 -19.012 1.00 89.31 369 LEU A C 1
ATOM 2842 O O . LEU A 1 369 ? 15.226 -5.002 -17.969 1.00 89.31 369 LEU A O 1
ATOM 2846 N N . ARG A 1 370 ? 16.635 -6.138 -19.299 1.00 88.75 370 ARG A N 1
ATOM 2847 C CA . ARG A 1 370 ? 16.757 -7.315 -18.429 1.00 88.75 370 ARG A CA 1
ATOM 2848 C C . ARG A 1 370 ? 17.222 -6.963 -17.020 1.00 88.75 370 ARG A C 1
ATOM 2850 O O . ARG A 1 370 ? 16.644 -7.450 -16.053 1.00 88.75 370 ARG A O 1
ATOM 2857 N N . ALA A 1 371 ? 18.248 -6.126 -16.883 1.00 85.88 371 ALA A N 1
ATOM 2858 C CA . ALA A 1 371 ? 18.744 -5.740 -15.565 1.00 85.88 371 ALA A CA 1
ATOM 2859 C C . ALA A 1 371 ? 17.819 -4.755 -14.849 1.00 85.88 371 ALA A C 1
ATOM 2861 O O . ALA A 1 371 ? 17.658 -4.844 -13.634 1.00 85.88 371 ALA A O 1
ATOM 2862 N N . LYS A 1 372 ? 17.188 -3.829 -15.583 1.00 87.69 372 LYS A N 1
ATOM 2863 C CA . LYS A 1 372 ? 16.172 -2.929 -15.020 1.00 87.69 372 LYS A CA 1
ATOM 2864 C C . LYS A 1 372 ? 14.984 -3.731 -14.485 1.00 87.69 372 LYS A C 1
ATOM 2866 O O . LYS A 1 372 ? 14.598 -3.529 -13.339 1.00 87.69 372 LYS A O 1
ATOM 2871 N N . LEU A 1 373 ? 14.501 -4.705 -15.253 1.00 90.44 373 LEU A N 1
ATOM 2872 C CA . LEU A 1 373 ? 13.479 -5.655 -14.828 1.00 90.44 373 LEU A CA 1
ATOM 2873 C C . LEU A 1 373 ? 13.938 -6.482 -13.620 1.00 90.44 373 LEU A C 1
ATOM 2875 O O . LEU A 1 373 ? 13.212 -6.561 -12.640 1.00 90.44 373 LEU A O 1
ATOM 2879 N N . GLY A 1 374 ? 15.150 -7.043 -13.642 1.00 89.69 374 GLY A N 1
ATOM 2880 C CA . GLY A 1 374 ? 15.693 -7.796 -12.508 1.00 89.69 374 GLY A CA 1
ATOM 2881 C C . GLY A 1 374 ? 15.705 -6.986 -11.212 1.00 89.69 374 GLY A C 1
ATOM 2882 O O . GLY A 1 374 ? 15.207 -7.456 -10.194 1.00 89.69 374 GLY A O 1
ATOM 2883 N N . ASN A 1 375 ? 16.180 -5.739 -11.263 1.00 86.56 375 ASN A N 1
ATOM 2884 C CA . ASN A 1 375 ? 16.166 -4.831 -10.113 1.00 86.56 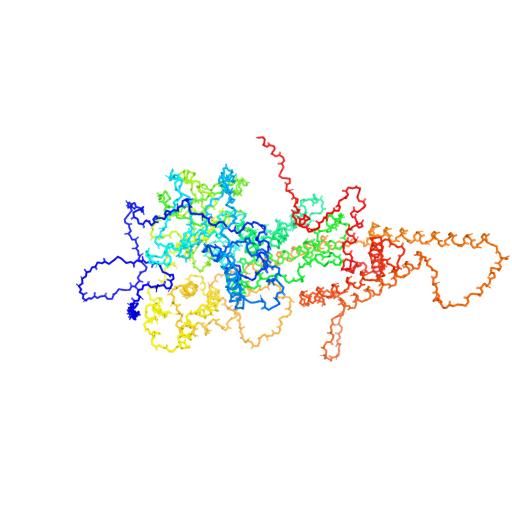375 ASN A CA 1
ATOM 2885 C C . ASN A 1 375 ? 14.742 -4.496 -9.648 1.00 86.56 375 ASN A C 1
ATOM 2887 O O . ASN A 1 375 ? 14.498 -4.427 -8.448 1.00 86.56 375 ASN A O 1
ATOM 2891 N N . CYS A 1 376 ? 13.813 -4.303 -10.587 1.00 86.38 376 CYS A N 1
ATOM 2892 C CA . CYS A 1 376 ? 12.403 -4.042 -10.299 1.00 86.38 376 CYS A CA 1
ATOM 2893 C C . CYS A 1 376 ? 11.766 -5.224 -9.555 1.00 86.38 376 CYS A C 1
ATOM 2895 O O . CYS A 1 376 ? 11.222 -5.054 -8.468 1.00 86.38 376 CYS A O 1
ATOM 2897 N N . ILE A 1 377 ? 11.943 -6.441 -10.076 1.00 90.56 377 ILE A N 1
ATOM 2898 C CA . ILE A 1 377 ? 11.422 -7.672 -9.473 1.00 90.56 377 ILE A CA 1
ATOM 2899 C C . ILE A 1 377 ? 12.060 -7.926 -8.098 1.00 90.56 377 ILE A C 1
ATOM 2901 O O . ILE A 1 377 ? 11.360 -8.271 -7.149 1.00 90.56 377 ILE A O 1
ATOM 2905 N N . VAL A 1 378 ? 13.377 -7.729 -7.958 1.00 88.75 378 VAL A N 1
ATOM 2906 C CA . VAL A 1 378 ? 14.060 -7.831 -6.657 1.00 88.75 378 VAL A CA 1
ATOM 2907 C C . VAL A 1 378 ? 13.484 -6.827 -5.658 1.00 88.75 378 VAL A C 1
ATOM 2909 O O . VAL A 1 378 ? 13.249 -7.202 -4.512 1.00 88.75 378 VAL A O 1
ATOM 2912 N N . GLY A 1 379 ? 13.203 -5.596 -6.094 1.00 84.69 379 GLY A N 1
ATOM 2913 C CA . GLY A 1 379 ? 12.532 -4.583 -5.282 1.00 84.69 379 GLY A CA 1
ATOM 2914 C C . GLY A 1 379 ? 11.126 -5.003 -4.847 1.00 84.69 379 GLY A C 1
ATOM 2915 O O . GLY A 1 379 ? 10.756 -4.778 -3.699 1.00 84.69 379 GLY A O 1
ATOM 2916 N N . TYR A 1 380 ? 10.361 -5.679 -5.709 1.00 86.56 380 TYR A N 1
ATOM 2917 C CA . TYR A 1 380 ? 9.058 -6.238 -5.332 1.00 86.56 380 TYR A CA 1
ATOM 2918 C C . TYR A 1 380 ? 9.176 -7.349 -4.295 1.00 86.56 380 TYR A C 1
ATOM 2920 O O . TYR A 1 380 ? 8.424 -7.338 -3.327 1.00 86.56 380 TYR A O 1
ATOM 2928 N N . VAL A 1 381 ? 10.136 -8.266 -4.444 1.00 90.00 381 VAL A N 1
ATOM 2929 C CA . VAL A 1 381 ? 10.401 -9.302 -3.432 1.00 90.00 381 VAL A CA 1
ATOM 2930 C C . VAL A 1 381 ? 10.808 -8.669 -2.104 1.00 90.00 381 VAL A C 1
ATOM 2932 O O . VAL A 1 381 ? 10.312 -9.070 -1.054 1.00 90.00 381 VAL A O 1
ATOM 2935 N N . ASP A 1 382 ? 11.705 -7.682 -2.142 1.00 84.88 382 ASP A N 1
ATOM 2936 C CA . ASP A 1 382 ? 12.157 -6.967 -0.950 1.00 84.88 382 ASP A CA 1
ATOM 2937 C C . ASP A 1 382 ? 10.989 -6.278 -0.247 1.00 84.88 382 ASP A C 1
ATOM 2939 O O . ASP A 1 382 ? 10.814 -6.472 0.955 1.00 84.88 382 ASP A O 1
ATOM 2943 N N . ARG A 1 383 ? 10.143 -5.564 -0.994 1.00 83.44 383 ARG A N 1
ATOM 2944 C CA . ARG A 1 383 ? 8.929 -4.929 -0.476 1.00 83.44 383 ARG A CA 1
ATOM 2945 C C . ARG A 1 383 ? 7.979 -5.950 0.145 1.00 83.44 383 ARG A C 1
ATOM 2947 O O . ARG A 1 383 ? 7.675 -5.832 1.323 1.00 83.44 383 ARG A O 1
ATOM 2954 N N . ILE A 1 384 ? 7.601 -6.989 -0.605 1.00 86.50 384 ILE A N 1
ATOM 2955 C CA . ILE A 1 384 ? 6.642 -8.006 -0.155 1.00 86.50 384 ILE A CA 1
ATOM 2956 C C . ILE A 1 384 ? 7.110 -8.683 1.135 1.00 86.50 384 ILE A C 1
ATOM 2958 O O . ILE A 1 384 ? 6.336 -8.865 2.067 1.00 86.50 384 ILE A O 1
ATOM 2962 N N . VAL A 1 385 ? 8.390 -9.047 1.223 1.00 87.44 385 VAL A N 1
ATOM 2963 C CA . VAL A 1 385 ? 8.905 -9.743 2.406 1.00 87.44 385 VAL A CA 1
ATOM 2964 C C . VAL A 1 385 ? 9.141 -8.787 3.578 1.00 87.44 385 VAL A C 1
ATOM 2966 O O . VAL A 1 385 ? 8.894 -9.170 4.718 1.00 87.44 385 VAL A O 1
ATOM 2969 N N . SER A 1 386 ? 9.634 -7.570 3.331 1.00 80.00 386 SER A N 1
ATOM 2970 C CA . SER A 1 386 ? 9.965 -6.615 4.402 1.00 80.00 386 SER A CA 1
ATOM 2971 C C . SER A 1 386 ? 8.742 -6.028 5.089 1.00 80.00 386 SER A C 1
ATOM 2973 O O . SER A 1 386 ? 8.791 -5.839 6.301 1.00 80.00 386 SER A O 1
ATOM 2975 N N . SER A 1 387 ? 7.657 -5.799 4.347 1.00 75.81 387 SER A N 1
ATOM 2976 C CA . SER A 1 387 ? 6.381 -5.379 4.921 1.00 75.81 387 SER A CA 1
ATOM 2977 C C . SER A 1 387 ? 5.485 -6.557 5.305 1.00 75.81 387 SER A C 1
ATOM 2979 O O . SER A 1 387 ? 4.393 -6.330 5.780 1.00 75.81 387 SER A O 1
ATOM 2981 N N . TYR A 1 388 ? 5.895 -7.816 5.112 1.00 84.06 388 TYR A N 1
ATOM 2982 C CA . TYR A 1 388 ? 5.003 -8.974 5.288 1.00 84.06 388 TYR A CA 1
ATOM 2983 C C . TYR A 1 388 ? 3.707 -8.860 4.464 1.00 84.06 388 TYR A C 1
ATOM 2985 O O . TYR A 1 388 ? 2.622 -9.163 4.953 1.00 84.06 388 TYR A O 1
ATOM 2993 N N . HIS A 1 389 ? 3.828 -8.439 3.204 1.00 83.06 389 HIS A N 1
ATOM 2994 C CA . HIS A 1 389 ? 2.721 -8.306 2.261 1.00 83.06 389 HIS A CA 1
ATOM 2995 C C . HIS A 1 389 ? 2.105 -9.676 1.954 1.00 83.06 389 HIS A C 1
ATOM 2997 O O . HIS A 1 389 ? 2.555 -10.405 1.069 1.00 83.06 389 HIS A O 1
ATOM 3003 N N . ILE A 1 390 ? 1.113 -10.042 2.760 1.00 89.50 390 ILE A N 1
ATOM 3004 C CA . ILE A 1 390 ? 0.371 -11.292 2.666 1.00 89.50 390 ILE A CA 1
ATOM 3005 C C . ILE A 1 390 ? -1.000 -10.959 2.099 1.00 89.50 390 ILE A C 1
ATOM 3007 O O . ILE A 1 390 ? -1.877 -10.504 2.838 1.00 89.50 390 ILE A O 1
ATOM 3011 N N . ASP A 1 391 ? -1.170 -11.208 0.806 1.00 90.44 391 ASP A N 1
ATOM 3012 C CA . ASP A 1 391 ? -2.476 -11.158 0.171 1.00 90.44 391 ASP A CA 1
ATOM 3013 C C . ASP A 1 391 ? -3.295 -12.376 0.595 1.00 90.44 391 ASP A C 1
ATOM 3015 O O . ASP A 1 391 ? -2.815 -13.514 0.642 1.00 90.44 391 ASP A O 1
ATOM 3019 N N . VAL A 1 392 ? -4.558 -12.126 0.922 1.00 94.62 392 VAL A N 1
ATOM 3020 C CA . VAL A 1 392 ? -5.531 -13.153 1.282 1.00 94.62 392 VAL A CA 1
ATOM 3021 C C . VAL A 1 392 ? -6.591 -13.189 0.186 1.00 94.62 392 VAL A C 1
ATOM 3023 O O . VAL A 1 392 ? -7.489 -12.344 0.200 1.00 94.62 392 VAL A O 1
ATOM 3026 N N . PRO A 1 393 ? -6.525 -14.142 -0.763 1.00 93.88 393 PRO A N 1
ATOM 3027 C CA . PRO A 1 393 ? -7.433 -14.193 -1.912 1.00 93.88 393 PRO A CA 1
ATOM 3028 C C . PRO A 1 393 ? -8.912 -14.146 -1.514 1.00 93.88 393 PRO A C 1
ATOM 3030 O O . PRO A 1 393 ? -9.706 -13.390 -2.067 1.00 93.88 393 PRO A O 1
ATOM 3033 N N . MET A 1 394 ? -9.270 -14.911 -0.483 1.00 97.19 394 MET A N 1
ATOM 3034 C CA . MET A 1 394 ? -10.623 -14.987 0.060 1.00 97.19 394 MET A CA 1
ATOM 3035 C C . MET A 1 394 ? -10.838 -13.964 1.178 1.00 97.19 394 MET A C 1
ATOM 3037 O O . MET A 1 394 ? -11.023 -14.308 2.351 1.00 97.19 394 MET A O 1
ATOM 3041 N N . SER A 1 395 ? -10.757 -12.685 0.815 1.00 96.75 395 SER A N 1
ATOM 3042 C CA . SER A 1 395 ? -11.023 -11.573 1.727 1.00 96.75 395 SER A CA 1
ATOM 3043 C C . SER A 1 395 ? -11.529 -10.323 1.013 1.00 96.75 395 SER A C 1
ATOM 3045 O O . SER A 1 395 ? -11.313 -10.136 -0.186 1.00 96.75 395 SER A O 1
ATOM 3047 N N . CYS A 1 396 ? -12.193 -9.440 1.754 1.00 95.06 396 CYS A N 1
ATOM 3048 C CA . CYS A 1 396 ? -12.582 -8.125 1.270 1.00 95.06 396 CYS A CA 1
ATOM 3049 C C . CYS A 1 396 ? -12.589 -7.065 2.371 1.00 95.06 396 CYS A C 1
ATOM 3051 O O . CYS A 1 396 ? -12.750 -7.379 3.549 1.00 95.06 396 CYS A O 1
ATOM 3053 N N . THR A 1 397 ? -12.499 -5.798 1.978 1.00 93.75 397 THR A N 1
ATOM 3054 C CA . THR A 1 397 ? -12.701 -4.652 2.867 1.00 93.75 397 THR A CA 1
ATOM 3055 C C . THR A 1 397 ? -13.697 -3.685 2.252 1.00 93.75 397 THR A C 1
ATOM 3057 O O . THR A 1 397 ? -13.668 -3.429 1.045 1.00 93.75 397 THR A O 1
ATOM 3060 N N . SER A 1 398 ? -14.601 -3.167 3.077 1.00 91.25 398 SER A N 1
ATOM 3061 C CA . SER A 1 398 ? -15.522 -2.100 2.695 1.00 91.25 398 SER A CA 1
ATOM 3062 C C . SER A 1 398 ? -16.020 -1.339 3.924 1.00 91.25 398 SER A C 1
ATOM 3064 O O . SER A 1 398 ? -15.794 -1.756 5.063 1.00 91.25 398 SER A O 1
ATOM 3066 N N . MET A 1 399 ? -16.685 -0.208 3.685 1.00 89.25 399 MET A N 1
ATOM 3067 C CA . MET A 1 399 ? -17.374 0.560 4.716 1.00 89.25 399 MET A CA 1
ATOM 3068 C C . MET A 1 399 ? -18.457 -0.283 5.388 1.00 89.25 399 MET A C 1
ATOM 3070 O O . MET A 1 399 ? -19.153 -1.064 4.732 1.00 89.25 399 MET A O 1
ATOM 3074 N N . ILE A 1 400 ? -18.613 -0.100 6.699 1.00 93.00 400 ILE A N 1
ATOM 3075 C CA . ILE A 1 400 ? -19.672 -0.763 7.457 1.00 93.00 400 ILE A CA 1
ATOM 3076 C C . ILE A 1 400 ? -20.928 0.085 7.564 1.00 93.00 400 ILE A C 1
ATOM 3078 O O . ILE A 1 400 ? -20.878 1.287 7.824 1.00 93.00 400 ILE A O 1
ATOM 3082 N N . VAL A 1 401 ? -22.070 -0.583 7.454 1.00 92.06 401 VAL A N 1
ATOM 3083 C CA . VAL A 1 401 ? -23.392 -0.008 7.708 1.00 92.06 401 VAL A CA 1
ATOM 3084 C C . VAL A 1 401 ? -24.118 -0.817 8.783 1.00 92.06 401 VAL A C 1
ATOM 3086 O O . VAL A 1 401 ? -23.940 -2.035 8.869 1.00 92.06 401 VAL A O 1
ATOM 3089 N N . PRO A 1 402 ? -24.935 -0.173 9.629 1.00 91.75 402 PRO A N 1
ATOM 3090 C CA . PRO A 1 402 ? -25.773 -0.893 10.570 1.00 91.75 402 PRO A CA 1
ATOM 3091 C C . PRO A 1 402 ? -26.992 -1.475 9.849 1.00 91.75 402 PRO A C 1
ATOM 3093 O O . PRO A 1 402 ? -27.617 -0.800 9.029 1.00 91.75 402 PRO A O 1
ATOM 3096 N N . ASP A 1 403 ? -27.395 -2.684 10.224 1.00 91.81 403 ASP A N 1
ATOM 3097 C CA . ASP A 1 403 ? -28.682 -3.253 9.837 1.00 91.81 403 ASP A CA 1
ATOM 3098 C C . ASP A 1 403 ? -29.840 -2.483 10.492 1.00 91.81 403 ASP A C 1
ATOM 3100 O O . ASP A 1 403 ? -30.234 -2.753 11.632 1.00 91.81 403 ASP A O 1
ATOM 3104 N N . ARG A 1 404 ? -30.388 -1.509 9.759 1.00 84.44 404 ARG A N 1
ATOM 3105 C CA . ARG A 1 404 ? -31.548 -0.715 10.191 1.00 84.44 404 ARG A CA 1
ATOM 3106 C C . ARG A 1 404 ? -32.848 -1.521 10.217 1.00 84.44 404 ARG A C 1
ATOM 3108 O O . ARG A 1 404 ? -33.742 -1.175 10.981 1.00 84.44 404 ARG A O 1
ATOM 3115 N N . SER A 1 405 ? -32.941 -2.581 9.416 1.00 84.31 405 SER A N 1
ATOM 3116 C CA . SER A 1 405 ? -34.126 -3.444 9.334 1.00 84.31 405 SER A CA 1
ATOM 3117 C C . SER A 1 405 ? -34.199 -4.472 10.469 1.00 84.31 405 SER A C 1
ATOM 3119 O O . SER A 1 405 ? -35.270 -4.988 10.780 1.00 84.31 405 SER A O 1
ATOM 3121 N N . GLY A 1 406 ? -33.067 -4.754 11.121 1.00 89.50 406 GLY A N 1
ATOM 3122 C CA . GLY A 1 406 ? -32.975 -5.706 12.222 1.00 89.50 406 GLY A CA 1
ATOM 3123 C C . GLY A 1 406 ? -33.218 -7.155 11.790 1.00 89.50 406 GLY A C 1
ATOM 3124 O O . GLY A 1 406 ? -33.733 -7.944 12.585 1.00 89.50 406 GLY A O 1
ATOM 3125 N N . VAL A 1 407 ? -32.871 -7.531 10.558 1.00 93.31 407 VAL A N 1
ATOM 3126 C CA . VAL A 1 407 ? -33.023 -8.894 10.015 1.00 93.31 407 VAL A CA 1
ATOM 3127 C C . VAL A 1 407 ? -31.844 -9.813 10.352 1.00 93.31 407 VAL A C 1
ATOM 3129 O O . VAL A 1 407 ? -32.031 -11.026 10.491 1.00 93.31 407 VAL A O 1
ATOM 3132 N N . LEU A 1 408 ? -30.644 -9.264 10.554 1.00 96.12 408 LEU A N 1
ATOM 3133 C CA . LEU A 1 408 ? -29.462 -10.009 10.992 1.00 96.12 408 LEU A CA 1
ATOM 3134 C C . LEU A 1 408 ? -29.591 -10.398 12.473 1.00 96.12 408 LEU A C 1
ATOM 3136 O O . LEU A 1 408 ? -30.089 -9.632 13.305 1.00 96.12 408 LEU A O 1
ATOM 3140 N N . ALA A 1 409 ? -29.174 -11.614 12.826 1.00 96.75 409 ALA A N 1
ATOM 3141 C CA . ALA A 1 409 ? -29.017 -12.050 14.215 1.00 96.75 409 ALA A CA 1
ATOM 3142 C C . ALA A 1 409 ? -27.682 -11.564 14.814 1.00 96.75 409 ALA A C 1
ATOM 3144 O O . ALA A 1 409 ? -26.827 -11.027 14.110 1.00 96.75 409 ALA A O 1
ATOM 3145 N N . GLU A 1 410 ? -27.493 -11.701 16.130 1.00 96.06 410 GLU A N 1
ATOM 3146 C CA . GLU A 1 410 ? -26.187 -11.423 16.749 1.00 96.06 410 GLU A CA 1
ATOM 3147 C C . GLU A 1 410 ? -25.136 -12.392 16.182 1.00 96.06 410 GLU A C 1
ATOM 3149 O O . GLU A 1 410 ? -25.339 -13.605 16.177 1.00 96.06 410 GLU A O 1
ATOM 3154 N N . GLY A 1 411 ? -24.021 -11.853 15.685 1.00 95.38 411 GLY A N 1
ATOM 3155 C CA . GLY A 1 411 ? -22.965 -12.637 15.040 1.00 95.38 411 GLY A CA 1
ATOM 3156 C C . GLY A 1 411 ? -23.220 -13.011 13.575 1.00 95.38 411 GLY A C 1
ATOM 3157 O O . GLY A 1 411 ? -22.453 -13.799 13.023 1.00 95.38 411 GLY A O 1
ATOM 3158 N N . GLU A 1 412 ? -24.252 -12.448 12.943 1.00 97.94 412 GLU A N 1
ATOM 3159 C CA . GLU A 1 412 ? -24.460 -12.511 11.493 1.00 97.94 412 GLU A CA 1
ATOM 3160 C C . GLU A 1 412 ? -23.973 -11.227 10.800 1.00 97.94 412 GLU A C 1
ATOM 3162 O O . GLU A 1 412 ? -24.109 -10.123 11.339 1.00 97.94 412 GLU A O 1
ATOM 3167 N N . VAL A 1 413 ? -23.439 -11.376 9.586 1.00 97.62 413 VAL A N 1
ATOM 3168 C CA . VAL A 1 413 ? -23.059 -10.275 8.687 1.00 97.62 413 VAL A CA 1
ATOM 3169 C C . VAL A 1 413 ? -23.569 -10.534 7.274 1.00 97.62 413 VAL A C 1
ATOM 3171 O O . VAL A 1 413 ? -23.727 -11.686 6.875 1.00 97.62 413 VAL A O 1
ATOM 3174 N N . PHE A 1 414 ? -23.788 -9.472 6.505 1.00 97.50 414 PHE A N 1
ATOM 3175 C CA . PHE A 1 414 ? -24.111 -9.570 5.081 1.00 97.50 414 PHE A CA 1
ATOM 3176 C C . PHE A 1 414 ? -23.034 -8.872 4.249 1.00 97.50 414 PHE A C 1
ATOM 3178 O O . PHE A 1 414 ? -22.631 -7.745 4.552 1.00 97.50 414 PHE A O 1
ATOM 3185 N N . VAL A 1 415 ? -22.554 -9.570 3.217 1.00 96.94 415 VAL A N 1
ATOM 3186 C CA . VAL A 1 415 ? -21.466 -9.125 2.340 1.00 96.94 415 VAL A CA 1
ATOM 3187 C C . VAL A 1 415 ? -21.841 -9.437 0.899 1.00 96.94 415 VAL A C 1
ATOM 3189 O O . VAL A 1 415 ? -21.903 -10.606 0.508 1.00 96.94 415 VAL A O 1
ATOM 3192 N N . LYS A 1 416 ? -22.059 -8.380 0.117 1.00 94.25 416 LYS A N 1
ATOM 3193 C CA . LYS A 1 416 ? -22.384 -8.456 -1.305 1.00 94.25 416 LYS A CA 1
ATOM 3194 C C . LYS A 1 416 ? -21.550 -7.445 -2.085 1.00 94.25 416 LYS A C 1
ATOM 3196 O O . LYS A 1 416 ? -21.504 -6.268 -1.738 1.00 94.25 416 LYS A O 1
ATOM 3201 N N . ALA A 1 417 ? -20.903 -7.918 -3.134 1.00 91.62 417 ALA A N 1
ATOM 3202 C CA . ALA A 1 417 ? -20.211 -7.127 -4.134 1.00 91.62 417 ALA A CA 1
ATOM 3203 C C . ALA A 1 417 ? -21.173 -6.714 -5.259 1.00 91.62 417 ALA A C 1
ATOM 3205 O O . ALA A 1 417 ? -22.153 -7.407 -5.544 1.00 91.62 417 ALA A O 1
ATOM 3206 N N . SER A 1 418 ? -20.874 -5.613 -5.944 1.00 87.94 418 SER A N 1
ATOM 3207 C CA . SER A 1 418 ? -21.608 -5.197 -7.152 1.00 87.94 418 SER A CA 1
ATOM 3208 C C . SER A 1 418 ? -21.396 -6.134 -8.349 1.00 87.94 418 SER A C 1
ATOM 3210 O O . SER A 1 418 ? -22.170 -6.104 -9.307 1.00 87.94 418 SER A O 1
ATOM 3212 N N . GLY A 1 419 ? -20.384 -7.006 -8.300 1.00 89.50 419 GLY A N 1
ATOM 3213 C CA . GLY A 1 419 ? -20.086 -7.988 -9.338 1.00 89.50 419 GLY A CA 1
ATOM 3214 C C . GLY A 1 419 ? -19.562 -9.316 -8.794 1.00 89.50 419 GLY A C 1
ATOM 3215 O O . GLY A 1 419 ? -19.241 -9.460 -7.616 1.00 89.50 419 GLY A O 1
ATOM 3216 N N . ARG A 1 420 ? -19.459 -10.312 -9.682 1.00 92.38 420 ARG A N 1
ATOM 3217 C CA . ARG A 1 420 ? -19.004 -11.671 -9.343 1.00 92.38 420 ARG A CA 1
ATOM 3218 C C . ARG A 1 420 ? -17.486 -11.784 -9.363 1.00 92.38 420 ARG A C 1
ATOM 3220 O O . ARG A 1 420 ? -16.912 -12.289 -10.324 1.00 92.38 420 ARG A O 1
ATOM 3227 N N . TYR A 1 421 ? -16.852 -11.292 -8.310 1.00 91.19 421 TYR A N 1
ATOM 3228 C CA . TYR A 1 421 ? -15.395 -11.305 -8.172 1.00 91.19 421 TYR A CA 1
ATOM 3229 C C . TYR A 1 421 ? -14.915 -11.715 -6.772 1.00 91.19 421 TYR A C 1
ATOM 3231 O O . TYR A 1 421 ? -13.719 -11.665 -6.504 1.00 91.19 421 TYR A O 1
ATOM 3239 N N . LEU A 1 422 ? -15.810 -12.176 -5.890 1.00 93.94 422 LEU A N 1
ATOM 3240 C CA . LEU A 1 422 ? -15.429 -12.791 -4.618 1.00 93.94 422 LEU A CA 1
ATOM 3241 C C . LEU A 1 422 ? -15.111 -14.266 -4.857 1.00 93.94 422 LEU A C 1
ATOM 3243 O O . LEU A 1 422 ? -15.996 -15.037 -5.223 1.00 93.94 422 LEU A O 1
ATOM 3247 N N . GLN A 1 423 ? -13.857 -14.661 -4.674 1.00 95.00 423 GLN A N 1
ATOM 3248 C CA . GLN A 1 423 ? -13.437 -16.050 -4.854 1.00 95.00 423 GLN A CA 1
ATOM 3249 C C . GLN A 1 423 ? -13.958 -16.935 -3.713 1.00 95.00 423 GLN A C 1
ATOM 3251 O O . GLN A 1 423 ? -13.886 -16.549 -2.550 1.00 95.00 423 GLN A O 1
ATOM 3256 N N . LEU A 1 424 ? -14.448 -18.133 -4.024 1.00 95.06 424 LEU A N 1
ATOM 3257 C CA . LEU A 1 424 ? -14.849 -19.160 -3.062 1.00 95.06 424 LEU A CA 1
ATOM 3258 C C . LEU A 1 424 ? -13.777 -20.259 -2.931 1.00 95.06 424 LEU A C 1
ATOM 3260 O O . LEU A 1 424 ? -12.925 -20.396 -3.815 1.00 95.06 424 LEU A O 1
ATOM 3264 N N . PRO A 1 425 ? -13.816 -21.082 -1.861 1.00 93.31 425 PRO A N 1
ATOM 3265 C CA . PRO A 1 425 ? -12.829 -22.147 -1.648 1.00 93.31 425 PRO A CA 1
ATOM 3266 C C . PRO A 1 425 ? -12.759 -23.198 -2.765 1.00 93.31 425 PRO A C 1
ATOM 3268 O O . PRO A 1 425 ? -11.732 -23.847 -2.933 1.00 93.31 425 PRO A O 1
ATOM 3271 N N . ASP A 1 426 ? -13.834 -23.368 -3.538 1.00 92.88 426 ASP A N 1
ATOM 3272 C CA . ASP A 1 426 ? -13.889 -24.269 -4.695 1.00 92.88 426 ASP A CA 1
ATOM 3273 C C . ASP A 1 426 ? -13.300 -23.654 -5.983 1.00 92.88 426 ASP A C 1
ATOM 3275 O O . ASP A 1 426 ? -13.292 -24.299 -7.032 1.00 92.88 426 ASP A O 1
ATOM 3279 N N . GLY A 1 427 ? -12.798 -22.416 -5.909 1.00 91.19 427 GLY A N 1
ATOM 3280 C CA . GLY A 1 427 ? -12.239 -21.663 -7.030 1.00 91.19 427 GLY A CA 1
ATOM 3281 C C . GLY A 1 427 ? -13.277 -20.929 -7.882 1.00 91.19 427 GLY A C 1
ATOM 3282 O O . GLY A 1 427 ? -12.900 -20.265 -8.847 1.00 91.19 427 GLY A O 1
ATOM 3283 N N . THR A 1 428 ? -14.569 -21.024 -7.555 1.00 93.94 428 THR A N 1
ATOM 3284 C CA . THR A 1 428 ? -15.618 -20.260 -8.242 1.00 93.94 428 THR A CA 1
ATOM 3285 C C . THR A 1 428 ? -15.677 -18.816 -7.742 1.00 93.94 428 THR A C 1
ATOM 3287 O O . THR A 1 428 ? -15.126 -18.484 -6.694 1.00 93.94 428 THR A O 1
ATOM 3290 N N . TYR A 1 429 ? -16.336 -17.938 -8.501 1.00 94.25 429 TYR A N 1
ATOM 3291 C CA . TYR A 1 429 ? -16.535 -16.540 -8.121 1.00 94.25 429 TYR A CA 1
ATOM 3292 C C . TYR A 1 429 ? -18.016 -16.247 -7.891 1.00 94.25 429 TYR A C 1
ATOM 3294 O O . TYR A 1 429 ? -18.873 -16.620 -8.696 1.00 94.25 429 TYR A O 1
ATOM 3302 N N . THR A 1 430 ? -18.303 -15.530 -6.810 1.00 95.31 430 THR A N 1
ATOM 3303 C CA . THR A 1 430 ? -19.640 -15.091 -6.408 1.00 95.31 430 THR A CA 1
ATOM 3304 C C . THR A 1 430 ? -19.672 -13.576 -6.223 1.00 95.31 430 THR A C 1
ATOM 3306 O O . THR A 1 430 ? -18.636 -12.920 -6.105 1.00 95.31 430 THR A O 1
ATOM 3309 N N . ASP A 1 431 ? -20.867 -13.001 -6.232 1.00 94.44 431 ASP A N 1
ATOM 3310 C CA . ASP A 1 431 ? -21.127 -11.626 -5.809 1.00 94.44 431 ASP A CA 1
ATOM 3311 C C . ASP A 1 431 ? -21.593 -11.553 -4.348 1.00 94.44 431 ASP A C 1
ATOM 3313 O O . ASP A 1 431 ? -21.691 -10.466 -3.798 1.00 94.44 431 ASP A O 1
ATOM 3317 N N . ILE A 1 432 ? -21.875 -12.682 -3.694 1.00 95.75 432 ILE A N 1
ATOM 3318 C CA . ILE A 1 432 ? -22.403 -12.718 -2.325 1.00 95.75 432 ILE A CA 1
ATOM 3319 C C . ILE A 1 432 ? -21.849 -13.898 -1.524 1.00 95.75 432 ILE A C 1
ATOM 3321 O O . ILE A 1 432 ? -21.717 -15.010 -2.043 1.00 95.75 432 ILE A O 1
ATOM 3325 N N . LEU A 1 433 ? -21.548 -13.657 -0.246 1.00 96.38 433 LEU A N 1
ATOM 3326 C CA . LEU A 1 433 ? -21.133 -14.694 0.701 1.00 96.38 433 LEU A CA 1
ATOM 3327 C C . LEU A 1 433 ? -22.353 -15.281 1.419 1.00 96.38 433 LEU A C 1
ATOM 3329 O O . LEU A 1 433 ? -23.107 -14.553 2.063 1.00 96.38 433 LEU A O 1
ATOM 3333 N N . VAL A 1 434 ? -22.534 -16.603 1.342 1.00 95.50 434 VAL A N 1
ATOM 3334 C CA . VAL A 1 434 ? -23.747 -17.276 1.834 1.00 95.50 434 VAL A CA 1
ATOM 3335 C C . VAL A 1 434 ? -23.404 -18.426 2.772 1.00 95.50 434 VAL A C 1
ATOM 3337 O O . VAL A 1 434 ? -22.721 -19.372 2.391 1.00 95.50 434 VAL A O 1
ATOM 3340 N N . ASN A 1 435 ? -23.959 -18.378 3.986 1.00 94.06 435 ASN A N 1
ATOM 3341 C CA . ASN A 1 435 ? -23.920 -19.448 4.984 1.00 94.06 435 ASN A CA 1
ATOM 3342 C C . ASN A 1 435 ? -22.497 -19.957 5.290 1.00 94.06 435 ASN A C 1
ATOM 3344 O O . ASN A 1 435 ? -22.272 -21.164 5.378 1.00 94.06 435 ASN A O 1
ATOM 3348 N N . MET A 1 436 ? -21.549 -19.037 5.471 1.00 95.62 436 MET A N 1
ATOM 3349 C CA . MET A 1 436 ? -20.143 -19.373 5.709 1.00 95.62 436 MET A CA 1
ATOM 3350 C C . MET A 1 436 ? -19.557 -18.625 6.905 1.00 95.62 436 MET A C 1
ATOM 3352 O O . MET A 1 436 ? -19.961 -17.501 7.205 1.00 95.62 436 MET A O 1
ATOM 3356 N N . ASP A 1 437 ? -18.597 -19.254 7.581 1.00 98.31 437 ASP A N 1
ATOM 3357 C CA . ASP A 1 437 ? -17.857 -18.619 8.667 1.00 98.31 437 ASP A CA 1
ATOM 3358 C C . ASP A 1 437 ? -16.858 -17.611 8.096 1.00 98.31 437 ASP A C 1
ATOM 3360 O O . ASP A 1 437 ? -16.106 -17.903 7.166 1.00 98.31 437 ASP A O 1
ATOM 3364 N N . VAL A 1 438 ? -16.838 -16.422 8.689 1.00 98.50 438 VAL A N 1
ATOM 3365 C CA . VAL A 1 438 ? -15.964 -15.318 8.305 1.00 98.50 438 VAL A CA 1
ATOM 3366 C C . VAL A 1 438 ? -15.284 -14.731 9.534 1.00 98.50 438 VAL A C 1
ATOM 3368 O O . VAL A 1 438 ? -15.865 -14.687 10.619 1.00 98.50 438 VAL A O 1
ATOM 3371 N N . LEU A 1 439 ? -14.050 -14.261 9.379 1.00 98.56 439 LEU A N 1
ATOM 3372 C CA . LEU A 1 439 ? -13.378 -13.424 10.367 1.00 98.56 439 LEU A CA 1
ATOM 3373 C C . LEU A 1 439 ? -13.599 -11.966 9.995 1.00 98.56 439 LEU A C 1
ATOM 3375 O O . LEU A 1 439 ? -13.328 -11.577 8.865 1.00 98.56 439 LEU A O 1
ATOM 3379 N N . VAL A 1 440 ? -14.069 -11.168 10.944 1.00 97.94 440 VAL A N 1
ATOM 3380 C CA . VAL A 1 440 ? -14.312 -9.739 10.763 1.00 97.94 440 VAL A CA 1
ATOM 3381 C C . VAL A 1 440 ? -13.432 -8.973 11.737 1.00 97.94 440 VAL A C 1
ATOM 3383 O O . VAL A 1 440 ? -13.422 -9.281 12.929 1.00 97.94 440 VAL A O 1
ATOM 3386 N N . GLY A 1 441 ? -12.675 -8.003 11.233 1.00 94.81 441 GLY A N 1
ATOM 3387 C CA . GLY A 1 441 ? -11.710 -7.230 12.012 1.00 94.81 441 GLY A CA 1
ATOM 3388 C C . GLY A 1 441 ? -11.529 -5.815 11.475 1.00 94.81 441 GLY A C 1
ATOM 3389 O O . GLY A 1 441 ? -11.945 -5.494 10.363 1.00 94.81 441 GLY A O 1
ATOM 3390 N N . ARG A 1 442 ? -10.901 -4.953 12.274 1.00 89.38 442 ARG A N 1
ATOM 3391 C CA . ARG A 1 442 ? -10.636 -3.553 11.924 1.00 89.38 442 ARG A CA 1
ATOM 3392 C C . ARG A 1 442 ? -9.252 -3.132 12.403 1.00 89.38 442 ARG A C 1
ATOM 3394 O O . ARG A 1 442 ? -8.774 -3.631 13.420 1.00 89.38 442 ARG A O 1
ATOM 3401 N N . HIS A 1 443 ? -8.646 -2.186 11.695 1.00 83.31 443 HIS A N 1
ATOM 3402 C CA . HIS A 1 443 ? -7.449 -1.489 12.157 1.00 83.31 443 HIS A CA 1
ATOM 3403 C C . HIS A 1 443 ? -7.798 -0.261 13.010 1.00 83.31 443 HIS A C 1
ATOM 3405 O O . HIS A 1 443 ? -8.768 0.439 12.705 1.00 83.31 443 HIS A O 1
ATOM 3411 N N . PRO A 1 444 ? -6.982 0.074 14.022 1.00 83.94 444 PRO A N 1
ATOM 3412 C CA . PRO A 1 444 ? -5.877 -0.720 14.580 1.00 83.94 444 PRO A CA 1
ATOM 3413 C C . PRO A 1 444 ? -6.383 -1.915 15.412 1.00 83.94 444 PRO A C 1
ATOM 3415 O O . PRO A 1 444 ? -7.402 -1.802 16.086 1.00 83.94 444 PRO A O 1
ATOM 3418 N N . CYS A 1 445 ? -5.670 -3.046 15.392 1.00 89.94 445 CYS A N 1
ATOM 3419 C CA . CYS A 1 445 ? -6.071 -4.301 16.044 1.00 89.94 445 CYS A CA 1
ATOM 3420 C C . CYS A 1 445 ? -5.148 -4.615 17.233 1.00 89.94 445 CYS A C 1
ATOM 3422 O O . CYS A 1 445 ? -4.049 -5.148 17.072 1.00 89.94 445 CYS A O 1
ATOM 3424 N N . LYS A 1 446 ? -5.572 -4.284 18.459 1.00 91.62 446 LYS A N 1
ATOM 3425 C CA . LYS A 1 446 ? -4.700 -4.346 19.649 1.00 91.62 446 LYS A CA 1
ATOM 3426 C C . LYS A 1 446 ? -5.191 -5.324 20.721 1.00 91.62 446 LYS A C 1
ATOM 3428 O O . LYS A 1 446 ? -4.370 -5.878 21.447 1.00 91.62 446 LYS A O 1
ATOM 3433 N N . LEU A 1 447 ? -6.493 -5.577 20.832 1.00 93.19 447 LEU A N 1
ATOM 3434 C CA . LEU A 1 447 ? -7.059 -6.501 21.816 1.00 93.19 447 LEU A CA 1
ATOM 3435 C C . LEU A 1 447 ? -7.336 -7.888 21.219 1.00 93.19 447 LEU A C 1
ATOM 3437 O O . LEU A 1 447 ? -7.776 -7.991 20.077 1.00 93.19 447 LEU A O 1
ATOM 3441 N N . PRO A 1 448 ? -7.240 -8.969 22.025 1.00 94.25 448 PRO A N 1
ATOM 3442 C CA . PRO A 1 448 ? -7.604 -10.327 21.605 1.00 94.25 448 PRO A CA 1
ATOM 3443 C C . PRO A 1 448 ? -8.993 -10.477 20.978 1.00 94.25 448 PRO A C 1
ATOM 3445 O O . PRO A 1 448 ? -9.224 -11.429 20.241 1.00 94.25 448 PRO A O 1
ATOM 3448 N N . THR A 1 449 ? -9.918 -9.575 21.294 1.00 95.00 449 THR A N 1
ATOM 3449 C CA . THR A 1 449 ? -11.317 -9.602 20.854 1.00 95.00 449 THR A CA 1
ATOM 3450 C C . THR A 1 449 ? -11.596 -8.790 19.591 1.00 95.00 449 THR A C 1
ATOM 3452 O O . THR A 1 449 ? -12.725 -8.847 19.118 1.00 95.00 449 THR A O 1
ATOM 3455 N N . ASP A 1 450 ? -10.608 -8.057 19.063 1.00 95.19 450 ASP A N 1
ATOM 3456 C CA . ASP A 1 450 ? -10.796 -7.117 17.944 1.00 95.19 450 ASP A CA 1
ATOM 3457 C C . ASP A 1 450 ? -11.077 -7.802 16.596 1.00 95.19 450 ASP A C 1
ATOM 3459 O O . ASP A 1 450 ? -11.557 -7.156 15.665 1.00 95.19 450 ASP A O 1
ATOM 3463 N N . ILE A 1 451 ? -10.804 -9.108 16.497 1.00 97.31 451 ILE A N 1
ATOM 3464 C CA . ILE A 1 451 ? -11.257 -9.968 15.401 1.00 97.31 451 ILE A CA 1
ATOM 3465 C C . ILE A 1 451 ? -12.335 -10.907 15.940 1.00 97.31 451 ILE A C 1
ATOM 3467 O O . ILE A 1 451 ? -12.151 -11.564 16.971 1.00 97.31 451 ILE A O 1
ATOM 3471 N N . ARG A 1 452 ? -13.456 -11.001 15.223 1.00 97.06 452 ARG A N 1
ATOM 3472 C CA . ARG A 1 452 ? -14.568 -11.894 15.555 1.00 97.06 452 ARG A CA 1
ATOM 3473 C C . ARG A 1 452 ? -14.840 -12.862 14.419 1.00 97.06 452 ARG A C 1
ATOM 3475 O O . ARG A 1 452 ? -14.967 -12.465 13.268 1.00 97.06 452 ARG A O 1
ATOM 3482 N N . LYS A 1 453 ? -14.984 -14.138 14.767 1.00 98.12 453 LYS A N 1
ATOM 3483 C CA . LYS A 1 453 ? -15.586 -15.145 13.901 1.00 98.12 453 LYS A CA 1
ATOM 3484 C C . LYS A 1 453 ? -17.104 -15.009 13.970 1.00 98.12 453 LYS A C 1
ATOM 3486 O O . LYS A 1 453 ? -17.680 -15.166 15.052 1.00 98.12 453 LYS A O 1
ATOM 3491 N N . TRP A 1 454 ? -17.701 -14.723 12.823 1.00 97.81 454 TRP A N 1
ATOM 3492 C CA . TRP A 1 454 ? -19.128 -14.519 12.591 1.00 97.81 454 TRP A CA 1
ATOM 3493 C C . TRP A 1 454 ? -19.582 -15.309 11.369 1.00 97.81 454 TRP A C 1
ATOM 3495 O O . TRP A 1 454 ? -18.774 -15.956 10.707 1.00 97.81 454 TRP A O 1
ATOM 3505 N N . LYS A 1 455 ? -20.882 -15.269 11.084 1.00 98.38 455 LYS A N 1
ATOM 3506 C CA . LYS A 1 455 ? -21.483 -15.990 9.969 1.00 98.38 455 LYS A CA 1
ATOM 3507 C C . LYS A 1 455 ? -21.958 -15.023 8.892 1.00 98.38 455 LYS A C 1
ATOM 3509 O O . LYS A 1 455 ? -22.819 -14.186 9.156 1.00 98.38 455 LYS A O 1
ATOM 3514 N N . ALA A 1 456 ? -21.423 -15.151 7.683 1.00 97.94 456 ALA A N 1
ATOM 3515 C CA . ALA A 1 456 ? -21.959 -14.463 6.519 1.00 97.94 456 ALA A CA 1
ATOM 3516 C C . ALA A 1 456 ? -23.252 -15.154 6.072 1.00 97.94 456 ALA A C 1
ATOM 3518 O O . ALA A 1 456 ? -23.279 -16.372 5.867 1.00 97.94 456 ALA A O 1
ATOM 3519 N N . VAL A 1 457 ? -24.333 -14.388 5.966 1.00 97.25 457 VAL A N 1
ATOM 3520 C CA . VAL A 1 457 ? -25.671 -14.875 5.618 1.00 97.25 457 VAL A CA 1
ATOM 3521 C C . VAL A 1 457 ? -26.275 -14.019 4.518 1.00 97.25 457 VAL A C 1
ATOM 3523 O O . VAL A 1 457 ? -26.051 -12.814 4.464 1.00 97.25 457 VAL A O 1
ATOM 3526 N N . ASP A 1 458 ? -27.076 -14.659 3.675 1.00 95.50 458 ASP A N 1
ATOM 3527 C CA . ASP A 1 458 ? -27.888 -13.982 2.672 1.00 95.50 458 ASP A CA 1
ATOM 3528 C C . ASP A 1 458 ? -29.249 -13.583 3.269 1.00 95.50 458 ASP A C 1
ATOM 3530 O O . ASP A 1 458 ? -29.857 -14.360 4.016 1.00 95.50 458 ASP A O 1
ATOM 3534 N N . LYS A 1 459 ? -29.706 -12.366 2.962 1.00 92.62 459 LYS A N 1
ATOM 3535 C CA . LYS A 1 459 ? -30.976 -11.782 3.412 1.00 92.62 459 LYS A CA 1
ATOM 3536 C C . LYS A 1 459 ? -31.629 -11.041 2.235 1.00 92.62 459 LYS A C 1
ATOM 3538 O O . LYS A 1 459 ? -31.129 -9.979 1.853 1.00 92.62 459 LYS A O 1
ATOM 3543 N N . PRO A 1 460 ? -32.744 -11.548 1.670 1.00 88.62 460 PRO A N 1
ATOM 3544 C CA . PRO A 1 460 ? -33.442 -10.941 0.529 1.00 88.62 460 PRO A CA 1
ATOM 3545 C C . PRO A 1 460 ? -33.802 -9.458 0.709 1.00 88.62 460 PRO A C 1
ATOM 3547 O O . PRO A 1 460 ? -33.857 -8.697 -0.259 1.00 88.62 460 PRO A O 1
ATOM 3550 N N . GLU A 1 461 ? -34.018 -9.031 1.951 1.00 87.69 461 GLU A N 1
ATOM 3551 C CA . GLU A 1 461 ? -34.338 -7.656 2.322 1.00 87.69 461 GLU A CA 1
ATOM 3552 C C . GLU A 1 461 ? -33.236 -6.680 1.884 1.00 87.69 461 GLU A C 1
ATOM 3554 O O . GLU A 1 461 ? -33.528 -5.605 1.365 1.00 87.69 461 GLU A O 1
ATOM 3559 N N . PHE A 1 462 ? -31.964 -7.076 1.987 1.00 88.31 462 PHE A N 1
ATOM 3560 C CA . PHE A 1 462 ? -30.835 -6.233 1.588 1.00 88.31 462 PHE A CA 1
ATOM 3561 C C . PHE A 1 462 ? -30.645 -6.142 0.072 1.00 88.31 462 PHE A C 1
ATOM 3563 O O . PHE A 1 462 ? -30.111 -5.145 -0.410 1.00 88.31 462 PHE A O 1
ATOM 3570 N N . HIS A 1 463 ? -31.129 -7.125 -0.692 1.00 84.56 463 HIS A N 1
ATOM 3571 C CA . HIS A 1 463 ? -31.155 -7.036 -2.156 1.00 84.56 463 HIS A CA 1
ATOM 3572 C C . HIS A 1 463 ? -32.164 -6.001 -2.632 1.00 84.56 463 HIS A C 1
ATOM 3574 O O . HIS A 1 463 ? -31.871 -5.229 -3.541 1.00 84.56 463 HIS A O 1
ATOM 3580 N N . SER A 1 464 ? -33.339 -5.985 -1.998 1.00 76.19 464 SER A N 1
ATOM 3581 C CA . SER A 1 464 ? -34.394 -5.014 -2.299 1.00 76.19 464 SER A CA 1
ATOM 3582 C C . SER A 1 464 ? -33.939 -3.592 -1.964 1.00 76.19 464 SER A C 1
ATOM 3584 O O . SER A 1 464 ? -34.290 -2.658 -2.669 1.00 76.19 464 SER A O 1
ATOM 3586 N N . LEU A 1 465 ? -33.092 -3.451 -0.939 1.00 73.44 465 LEU A N 1
ATOM 3587 C CA . LEU A 1 465 ? -32.437 -2.204 -0.548 1.00 73.44 465 LEU A CA 1
ATOM 3588 C C . LEU A 1 465 ? -31.107 -1.940 -1.278 1.00 73.44 465 LEU A C 1
ATOM 3590 O O . LEU A 1 465 ? -30.323 -1.120 -0.809 1.00 73.44 465 LEU A O 1
ATOM 3594 N N . GLY A 1 466 ? -30.803 -2.628 -2.384 1.00 76.88 466 GLY A N 1
ATOM 3595 C CA . GLY A 1 466 ? -29.631 -2.313 -3.212 1.00 76.88 466 GLY A CA 1
ATOM 3596 C C . GLY A 1 466 ? -28.286 -2.339 -2.469 1.00 76.88 466 GLY A C 1
ATOM 3597 O O . GLY A 1 466 ? -27.329 -1.711 -2.913 1.00 76.88 466 GLY A O 1
ATOM 3598 N N . MET A 1 467 ? -28.190 -3.044 -1.335 1.00 82.06 467 MET A N 1
ATOM 3599 C CA . MET A 1 467 ? -27.005 -3.032 -0.474 1.00 82.06 467 MET A CA 1
ATOM 3600 C C . MET A 1 467 ? -25.891 -3.851 -1.129 1.00 82.06 467 MET A C 1
ATOM 3602 O O . MET A 1 467 ? -25.782 -5.061 -0.932 1.00 82.06 467 MET A O 1
ATOM 3606 N N . ALA A 1 468 ? -25.069 -3.188 -1.932 1.00 88.19 468 ALA A N 1
ATOM 3607 C CA . ALA A 1 468 ? -23.870 -3.742 -2.538 1.00 88.19 468 ALA A CA 1
ATOM 3608 C C . ALA A 1 468 ? -22.661 -2.870 -2.196 1.00 88.19 468 ALA A C 1
ATOM 3610 O O . ALA A 1 468 ? -22.782 -1.684 -1.895 1.00 88.19 468 ALA A O 1
ATOM 3611 N N . ASP A 1 469 ? -21.485 -3.488 -2.218 1.00 89.19 469 ASP A N 1
ATOM 3612 C CA . ASP A 1 469 ? -20.204 -2.858 -1.921 1.00 89.19 469 ASP A CA 1
ATOM 3613 C C . ASP A 1 469 ? -20.118 -2.209 -0.531 1.00 89.19 469 ASP A C 1
ATOM 3615 O O . ASP A 1 469 ? -19.333 -1.289 -0.309 1.00 89.19 469 ASP A O 1
ATOM 3619 N N . VAL A 1 470 ? -20.880 -2.728 0.432 1.00 91.31 470 VAL A N 1
ATOM 3620 C CA . VAL A 1 470 ? -20.851 -2.385 1.862 1.00 91.31 470 VAL A CA 1
ATOM 3621 C C . VAL A 1 470 ? -20.905 -3.661 2.698 1.00 91.31 470 VAL A C 1
ATOM 3623 O O . VAL A 1 470 ? -21.338 -4.711 2.222 1.00 91.31 470 VAL A O 1
ATOM 3626 N N . ILE A 1 471 ? -20.481 -3.575 3.957 1.00 95.25 471 ILE A N 1
ATOM 3627 C CA . ILE A 1 471 ? -20.589 -4.681 4.914 1.00 95.25 471 ILE A CA 1
ATOM 3628 C C . ILE A 1 471 ? -21.666 -4.329 5.938 1.00 95.25 471 ILE A C 1
ATOM 3630 O O . ILE A 1 471 ? -21.514 -3.389 6.722 1.00 95.25 471 ILE A O 1
ATOM 3634 N N . VAL A 1 472 ? -22.766 -5.081 5.936 1.00 95.62 472 VAL A N 1
ATOM 3635 C CA . VAL A 1 472 ? -23.887 -4.835 6.849 1.00 95.62 472 VAL A CA 1
ATOM 3636 C C . VAL A 1 472 ? -23.662 -5.617 8.137 1.00 95.62 472 VAL A C 1
ATOM 3638 O O . VAL A 1 472 ? -23.517 -6.843 8.122 1.00 95.62 472 VAL A O 1
ATOM 3641 N N . LEU A 1 473 ? -23.640 -4.900 9.259 1.00 96.50 473 LEU A N 1
ATOM 3642 C CA . LEU A 1 473 ? -23.456 -5.479 10.584 1.00 96.50 473 LEU A CA 1
ATOM 3643 C C . LEU A 1 473 ? -24.760 -5.488 11.379 1.00 96.50 473 LEU A C 1
ATOM 3645 O O . LEU A 1 473 ? -25.535 -4.530 11.355 1.00 96.50 473 LEU A O 1
ATOM 3649 N N . SER A 1 474 ? -24.958 -6.553 12.153 1.00 95.75 474 SER A N 1
ATOM 3650 C CA . SER A 1 474 ? -26.110 -6.689 13.039 1.00 95.75 474 SER A CA 1
ATOM 3651 C C . SER A 1 474 ? -26.204 -5.564 14.074 1.00 95.75 474 SER A C 1
ATOM 3653 O O . SER A 1 474 ? -25.222 -5.162 14.706 1.00 95.75 474 SER A O 1
ATOM 3655 N N . THR A 1 475 ? -27.428 -5.086 14.286 1.00 93.38 475 THR A N 1
ATOM 3656 C CA . THR A 1 475 ? -27.793 -4.164 15.369 1.00 93.38 475 THR A CA 1
ATOM 3657 C C . THR A 1 475 ? -28.309 -4.892 16.613 1.00 93.38 475 THR A C 1
ATOM 3659 O O . THR A 1 475 ? -28.603 -4.247 17.621 1.00 93.38 475 THR A O 1
ATOM 3662 N N . LYS A 1 476 ? -28.386 -6.230 16.577 1.00 93.25 476 LYS A N 1
ATOM 3663 C CA . LYS A 1 476 ? -28.777 -7.070 17.714 1.00 93.25 476 LYS A CA 1
ATOM 3664 C C . LYS A 1 476 ? -27.569 -7.485 18.550 1.00 93.25 476 LYS A C 1
ATOM 3666 O O . LYS A 1 476 ? -26.445 -7.555 18.059 1.00 93.25 476 LYS A O 1
ATOM 3671 N N . GLY A 1 477 ? -27.841 -7.831 19.805 1.00 89.19 477 GLY A N 1
ATOM 3672 C CA . GLY A 1 477 ? -26.869 -8.409 20.726 1.00 89.19 477 GLY A CA 1
ATOM 3673 C C . GLY A 1 477 ? -26.601 -7.558 21.958 1.00 89.19 477 GLY A C 1
ATOM 3674 O O . GLY A 1 477 ? -27.222 -6.518 22.180 1.00 89.19 477 GLY A O 1
ATOM 3675 N N . SER A 1 478 ? -25.675 -8.027 22.793 1.00 85.44 478 SER A N 1
ATOM 3676 C CA . SER A 1 478 ? -25.341 -7.368 24.068 1.00 85.44 478 SER A CA 1
ATOM 3677 C C . SER A 1 478 ? -24.419 -6.147 23.917 1.00 85.44 478 SER A C 1
ATOM 3679 O O . SER A 1 478 ? -24.373 -5.280 24.796 1.00 85.44 478 SER A O 1
ATOM 3681 N N . ARG A 1 479 ? -23.699 -6.072 22.793 1.00 89.06 479 ARG A N 1
ATOM 3682 C CA . ARG A 1 479 ? -22.783 -4.999 22.393 1.00 89.06 479 ARG A CA 1
ATOM 3683 C C . ARG A 1 479 ? -22.946 -4.769 20.886 1.00 89.06 479 ARG A C 1
ATOM 3685 O O . ARG A 1 479 ? -23.164 -5.723 20.145 1.00 89.06 479 ARG A O 1
ATOM 3692 N N . ARG A 1 480 ? -22.820 -3.517 20.427 1.00 91.62 480 ARG A N 1
ATOM 3693 C CA . ARG A 1 480 ? -22.883 -3.188 18.991 1.00 91.62 480 ARG A CA 1
ATOM 3694 C C . ARG A 1 480 ? -21.778 -3.934 18.243 1.00 91.62 480 ARG A C 1
ATOM 3696 O O . ARG A 1 480 ? -20.642 -3.950 18.708 1.00 91.62 480 ARG A O 1
ATOM 3703 N N . ALA A 1 481 ? -22.087 -4.489 17.073 1.00 94.12 481 ALA A N 1
ATOM 3704 C CA . ALA A 1 481 ? -21.121 -5.233 16.267 1.00 94.12 481 ALA A CA 1
ATOM 3705 C C . ALA A 1 481 ? -19.819 -4.442 16.020 1.00 94.12 481 ALA A C 1
ATOM 3707 O O . ALA A 1 481 ? -18.741 -4.946 16.318 1.00 94.12 481 ALA A O 1
ATOM 3708 N N . ALA A 1 482 ? -19.916 -3.177 15.596 1.00 92.75 482 ALA A N 1
ATOM 3709 C CA . ALA A 1 482 ? -18.752 -2.313 15.370 1.00 92.75 482 ALA A CA 1
ATOM 3710 C C . ALA A 1 482 ? -17.876 -2.090 16.626 1.00 92.75 482 ALA A C 1
ATOM 3712 O O . ALA A 1 482 ? -16.656 -2.003 16.511 1.00 92.75 482 ALA A O 1
ATOM 3713 N N . ASP A 1 483 ? -18.457 -2.096 17.835 1.00 91.12 483 ASP A N 1
ATOM 3714 C CA . ASP A 1 483 ? -17.695 -1.918 19.083 1.00 91.12 483 ASP A CA 1
ATOM 3715 C C . ASP A 1 483 ? -16.773 -3.111 19.379 1.00 91.12 483 ASP A C 1
ATOM 3717 O O . ASP A 1 483 ? -15.770 -2.954 20.077 1.00 91.12 483 ASP A O 1
ATOM 3721 N N . TRP A 1 484 ? -17.105 -4.311 18.886 1.00 92.50 484 TRP A N 1
ATOM 3722 C CA . TRP A 1 484 ? -16.208 -5.468 18.974 1.00 92.50 484 TRP A CA 1
ATOM 3723 C C . TRP A 1 484 ? -14.968 -5.303 18.098 1.00 92.50 484 TRP A C 1
ATOM 3725 O O . TRP A 1 484 ? -13.937 -5.885 18.406 1.00 92.50 484 TRP A O 1
ATOM 3735 N N . LEU A 1 485 ? -15.061 -4.509 17.032 1.00 92.25 485 LEU A N 1
ATOM 3736 C CA . LEU A 1 485 ? -14.030 -4.352 16.014 1.00 92.25 485 LEU A CA 1
ATOM 3737 C C . LEU A 1 485 ? -13.160 -3.136 16.353 1.00 92.25 485 LEU A C 1
ATOM 3739 O O . LEU A 1 485 ? -13.238 -2.090 15.707 1.00 92.25 485 LEU A O 1
ATOM 3743 N N . ALA A 1 486 ? -12.375 -3.254 17.427 1.00 87.19 486 ALA A N 1
ATOM 3744 C CA . ALA A 1 486 ? -11.515 -2.189 17.947 1.00 87.19 486 ALA A CA 1
ATOM 3745 C C . ALA A 1 486 ? -12.269 -0.888 18.304 1.00 87.19 486 ALA A C 1
ATOM 3747 O O . ALA A 1 486 ? -11.754 0.210 18.096 1.00 87.19 486 ALA A O 1
ATOM 3748 N N . GLY A 1 487 ? -13.509 -0.988 18.802 1.00 86.62 487 GLY A N 1
ATOM 3749 C CA . GLY A 1 487 ? -14.310 0.177 19.207 1.00 86.62 487 GLY A CA 1
ATOM 3750 C C . GLY A 1 487 ? -14.807 1.057 18.052 1.00 86.62 487 GLY A C 1
ATOM 3751 O O . GLY A 1 487 ? -14.961 2.262 18.246 1.00 86.62 487 GLY A O 1
ATOM 3752 N N . GLY A 1 488 ? -15.003 0.482 16.863 1.00 86.81 488 GLY A N 1
ATOM 3753 C CA . GLY A 1 488 ? -15.432 1.207 15.666 1.00 86.81 488 GLY A CA 1
ATOM 3754 C C . GLY A 1 488 ? -16.867 1.743 15.719 1.00 86.81 488 GLY A C 1
ATOM 3755 O O . GLY A 1 488 ? -17.669 1.400 16.594 1.00 86.81 488 GLY A O 1
ATOM 3756 N N . ASP A 1 489 ? -17.212 2.581 14.744 1.00 89.06 489 ASP A N 1
ATOM 3757 C CA . ASP A 1 489 ? -18.571 3.073 14.523 1.00 89.06 489 ASP A CA 1
ATOM 3758 C C . ASP A 1 489 ? -18.954 3.122 13.033 1.00 89.06 489 ASP A C 1
ATOM 3760 O O . ASP A 1 489 ? -18.234 2.651 12.167 1.00 89.06 489 ASP A O 1
ATOM 3764 N N . TYR A 1 490 ? -20.148 3.625 12.723 1.00 89.12 490 TYR A N 1
ATOM 3765 C CA . TYR A 1 490 ? -20.683 3.644 11.357 1.00 89.12 490 TYR A CA 1
ATOM 3766 C C . TYR A 1 490 ? -20.502 5.010 10.671 1.00 89.12 490 TYR A C 1
ATOM 3768 O O . TYR A 1 490 ? -21.318 5.394 9.833 1.00 89.12 490 TYR A O 1
ATOM 3776 N N . ASP A 1 491 ? -19.499 5.805 11.068 1.00 83.50 491 ASP A N 1
ATOM 3777 C CA . ASP A 1 491 ? -19.280 7.152 10.521 1.00 83.50 491 ASP A CA 1
ATOM 3778 C C . ASP A 1 491 ? -18.373 7.196 9.282 1.00 83.50 491 ASP A C 1
ATOM 3780 O O . ASP A 1 491 ? -18.129 8.283 8.758 1.00 83.50 491 ASP A O 1
ATOM 3784 N N . GLY A 1 492 ? -17.949 6.022 8.801 1.00 83.75 492 GLY A N 1
ATOM 3785 C CA . GLY A 1 492 ? -17.061 5.820 7.654 1.00 83.75 492 GLY A CA 1
ATOM 3786 C C . GLY A 1 492 ? -16.002 4.732 7.862 1.00 83.75 492 GLY A C 1
ATOM 3787 O O . GLY A 1 492 ? -15.149 4.561 6.989 1.00 83.75 492 GLY A O 1
ATOM 3788 N N . ASP A 1 493 ? -16.029 4.021 8.996 1.00 87.38 493 ASP A N 1
ATOM 3789 C CA . ASP A 1 493 ? -15.109 2.915 9.258 1.00 87.38 493 ASP A CA 1
ATOM 3790 C C . ASP A 1 493 ? -15.244 1.819 8.198 1.00 87.38 493 ASP A C 1
ATOM 3792 O O . ASP A 1 493 ? -16.342 1.478 7.750 1.00 87.38 493 ASP A O 1
ATOM 3796 N N . LYS A 1 494 ? -14.102 1.242 7.825 1.00 91.19 494 LYS A N 1
ATOM 3797 C CA . LYS A 1 494 ? -14.023 0.049 6.985 1.00 91.19 494 LYS A CA 1
ATOM 3798 C C . LYS A 1 494 ? -13.640 -1.149 7.831 1.00 91.19 494 LYS A C 1
ATOM 3800 O O . LYS A 1 494 ? -12.853 -1.001 8.763 1.00 91.19 494 LYS A O 1
ATOM 3805 N N . VAL A 1 495 ? -14.145 -2.328 7.489 1.00 93.31 495 VAL A N 1
ATOM 3806 C CA . VAL A 1 495 ? -13.748 -3.579 8.150 1.00 93.31 495 VAL A CA 1
ATOM 3807 C C . VAL A 1 495 ? -13.246 -4.582 7.130 1.00 93.31 495 VAL A C 1
ATOM 3809 O O . VAL A 1 495 ? -13.742 -4.645 6.007 1.00 93.31 495 VAL A O 1
ATOM 3812 N N . LEU A 1 496 ? -12.265 -5.370 7.552 1.00 94.81 496 LEU A N 1
ATOM 3813 C CA . LEU A 1 496 ? -11.763 -6.524 6.831 1.00 94.81 496 LEU A CA 1
ATOM 3814 C C . LEU A 1 496 ? -12.657 -7.728 7.139 1.00 94.81 496 LEU A C 1
ATOM 3816 O O . LEU A 1 496 ? -12.918 -8.021 8.306 1.00 94.81 496 LEU A O 1
ATOM 3820 N N . VAL A 1 497 ? -13.064 -8.447 6.100 1.00 97.94 497 VAL A N 1
ATOM 3821 C CA . VAL A 1 497 ? -13.753 -9.737 6.169 1.00 97.94 497 VAL A CA 1
ATOM 3822 C C . VAL A 1 497 ? -12.880 -10.778 5.482 1.00 97.94 497 VAL A C 1
ATOM 3824 O O . VAL A 1 497 ? -12.486 -10.593 4.335 1.00 97.94 497 VAL A O 1
ATOM 3827 N N . VAL A 1 498 ? -12.581 -11.877 6.167 1.00 98.25 498 VAL A N 1
ATOM 3828 C CA . VAL A 1 498 ? -11.756 -12.980 5.661 1.00 98.25 498 VAL A CA 1
ATOM 3829 C C . VAL A 1 498 ? -12.546 -14.277 5.731 1.00 98.25 498 VAL A C 1
ATOM 3831 O O . VAL A 1 498 ? -13.031 -14.644 6.799 1.00 98.25 498 VAL A O 1
ATOM 3834 N N . TRP A 1 499 ? -12.621 -15.000 4.618 1.00 98.12 499 TRP A N 1
ATOM 3835 C CA . TRP A 1 499 ? -13.201 -16.344 4.541 1.00 98.12 499 TRP A CA 1
ATOM 3836 C C . TRP A 1 499 ? -12.205 -17.402 4.043 1.00 98.12 499 TRP A C 1
ATOM 3838 O O . TRP A 1 499 ? -12.593 -18.495 3.638 1.00 98.12 499 TRP A O 1
ATOM 3848 N N . GLN A 1 500 ? -10.907 -17.091 4.104 1.00 98.00 500 GLN A N 1
ATOM 3849 C CA . GLN A 1 500 ? -9.814 -18.014 3.804 1.00 98.00 500 GLN A CA 1
ATOM 3850 C C . GLN A 1 500 ? -9.794 -19.188 4.808 1.00 98.00 500 GLN A C 1
ATOM 3852 O O . GLN A 1 500 ? -9.529 -18.943 5.991 1.00 98.00 500 GLN A O 1
ATOM 3857 N N . PRO A 1 501 ? -10.029 -20.448 4.387 1.00 97.44 501 PRO A N 1
ATOM 3858 C CA . PRO A 1 501 ? -10.162 -21.594 5.294 1.00 97.44 501 PRO A CA 1
ATOM 3859 C C . PRO A 1 501 ? -8.980 -21.776 6.254 1.00 97.44 501 PRO A C 1
ATOM 3861 O O . PRO A 1 501 ? -9.175 -21.968 7.453 1.00 97.44 501 PRO A O 1
ATOM 3864 N N . GLU A 1 502 ? -7.751 -21.600 5.767 1.00 97.06 502 GLU A N 1
ATOM 3865 C CA . GLU A 1 502 ? -6.505 -21.749 6.529 1.00 97.06 502 GLU A CA 1
ATOM 3866 C C . GLU A 1 502 ? -6.380 -20.740 7.682 1.00 97.06 502 GLU A C 1
ATOM 3868 O O . GLU A 1 502 ? -5.633 -20.973 8.636 1.00 97.06 502 GLU A O 1
ATOM 3873 N N . LEU A 1 503 ? -7.112 -19.623 7.608 1.00 98.25 503 LEU A N 1
ATOM 3874 C CA . LEU A 1 503 ? -7.195 -18.611 8.661 1.00 98.25 503 LEU A CA 1
ATOM 3875 C C . LEU A 1 503 ? -8.463 -18.793 9.502 1.00 98.25 503 LEU A C 1
ATOM 3877 O O . LEU A 1 503 ? -8.402 -18.745 10.731 1.00 98.25 503 LEU A O 1
ATOM 3881 N N . VAL A 1 504 ? -9.610 -19.022 8.857 1.00 98.25 504 VAL A N 1
ATOM 3882 C CA . VAL A 1 504 ? -10.917 -19.118 9.517 1.00 98.25 504 VAL A CA 1
ATOM 3883 C C . VAL A 1 504 ? -10.994 -20.357 10.395 1.00 98.25 504 VAL A C 1
ATOM 3885 O O . VAL A 1 504 ? -11.308 -20.232 11.575 1.00 98.25 504 VAL A O 1
ATOM 3888 N N . GLU A 1 505 ? -10.714 -21.550 9.874 1.00 97.56 505 GLU A N 1
ATOM 3889 C CA . GLU A 1 505 ? -10.921 -22.819 10.582 1.00 97.56 505 GLU A CA 1
ATOM 3890 C C . GLU A 1 505 ? -10.188 -22.897 11.936 1.00 97.56 505 GLU A C 1
ATOM 3892 O O . GLU A 1 505 ? -10.849 -23.164 12.948 1.00 97.56 505 GLU A O 1
ATOM 3897 N N . PRO A 1 506 ? -8.870 -22.608 12.028 1.00 98.06 506 PRO A N 1
ATOM 3898 C CA . PRO A 1 506 ? -8.145 -22.709 13.295 1.00 98.06 506 PRO A CA 1
ATOM 3899 C C . PRO A 1 506 ? -8.455 -21.577 14.287 1.00 98.06 506 PRO A C 1
ATOM 3901 O O . PRO A 1 506 ? -8.194 -21.734 15.484 1.00 98.06 506 PRO A O 1
ATOM 3904 N N . PHE A 1 507 ? -9.009 -20.449 13.828 1.00 98.44 507 PHE A N 1
ATOM 3905 C CA . PHE A 1 507 ? -9.272 -19.285 14.672 1.00 98.44 507 PHE A CA 1
ATOM 3906 C C . PHE A 1 507 ? -10.368 -19.547 15.715 1.00 98.44 507 PHE A C 1
ATOM 3908 O O . PHE A 1 507 ? -11.414 -20.145 15.436 1.00 98.44 507 PHE A O 1
ATOM 3915 N N . ARG A 1 508 ? -10.173 -19.033 16.930 1.00 97.69 508 ARG A N 1
ATOM 3916 C CA . ARG A 1 508 ? -11.146 -19.093 18.026 1.00 97.69 508 ARG A CA 1
ATOM 3917 C C . ARG A 1 508 ? -11.352 -17.710 18.627 1.00 97.69 508 ARG A C 1
ATOM 3919 O O . ARG A 1 508 ? -10.387 -17.062 19.015 1.00 97.69 508 ARG A O 1
ATOM 3926 N N . ASN A 1 509 ? -12.616 -17.305 18.773 1.00 96.94 509 ASN A N 1
ATOM 3927 C CA . ASN A 1 509 ? -12.966 -16.061 19.458 1.00 96.94 509 ASN A CA 1
ATOM 3928 C C . ASN A 1 509 ? -12.347 -16.031 20.861 1.00 96.94 509 ASN A C 1
ATOM 3930 O O . ASN A 1 509 ? -12.489 -16.980 21.639 1.00 96.94 509 ASN A O 1
ATOM 3934 N N . ALA A 1 510 ? -11.665 -14.933 21.183 1.00 95.31 510 ALA A N 1
ATOM 3935 C CA . ALA A 1 510 ? -11.164 -14.701 22.527 1.00 95.31 510 ALA A CA 1
ATOM 3936 C C . ALA A 1 510 ? -12.314 -14.506 23.527 1.00 95.31 510 ALA A C 1
ATOM 3938 O O . ALA A 1 510 ? -13.425 -14.114 23.166 1.00 95.31 510 ALA A O 1
ATOM 3939 N N . ASP A 1 511 ? -12.009 -14.742 24.804 1.00 93.69 511 ASP A N 1
ATOM 3940 C CA . ASP A 1 511 ? -12.921 -14.469 25.915 1.00 93.69 511 ASP A CA 1
ATOM 3941 C C . ASP A 1 511 ? -13.294 -12.977 25.946 1.00 93.69 511 ASP A C 1
ATOM 3943 O O . ASP A 1 511 ? -12.426 -12.098 25.934 1.00 93.69 511 ASP A O 1
ATOM 3947 N N . GLU A 1 512 ? -14.592 -12.701 25.997 1.00 91.94 512 GLU A N 1
ATOM 3948 C CA . GLU A 1 512 ? -15.169 -11.360 25.908 1.00 91.94 512 GLU A CA 1
ATOM 3949 C C . GLU A 1 512 ? -14.718 -10.435 27.038 1.00 91.94 512 GLU A C 1
ATOM 3951 O O . GLU A 1 512 ? -14.624 -9.224 26.834 1.00 91.94 512 GLU A O 1
ATOM 3956 N N . ARG A 1 513 ? -14.298 -10.989 28.185 1.00 90.06 513 ARG A N 1
ATOM 3957 C CA . ARG A 1 513 ? -13.716 -10.214 29.295 1.00 90.06 513 ARG A CA 1
ATOM 3958 C C . ARG A 1 513 ? -12.501 -9.385 28.882 1.00 90.06 513 ARG A C 1
ATOM 3960 O O . ARG A 1 513 ? -12.097 -8.473 29.605 1.00 90.06 513 ARG A O 1
ATOM 3967 N N . TYR A 1 514 ? -11.853 -9.746 27.771 1.00 89.94 514 TYR A N 1
ATOM 3968 C CA . TYR A 1 514 ? -10.698 -9.021 27.265 1.00 89.94 514 TYR A CA 1
ATOM 3969 C C . TYR A 1 514 ? -11.067 -7.700 26.582 1.00 89.94 514 TYR A C 1
ATOM 3971 O O . TYR A 1 514 ? -10.220 -6.803 26.576 1.00 89.94 514 TYR A O 1
ATOM 3979 N N . ALA A 1 515 ? -12.313 -7.552 26.123 1.00 86.44 515 ALA A N 1
ATOM 3980 C CA . ALA A 1 515 ? -12.823 -6.360 25.450 1.00 86.44 515 ALA A CA 1
ATOM 3981 C C . ALA A 1 515 ? -13.201 -5.222 26.410 1.00 86.44 515 ALA A C 1
ATOM 3983 O O . ALA A 1 515 ? -13.354 -4.080 25.978 1.00 86.44 515 ALA A O 1
ATOM 3984 N N . ASP A 1 516 ? -13.407 -5.522 27.695 1.00 83.56 516 ASP A N 1
ATOM 3985 C CA . ASP A 1 516 ? -13.835 -4.528 28.677 1.00 83.56 516 ASP A CA 1
ATOM 3986 C C . ASP A 1 516 ? -12.631 -3.875 29.376 1.00 83.56 516 ASP A C 1
ATOM 3988 O O . ASP A 1 516 ? -11.796 -4.586 29.959 1.00 83.56 516 ASP A O 1
ATOM 3992 N N . PRO A 1 517 ? -12.526 -2.532 29.363 1.00 80.38 517 PRO A N 1
ATOM 3993 C CA . PRO A 1 517 ? -11.539 -1.833 30.169 1.00 80.38 517 PRO A C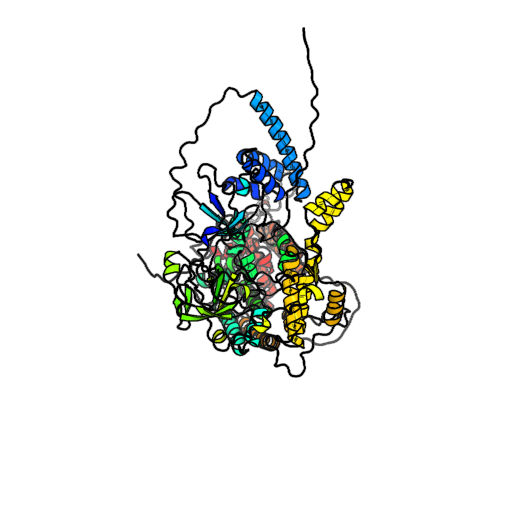A 1
ATOM 3994 C C . PRO A 1 517 ? -11.874 -1.957 31.667 1.00 80.38 517 PRO A C 1
ATOM 3996 O O . PRO A 1 517 ? -13.052 -1.991 32.037 1.00 80.38 517 PRO A O 1
ATOM 3999 N N . PRO A 1 518 ? -10.867 -1.997 32.561 1.00 78.31 518 PRO A N 1
ATOM 4000 C CA . PRO A 1 518 ? -11.107 -1.892 33.999 1.00 78.31 518 PRO A CA 1
ATOM 4001 C C . PRO A 1 518 ? -11.914 -0.631 34.361 1.00 78.31 518 PRO A C 1
ATOM 4003 O O . PRO A 1 518 ? -11.724 0.435 33.778 1.00 78.31 518 PRO A O 1
ATOM 4006 N N . SER A 1 519 ? -12.816 -0.733 35.340 1.00 77.81 519 SER A N 1
ATOM 4007 C CA . SER A 1 519 ? -13.769 0.340 35.675 1.00 77.81 519 SER A CA 1
ATOM 4008 C C . SER A 1 519 ? -13.126 1.625 36.209 1.00 77.81 519 SER A C 1
ATOM 4010 O O . SER A 1 519 ? -13.754 2.679 36.182 1.00 77.81 519 SER A O 1
ATOM 4012 N N . ASP A 1 520 ? -11.898 1.545 36.721 1.00 81.50 520 ASP A N 1
ATOM 4013 C CA . ASP A 1 520 ? -11.125 2.663 37.262 1.00 81.50 520 ASP A CA 1
ATOM 4014 C C . ASP A 1 520 ? -10.166 3.298 36.237 1.00 81.50 520 ASP A C 1
ATOM 4016 O O . ASP A 1 520 ? -9.531 4.300 36.569 1.00 81.50 520 ASP A O 1
ATOM 4020 N N . MET A 1 521 ? -10.077 2.770 35.004 1.00 80.00 521 MET A N 1
ATOM 4021 C CA . MET A 1 521 ? -9.079 3.167 33.994 1.00 80.00 521 MET A CA 1
ATOM 4022 C C . MET A 1 521 ? -8.986 4.682 33.794 1.00 80.00 521 MET A C 1
ATOM 4024 O O . MET A 1 521 ? -7.915 5.255 33.989 1.00 80.00 521 MET A O 1
ATOM 4028 N N . ASP A 1 522 ? -10.096 5.339 33.452 1.00 79.62 522 ASP A N 1
ATOM 4029 C CA . ASP A 1 522 ? -10.110 6.777 33.160 1.00 79.62 522 ASP A CA 1
ATOM 4030 C C . ASP A 1 522 ? -9.625 7.589 34.360 1.00 79.62 522 ASP A C 1
ATOM 4032 O O . ASP A 1 522 ? -8.722 8.412 34.245 1.00 79.62 522 ASP A O 1
ATOM 4036 N N . SER A 1 523 ? -10.173 7.297 35.542 1.00 82.81 523 SER A N 1
ATOM 4037 C CA . SER A 1 523 ? -9.823 7.998 36.779 1.00 82.81 523 SER A CA 1
ATOM 4038 C C . SER A 1 523 ? -8.379 7.759 37.216 1.00 82.81 523 SER A C 1
ATOM 4040 O O . SER A 1 523 ? -7.773 8.617 37.860 1.00 82.81 523 SER A O 1
ATOM 4042 N N . ARG A 1 524 ? -7.819 6.596 36.875 1.00 85.31 524 ARG A N 1
ATOM 4043 C CA . ARG A 1 524 ? -6.488 6.174 37.296 1.00 85.31 524 ARG A CA 1
ATOM 4044 C C . ARG A 1 524 ? -5.413 6.694 36.353 1.00 85.31 524 ARG A C 1
ATOM 4046 O O . ARG A 1 524 ? -4.411 7.210 36.844 1.00 85.31 524 ARG A O 1
ATOM 4053 N N . PHE A 1 525 ? -5.636 6.616 35.041 1.00 87.69 525 PHE A N 1
ATOM 4054 C CA . PHE A 1 525 ? -4.605 6.852 34.027 1.00 87.69 525 PHE A CA 1
ATOM 4055 C C . PHE A 1 525 ? -4.736 8.165 33.255 1.00 87.69 525 PHE A C 1
ATOM 4057 O O . PHE A 1 525 ? -3.740 8.644 32.709 1.00 87.69 525 PHE A O 1
ATOM 4064 N N . PHE A 1 526 ? -5.923 8.773 33.242 1.00 88.56 526 PHE A N 1
ATOM 4065 C CA . PHE A 1 526 ? -6.195 9.973 32.460 1.00 88.56 526 PHE A CA 1
ATOM 4066 C C . PHE A 1 526 ? -6.607 11.155 33.338 1.00 88.56 526 PHE A C 1
ATOM 4068 O O . PHE A 1 526 ? -7.166 11.009 34.426 1.00 88.56 526 PHE A O 1
ATOM 4075 N N . GLN A 1 527 ? -6.319 12.351 32.843 1.00 86.50 527 GLN A N 1
ATOM 4076 C CA . GLN A 1 527 ? -6.886 13.605 33.314 1.00 86.50 527 GLN A CA 1
ATOM 4077 C C . GLN A 1 527 ? -7.732 14.211 32.200 1.00 86.50 527 GLN A C 1
ATOM 4079 O O . GLN A 1 527 ? -7.434 14.052 31.016 1.00 86.50 527 GLN A O 1
ATOM 4084 N N . LYS A 1 528 ? -8.815 14.886 32.577 1.00 80.12 528 LYS A N 1
ATOM 4085 C CA . LYS A 1 528 ? -9.748 15.480 31.625 1.00 80.12 528 LYS A CA 1
ATOM 4086 C C . LYS A 1 528 ? -9.581 16.989 31.619 1.00 80.12 528 LYS A C 1
ATOM 4088 O O . LYS A 1 528 ? -9.974 17.656 32.571 1.00 80.12 528 LYS A O 1
ATOM 4093 N N . GLU A 1 529 ? -9.047 17.515 30.528 1.00 70.75 529 GLU A N 1
ATOM 4094 C CA . GLU A 1 529 ? -8.889 18.951 30.303 1.00 70.75 529 GLU A CA 1
ATOM 4095 C C . GLU A 1 529 ? -9.958 19.402 29.316 1.00 70.75 529 GLU A C 1
ATOM 4097 O O . GLU A 1 529 ? -9.759 19.442 28.104 1.00 70.75 529 GLU A O 1
ATOM 4102 N N . VAL A 1 530 ? -11.155 19.669 29.838 1.00 72.69 530 VAL A N 1
ATOM 4103 C CA . VAL A 1 530 ? -12.303 20.035 29.010 1.00 72.69 530 VAL A CA 1
ATOM 4104 C C . VAL A 1 530 ? -12.882 21.353 29.492 1.00 72.69 530 VAL A C 1
ATOM 4106 O O . VAL A 1 530 ? -13.745 21.386 30.369 1.00 72.69 530 VAL A O 1
ATOM 4109 N N . GLU A 1 531 ? -12.434 22.436 28.867 1.00 81.00 531 GLU A N 1
ATOM 4110 C CA . GLU A 1 531 ? -13.076 23.742 28.972 1.00 81.00 531 GLU A CA 1
ATOM 4111 C C . GLU A 1 531 ? -14.244 23.826 27.979 1.00 81.00 531 GLU A C 1
ATOM 4113 O O . GLU A 1 531 ? -14.174 23.338 26.847 1.00 81.00 531 GLU A O 1
ATOM 4118 N N . ARG A 1 532 ? -15.372 24.392 28.418 1.00 83.06 532 ARG A N 1
ATOM 4119 C CA . ARG A 1 532 ? -16.509 24.668 27.532 1.00 83.06 532 ARG A CA 1
ATOM 4120 C C . ARG A 1 532 ? -16.308 26.028 26.880 1.00 83.06 532 ARG A C 1
ATOM 4122 O O . ARG A 1 532 ? -15.858 26.952 27.542 1.00 83.06 532 ARG A O 1
ATOM 4129 N N . VAL A 1 533 ? -16.757 26.175 25.634 1.00 82.00 533 VAL A N 1
ATOM 4130 C CA . VAL A 1 533 ? -16.684 27.457 24.911 1.00 82.00 533 VAL A CA 1
ATOM 4131 C C . VAL A 1 533 ? -17.367 28.587 25.673 1.00 82.00 533 VAL A C 1
ATOM 4133 O O . VAL A 1 533 ? -16.798 29.660 25.761 1.00 82.00 533 VAL A O 1
ATOM 4136 N N . SER A 1 534 ? -18.517 28.336 26.305 1.00 84.31 534 SER A N 1
ATOM 4137 C CA . SER A 1 534 ? -19.184 29.340 27.147 1.00 84.31 534 SER A CA 1
ATOM 4138 C C . SER A 1 534 ? -18.283 29.831 28.284 1.00 84.31 534 SER A C 1
ATOM 4140 O O . SER A 1 534 ? -18.129 31.029 28.478 1.00 84.31 5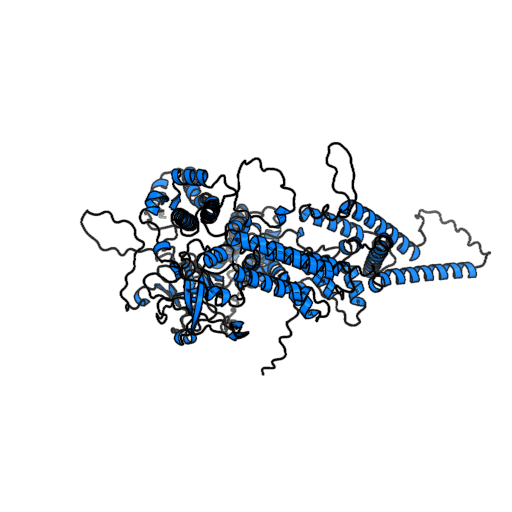34 SER A O 1
ATOM 4142 N N . THR A 1 535 ? -17.625 28.903 28.981 1.00 86.56 535 THR A N 1
ATOM 4143 C CA . THR A 1 535 ? -16.703 29.210 30.081 1.00 86.56 535 THR A CA 1
ATOM 4144 C C . THR A 1 535 ? -15.470 29.960 29.579 1.00 86.56 535 THR A C 1
ATOM 4146 O O . THR A 1 535 ? -15.066 30.943 30.192 1.00 86.56 535 THR A O 1
ATOM 4149 N N . PHE A 1 536 ? -14.920 29.554 28.432 1.00 88.19 536 PHE A N 1
ATOM 4150 C CA . PHE A 1 536 ? -13.812 30.255 27.785 1.00 88.19 536 PHE A CA 1
ATOM 4151 C C . PHE A 1 536 ? -14.208 31.682 27.376 1.00 88.19 536 PHE A C 1
ATOM 4153 O O . PHE A 1 536 ? -13.468 32.631 27.629 1.00 88.19 536 PHE A O 1
ATOM 4160 N N . SER A 1 537 ? -15.385 31.862 26.772 1.00 86.88 537 SER A N 1
ATOM 4161 C CA . SER A 1 537 ? -15.905 33.172 26.367 1.00 86.88 537 SER A CA 1
ATOM 4162 C C . SER A 1 537 ? -16.108 34.095 27.566 1.00 86.88 537 SER A C 1
ATOM 4164 O O . SER A 1 537 ? -15.707 35.252 27.504 1.00 86.88 537 SER A O 1
ATOM 4166 N N . GLU A 1 538 ? -16.666 33.588 28.667 1.00 90.44 538 GLU A N 1
ATOM 4167 C CA . GLU A 1 538 ? -16.817 34.337 29.920 1.00 90.44 538 GLU A CA 1
ATOM 4168 C C . GLU A 1 538 ? -15.453 34.739 30.501 1.00 90.44 538 GLU A C 1
ATOM 4170 O O . GLU A 1 538 ? -15.227 35.913 30.796 1.00 90.44 538 GLU A O 1
ATOM 4175 N N . LYS A 1 539 ? -14.513 33.788 30.596 1.00 88.81 539 LYS A N 1
ATOM 4176 C CA . LYS A 1 539 ? -13.149 34.008 31.106 1.00 88.81 539 LYS A CA 1
ATOM 4177 C C . LYS A 1 539 ? -12.374 35.033 30.274 1.00 88.81 539 LYS A C 1
ATOM 4179 O O . LYS A 1 539 ? -11.644 35.853 30.824 1.00 88.81 539 LYS A O 1
ATOM 4184 N N . THR A 1 540 ? -12.523 34.995 28.952 1.00 89.25 540 THR A N 1
ATOM 4185 C CA . THR A 1 540 ? -11.769 35.851 28.024 1.00 89.25 540 THR A CA 1
ATOM 4186 C C . THR A 1 540 ? -12.482 37.154 27.669 1.00 89.25 540 THR A C 1
ATOM 4188 O O . THR A 1 540 ? -11.880 38.007 27.018 1.00 89.25 540 THR A O 1
ATOM 4191 N N . ALA A 1 541 ? -13.732 37.369 28.097 1.00 89.06 541 ALA A N 1
ATOM 4192 C CA . ALA A 1 541 ? -14.516 38.554 27.740 1.00 89.06 541 ALA A CA 1
ATOM 4193 C C . ALA A 1 541 ? -13.791 39.867 28.087 1.00 89.06 541 ALA A C 1
ATOM 4195 O O . ALA A 1 541 ? -13.727 40.768 27.246 1.00 89.06 541 ALA A O 1
ATOM 4196 N N . GLY A 1 542 ? -13.184 39.936 29.277 1.00 88.19 542 GLY A N 1
ATOM 4197 C CA . GLY A 1 542 ? -12.502 41.124 29.799 1.00 88.19 542 GLY A CA 1
ATOM 4198 C C . GLY A 1 542 ? -11.002 41.232 29.500 1.00 88.19 542 GLY A C 1
ATOM 4199 O O . GLY A 1 542 ? -10.395 42.225 29.889 1.00 88.19 542 GLY A O 1
ATOM 4200 N N . LEU A 1 543 ? -10.391 40.239 28.843 1.00 91.62 543 LEU A N 1
ATOM 4201 C CA . LEU A 1 543 ? -8.947 40.246 28.584 1.00 91.62 543 LEU A CA 1
ATOM 4202 C C . LEU A 1 543 ? -8.571 41.185 27.419 1.00 91.62 543 LEU A C 1
ATOM 4204 O O . LEU A 1 543 ? -9.369 41.362 26.493 1.00 91.62 543 LEU A O 1
ATOM 4208 N N . PRO A 1 544 ? -7.353 41.752 27.400 1.00 92.62 544 PRO A N 1
ATOM 4209 C CA . PRO A 1 544 ? -6.797 42.401 26.215 1.00 92.62 544 PRO A CA 1
ATOM 4210 C C . PRO A 1 544 ? -6.726 41.441 25.019 1.00 92.62 544 PRO A C 1
ATOM 4212 O O . PRO A 1 544 ? -6.515 40.241 25.184 1.00 92.62 544 PRO A O 1
ATOM 4215 N N . GLU A 1 545 ? -6.858 41.961 23.796 1.00 87.50 545 GLU A N 1
ATOM 4216 C CA . GLU A 1 545 ? -6.936 41.150 22.567 1.00 87.50 545 GLU A CA 1
ATOM 4217 C C . GLU A 1 545 ? -5.760 40.173 22.404 1.00 87.50 545 GLU A C 1
ATOM 4219 O O . GLU A 1 545 ? -5.963 39.014 22.045 1.00 87.50 545 GLU A O 1
ATOM 4224 N N . ILE A 1 546 ? -4.542 40.598 22.750 1.00 89.75 546 ILE A N 1
ATOM 4225 C CA . ILE A 1 546 ? -3.351 39.745 22.658 1.00 89.75 546 ILE A CA 1
ATOM 4226 C C . ILE A 1 546 ? -3.395 38.555 23.626 1.00 89.75 546 ILE A C 1
ATOM 4228 O O . ILE A 1 546 ? -3.020 37.444 23.260 1.00 89.75 546 ILE A O 1
ATOM 4232 N N . GLU A 1 547 ? -3.930 38.757 24.830 1.00 88.88 547 GLU A N 1
ATOM 4233 C CA . GLU A 1 547 ? -4.102 37.690 25.817 1.00 88.88 547 GLU A CA 1
ATOM 4234 C C . GLU A 1 547 ? -5.208 36.724 25.382 1.00 88.88 547 GLU A C 1
ATOM 4236 O O . GLU A 1 547 ? -5.037 35.512 25.496 1.00 88.88 547 GLU A O 1
ATOM 4241 N N . LYS A 1 548 ? -6.293 37.228 24.771 1.00 88.38 548 LYS A N 1
ATOM 4242 C CA . LYS A 1 548 ? -7.319 36.365 24.155 1.00 88.38 548 LYS A CA 1
ATOM 4243 C C . LYS A 1 548 ? -6.733 35.489 23.051 1.00 88.38 548 LYS A C 1
ATOM 4245 O O . LYS A 1 548 ? -7.082 34.314 22.964 1.00 88.38 548 LYS A O 1
ATOM 4250 N N . ILE A 1 549 ? -5.851 36.042 22.213 1.00 88.00 549 ILE A N 1
ATOM 4251 C CA . ILE A 1 549 ? -5.171 35.281 21.156 1.00 88.00 549 ILE A CA 1
ATOM 4252 C C . ILE A 1 549 ? -4.305 34.179 21.769 1.00 88.00 549 ILE A C 1
ATOM 4254 O O . ILE A 1 549 ? -4.360 33.051 21.289 1.00 88.00 549 ILE A O 1
ATOM 4258 N N . HIS A 1 550 ? -3.545 34.469 22.827 1.00 87.19 550 HIS A N 1
ATOM 4259 C CA . HIS A 1 550 ? -2.709 33.467 23.497 1.00 87.19 550 HIS A CA 1
ATOM 4260 C C . HIS A 1 550 ? -3.550 32.337 24.117 1.00 87.19 550 HIS A C 1
ATOM 4262 O O . HIS A 1 550 ? -3.244 31.159 23.921 1.00 87.19 550 HIS A O 1
ATOM 4268 N N . GLU A 1 551 ? -4.647 32.679 24.796 1.00 87.62 551 GLU A N 1
ATOM 4269 C CA . GLU A 1 551 ? -5.594 31.700 25.347 1.00 87.62 551 GLU A CA 1
ATOM 4270 C C . GLU A 1 551 ? -6.238 30.854 24.233 1.00 87.62 551 GLU A C 1
ATOM 4272 O O . GLU A 1 551 ? -6.346 29.634 24.347 1.00 87.62 551 GLU A O 1
ATOM 4277 N N . LEU A 1 552 ? -6.600 31.466 23.101 1.00 86.50 552 LEU A N 1
ATOM 4278 C CA . LEU A 1 552 ? -7.157 30.745 21.956 1.00 86.50 552 LEU A CA 1
ATOM 4279 C C . LEU A 1 552 ? -6.118 29.825 21.292 1.00 86.50 552 LEU A C 1
ATOM 4281 O O . LEU A 1 552 ? -6.434 28.686 20.939 1.00 86.50 552 LEU A O 1
ATOM 4285 N N . GLN A 1 553 ? -4.873 30.288 21.144 1.00 86.12 553 GLN A N 1
ATOM 4286 C CA . GLN A 1 553 ? -3.764 29.510 20.583 1.00 86.12 553 GLN A CA 1
ATOM 4287 C C . GLN A 1 553 ? -3.519 28.221 21.369 1.00 86.12 553 GLN A C 1
ATOM 4289 O O . GLN A 1 553 ? -3.273 27.185 20.753 1.00 86.12 553 GLN A O 1
ATOM 4294 N N . TYR A 1 554 ? -3.648 28.251 22.699 1.00 82.19 554 TYR A N 1
ATOM 4295 C CA . TYR A 1 554 ? -3.519 27.059 23.541 1.00 82.19 554 TYR A CA 1
ATOM 4296 C C . TYR A 1 554 ? -4.474 25.930 23.111 1.00 82.19 554 TYR A C 1
ATOM 4298 O O . TYR A 1 554 ? -4.068 24.767 23.017 1.00 82.19 554 TYR A O 1
ATOM 4306 N N . HIS A 1 555 ? -5.727 26.262 22.785 1.00 80.31 555 HIS A N 1
ATOM 4307 C CA . HIS A 1 555 ? -6.709 25.286 22.306 1.00 80.31 555 HIS A CA 1
ATOM 4308 C C . HIS A 1 555 ? -6.511 24.921 20.831 1.00 80.31 555 HIS A C 1
ATOM 4310 O O . HIS A 1 555 ? -6.592 23.742 20.486 1.00 80.31 555 HIS A O 1
ATOM 4316 N N . LEU A 1 556 ? -6.211 25.898 19.965 1.00 80.50 556 LEU A N 1
ATOM 4317 C CA . LEU A 1 556 ? -5.999 25.668 18.528 1.00 80.50 556 LEU A CA 1
ATOM 4318 C C . LEU A 1 556 ? -4.793 24.762 18.250 1.00 80.50 556 LEU A C 1
ATOM 4320 O O . LEU A 1 556 ? -4.849 23.903 17.373 1.00 80.50 556 LEU A O 1
ATOM 4324 N N . LEU A 1 557 ? -3.721 24.911 19.028 1.00 78.88 557 LEU A N 1
ATOM 4325 C CA . LEU A 1 557 ? -2.519 24.078 18.939 1.00 78.88 557 LEU A CA 1
ATOM 4326 C C . LEU A 1 557 ? -2.637 22.786 19.760 1.00 78.88 557 LEU A C 1
ATOM 4328 O O . LEU A 1 557 ? -1.703 21.984 19.802 1.00 78.88 557 LEU A O 1
ATOM 4332 N N . GLY A 1 558 ? -3.792 22.549 20.393 1.00 72.38 558 GLY A N 1
ATOM 4333 C CA . GLY A 1 558 ? -4.025 21.410 21.270 1.00 72.38 558 GLY A CA 1
ATOM 4334 C C . GLY A 1 558 ? -3.760 20.061 20.602 1.00 72.38 558 GLY A C 1
ATOM 4335 O O . GLY A 1 558 ? -3.175 19.181 21.232 1.00 72.38 558 GLY A O 1
ATOM 4336 N N . ALA A 1 559 ? -4.119 19.932 19.321 1.00 67.06 559 ALA A N 1
ATOM 4337 C CA . ALA A 1 559 ? -3.957 18.707 18.542 1.00 67.06 559 ALA A CA 1
ATOM 4338 C C . ALA A 1 559 ? -2.486 18.294 18.338 1.00 67.06 559 ALA A C 1
ATOM 4340 O O . ALA A 1 559 ? -2.203 17.103 18.268 1.00 67.06 559 ALA A O 1
ATOM 4341 N N . LEU A 1 560 ? -1.543 19.245 18.305 1.00 70.44 560 LEU A N 1
ATOM 4342 C CA . LEU A 1 560 ? -0.117 18.960 18.080 1.00 70.44 560 LEU A CA 1
ATOM 4343 C C . LEU A 1 560 ? 0.571 18.331 19.299 1.00 70.44 560 LEU A C 1
ATOM 4345 O O . LEU A 1 560 ? 1.631 17.722 19.174 1.00 70.44 560 LEU A O 1
ATOM 4349 N N . ARG A 1 561 ? -0.016 18.473 20.493 1.00 67.56 561 ARG A N 1
ATOM 4350 C CA . ARG A 1 561 ? 0.605 18.032 21.752 1.00 67.56 561 ARG A CA 1
ATOM 4351 C C . ARG A 1 561 ? 0.585 16.513 21.933 1.00 67.56 561 ARG A C 1
ATOM 4353 O O . ARG A 1 561 ? 1.489 15.972 22.563 1.00 67.56 561 ARG A O 1
ATOM 4360 N N . ASN A 1 562 ? -0.412 15.830 21.367 1.00 65.69 562 ASN A N 1
ATOM 4361 C CA . ASN A 1 562 ? -0.651 14.402 21.610 1.00 65.69 562 ASN A CA 1
ATOM 4362 C C . ASN A 1 562 ? -0.199 13.487 20.463 1.00 65.69 562 ASN A C 1
ATOM 4364 O O . ASN A 1 562 ? -0.175 12.272 20.650 1.00 65.69 562 ASN A O 1
ATOM 4368 N N . THR A 1 563 ? 0.201 14.029 19.307 1.00 65.94 563 THR A N 1
ATOM 4369 C CA . THR A 1 563 ? 0.559 13.230 18.120 1.00 65.94 563 THR A CA 1
ATOM 4370 C C . THR A 1 563 ? 1.662 12.215 18.420 1.00 65.94 563 THR A C 1
ATOM 4372 O O . THR A 1 563 ? 1.527 11.038 18.108 1.00 65.94 563 THR A O 1
ATOM 4375 N N . SER A 1 564 ? 2.718 12.625 19.127 1.00 75.38 564 SER A N 1
ATOM 4376 C CA . SER A 1 564 ? 3.827 11.721 19.470 1.00 75.38 564 SER A CA 1
ATOM 4377 C C . SER A 1 564 ? 3.446 10.622 20.472 1.00 75.38 564 SER A C 1
ATOM 4379 O O . SER A 1 564 ? 4.121 9.594 20.547 1.00 75.38 564 SER A O 1
ATOM 4381 N N . LEU A 1 565 ? 2.373 10.804 21.251 1.00 83.00 565 LEU A N 1
ATOM 4382 C CA . LEU A 1 565 ? 1.962 9.846 22.279 1.00 83.00 565 LEU A CA 1
ATOM 4383 C C . LEU A 1 565 ? 1.289 8.611 21.687 1.00 83.00 565 LEU A C 1
ATOM 4385 O O . LEU A 1 565 ? 1.488 7.521 22.220 1.00 83.00 565 LEU A O 1
ATOM 4389 N N . VAL A 1 566 ? 0.538 8.758 20.592 1.00 83.50 566 VAL A N 1
ATOM 4390 C CA . VAL A 1 566 ? -0.139 7.626 19.940 1.00 83.50 566 VAL A CA 1
ATOM 4391 C C . VAL A 1 566 ? 0.907 6.592 19.495 1.00 83.50 566 VAL A C 1
ATOM 4393 O O . VAL A 1 566 ? 0.808 5.424 19.865 1.00 83.50 566 VAL A O 1
ATOM 4396 N N . GLY A 1 567 ? 1.973 7.030 18.809 1.00 83.31 567 GLY A N 1
ATOM 4397 C CA . GLY A 1 567 ? 3.054 6.140 18.361 1.00 83.31 567 GLY A CA 1
ATOM 4398 C C . GLY A 1 567 ? 3.845 5.528 19.518 1.00 83.31 567 GLY A C 1
ATOM 4399 O O . GLY A 1 567 ? 4.170 4.343 19.502 1.00 83.31 567 GLY A O 1
ATOM 4400 N N . ARG A 1 568 ? 4.082 6.296 20.590 1.00 88.69 568 ARG A N 1
ATOM 4401 C CA . ARG A 1 568 ? 4.730 5.769 21.802 1.00 88.69 568 ARG A CA 1
ATOM 4402 C C . ARG A 1 568 ? 3.918 4.646 22.440 1.00 88.69 568 ARG A C 1
ATOM 4404 O O . ARG A 1 568 ? 4.489 3.606 22.750 1.00 88.69 568 ARG A O 1
ATOM 4411 N N . TYR A 1 569 ? 2.610 4.831 22.613 1.00 91.56 569 TYR A N 1
ATOM 4412 C CA . TYR A 1 569 ? 1.748 3.802 23.198 1.00 91.56 569 TYR A CA 1
ATOM 4413 C C . TYR A 1 569 ? 1.537 2.596 22.273 1.00 91.56 569 TYR A C 1
ATOM 4415 O O . TYR A 1 569 ? 1.421 1.486 22.793 1.00 91.56 569 TYR A O 1
ATOM 4423 N N . SER A 1 570 ? 1.572 2.779 20.945 1.00 89.44 570 SER A N 1
ATOM 4424 C CA . SER A 1 570 ? 1.627 1.669 19.976 1.00 89.44 570 SER A CA 1
ATOM 4425 C C . SER A 1 570 ? 2.876 0.809 20.215 1.00 89.44 570 SER A C 1
ATOM 4427 O O . SER A 1 570 ? 2.768 -0.373 20.533 1.00 89.44 570 SER A O 1
ATOM 4429 N N . ASN A 1 571 ? 4.060 1.431 20.239 1.00 88.62 571 ASN A N 1
ATOM 4430 C CA . ASN A 1 571 ? 5.320 0.725 20.488 1.00 88.62 571 ASN A CA 1
ATOM 4431 C C . ASN A 1 571 ? 5.377 0.077 21.886 1.00 88.62 571 ASN A C 1
ATOM 4433 O O . ASN A 1 571 ? 5.841 -1.051 22.039 1.00 88.62 571 ASN A O 1
ATOM 4437 N N . TYR A 1 572 ? 4.884 0.754 22.931 1.00 93.25 572 TYR A N 1
ATOM 4438 C CA . TYR A 1 572 ? 4.827 0.163 24.275 1.00 93.25 572 TYR A CA 1
ATOM 4439 C C . TYR A 1 572 ? 3.943 -1.075 24.312 1.00 93.25 572 TYR A C 1
ATOM 4441 O O . TYR A 1 572 ? 4.291 -2.057 24.971 1.00 93.25 572 TYR A O 1
ATOM 4449 N N . HIS A 1 573 ? 2.806 -1.026 23.618 1.00 93.44 573 HIS A N 1
ATOM 4450 C CA . HIS A 1 573 ? 1.941 -2.177 23.470 1.00 93.44 573 HIS A CA 1
ATOM 4451 C C . HIS A 1 573 ? 2.692 -3.324 22.791 1.00 93.44 573 HIS A C 1
ATOM 4453 O O . HIS A 1 573 ? 2.740 -4.410 23.358 1.00 93.44 573 HIS A O 1
ATOM 4459 N N . ASP A 1 574 ? 3.355 -3.088 21.662 1.00 91.00 574 ASP A 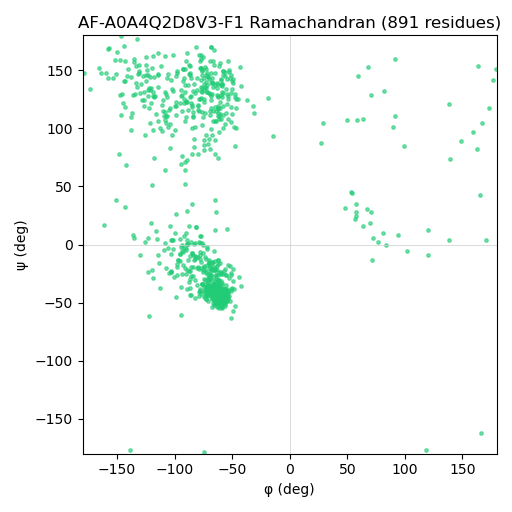N 1
ATOM 4460 C CA . ASP A 1 574 ? 4.045 -4.144 20.913 1.00 91.00 574 ASP A CA 1
ATOM 4461 C C . ASP A 1 574 ? 5.198 -4.771 21.715 1.00 91.00 574 ASP A C 1
ATOM 4463 O O . ASP A 1 574 ? 5.349 -5.997 21.757 1.00 91.00 574 ASP A O 1
ATOM 4467 N N . ILE A 1 575 ? 5.947 -3.953 22.463 1.00 92.31 575 ILE A N 1
ATOM 4468 C CA . ILE A 1 575 ? 6.937 -4.430 23.437 1.00 92.31 575 ILE A CA 1
ATOM 4469 C C . ILE A 1 575 ? 6.265 -5.303 24.507 1.00 92.31 575 ILE A C 1
ATOM 4471 O O . ILE A 1 575 ? 6.758 -6.389 24.822 1.00 92.31 575 ILE A O 1
ATOM 4475 N N . ALA A 1 576 ? 5.134 -4.871 25.069 1.00 94.38 576 ALA A N 1
ATOM 4476 C CA . ALA A 1 576 ? 4.420 -5.633 26.090 1.00 94.38 576 ALA A CA 1
ATOM 4477 C C . ALA A 1 576 ? 3.835 -6.947 25.547 1.00 94.38 576 ALA A C 1
ATOM 4479 O O . ALA A 1 576 ? 3.928 -7.969 26.231 1.00 94.38 576 ALA A O 1
ATOM 4480 N N . VAL A 1 577 ? 3.311 -6.966 24.317 1.00 93.94 577 VAL A N 1
ATOM 4481 C CA . VAL A 1 577 ? 2.888 -8.192 23.623 1.00 93.94 577 VAL A CA 1
ATOM 4482 C C . VAL A 1 577 ? 4.061 -9.161 23.522 1.00 93.94 577 VAL A C 1
ATOM 4484 O O . VAL A 1 577 ? 3.930 -10.336 23.878 1.00 93.94 577 VAL A O 1
ATOM 4487 N N . TYR A 1 578 ? 5.223 -8.671 23.093 1.00 93.44 578 TYR A N 1
ATOM 4488 C CA . TYR A 1 578 ? 6.410 -9.496 22.917 1.00 93.44 578 TYR A CA 1
ATOM 4489 C C . TYR A 1 578 ? 6.945 -10.052 24.247 1.00 93.44 578 TYR A C 1
ATOM 4491 O O . TYR A 1 578 ? 7.234 -11.247 24.346 1.00 93.44 578 TYR A O 1
ATOM 4499 N N . GLN A 1 579 ? 7.046 -9.214 25.283 1.00 93.62 579 GLN A N 1
ATOM 4500 C CA . GLN A 1 579 ? 7.614 -9.587 26.583 1.00 93.62 579 GLN A CA 1
ATOM 4501 C C . GLN A 1 579 ? 6.655 -10.410 27.452 1.00 93.62 579 GLN A C 1
ATOM 4503 O O . GLN A 1 579 ? 7.085 -11.356 28.112 1.00 93.62 579 GLN A O 1
ATOM 4508 N N . LYS A 1 580 ? 5.370 -10.033 27.495 1.00 94.25 580 LYS A N 1
ATOM 4509 C CA . LYS A 1 580 ? 4.388 -10.510 28.490 1.00 94.25 580 LYS A CA 1
ATOM 4510 C C . LYS A 1 580 ? 3.269 -11.359 27.886 1.00 94.25 580 LYS A C 1
ATOM 4512 O O . LYS A 1 580 ? 2.594 -12.074 28.624 1.00 94.25 580 LYS A O 1
ATOM 4517 N N . GLY A 1 581 ? 3.089 -11.311 26.568 1.00 93.56 581 GLY A N 1
ATOM 4518 C CA . GLY A 1 581 ? 2.018 -11.997 25.852 1.00 93.56 581 GLY A CA 1
ATOM 4519 C C . GLY A 1 581 ? 0.762 -11.140 25.675 1.00 93.56 581 GLY A C 1
ATOM 4520 O O . GLY A 1 581 ? 0.518 -10.175 26.405 1.00 93.56 581 GLY A O 1
ATOM 4521 N N . TYR A 1 582 ? -0.062 -11.523 24.700 1.00 92.12 582 TYR A N 1
ATOM 4522 C CA . TYR A 1 582 ? -1.190 -10.722 24.210 1.00 92.12 582 TYR A CA 1
ATOM 4523 C C . TYR A 1 582 ? -2.337 -10.574 25.226 1.00 92.12 582 TYR A C 1
ATOM 4525 O O . TYR A 1 582 ? -2.958 -9.523 25.351 1.00 92.12 582 TYR A O 1
ATOM 4533 N N . LYS A 1 583 ? -2.583 -11.614 26.032 1.00 92.19 583 LYS A N 1
ATOM 4534 C CA . LYS A 1 583 ? -3.671 -11.656 27.033 1.00 92.19 583 LYS A CA 1
ATOM 4535 C C . LYS A 1 583 ? -3.274 -11.098 28.406 1.00 92.19 583 LYS A C 1
ATOM 4537 O O . LYS A 1 583 ? -4.087 -11.119 29.333 1.00 92.19 583 LYS A O 1
ATOM 4542 N N . HIS A 1 584 ? -2.035 -10.631 28.567 1.00 93.69 584 HIS A N 1
ATOM 4543 C CA . HIS A 1 584 ? -1.538 -10.150 29.852 1.00 93.69 584 HIS A CA 1
ATOM 4544 C C . HIS A 1 584 ? -2.244 -8.836 30.261 1.00 93.69 584 HIS A C 1
ATOM 4546 O O . HIS A 1 584 ? -2.430 -7.964 29.409 1.00 93.69 584 HIS A O 1
ATOM 4552 N N . PRO A 1 585 ? -2.614 -8.637 31.546 1.00 92.44 585 PRO A N 1
ATOM 4553 C CA . PRO A 1 585 ? -3.343 -7.441 31.990 1.00 92.44 585 PRO A CA 1
ATOM 4554 C C . PRO A 1 585 ? -2.657 -6.121 31.624 1.00 92.44 585 PRO A C 1
ATOM 4556 O O . PRO A 1 585 ? -3.313 -5.164 31.231 1.00 92.44 585 PRO A O 1
ATOM 4559 N N . GLU A 1 586 ? -1.329 -6.088 31.706 1.00 92.69 586 GLU A N 1
ATOM 4560 C CA . GLU A 1 586 ? -0.535 -4.914 31.332 1.00 92.69 586 GLU A CA 1
ATOM 4561 C C . GLU A 1 586 ? -0.544 -4.628 29.823 1.00 92.69 586 GLU A C 1
ATOM 4563 O O . GLU A 1 586 ? -0.623 -3.471 29.424 1.00 92.69 586 GLU A O 1
ATOM 4568 N N . THR A 1 587 ? -0.506 -5.666 28.983 1.00 94.31 587 THR A N 1
ATOM 4569 C CA . THR A 1 587 ? -0.612 -5.523 27.524 1.00 94.31 587 THR A CA 1
ATOM 4570 C C . THR A 1 587 ? -1.977 -4.949 27.159 1.00 94.31 587 THR A C 1
ATOM 4572 O O . THR A 1 587 ? -2.069 -3.961 26.438 1.00 94.31 587 THR A O 1
ATOM 4575 N N . ARG A 1 588 ? -3.043 -5.479 27.772 1.00 92.75 588 ARG A N 1
ATOM 4576 C CA . ARG A 1 588 ? -4.404 -4.946 27.622 1.00 92.75 588 ARG A CA 1
ATOM 4577 C C . ARG A 1 588 ? -4.524 -3.500 28.088 1.00 92.75 588 ARG A C 1
ATOM 4579 O O . ARG A 1 588 ? -5.163 -2.701 27.413 1.00 92.75 588 ARG A O 1
ATOM 4586 N N . ARG A 1 589 ? -3.907 -3.151 29.224 1.00 92.88 589 ARG A N 1
ATOM 4587 C CA . ARG A 1 589 ? -3.865 -1.767 29.713 1.00 92.88 589 ARG A CA 1
ATOM 4588 C C . ARG A 1 589 ? -3.268 -0.852 28.646 1.00 92.88 589 ARG A C 1
ATOM 4590 O O . ARG A 1 589 ? -3.868 0.171 28.351 1.00 92.88 589 ARG A O 1
ATOM 4597 N N . LEU A 1 590 ? -2.133 -1.223 28.055 1.00 94.19 590 LEU A N 1
ATOM 4598 C CA . LEU A 1 590 ? -1.469 -0.429 27.015 1.00 94.19 590 LEU A CA 1
ATOM 4599 C C . LEU A 1 590 ? -2.280 -0.341 25.716 1.00 94.19 590 LEU A C 1
ATOM 4601 O O . LEU A 1 590 ? -2.314 0.730 25.120 1.00 94.19 590 LEU A O 1
ATOM 4605 N N . ALA A 1 591 ? -2.986 -1.407 25.323 1.00 92.12 591 ALA A N 1
ATOM 4606 C CA . ALA A 1 591 ? -3.915 -1.375 24.190 1.00 92.12 591 ALA A CA 1
ATOM 4607 C C . ALA A 1 591 ? -5.028 -0.337 24.411 1.00 92.12 591 ALA A C 1
ATOM 4609 O O . ALA A 1 591 ? -5.275 0.512 23.560 1.00 92.12 591 ALA A O 1
ATOM 4610 N N . ILE A 1 592 ? -5.647 -0.346 25.597 1.00 88.75 592 ILE A N 1
ATOM 4611 C CA . ILE A 1 592 ? -6.678 0.636 25.963 1.00 88.75 592 ILE A CA 1
ATOM 4612 C C . ILE A 1 592 ? -6.080 2.047 26.014 1.00 88.75 592 ILE A C 1
ATOM 4614 O O . ILE A 1 592 ? -6.692 2.985 25.511 1.00 88.75 592 ILE A O 1
ATOM 4618 N N . MET A 1 593 ? -4.876 2.206 26.578 1.00 91.06 593 MET A N 1
ATOM 4619 C CA . MET A 1 593 ? -4.178 3.496 26.600 1.00 91.06 593 MET A CA 1
ATOM 4620 C C . MET A 1 593 ? -3.987 4.049 25.187 1.00 91.06 593 MET A C 1
ATOM 4622 O O . MET A 1 593 ? -4.295 5.212 24.944 1.00 91.06 593 MET A O 1
ATOM 4626 N N . PHE A 1 594 ? -3.531 3.212 24.255 1.00 91.12 594 PHE A N 1
ATOM 4627 C CA . PHE A 1 594 ? -3.369 3.568 22.851 1.00 91.12 594 PHE A CA 1
ATOM 4628 C C . PHE A 1 594 ? -4.691 4.030 22.218 1.00 91.12 594 PHE A C 1
ATOM 4630 O O . PHE A 1 594 ? -4.740 5.133 21.673 1.00 91.12 594 PHE A O 1
ATOM 4637 N N . CYS A 1 595 ? -5.774 3.254 22.351 1.00 86.25 595 CYS A N 1
ATOM 4638 C CA . CYS A 1 595 ? -7.085 3.616 21.798 1.00 86.25 595 CYS A CA 1
ATOM 4639 C C . CYS A 1 595 ? -7.612 4.941 22.375 1.00 86.25 595 CYS A C 1
ATOM 4641 O O . CYS A 1 595 ? -8.081 5.803 21.635 1.00 86.25 595 CYS A O 1
ATOM 4643 N N . THR A 1 596 ? -7.484 5.157 23.688 1.00 85.88 596 THR A N 1
ATOM 4644 C CA . THR A 1 596 ? -7.926 6.409 24.320 1.00 85.88 596 THR A CA 1
ATOM 4645 C C . THR A 1 596 ? -7.078 7.604 23.880 1.00 85.88 596 THR A C 1
ATOM 4647 O O . THR A 1 596 ? -7.614 8.692 23.668 1.00 85.88 596 THR A O 1
ATOM 4650 N N . VAL A 1 597 ? -5.761 7.428 23.713 1.00 86.31 597 VAL A N 1
ATOM 4651 C CA . VAL A 1 597 ? -4.863 8.486 23.218 1.00 86.31 597 VAL A CA 1
ATOM 4652 C C . VAL A 1 597 ? -5.166 8.827 21.757 1.00 86.31 597 VAL A C 1
ATOM 4654 O O . VAL A 1 597 ? -5.163 10.011 21.413 1.00 86.31 597 VAL A O 1
ATOM 4657 N N . LEU A 1 598 ? -5.513 7.841 20.925 1.00 83.88 598 LEU A N 1
ATOM 4658 C CA . LEU A 1 598 ? -5.956 8.053 19.543 1.00 83.88 598 LEU A CA 1
ATOM 4659 C C . LEU A 1 598 ? -7.195 8.967 19.476 1.00 83.88 598 LEU A C 1
ATOM 4661 O O . LEU A 1 598 ? -7.254 9.881 18.655 1.00 83.88 598 LEU A O 1
ATOM 4665 N N . ASP A 1 599 ? -8.139 8.801 20.406 1.00 79.94 599 ASP A N 1
ATOM 4666 C CA . ASP A 1 599 ? -9.336 9.644 20.516 1.00 79.94 599 ASP A CA 1
ATOM 4667 C C . ASP A 1 599 ? -9.182 10.854 21.461 1.00 79.94 599 ASP A C 1
ATOM 4669 O O . ASP A 1 599 ? -10.152 11.585 21.708 1.00 79.94 599 ASP A O 1
ATOM 4673 N N . SER A 1 600 ? -7.979 11.128 21.981 1.00 75.88 600 SER A N 1
ATOM 4674 C CA . SER A 1 600 ? -7.727 12.231 22.929 1.00 75.88 600 SER A CA 1
ATOM 4675 C C . SER A 1 600 ? -8.133 13.597 22.373 1.00 75.88 600 SER A C 1
ATOM 4677 O O . SER A 1 600 ? -8.748 14.396 23.079 1.00 75.88 600 SER A O 1
ATOM 4679 N N . VAL A 1 601 ? -7.884 13.842 21.080 1.00 73.31 601 VAL A N 1
ATOM 4680 C CA . VAL A 1 601 ? -8.219 15.103 20.394 1.00 73.31 601 VAL A CA 1
ATOM 4681 C C . VAL A 1 601 ? -9.730 15.371 20.402 1.00 73.31 601 VAL A C 1
ATOM 4683 O O . VAL A 1 601 ? -10.156 16.523 20.446 1.00 73.31 601 VAL A O 1
ATOM 4686 N N . LYS A 1 602 ? -10.559 14.318 20.395 1.00 75.38 602 LYS A N 1
ATOM 4687 C CA . LYS A 1 602 ? -12.027 14.434 20.444 1.00 75.38 602 LYS A CA 1
ATOM 4688 C C . LYS A 1 602 ? -12.554 14.446 21.879 1.00 75.38 602 LYS A C 1
ATOM 4690 O O . LYS A 1 602 ? -13.526 15.137 22.178 1.00 75.38 602 LYS A O 1
ATOM 4695 N N . SER A 1 603 ? -11.952 13.643 22.753 1.00 76.75 603 SER A N 1
ATOM 4696 C CA . SER A 1 603 ? -12.448 13.401 24.113 1.00 76.75 603 SER A CA 1
ATOM 4697 C C . SER A 1 603 ? -11.960 14.427 25.145 1.00 76.75 603 SER A C 1
ATOM 4699 O O . SER A 1 603 ? -12.622 14.611 26.172 1.00 76.75 603 SER A O 1
ATOM 4701 N N . GLY A 1 604 ? -10.837 15.105 24.877 1.00 77.38 604 GLY A N 1
ATOM 4702 C CA . GLY A 1 604 ? -10.141 15.978 25.830 1.00 77.38 604 GLY A CA 1
ATOM 4703 C C . GLY A 1 604 ? -9.480 15.214 26.982 1.00 77.38 604 GLY A C 1
ATOM 4704 O O . GLY A 1 604 ? -9.233 15.788 28.044 1.00 77.38 604 GLY A O 1
ATOM 4705 N N . LEU A 1 605 ? -9.263 13.906 26.810 1.00 82.25 605 LEU A N 1
ATOM 4706 C CA . LEU A 1 605 ? -8.523 13.075 27.755 1.00 82.25 605 LEU A CA 1
ATOM 4707 C C . LEU A 1 605 ? -7.029 13.161 27.454 1.00 82.25 605 LEU A C 1
ATOM 4709 O O . LEU A 1 605 ? -6.601 12.901 26.333 1.00 82.25 605 LEU A O 1
ATOM 4713 N N . SER A 1 606 ? -6.243 13.462 28.477 1.00 84.81 606 SER A N 1
ATOM 4714 C CA . SER A 1 606 ? -4.783 13.476 28.425 1.00 84.81 606 SER A CA 1
ATOM 4715 C C . SER A 1 606 ? -4.244 12.442 29.404 1.00 84.81 606 SER A C 1
ATOM 4717 O O . SER A 1 606 ? -4.814 12.233 30.475 1.00 84.81 606 SER A O 1
ATOM 4719 N N . VAL A 1 607 ? -3.149 11.770 29.054 1.00 88.94 607 VAL A N 1
ATOM 4720 C CA . VAL A 1 607 ? -2.486 10.840 29.978 1.00 88.94 607 VAL A CA 1
ATOM 4721 C C . VAL A 1 607 ? -1.899 11.632 31.142 1.00 88.94 607 VAL A C 1
ATOM 4723 O O . VAL A 1 607 ? -1.269 12.669 30.925 1.00 88.94 607 VAL A O 1
ATOM 4726 N N . LYS A 1 608 ? -2.078 11.145 32.372 1.00 91.25 608 LYS A N 1
ATOM 4727 C CA . LYS A 1 608 ? -1.495 11.804 33.545 1.00 91.25 608 LYS A CA 1
ATOM 4728 C C . LYS A 1 608 ? 0.040 11.818 33.472 1.00 91.25 608 LYS A C 1
ATOM 4730 O O . LYS A 1 608 ? 0.628 10.787 33.122 1.00 91.25 608 LYS A O 1
ATOM 4735 N N . PRO A 1 609 ? 0.713 12.925 33.838 1.00 90.50 609 PRO A N 1
ATOM 4736 C CA . PRO A 1 609 ? 2.169 13.034 33.754 1.00 90.50 609 PRO A CA 1
ATOM 4737 C C . PRO A 1 609 ? 2.918 11.906 34.474 1.00 90.50 609 PRO A C 1
ATOM 4739 O O . PRO A 1 609 ? 3.872 11.354 33.929 1.00 90.50 609 PRO A O 1
ATOM 4742 N N . GLU A 1 610 ? 2.465 11.510 35.664 1.00 93.38 610 GLU A N 1
ATOM 4743 C CA . GLU A 1 610 ? 3.079 10.442 36.455 1.00 93.38 610 GLU A CA 1
ATOM 4744 C C . GLU A 1 610 ? 2.977 9.068 35.778 1.00 93.38 610 GLU A C 1
ATOM 4746 O O . GLU A 1 610 ? 3.926 8.284 35.822 1.00 93.38 610 GLU A O 1
ATOM 4751 N N . VAL A 1 611 ? 1.867 8.798 35.087 1.00 93.19 611 VAL A N 1
ATOM 4752 C CA . VAL A 1 611 ? 1.651 7.555 34.333 1.00 93.19 611 VAL A CA 1
ATOM 4753 C C . VAL A 1 611 ? 2.540 7.533 33.099 1.00 93.19 611 VAL A C 1
ATOM 4755 O O . VAL A 1 611 ? 3.198 6.529 32.830 1.00 93.19 611 VAL A O 1
ATOM 4758 N N . LEU A 1 612 ? 2.618 8.657 32.384 1.00 91.69 612 LEU A N 1
ATOM 4759 C CA . LEU A 1 612 ? 3.477 8.790 31.214 1.00 91.69 612 LEU A CA 1
ATOM 4760 C C . LEU A 1 612 ? 4.959 8.606 31.573 1.00 91.69 612 LEU A C 1
ATOM 4762 O O . LEU A 1 612 ? 5.693 7.950 30.834 1.00 91.69 612 LEU A O 1
ATOM 4766 N N . MET A 1 613 ? 5.409 9.168 32.699 1.00 91.62 613 MET A N 1
ATOM 4767 C CA . MET A 1 613 ? 6.784 9.004 33.186 1.00 91.62 613 MET A CA 1
ATOM 4768 C C . MET A 1 613 ? 7.095 7.552 33.561 1.00 91.62 613 MET A C 1
ATOM 4770 O O . MET A 1 613 ? 8.187 7.062 33.263 1.00 91.62 613 MET A O 1
ATOM 4774 N N . ASP A 1 614 ? 6.155 6.858 34.202 1.00 93.19 614 ASP A N 1
ATOM 4775 C CA . ASP A 1 614 ? 6.314 5.452 34.575 1.00 93.19 614 ASP A CA 1
ATOM 4776 C C . ASP A 1 614 ? 6.320 4.524 33.347 1.00 93.19 614 ASP A C 1
ATOM 4778 O O . ASP A 1 614 ? 7.169 3.638 33.234 1.00 93.19 614 ASP A O 1
ATOM 4782 N N . ASP A 1 615 ? 5.442 4.764 32.372 1.00 94.31 615 ASP A N 1
ATOM 4783 C CA . ASP A 1 615 ? 5.428 4.028 31.103 1.00 94.31 615 ASP A CA 1
ATOM 4784 C C . ASP A 1 615 ? 6.703 4.293 30.280 1.00 94.31 615 ASP A C 1
ATOM 4786 O O . ASP A 1 615 ? 7.327 3.352 29.784 1.00 94.31 615 ASP A O 1
ATOM 4790 N N . GLN A 1 616 ? 7.172 5.546 30.220 1.00 91.81 616 GLN A N 1
ATOM 4791 C CA . GLN A 1 616 ? 8.445 5.896 29.577 1.00 91.81 616 GLN A CA 1
ATOM 4792 C C . GLN A 1 616 ? 9.636 5.202 30.245 1.00 91.81 616 GLN A C 1
ATOM 4794 O O . GLN A 1 616 ? 10.553 4.771 29.551 1.00 91.81 616 GLN A O 1
ATOM 4799 N N . ARG A 1 617 ? 9.637 5.069 31.575 1.00 90.88 617 ARG A N 1
ATOM 4800 C CA . ARG A 1 617 ? 10.703 4.366 32.303 1.00 90.88 617 ARG A CA 1
ATOM 4801 C C . ARG A 1 617 ? 10.715 2.872 31.992 1.00 90.88 617 ARG A C 1
ATOM 4803 O O . ARG A 1 617 ? 11.787 2.284 31.902 1.00 90.88 617 ARG A O 1
ATOM 4810 N N . ARG A 1 618 ? 9.534 2.263 31.861 1.00 90.44 618 ARG A N 1
ATOM 4811 C CA . ARG A 1 618 ? 9.382 0.819 31.636 1.00 90.44 618 ARG A CA 1
ATOM 4812 C C . ARG A 1 618 ? 9.664 0.405 30.195 1.00 90.44 618 ARG A C 1
ATOM 4814 O O . ARG A 1 618 ? 10.276 -0.637 29.990 1.00 90.44 618 ARG A O 1
ATOM 4821 N N . TYR A 1 619 ? 9.218 1.200 29.225 1.00 91.25 619 TYR A N 1
ATOM 4822 C CA . TYR A 1 619 ? 9.227 0.808 27.812 1.00 91.25 619 TYR A CA 1
ATOM 4823 C C . TYR A 1 619 ? 9.998 1.777 26.909 1.00 91.25 619 TYR A C 1
ATOM 4825 O O . TYR A 1 619 ? 10.478 1.381 25.855 1.00 91.25 619 TYR A O 1
ATOM 4833 N N . GLY A 1 620 ? 10.155 3.041 27.306 1.00 85.12 620 GLY A N 1
ATOM 4834 C CA . GLY A 1 620 ? 10.705 4.097 26.451 1.00 85.12 620 GLY A CA 1
ATOM 4835 C C . GLY A 1 620 ? 12.207 4.031 26.184 1.00 85.12 620 GLY A C 1
ATOM 4836 O O . GLY A 1 620 ? 12.684 4.739 25.304 1.00 85.12 620 GLY A O 1
ATOM 4837 N N . THR A 1 621 ? 12.955 3.210 26.924 1.00 83.75 621 THR A N 1
ATOM 4838 C CA . THR A 1 621 ? 14.382 2.952 26.673 1.00 83.75 621 THR A CA 1
ATOM 4839 C C . THR A 1 621 ? 14.619 1.703 25.834 1.00 83.75 621 THR A C 1
ATOM 4841 O O . THR A 1 621 ? 15.759 1.463 25.446 1.00 83.75 621 THR A O 1
ATOM 4844 N N . LEU A 1 622 ? 13.590 0.897 25.566 1.00 84.44 622 LEU A N 1
ATOM 4845 C CA . LEU A 1 622 ? 13.711 -0.315 24.765 1.00 84.44 622 LEU A CA 1
ATOM 4846 C C . LEU A 1 622 ? 13.578 0.017 23.281 1.00 84.44 622 LEU A C 1
ATOM 4848 O O . LEU A 1 622 ? 12.780 0.870 22.886 1.00 84.44 622 LEU A O 1
ATOM 4852 N N . LYS A 1 623 ? 14.353 -0.687 22.455 1.00 83.06 623 LYS A N 1
ATOM 4853 C CA . LYS A 1 623 ? 14.144 -0.679 21.004 1.00 83.06 623 LYS A CA 1
ATOM 4854 C C . LYS A 1 623 ? 12.845 -1.411 20.660 1.00 83.06 623 LYS A C 1
ATOM 4856 O O . LYS A 1 623 ? 12.373 -2.242 21.438 1.00 83.06 623 LYS A O 1
ATOM 4861 N N . ALA A 1 624 ? 12.286 -1.121 19.489 1.00 80.00 624 ALA A N 1
ATOM 4862 C CA . ALA A 1 624 ? 11.198 -1.926 18.946 1.00 80.00 624 ALA A CA 1
ATOM 4863 C C . ALA A 1 624 ? 11.676 -3.382 18.726 1.00 80.00 624 ALA A C 1
ATOM 4865 O O . ALA A 1 624 ? 12.883 -3.609 18.574 1.00 80.00 624 ALA A O 1
ATOM 4866 N N . PRO A 1 625 ? 10.784 -4.387 18.759 1.00 82.00 625 PRO A N 1
ATOM 4867 C CA . PRO A 1 625 ? 11.159 -5.779 18.513 1.00 82.00 625 PRO A CA 1
ATOM 4868 C C . PRO A 1 625 ? 11.930 -5.979 17.194 1.00 82.00 625 PRO A C 1
ATOM 4870 O O . PRO A 1 625 ? 11.675 -5.303 16.206 1.00 82.00 625 PRO A O 1
ATOM 4873 N N . LEU A 1 626 ? 12.842 -6.954 17.129 1.00 81.00 626 LEU A N 1
ATOM 4874 C CA . LEU A 1 626 ? 13.702 -7.155 15.946 1.00 81.00 626 LEU A CA 1
ATOM 4875 C C . LEU A 1 626 ? 12.929 -7.324 14.625 1.00 81.00 626 LEU A C 1
ATOM 4877 O O . LEU A 1 626 ? 13.390 -6.868 13.585 1.00 81.00 626 LEU A O 1
ATOM 4881 N N . TRP A 1 627 ? 11.757 -7.960 14.656 1.00 80.31 627 TRP A N 1
ATOM 4882 C CA . TRP A 1 627 ? 10.939 -8.197 13.462 1.00 80.31 627 TRP A CA 1
ATOM 4883 C C . TRP A 1 627 ? 10.325 -6.916 12.870 1.00 80.31 627 TRP A C 1
ATOM 4885 O O . TRP A 1 627 ? 9.924 -6.942 11.707 1.00 80.31 627 TRP A O 1
ATOM 4895 N N . THR A 1 628 ? 10.252 -5.818 13.638 1.00 72.44 628 THR A N 1
ATOM 4896 C CA . THR A 1 628 ? 9.809 -4.499 13.142 1.00 72.44 628 THR A CA 1
ATOM 4897 C C . THR A 1 628 ? 10.931 -3.747 12.429 1.00 72.44 628 THR A C 1
ATOM 4899 O O . THR A 1 628 ? 10.703 -2.709 11.814 1.00 72.44 628 THR A O 1
ATOM 4902 N N . GLU A 1 629 ? 12.174 -4.222 12.530 1.00 65.25 629 GLU A N 1
ATOM 4903 C CA . GLU A 1 629 ? 13.275 -3.618 11.794 1.00 65.25 629 GLU A CA 1
ATOM 4904 C C . GLU A 1 629 ? 13.224 -4.036 10.325 1.00 65.25 629 GLU A C 1
ATOM 4906 O O . GLU A 1 629 ? 13.069 -5.212 9.995 1.00 65.25 629 GLU A O 1
ATOM 4911 N N . SER A 1 630 ? 13.408 -3.064 9.425 1.00 55.59 630 SER A N 1
ATOM 4912 C CA . SER A 1 630 ? 13.508 -3.341 7.992 1.00 55.59 630 SER A CA 1
ATOM 4913 C C . SER A 1 630 ? 14.582 -4.400 7.729 1.00 55.59 630 SER A C 1
ATOM 4915 O O . SER A 1 630 ? 15.751 -4.224 8.087 1.00 55.59 630 SER A O 1
ATOM 4917 N N . ILE A 1 631 ? 14.184 -5.473 7.038 1.00 51.47 631 ILE A N 1
ATOM 4918 C CA . ILE A 1 631 ? 15.052 -6.572 6.582 1.00 51.47 631 ILE A CA 1
ATOM 4919 C C . ILE A 1 631 ? 16.288 -6.040 5.828 1.00 51.47 631 ILE A C 1
ATOM 4921 O O . ILE A 1 631 ? 17.344 -6.677 5.834 1.00 51.47 631 ILE A O 1
ATOM 4925 N N . GLU A 1 632 ? 16.195 -4.850 5.226 1.00 40.78 632 GLU A N 1
ATOM 4926 C CA . GLU A 1 632 ? 17.281 -4.189 4.497 1.00 40.78 632 GLU A CA 1
ATOM 4927 C C . GLU A 1 632 ? 18.374 -3.612 5.412 1.00 40.78 632 GLU A C 1
ATOM 4929 O O . GLU A 1 632 ? 19.559 -3.683 5.073 1.00 40.78 632 GLU A O 1
ATOM 4934 N N . LYS A 1 633 ? 18.018 -3.114 6.607 1.00 42.41 633 LYS A N 1
ATOM 4935 C CA . LYS A 1 633 ? 18.987 -2.555 7.572 1.00 42.41 633 LYS A CA 1
ATOM 4936 C C . LYS A 1 633 ? 19.923 -3.613 8.159 1.00 42.41 633 LYS A C 1
ATOM 4938 O O . LYS A 1 633 ? 20.986 -3.261 8.664 1.00 42.41 633 LYS A O 1
ATOM 4943 N N . GLY A 1 634 ? 19.576 -4.896 8.030 1.00 36.91 634 GLY A N 1
ATOM 4944 C CA . GLY A 1 634 ? 20.407 -6.018 8.468 1.00 36.91 634 GLY A CA 1
ATOM 4945 C C . GLY A 1 634 ? 21.678 -6.255 7.639 1.00 36.91 634 GLY A C 1
ATOM 4946 O O . GLY A 1 634 ? 22.558 -6.973 8.107 1.00 36.91 634 GLY A O 1
ATOM 4947 N N . ASN A 1 635 ? 21.800 -5.670 6.435 1.00 33.09 635 ASN A N 1
ATOM 4948 C CA . ASN A 1 635 ? 22.971 -5.855 5.557 1.00 33.09 635 ASN A CA 1
ATOM 4949 C C . ASN A 1 635 ? 23.950 -4.674 5.545 1.00 33.09 635 ASN A C 1
ATOM 4951 O O . ASN A 1 635 ? 25.134 -4.853 5.254 1.00 33.09 635 ASN A O 1
ATOM 4955 N N . SER A 1 636 ? 23.507 -3.469 5.898 1.00 31.98 636 SER A N 1
ATOM 4956 C CA . SER A 1 636 ? 24.434 -2.445 6.366 1.00 31.98 636 SER A CA 1
ATOM 4957 C C . SER A 1 636 ? 24.989 -2.934 7.696 1.00 31.98 636 SER A C 1
ATOM 4959 O O . SER A 1 636 ? 24.220 -3.066 8.644 1.00 31.98 636 SER A O 1
ATOM 4961 N N . LYS A 1 637 ? 26.303 -3.222 7.771 1.00 32.47 637 LYS A N 1
ATOM 4962 C CA . LYS A 1 637 ? 27.037 -3.316 9.047 1.00 32.47 637 LYS A CA 1
ATOM 4963 C C . LYS A 1 637 ? 26.385 -2.340 10.009 1.00 32.47 637 LYS A C 1
ATOM 4965 O O . LYS A 1 637 ? 26.360 -1.167 9.641 1.00 32.47 637 LYS A O 1
ATOM 4970 N N . ILE A 1 638 ? 25.848 -2.850 11.126 1.00 38.75 638 ILE A N 1
ATOM 4971 C CA . ILE A 1 638 ? 25.396 -2.113 12.316 1.00 38.75 638 ILE A CA 1
ATOM 4972 C C . ILE A 1 638 ? 25.978 -0.704 12.229 1.00 38.75 638 ILE A C 1
ATOM 4974 O O . ILE A 1 638 ? 27.173 -0.527 12.483 1.00 38.75 638 ILE A O 1
ATOM 4978 N N . GLN A 1 639 ? 25.210 0.233 11.657 1.00 34.50 639 GLN A N 1
ATOM 4979 C CA . GLN A 1 639 ? 25.724 1.556 11.317 1.00 34.50 639 GLN A CA 1
ATOM 4980 C C . GLN A 1 639 ? 25.847 2.295 12.627 1.00 34.50 639 GLN A C 1
ATOM 4982 O O . GLN A 1 639 ? 24.923 2.989 13.027 1.00 34.50 639 GLN A O 1
ATOM 4987 N N . SER A 1 640 ? 26.989 2.084 13.274 1.00 32.31 640 SER A N 1
ATOM 4988 C CA . SER A 1 640 ? 27.353 2.618 14.572 1.00 32.31 640 SER A CA 1
ATOM 4989 C C . SER A 1 640 ? 26.376 2.192 15.682 1.00 32.31 640 SER A C 1
ATOM 4991 O O . SER A 1 640 ? 25.174 2.043 15.473 1.00 32.31 640 SER A O 1
ATOM 4993 N N . PRO A 1 641 ? 26.850 1.959 16.910 1.00 37.69 641 PRO A N 1
ATOM 4994 C CA . PRO A 1 641 ? 25.939 2.027 18.029 1.00 37.69 641 PRO A CA 1
ATOM 4995 C C . PRO A 1 641 ? 25.431 3.466 18.019 1.00 37.69 641 PRO A C 1
ATOM 4997 O O . PRO A 1 641 ? 26.190 4.405 18.254 1.00 37.69 641 PRO A O 1
ATOM 5000 N N . ASP A 1 642 ? 24.157 3.652 17.690 1.00 38.22 642 ASP A N 1
ATOM 5001 C CA . ASP A 1 642 ? 23.449 4.776 18.271 1.00 38.22 642 ASP A CA 1
ATOM 5002 C C . ASP A 1 642 ? 23.798 4.733 19.767 1.00 38.22 642 ASP A C 1
ATOM 5004 O O . ASP A 1 642 ? 23.716 3.669 20.385 1.00 38.22 642 ASP A O 1
ATOM 5008 N N . ASN A 1 643 ? 24.322 5.827 20.320 1.00 43.56 643 ASN A N 1
ATOM 5009 C CA . ASN A 1 643 ? 24.929 5.882 21.662 1.00 43.56 643 ASN A CA 1
ATOM 5010 C C . ASN A 1 643 ? 23.913 5.602 22.798 1.00 43.56 643 ASN A C 1
ATOM 5012 O O . ASN A 1 643 ? 24.187 5.839 23.975 1.00 43.56 643 ASN A O 1
ATOM 5016 N N . SER A 1 644 ? 22.724 5.106 22.458 1.00 52.25 644 SER A N 1
ATOM 5017 C CA . SER A 1 644 ? 21.751 4.524 23.358 1.00 52.25 644 SER A CA 1
ATOM 5018 C C . SER A 1 644 ? 22.168 3.086 23.704 1.00 52.25 644 SER A C 1
ATOM 5020 O O . SER A 1 644 ? 22.154 2.176 22.879 1.00 52.25 644 SER A O 1
ATOM 5022 N N . ASN A 1 645 ? 22.487 2.846 24.979 1.00 54.94 645 ASN A N 1
ATOM 5023 C CA . ASN A 1 645 ? 22.635 1.513 25.597 1.00 54.94 645 ASN A CA 1
ATOM 5024 C C . ASN A 1 645 ? 21.306 0.704 25.611 1.00 54.94 645 ASN A C 1
ATOM 5026 O O . ASN A 1 645 ? 21.051 -0.100 26.507 1.00 54.94 645 ASN A O 1
ATOM 5030 N N . SER A 1 646 ? 20.415 0.950 24.653 1.00 66.19 646 SER A N 1
ATOM 5031 C CA . SER A 1 646 ? 19.058 0.428 24.580 1.00 66.19 646 SER A CA 1
ATOM 5032 C C . SER A 1 646 ? 19.045 -0.960 23.944 1.00 66.19 646 SER A C 1
ATOM 5034 O O . SER A 1 646 ? 19.306 -1.111 22.748 1.00 66.19 646 SER A O 1
ATOM 5036 N N . GLY A 1 647 ? 18.743 -1.981 24.747 1.00 80.00 647 GLY A N 1
ATOM 5037 C CA . GLY A 1 647 ? 18.570 -3.357 24.278 1.00 80.00 647 GLY A CA 1
ATOM 5038 C C . GLY A 1 647 ? 17.225 -3.593 23.580 1.00 80.00 647 GLY A C 1
ATOM 5039 O O . GLY A 1 647 ? 16.278 -2.816 23.728 1.00 80.00 647 GLY A O 1
ATOM 5040 N N . TYR A 1 648 ? 17.144 -4.693 22.829 1.00 85.69 648 TYR A N 1
ATOM 5041 C CA . TYR A 1 648 ? 15.876 -5.236 22.333 1.00 85.69 648 TYR A CA 1
ATOM 5042 C C . TYR A 1 648 ? 15.085 -5.886 23.475 1.00 85.69 648 TYR A C 1
ATOM 5044 O O . TYR A 1 648 ? 15.691 -6.387 24.427 1.00 85.69 648 TYR A O 1
ATOM 5052 N N . PRO A 1 649 ? 13.745 -5.915 23.403 1.00 88.50 649 PRO A N 1
ATOM 5053 C CA . PRO A 1 649 ? 12.941 -6.599 24.402 1.00 88.50 649 PRO A CA 1
ATOM 5054 C C . PRO A 1 649 ? 13.216 -8.107 24.377 1.00 88.50 649 PRO A C 1
ATOM 5056 O O . PRO A 1 649 ? 13.275 -8.725 23.317 1.00 88.50 649 PRO A O 1
ATOM 5059 N N . GLU A 1 650 ? 13.343 -8.717 25.555 1.00 89.38 650 GLU A N 1
ATOM 5060 C CA . GLU A 1 650 ? 13.438 -10.172 25.700 1.00 89.38 650 GLU A CA 1
ATOM 5061 C C . GLU A 1 650 ? 12.056 -10.798 25.893 1.00 89.38 650 GLU A C 1
ATOM 5063 O O . GLU A 1 650 ? 11.227 -10.301 26.658 1.00 89.38 650 GLU A O 1
ATOM 5068 N N . ARG A 1 651 ? 11.803 -11.926 25.226 1.00 91.69 651 ARG A N 1
ATOM 5069 C CA . ARG A 1 651 ? 10.536 -12.645 25.364 1.00 91.69 651 ARG A CA 1
ATOM 5070 C C . ARG A 1 651 ? 10.463 -13.350 26.720 1.00 91.69 651 ARG A C 1
ATOM 5072 O O . ARG A 1 651 ? 11.412 -14.014 27.134 1.00 91.69 651 ARG A O 1
ATOM 5079 N N . GLY A 1 652 ? 9.323 -13.238 27.404 1.00 89.81 652 GLY A N 1
ATOM 5080 C CA . GLY A 1 652 ? 9.113 -13.832 28.723 1.00 89.81 652 GLY A CA 1
ATOM 5081 C C . GLY A 1 652 ? 9.300 -15.354 28.750 1.00 89.81 652 GLY A C 1
ATOM 5082 O O . GLY A 1 652 ? 8.825 -16.079 27.872 1.00 89.81 652 GLY A O 1
ATOM 5083 N N . LYS A 1 653 ? 9.969 -15.852 29.798 1.00 86.56 653 LYS A N 1
ATOM 5084 C CA . LYS A 1 653 ? 10.205 -17.288 30.018 1.00 86.56 653 LYS A CA 1
ATOM 5085 C C . LYS A 1 653 ? 8.862 -18.013 30.187 1.00 86.56 653 LYS A C 1
ATOM 5087 O O . LYS A 1 653 ? 8.108 -17.702 31.102 1.00 86.56 653 LYS A O 1
ATOM 5092 N N . GLY A 1 654 ? 8.570 -18.971 29.307 1.00 86.88 654 GLY A N 1
ATOM 5093 C CA . GLY A 1 654 ? 7.322 -19.751 29.314 1.00 86.88 654 GLY A CA 1
ATOM 5094 C C . GLY A 1 654 ? 6.274 -19.314 28.283 1.00 86.88 654 GLY A C 1
ATOM 5095 O O . GLY A 1 654 ? 5.271 -20.007 28.115 1.00 86.88 654 GLY A O 1
ATOM 5096 N N . LEU A 1 655 ? 6.500 -18.217 27.554 1.00 92.00 655 LEU A N 1
ATOM 5097 C CA . LEU A 1 655 ? 5.673 -17.867 26.398 1.00 92.00 655 LEU A CA 1
ATOM 5098 C C . LEU A 1 655 ? 6.027 -18.751 25.193 1.00 92.00 655 LEU A C 1
ATOM 5100 O O . LEU A 1 655 ? 7.188 -19.103 24.980 1.00 92.00 655 LEU A O 1
ATOM 5104 N N . LYS A 1 656 ? 5.025 -19.081 24.369 1.00 90.81 656 LYS A N 1
ATOM 5105 C CA . LYS A 1 656 ? 5.234 -19.743 23.067 1.00 90.81 656 LYS A CA 1
ATOM 5106 C C . LYS A 1 656 ? 6.101 -18.865 22.155 1.00 90.81 656 LYS A C 1
ATOM 5108 O O . LYS A 1 656 ? 6.079 -17.653 22.356 1.00 90.81 656 LYS A O 1
ATOM 5113 N N . PRO A 1 657 ? 6.810 -19.404 21.147 1.00 92.31 657 PRO A N 1
ATOM 5114 C CA . PRO A 1 657 ? 7.520 -18.586 20.158 1.00 92.31 657 PRO A CA 1
ATOM 5115 C C . PRO A 1 657 ? 6.622 -17.488 19.576 1.00 92.31 657 PRO A C 1
ATOM 5117 O O . PRO A 1 657 ? 5.435 -17.727 19.351 1.00 92.31 657 PRO A O 1
ATOM 5120 N N . PHE A 1 658 ? 7.162 -16.282 19.385 1.00 94.94 658 PHE A N 1
ATOM 5121 C CA . PHE A 1 658 ? 6.382 -15.186 18.820 1.00 94.94 658 PHE A CA 1
ATOM 5122 C C . PHE A 1 658 ? 6.180 -15.399 17.318 1.00 94.94 658 PHE A C 1
ATOM 5124 O O . PHE A 1 658 ? 7.104 -15.809 16.615 1.00 94.94 658 PHE A O 1
ATOM 5131 N N . ILE A 1 659 ? 4.969 -15.129 16.827 1.00 94.81 659 ILE A N 1
ATOM 5132 C CA . ILE A 1 659 ? 4.598 -15.409 15.437 1.00 94.81 659 ILE A CA 1
ATOM 5133 C C . ILE A 1 659 ? 5.470 -14.640 14.440 1.00 94.81 659 ILE A C 1
ATOM 5135 O O . ILE A 1 659 ? 5.975 -15.238 13.488 1.00 94.81 659 ILE A O 1
ATOM 5139 N N . MET A 1 660 ? 5.717 -13.352 14.699 1.00 93.00 660 MET A N 1
ATOM 5140 C CA . MET A 1 660 ? 6.471 -12.497 13.782 1.00 93.00 660 MET A CA 1
ATOM 5141 C C . MET A 1 660 ? 7.949 -12.880 13.706 1.00 93.00 660 MET A C 1
ATOM 5143 O O . MET A 1 660 ? 8.531 -12.766 12.638 1.00 93.00 660 MET A O 1
ATOM 5147 N N . ASP A 1 661 ? 8.550 -13.427 14.770 1.00 92.44 661 ASP A N 1
ATOM 5148 C CA . ASP A 1 661 ? 9.932 -13.935 14.704 1.00 92.44 661 ASP A CA 1
ATOM 5149 C C . ASP A 1 661 ? 10.030 -15.127 13.740 1.00 92.44 661 ASP A C 1
ATOM 5151 O O . ASP A 1 661 ? 10.972 -15.250 12.949 1.00 92.44 661 ASP A O 1
ATOM 5155 N N . GLY A 1 662 ? 9.029 -16.012 13.796 1.00 93.06 662 GLY A N 1
ATOM 5156 C CA . GLY A 1 662 ? 8.902 -17.140 12.881 1.00 93.06 662 GLY A CA 1
ATOM 5157 C C . GLY A 1 662 ? 8.693 -16.681 11.440 1.00 93.06 662 GLY A C 1
ATOM 5158 O O . GLY A 1 662 ? 9.381 -17.167 10.539 1.00 93.06 662 GLY A O 1
ATOM 5159 N N . LEU A 1 663 ? 7.789 -15.721 11.231 1.00 92.94 663 LEU A N 1
ATOM 5160 C CA . LEU A 1 663 ? 7.479 -15.173 9.913 1.00 92.94 663 LEU A CA 1
ATOM 5161 C C . LEU A 1 663 ? 8.667 -14.405 9.322 1.00 92.94 663 LEU A C 1
ATOM 5163 O O . LEU A 1 663 ? 9.007 -14.631 8.168 1.00 92.94 663 LEU A O 1
ATOM 5167 N N . PHE A 1 664 ? 9.371 -13.599 10.117 1.00 90.69 664 PHE A N 1
ATOM 5168 C CA . PHE A 1 664 ? 10.597 -12.897 9.727 1.00 90.69 664 PHE A CA 1
ATOM 5169 C C . PHE A 1 664 ? 11.680 -13.866 9.249 1.00 90.69 664 PHE A C 1
ATOM 5171 O O . PHE A 1 664 ? 12.260 -13.696 8.172 1.00 90.69 664 PHE A O 1
ATOM 5178 N N . LYS A 1 665 ? 11.928 -14.936 10.016 1.00 91.56 665 LYS A N 1
ATOM 5179 C CA . LYS A 1 665 ? 12.907 -15.962 9.642 1.00 91.56 665 LYS A CA 1
ATOM 5180 C C . LYS A 1 665 ? 12.535 -16.636 8.319 1.00 91.56 665 LYS A C 1
ATOM 5182 O O . LYS A 1 665 ? 13.377 -16.727 7.425 1.00 91.56 665 LYS A O 1
ATOM 5187 N N . ARG A 1 666 ? 11.285 -17.093 8.184 1.00 93.31 666 ARG A N 1
ATOM 5188 C CA . ARG A 1 666 ? 10.800 -17.771 6.968 1.00 93.31 666 ARG A CA 1
ATOM 5189 C C . ARG A 1 666 ? 10.729 -16.835 5.764 1.00 93.31 666 ARG A C 1
ATOM 5191 O O . ARG A 1 666 ? 11.096 -17.238 4.665 1.00 93.31 666 ARG A O 1
ATOM 5198 N N . GLY A 1 667 ? 10.348 -15.579 5.972 1.00 92.12 667 GLY A N 1
ATOM 5199 C CA . GLY A 1 667 ? 10.370 -14.532 4.957 1.00 92.12 667 GLY A CA 1
ATOM 5200 C C . GLY A 1 667 ? 11.778 -14.315 4.406 1.00 92.12 667 GLY A C 1
ATOM 5201 O O . GLY A 1 667 ? 11.967 -14.303 3.193 1.00 92.12 667 GLY A O 1
ATOM 5202 N N . LYS A 1 668 ? 12.801 -14.255 5.270 1.00 90.69 668 LYS A N 1
ATOM 5203 C CA . LYS A 1 668 ? 14.206 -14.151 4.838 1.00 90.69 668 LYS A CA 1
ATOM 5204 C C . LYS A 1 668 ? 14.662 -15.354 4.002 1.00 90.69 668 LYS A C 1
ATOM 5206 O O . LYS A 1 668 ? 15.389 -15.171 3.025 1.00 90.69 668 LYS A O 1
ATOM 5211 N N . GLU A 1 669 ? 14.243 -16.567 4.366 1.00 93.38 669 GLU A N 1
ATOM 5212 C CA . GLU A 1 669 ? 14.503 -17.785 3.582 1.00 93.38 669 GLU A CA 1
ATOM 5213 C C . GLU A 1 669 ? 13.871 -17.682 2.180 1.00 93.38 669 GLU A C 1
ATOM 5215 O O . GLU A 1 669 ? 14.581 -17.828 1.182 1.00 93.38 669 GLU A O 1
ATOM 5220 N N . LEU A 1 670 ? 12.580 -17.328 2.100 1.00 93.62 670 LEU A N 1
ATOM 5221 C CA . LEU A 1 670 ? 11.850 -17.141 0.836 1.00 93.62 670 LEU A CA 1
ATOM 5222 C C . LEU A 1 670 ? 12.468 -16.039 -0.031 1.00 93.62 670 LEU A C 1
ATOM 5224 O O . LEU A 1 670 ? 12.661 -16.220 -1.231 1.00 93.62 670 LEU A O 1
ATOM 5228 N N . ARG A 1 671 ? 12.835 -14.907 0.572 1.00 92.81 671 ARG A N 1
ATOM 5229 C CA . ARG A 1 671 ? 13.508 -13.799 -0.113 1.00 92.81 671 ARG A CA 1
ATOM 5230 C C . ARG A 1 671 ? 14.778 -14.262 -0.816 1.00 92.81 671 ARG A C 1
ATOM 5232 O O . ARG A 1 671 ? 14.986 -13.942 -1.982 1.00 92.81 671 ARG A O 1
ATOM 5239 N N . ASN A 1 672 ? 15.634 -14.998 -0.110 1.00 93.00 672 ASN A N 1
ATOM 5240 C CA . ASN A 1 672 ? 16.892 -15.484 -0.671 1.00 93.00 672 ASN A CA 1
ATOM 5241 C C . ASN A 1 672 ? 16.648 -16.510 -1.787 1.00 93.00 672 ASN A C 1
ATOM 5243 O O . ASN A 1 672 ? 17.336 -16.478 -2.807 1.00 93.00 672 ASN A O 1
ATOM 5247 N N . GLU A 1 673 ? 15.647 -17.380 -1.628 1.00 94.00 673 GLU A N 1
ATOM 5248 C CA . GLU A 1 673 ? 15.231 -18.323 -2.669 1.00 94.00 673 GLU A CA 1
ATOM 5249 C C . GLU A 1 673 ? 14.808 -17.594 -3.955 1.00 94.00 673 GLU A C 1
ATOM 5251 O O . GLU A 1 673 ? 15.309 -17.905 -5.041 1.00 94.00 673 GLU A O 1
ATOM 5256 N N . TRP A 1 674 ? 13.926 -16.597 -3.834 1.00 94.38 674 TRP A N 1
ATOM 5257 C CA . TRP A 1 674 ? 13.437 -15.807 -4.964 1.00 94.38 674 TRP A CA 1
ATOM 5258 C C . TRP A 1 674 ? 14.534 -14.975 -5.615 1.00 94.38 674 TRP A C 1
ATOM 5260 O O . TRP A 1 674 ? 14.641 -14.991 -6.839 1.00 94.38 674 TRP A O 1
ATOM 5270 N N . LYS A 1 675 ? 15.406 -14.325 -4.834 1.00 92.12 675 LYS A N 1
ATOM 5271 C CA . LYS A 1 675 ? 16.576 -13.626 -5.388 1.00 92.12 675 LYS A CA 1
ATOM 5272 C C . LYS A 1 675 ? 17.457 -14.570 -6.196 1.00 92.12 675 LYS A C 1
ATOM 5274 O O . LYS A 1 675 ? 17.777 -14.251 -7.333 1.00 92.12 675 LYS A O 1
ATOM 5279 N N . GLY A 1 676 ? 17.722 -15.776 -5.692 1.00 91.69 676 GLY A N 1
ATOM 5280 C CA . GLY A 1 676 ? 18.453 -16.792 -6.447 1.00 91.69 676 GLY A CA 1
ATOM 5281 C C . GLY A 1 676 ? 17.747 -17.221 -7.744 1.00 91.69 676 GLY A C 1
ATOM 5282 O O . GLY A 1 676 ? 18.409 -17.442 -8.757 1.00 91.69 676 GLY A O 1
ATOM 5283 N N . LYS A 1 677 ? 16.408 -17.326 -7.763 1.00 91.75 677 LYS A N 1
ATOM 5284 C CA . LYS A 1 677 ? 15.637 -17.589 -9.000 1.00 91.75 677 LYS A CA 1
ATOM 5285 C C . LYS A 1 677 ? 15.758 -16.430 -9.998 1.00 91.75 677 LYS A C 1
ATOM 5287 O O . LYS A 1 677 ? 16.007 -16.675 -11.179 1.00 91.75 677 LYS A O 1
ATOM 5292 N N . ILE A 1 678 ? 15.627 -15.190 -9.527 1.00 91.25 678 ILE A N 1
ATOM 5293 C CA . ILE A 1 678 ? 15.722 -13.978 -10.352 1.00 91.25 678 ILE A CA 1
ATOM 5294 C C . ILE A 1 678 ? 17.133 -13.830 -10.917 1.00 91.25 678 ILE A C 1
ATOM 5296 O O . ILE A 1 678 ? 17.281 -13.609 -12.115 1.00 91.25 678 ILE A O 1
ATOM 5300 N N . GLU A 1 679 ? 18.169 -14.012 -10.102 1.00 88.19 679 GLU A N 1
ATOM 5301 C CA . GLU A 1 679 ? 19.569 -13.974 -10.532 1.00 88.19 679 GLU A CA 1
ATOM 5302 C C . GLU A 1 679 ? 19.860 -15.056 -11.568 1.00 88.19 679 GLU A C 1
ATOM 5304 O O . GLU A 1 679 ? 20.469 -14.766 -12.591 1.00 88.19 679 GLU A O 1
ATOM 5309 N N . ARG A 1 680 ? 19.355 -16.284 -11.392 1.00 88.62 680 ARG A N 1
ATOM 5310 C CA . ARG A 1 680 ? 19.500 -17.330 -12.417 1.00 88.62 680 ARG A CA 1
ATOM 5311 C C . ARG A 1 680 ? 18.812 -16.977 -13.734 1.00 88.62 680 ARG A C 1
ATOM 5313 O O . ARG A 1 680 ? 19.330 -17.346 -14.778 1.00 88.62 680 ARG A O 1
ATOM 5320 N N . LYS A 1 681 ? 17.667 -16.286 -13.719 1.00 87.12 681 LYS A N 1
ATOM 5321 C CA . LYS A 1 681 ? 16.951 -15.886 -14.947 1.00 87.12 681 LYS A CA 1
ATOM 5322 C C . LYS A 1 681 ? 17.588 -14.663 -15.615 1.00 87.12 681 LYS A C 1
ATOM 5324 O O . LYS A 1 681 ? 17.754 -14.629 -16.830 1.00 87.12 681 LYS A O 1
ATOM 5329 N N . THR A 1 682 ? 17.939 -13.654 -14.826 1.00 83.00 682 THR A N 1
ATOM 5330 C CA . THR A 1 682 ? 18.438 -12.351 -15.298 1.00 83.00 682 THR A CA 1
ATOM 5331 C C . THR A 1 682 ? 19.948 -12.342 -15.534 1.00 83.00 682 THR A C 1
ATOM 5333 O O . THR A 1 682 ? 20.420 -11.643 -16.429 1.00 83.00 682 THR A O 1
ATOM 5336 N N . GLY A 1 683 ? 20.689 -13.152 -14.777 1.00 70.19 683 GLY A N 1
ATOM 5337 C CA . GLY A 1 683 ? 22.138 -13.332 -14.825 1.00 70.19 683 GLY A CA 1
ATOM 5338 C C . GLY A 1 683 ? 22.613 -14.425 -15.780 1.00 70.19 683 GLY A C 1
ATOM 5339 O O . GLY A 1 683 ? 23.798 -14.745 -15.766 1.00 70.19 683 GLY A O 1
ATOM 5340 N N . LEU A 1 684 ? 21.736 -14.985 -16.629 1.00 57.88 684 LEU A N 1
ATOM 5341 C CA . LEU A 1 684 ? 22.185 -15.733 -17.805 1.00 57.88 684 LEU A CA 1
ATOM 5342 C C . LEU A 1 684 ? 23.075 -14.797 -18.628 1.00 57.88 684 LEU A C 1
ATOM 5344 O O . LEU A 1 684 ? 22.584 -13.881 -19.296 1.00 57.88 684 LEU A O 1
ATOM 5348 N N . GLU A 1 685 ? 24.388 -15.016 -18.537 1.00 52.62 685 GLU A N 1
ATOM 5349 C CA . GLU A 1 685 ? 25.409 -14.402 -19.379 1.00 52.62 685 GLU A CA 1
ATOM 5350 C C . GLU A 1 685 ? 25.175 -14.831 -20.833 1.00 52.62 685 GLU A C 1
ATOM 5352 O O . GLU A 1 685 ? 25.899 -15.643 -21.405 1.00 52.62 685 GLU A O 1
ATOM 5357 N N . THR A 1 686 ? 24.157 -14.272 -21.480 1.00 53.09 686 THR A N 1
ATOM 5358 C CA . THR A 1 686 ? 24.204 -14.128 -22.927 1.00 53.09 686 THR A CA 1
ATOM 5359 C C . THR A 1 686 ? 25.394 -13.222 -23.189 1.00 53.09 686 THR A C 1
ATOM 5361 O O . THR A 1 686 ? 25.391 -12.076 -22.727 1.00 53.09 686 THR A O 1
ATOM 5364 N N . SER A 1 687 ? 26.418 -13.735 -23.877 1.00 55.53 687 SER A N 1
ATOM 5365 C CA . SER A 1 687 ? 27.483 -12.916 -24.455 1.00 55.53 687 SER A CA 1
ATOM 5366 C C . SER A 1 687 ? 26.865 -11.623 -24.967 1.00 55.53 687 SER A C 1
ATOM 5368 O O . SER A 1 687 ? 25.888 -11.692 -25.710 1.00 55.53 687 SER A O 1
ATOM 5370 N N . PHE A 1 688 ? 27.355 -10.470 -24.515 1.00 64.81 688 PHE A N 1
ATOM 5371 C CA . PHE A 1 688 ? 26.814 -9.187 -24.941 1.00 64.81 688 PHE A CA 1
ATOM 5372 C C . PHE A 1 688 ? 26.820 -9.126 -26.477 1.00 64.81 688 PHE A C 1
ATOM 5374 O O . PHE A 1 688 ? 27.888 -9.058 -27.088 1.00 64.81 688 PHE A O 1
ATOM 5381 N N . VAL A 1 689 ? 25.637 -9.214 -27.089 1.00 74.44 689 VAL A N 1
ATOM 5382 C CA . VAL A 1 689 ? 25.452 -9.055 -28.531 1.00 74.44 689 VAL A CA 1
ATOM 5383 C C . VAL A 1 689 ? 24.972 -7.632 -28.747 1.00 74.44 689 VAL A C 1
ATOM 5385 O O . VAL A 1 689 ? 23.976 -7.207 -28.166 1.00 74.44 689 VAL A O 1
ATOM 5388 N N . MET A 1 690 ? 25.730 -6.895 -29.548 1.00 85.69 690 MET A N 1
ATOM 5389 C CA . MET A 1 690 ? 25.374 -5.551 -29.977 1.00 85.69 690 MET A CA 1
ATOM 5390 C C . MET A 1 690 ? 24.076 -5.619 -30.786 1.00 85.69 690 MET A C 1
ATOM 5392 O O . MET A 1 690 ? 23.993 -6.408 -31.726 1.00 85.69 690 MET A O 1
ATOM 5396 N N . ASP A 1 691 ? 23.079 -4.818 -30.416 1.00 89.81 691 ASP A N 1
ATOM 5397 C CA . ASP A 1 691 ? 21.821 -4.746 -31.157 1.00 89.81 691 ASP A CA 1
ATOM 5398 C C . ASP A 1 691 ? 22.081 -4.072 -32.521 1.00 89.81 691 ASP A C 1
ATOM 5400 O O . ASP A 1 691 ? 22.485 -2.902 -32.538 1.00 89.81 691 ASP A O 1
ATOM 5404 N N . PRO A 1 692 ? 21.917 -4.783 -33.655 1.00 92.25 692 PRO A N 1
ATOM 5405 C CA . PRO A 1 692 ? 22.196 -4.223 -34.976 1.00 92.25 692 PRO A CA 1
ATOM 5406 C C . PRO A 1 692 ? 21.292 -3.028 -35.294 1.00 92.25 692 PRO A C 1
ATOM 5408 O O . PRO A 1 692 ? 21.739 -2.087 -35.949 1.00 92.25 692 PRO A O 1
ATOM 5411 N N . ASP A 1 693 ? 20.068 -3.020 -34.766 1.00 94.00 693 ASP A N 1
ATOM 5412 C CA . ASP A 1 693 ? 19.079 -1.976 -35.021 1.00 94.00 693 ASP A CA 1
ATOM 5413 C C . ASP A 1 693 ? 19.541 -0.639 -34.440 1.00 94.00 693 ASP A C 1
ATOM 5415 O O . ASP A 1 693 ? 19.488 0.399 -35.098 1.00 94.00 693 ASP A O 1
ATOM 5419 N N . LEU A 1 694 ? 20.094 -0.670 -33.224 1.00 94.50 694 LEU A N 1
ATOM 5420 C CA . LEU A 1 694 ? 20.592 0.524 -32.540 1.00 94.50 694 LEU A CA 1
ATOM 5421 C C . LEU A 1 694 ? 21.860 1.095 -33.174 1.00 94.50 694 LEU A C 1
ATOM 5423 O O . LEU A 1 694 ? 22.177 2.263 -32.960 1.00 94.50 694 LEU A O 1
ATOM 5427 N N . VAL A 1 695 ? 22.589 0.299 -33.954 1.00 94.38 695 VAL A N 1
ATOM 5428 C CA . VAL A 1 695 ? 23.850 0.698 -34.599 1.00 94.38 695 VAL A CA 1
ATOM 5429 C C . VAL A 1 695 ? 23.646 1.115 -36.060 1.00 94.38 695 VAL A C 1
ATOM 5431 O O . VAL A 1 695 ? 24.473 1.846 -36.613 1.00 94.38 695 VAL A O 1
ATOM 5434 N N . ALA A 1 696 ? 22.531 0.713 -36.674 1.00 94.88 696 ALA A N 1
ATOM 5435 C CA . ALA A 1 696 ? 22.238 0.971 -38.078 1.00 94.88 696 ALA A CA 1
ATOM 5436 C C . ALA A 1 696 ? 22.291 2.464 -38.478 1.00 94.88 696 ALA A C 1
ATOM 5438 O O . ALA A 1 696 ? 22.931 2.757 -39.490 1.00 94.88 696 ALA A O 1
ATOM 5439 N N . PRO A 1 697 ? 21.728 3.434 -37.718 1.00 95.06 697 PRO A N 1
ATOM 5440 C CA . PRO A 1 697 ? 21.791 4.850 -38.102 1.00 95.06 697 PRO A CA 1
ATOM 5441 C C . PRO A 1 697 ? 23.220 5.389 -38.215 1.00 95.06 697 PRO A C 1
ATOM 5443 O O . PRO A 1 697 ? 23.547 6.107 -39.160 1.00 95.06 697 PRO A O 1
ATOM 5446 N N . TYR A 1 698 ? 24.090 5.023 -37.271 1.00 94.81 698 TYR A N 1
ATOM 5447 C CA . TYR A 1 698 ? 25.495 5.413 -37.300 1.00 94.81 698 TYR A CA 1
ATOM 5448 C C . TYR A 1 698 ? 26.246 4.777 -38.478 1.00 94.81 698 TYR A C 1
ATOM 5450 O O . TYR A 1 698 ? 26.979 5.474 -39.178 1.00 94.81 698 TYR A O 1
ATOM 5458 N N . GLN A 1 699 ? 26.044 3.480 -38.732 1.00 94.50 699 GLN A N 1
ATOM 5459 C CA . GLN A 1 699 ? 26.683 2.783 -39.856 1.00 94.50 699 GLN A CA 1
ATOM 5460 C C . GLN A 1 699 ? 26.241 3.339 -41.211 1.00 94.50 699 GLN A C 1
ATOM 5462 O O . GLN A 1 699 ? 27.058 3.497 -42.119 1.00 94.50 699 GLN A O 1
ATOM 5467 N N . GLU A 1 700 ? 24.958 3.668 -41.350 1.00 93.44 700 GLU A N 1
ATOM 5468 C CA . GLU A 1 700 ? 24.437 4.288 -42.563 1.00 93.44 700 GLU A CA 1
ATOM 5469 C C . GLU A 1 700 ? 25.064 5.668 -42.785 1.00 93.44 700 GLU A C 1
ATOM 5471 O O . GLU A 1 700 ? 25.515 5.969 -43.892 1.00 93.44 700 GLU A O 1
ATOM 5476 N N . PHE A 1 701 ? 25.185 6.478 -41.730 1.00 92.69 701 PHE A N 1
ATOM 5477 C CA . PHE A 1 701 ? 25.830 7.783 -41.831 1.00 92.69 701 PHE A CA 1
ATOM 5478 C C . PHE A 1 701 ? 27.334 7.677 -42.145 1.00 92.69 701 PHE A C 1
ATOM 5480 O O . PHE A 1 701 ? 27.838 8.405 -43.000 1.00 92.69 701 PHE A O 1
ATOM 5487 N N . GLU A 1 702 ? 28.042 6.709 -41.556 1.00 92.50 702 GLU A N 1
ATOM 5488 C CA . GLU A 1 702 ? 29.439 6.409 -41.896 1.00 92.50 702 GLU A CA 1
ATOM 5489 C C . GLU A 1 702 ? 29.590 6.021 -43.378 1.00 92.50 702 GLU A C 1
ATOM 5491 O O . GLU A 1 702 ? 30.483 6.515 -44.074 1.00 92.50 702 GLU A O 1
ATOM 5496 N N . ARG A 1 703 ? 28.670 5.205 -43.908 1.00 92.56 703 ARG A N 1
ATOM 5497 C CA . ARG A 1 703 ? 28.640 4.824 -45.327 1.00 92.56 703 ARG A CA 1
ATOM 5498 C C . ARG A 1 703 ? 28.359 6.018 -46.243 1.00 92.56 703 ARG A C 1
ATOM 5500 O O . ARG A 1 703 ? 28.889 6.069 -47.356 1.00 92.56 703 ARG A O 1
ATOM 5507 N N . MET A 1 704 ? 27.504 6.951 -45.824 1.00 88.50 704 MET A N 1
ATOM 5508 C CA . MET A 1 704 ? 27.226 8.187 -46.564 1.00 88.50 704 MET A CA 1
ATOM 5509 C C . MET A 1 704 ? 28.461 9.090 -46.621 1.00 88.50 704 MET A C 1
ATOM 5511 O O . MET A 1 704 ? 28.848 9.503 -47.715 1.00 88.50 704 MET A O 1
ATOM 5515 N N . ALA A 1 705 ? 29.122 9.310 -45.482 1.00 88.06 705 ALA A N 1
ATOM 5516 C CA . ALA A 1 705 ? 30.353 10.093 -45.404 1.00 88.06 705 ALA A CA 1
ATOM 5517 C C . ALA A 1 705 ? 31.475 9.485 -46.264 1.00 88.06 705 ALA A C 1
ATOM 5519 O O . ALA A 1 705 ? 32.126 10.191 -47.033 1.00 88.06 705 ALA A O 1
ATOM 5520 N N . ALA A 1 706 ? 31.651 8.160 -46.225 1.00 87.50 706 ALA A N 1
ATOM 5521 C CA . ALA A 1 706 ? 32.642 7.472 -47.053 1.00 87.50 706 ALA A CA 1
ATOM 5522 C C . ALA A 1 706 ? 32.373 7.631 -48.562 1.00 87.50 706 ALA A C 1
ATOM 5524 O O . ALA A 1 706 ? 33.302 7.838 -49.343 1.00 87.50 706 ALA A O 1
ATOM 5525 N N . LYS A 1 707 ? 31.101 7.571 -48.986 1.00 87.94 707 LYS A N 1
ATOM 5526 C CA . LYS A 1 707 ? 30.712 7.792 -50.389 1.00 87.94 707 LYS A CA 1
ATOM 5527 C C . LYS A 1 707 ? 30.967 9.225 -50.850 1.00 87.94 707 LYS A C 1
ATOM 5529 O O . LYS A 1 707 ? 31.377 9.423 -51.991 1.00 87.94 707 LYS A O 1
ATOM 5534 N N . GLU A 1 708 ? 30.722 10.210 -49.992 1.00 85.81 708 GLU A N 1
ATOM 5535 C CA . GLU A 1 708 ? 30.985 11.620 -50.293 1.00 85.81 708 GLU A CA 1
ATOM 5536 C C . GLU A 1 708 ? 32.485 11.872 -50.502 1.00 85.81 708 GLU A C 1
ATOM 5538 O O . GLU A 1 708 ? 32.873 12.478 -51.500 1.00 85.81 708 GLU A O 1
ATOM 5543 N N . VAL A 1 709 ? 33.330 11.330 -49.618 1.00 83.56 709 VAL A N 1
ATOM 5544 C CA . VAL A 1 709 ? 34.795 11.410 -49.737 1.00 83.56 709 VAL A CA 1
ATOM 5545 C C . VAL A 1 709 ? 35.284 10.716 -51.009 1.00 83.56 709 VAL A C 1
ATOM 5547 O O . VAL A 1 709 ? 36.050 11.302 -51.768 1.00 83.56 709 VAL A O 1
ATOM 5550 N N . ALA A 1 710 ? 34.796 9.506 -51.300 1.00 83.00 710 ALA A N 1
ATOM 5551 C CA . ALA A 1 710 ? 35.161 8.791 -52.523 1.00 83.00 710 ALA A CA 1
ATOM 5552 C C . ALA A 1 710 ? 34.765 9.564 -53.794 1.00 83.00 710 ALA A C 1
ATOM 5554 O O . ALA A 1 710 ? 35.519 9.586 -54.765 1.00 83.00 710 ALA A O 1
ATOM 5555 N N . ARG A 1 711 ? 33.604 10.235 -53.786 1.00 81.88 711 ARG A N 1
ATOM 5556 C CA . ARG A 1 711 ? 33.153 11.079 -54.900 1.00 81.88 711 ARG A CA 1
ATOM 5557 C C . ARG A 1 711 ? 34.042 12.311 -55.089 1.00 81.88 711 ARG A C 1
ATOM 5559 O O . ARG A 1 711 ? 34.302 12.662 -56.235 1.00 81.88 711 ARG A O 1
ATOM 5566 N N . ARG A 1 712 ? 34.487 12.956 -54.003 1.00 79.44 712 ARG A N 1
ATOM 5567 C CA . ARG A 1 712 ? 35.425 14.091 -54.070 1.00 79.44 712 ARG A CA 1
ATOM 5568 C C . ARG A 1 712 ? 36.780 13.656 -54.623 1.00 79.44 712 ARG A C 1
ATOM 5570 O O . ARG A 1 712 ? 37.205 14.203 -55.629 1.00 79.44 712 ARG A O 1
ATOM 5577 N N . ASN A 1 713 ? 37.361 12.588 -54.076 1.00 79.81 713 ASN A N 1
ATOM 5578 C CA . ASN A 1 713 ? 38.645 12.061 -54.548 1.00 79.81 713 ASN A CA 1
ATOM 5579 C C . ASN A 1 713 ? 38.600 11.683 -56.041 1.00 79.81 713 ASN A C 1
ATOM 5581 O O . ASN A 1 713 ? 39.523 11.994 -56.783 1.00 79.81 713 ASN A O 1
ATOM 5585 N N . ALA A 1 714 ? 37.503 11.075 -56.508 1.00 75.75 714 ALA A N 1
ATOM 5586 C CA . ALA A 1 714 ? 37.318 10.768 -57.928 1.00 75.75 714 ALA A CA 1
ATOM 5587 C C . ALA A 1 714 ? 37.159 12.026 -58.809 1.00 75.75 714 ALA A C 1
ATOM 5589 O O . ALA A 1 714 ? 37.559 12.013 -59.972 1.00 75.75 714 ALA A O 1
ATOM 5590 N N . ALA A 1 715 ? 36.575 13.109 -58.283 1.00 72.50 715 ALA A N 1
ATOM 5591 C CA . ALA A 1 715 ? 36.490 14.390 -58.984 1.00 72.50 715 ALA A CA 1
ATOM 5592 C C . ALA A 1 715 ? 37.861 15.083 -59.069 1.00 72.50 715 ALA A C 1
ATOM 5594 O O . ALA A 1 715 ? 38.198 15.637 -60.115 1.00 72.50 715 ALA A O 1
ATOM 5595 N N . ASP A 1 716 ? 38.674 14.988 -58.017 1.00 66.69 716 ASP A N 1
ATOM 5596 C CA . ASP A 1 716 ? 40.038 15.523 -57.991 1.00 66.69 716 ASP A CA 1
ATOM 5597 C C . ASP A 1 716 ? 40.969 14.740 -58.935 1.00 66.69 716 ASP A C 1
ATOM 5599 O O . ASP A 1 716 ? 41.738 15.337 -59.688 1.00 66.69 716 ASP A O 1
ATOM 5603 N N . GLU A 1 717 ? 40.837 13.410 -58.995 1.00 65.75 717 GLU A N 1
ATOM 5604 C CA . GLU A 1 717 ? 41.565 12.559 -59.950 1.00 65.75 717 GLU A CA 1
ATOM 5605 C C . GLU A 1 717 ? 41.144 12.811 -61.410 1.00 65.75 717 GLU A C 1
ATOM 5607 O O . GLU A 1 717 ? 41.990 12.817 -62.308 1.00 65.75 717 GLU A O 1
ATOM 5612 N N . ALA A 1 718 ? 39.858 13.085 -61.665 1.00 60.66 718 ALA A N 1
ATOM 5613 C CA . ALA A 1 718 ? 39.354 13.451 -62.992 1.00 60.66 718 ALA A CA 1
ATOM 5614 C C . ALA A 1 718 ? 39.772 14.867 -63.441 1.00 60.66 718 ALA A C 1
ATOM 5616 O O . ALA A 1 718 ? 39.727 15.165 -64.636 1.00 60.66 718 ALA A O 1
ATOM 5617 N N . SER A 1 719 ? 40.195 15.727 -62.507 1.00 59.09 719 SER A N 1
ATOM 5618 C CA . SER A 1 719 ? 40.620 17.109 -62.779 1.00 59.09 719 SER A CA 1
ATOM 5619 C C . SER A 1 719 ? 42.075 17.225 -63.266 1.00 59.09 719 SER A C 1
ATOM 5621 O O . SER A 1 719 ? 42.463 18.280 -63.763 1.00 59.09 719 SER A O 1
ATOM 5623 N N . GLY A 1 720 ? 42.857 16.137 -63.205 1.00 49.25 720 GLY A N 1
ATOM 5624 C CA . GLY A 1 720 ? 44.216 16.031 -63.750 1.00 49.25 720 GLY A CA 1
ATOM 5625 C C . GLY A 1 720 ? 45.283 16.894 -63.040 1.00 49.25 720 GLY A C 1
ATOM 5626 O O . GLY A 1 720 ? 44.990 17.957 -62.492 1.00 49.25 720 GLY A O 1
ATOM 5627 N N . PRO A 1 721 ? 46.571 16.495 -63.060 1.00 50.62 721 PRO A N 1
ATOM 5628 C CA . PRO A 1 721 ? 47.654 17.285 -62.480 1.00 50.62 721 PRO A CA 1
ATOM 5629 C C . PRO A 1 721 ? 48.046 18.403 -63.455 1.00 50.62 721 PRO A C 1
ATOM 5631 O O . PRO A 1 721 ? 49.022 18.277 -64.193 1.00 50.62 721 PRO A O 1
ATOM 5634 N N . GLY A 1 722 ? 47.268 19.484 -63.525 1.00 49.16 722 GLY A N 1
ATOM 5635 C CA . GLY A 1 722 ? 47.624 20.565 -64.445 1.00 49.16 722 GLY A CA 1
ATOM 5636 C C . GLY A 1 722 ? 46.572 21.610 -64.770 1.00 49.16 722 GLY A C 1
ATOM 5637 O O . GLY A 1 722 ? 46.507 22.016 -65.923 1.00 49.16 722 GLY A O 1
ATOM 5638 N N . VAL A 1 723 ? 45.799 22.104 -63.802 1.00 39.09 723 VAL A N 1
ATOM 5639 C CA . VAL A 1 723 ? 45.231 23.458 -63.903 1.00 39.09 723 VAL A CA 1
ATOM 5640 C C . VAL A 1 723 ? 45.358 24.136 -62.545 1.00 39.09 723 VAL A C 1
ATOM 5642 O O . VAL A 1 723 ? 44.555 23.938 -61.640 1.00 39.09 723 VAL A O 1
ATOM 5645 N N . THR A 1 724 ? 46.393 24.960 -62.404 1.00 39.09 724 THR A N 1
ATOM 5646 C CA . THR A 1 724 ? 46.432 26.028 -61.406 1.00 39.09 724 THR A CA 1
ATOM 5647 C C . THR A 1 724 ? 45.233 26.944 -61.641 1.00 39.09 724 THR A C 1
ATOM 5649 O O . THR A 1 724 ? 45.270 27.790 -62.536 1.00 39.09 724 THR A O 1
ATOM 5652 N N . LEU A 1 725 ? 44.173 26.787 -60.847 1.00 36.16 725 LEU A N 1
ATOM 5653 C CA . LEU A 1 725 ? 43.186 27.844 -60.666 1.00 36.16 725 LEU A CA 1
ATOM 5654 C C . LEU A 1 725 ? 43.905 28.995 -59.965 1.00 36.16 725 LEU A C 1
ATOM 5656 O O . LEU A 1 725 ? 44.297 28.916 -58.802 1.00 36.16 725 LEU A O 1
ATOM 5660 N N . SER A 1 726 ? 44.166 30.032 -60.753 1.00 33.53 726 SER A N 1
ATOM 5661 C CA . SER A 1 726 ? 44.773 31.281 -60.334 1.00 33.53 726 SER A CA 1
ATOM 5662 C C . SER A 1 726 ? 44.109 31.806 -59.069 1.00 33.53 726 SER A C 1
ATOM 5664 O O . SER A 1 726 ? 42.896 32.014 -59.029 1.00 33.53 726 SER A O 1
ATOM 5666 N N . VAL A 1 727 ? 44.952 32.087 -58.081 1.00 38.03 727 VAL A N 1
ATOM 5667 C CA . VAL A 1 727 ? 44.698 33.009 -56.980 1.00 38.03 727 VAL A CA 1
ATOM 5668 C C . VAL A 1 727 ? 44.114 34.302 -57.557 1.00 38.03 727 VAL A C 1
ATOM 5670 O O . VAL A 1 727 ? 44.841 35.142 -58.083 1.00 38.03 727 VAL A O 1
ATOM 5673 N N . ALA A 1 728 ? 42.796 34.464 -57.468 1.00 31.47 728 ALA A N 1
ATOM 5674 C CA . ALA A 1 728 ? 42.174 35.771 -57.543 1.00 31.47 728 ALA A CA 1
ATOM 5675 C C . ALA A 1 728 ? 42.276 36.383 -56.144 1.00 31.47 728 ALA A C 1
ATOM 5677 O O . ALA A 1 728 ? 41.546 36.023 -55.223 1.00 31.47 728 ALA A O 1
ATOM 5678 N N . GLN A 1 729 ? 43.241 37.286 -55.980 1.00 35.91 729 GLN A N 1
ATOM 5679 C CA . GLN A 1 729 ? 43.269 38.214 -54.862 1.00 35.91 729 GLN A CA 1
ATOM 5680 C C . GLN A 1 729 ? 41.999 39.071 -54.907 1.00 35.91 729 GLN A C 1
ATOM 5682 O O . GLN A 1 729 ? 41.879 39.972 -55.732 1.00 35.91 729 GLN A O 1
ATOM 5687 N N . SER A 1 730 ? 41.073 38.829 -53.985 1.00 30.31 730 SER A N 1
ATOM 5688 C CA . SER A 1 730 ? 40.132 39.846 -53.523 1.00 30.31 730 SER A CA 1
ATOM 5689 C C . SER A 1 730 ? 40.353 40.051 -52.031 1.00 30.31 730 SER A C 1
ATOM 5691 O O . SER A 1 730 ? 39.912 39.282 -51.183 1.00 30.31 730 SER A O 1
ATOM 5693 N N . SER A 1 731 ? 41.103 41.103 -51.736 1.00 37.62 731 SER A N 1
ATOM 5694 C CA . SER A 1 731 ? 41.275 41.707 -50.425 1.00 37.62 731 SER A CA 1
ATOM 5695 C C . SER A 1 731 ? 39.943 42.233 -49.881 1.00 37.62 731 SER A C 1
ATOM 5697 O O . SER A 1 731 ? 39.433 43.239 -50.369 1.00 37.62 731 SER A O 1
ATOM 5699 N N . SER A 1 732 ? 39.382 41.572 -48.872 1.00 33.53 732 SER A N 1
ATOM 5700 C CA . SER A 1 732 ? 38.678 42.163 -47.716 1.00 33.53 732 SER A CA 1
ATOM 5701 C C . SER A 1 732 ? 38.122 41.030 -46.845 1.00 33.53 732 SER A C 1
ATOM 5703 O O . SER A 1 732 ? 37.765 39.973 -47.350 1.00 33.53 732 SER A O 1
ATOM 5705 N N . GLY A 1 733 ? 38.176 41.214 -45.524 1.00 38.72 733 GLY A N 1
ATOM 5706 C CA . GLY A 1 733 ? 38.173 40.142 -44.526 1.00 38.72 733 GLY A CA 1
ATOM 5707 C C . GLY A 1 733 ? 37.022 39.134 -44.614 1.00 38.72 733 GLY A C 1
ATOM 5708 O O . GLY A 1 733 ? 35.853 39.498 -44.567 1.00 38.72 733 GLY A O 1
ATOM 5709 N N . GLY A 1 734 ? 37.389 37.855 -44.639 1.00 28.73 734 GLY A N 1
ATOM 5710 C CA . GLY A 1 734 ? 36.504 36.715 -44.434 1.00 28.73 734 GLY A CA 1
ATOM 5711 C C . GLY A 1 734 ? 37.300 35.605 -43.751 1.00 28.73 734 GLY A C 1
ATOM 5712 O O . GLY A 1 734 ? 38.408 35.292 -44.184 1.00 28.73 734 GLY A O 1
ATOM 5713 N N . ASN A 1 735 ? 36.774 35.074 -42.646 1.00 32.38 735 ASN A N 1
ATOM 5714 C CA . ASN A 1 735 ? 37.344 33.931 -41.928 1.00 32.38 735 ASN A CA 1
ATOM 5715 C C . ASN A 1 735 ? 37.570 32.738 -42.876 1.00 32.38 735 ASN A C 1
ATOM 5717 O O . ASN A 1 735 ? 36.803 32.580 -43.829 1.00 32.38 735 ASN A O 1
ATOM 5721 N N . PRO A 1 736 ? 38.571 31.877 -42.613 1.00 35.09 736 PRO A N 1
ATOM 5722 C CA . PRO A 1 736 ? 38.783 30.671 -43.400 1.00 35.09 736 PRO A CA 1
ATOM 5723 C C . PRO A 1 736 ? 37.553 29.773 -43.245 1.00 35.09 736 PRO A C 1
ATOM 5725 O O . PRO A 1 736 ? 37.281 29.261 -42.162 1.00 35.09 736 PRO A O 1
ATOM 5728 N N . SER A 1 737 ? 36.775 29.616 -44.310 1.00 41.12 737 SER A N 1
ATOM 5729 C CA . SER A 1 737 ? 35.731 28.602 -44.377 1.00 41.12 737 SER A CA 1
ATOM 5730 C C . SER A 1 737 ? 36.410 27.233 -44.423 1.00 41.12 737 SER A C 1
ATOM 5732 O O . SER A 1 737 ? 36.896 26.825 -45.478 1.00 41.12 737 SER A O 1
ATOM 5734 N N . GLU A 1 738 ? 36.485 26.555 -43.275 1.00 50.19 738 GLU A N 1
ATOM 5735 C CA . GLU A 1 738 ? 36.727 25.111 -43.194 1.00 50.19 738 GLU A CA 1
ATOM 5736 C C . GLU A 1 738 ? 35.794 24.404 -44.188 1.00 50.19 738 GLU A C 1
ATOM 5738 O O . GLU A 1 738 ? 34.605 24.703 -44.229 1.00 50.19 738 GLU A O 1
ATOM 5743 N N . GLU A 1 739 ? 36.312 23.518 -45.037 1.00 54.06 739 GLU A N 1
ATOM 5744 C CA . GLU A 1 739 ? 35.494 22.792 -46.013 1.00 54.06 739 GLU A CA 1
ATOM 5745 C C . GLU A 1 739 ? 34.491 21.871 -45.301 1.00 54.06 739 GLU A C 1
ATOM 5747 O O . GLU A 1 739 ? 34.853 20.947 -44.575 1.00 54.06 739 GLU A O 1
ATOM 5752 N N . TRP A 1 740 ? 33.206 22.132 -45.513 1.00 59.47 740 TRP A N 1
ATOM 5753 C CA . TRP A 1 740 ? 32.069 21.456 -44.889 1.00 59.47 740 TRP A CA 1
ATOM 5754 C C . TRP A 1 740 ? 31.830 20.061 -45.533 1.00 59.47 740 TRP A C 1
ATOM 5756 O O . TRP A 1 740 ? 31.815 19.946 -46.761 1.00 59.47 740 TRP A O 1
ATOM 5766 N N . SER A 1 741 ? 31.675 18.981 -44.740 1.00 80.38 741 SER A N 1
ATOM 5767 C CA . SER A 1 741 ? 31.561 17.576 -45.218 1.00 80.38 741 SER A CA 1
ATOM 5768 C C . SER A 1 741 ? 30.906 16.646 -44.180 1.00 80.38 741 SER A C 1
ATOM 5770 O O . SER A 1 741 ? 31.173 16.805 -42.987 1.00 80.38 741 SER A O 1
ATOM 5772 N N . TYR A 1 742 ? 30.156 15.604 -44.591 1.00 82.62 742 TYR A N 1
ATOM 5773 C CA . TYR A 1 742 ? 29.610 14.592 -43.661 1.00 82.62 742 TYR A CA 1
ATOM 5774 C C . TYR A 1 742 ? 30.708 13.859 -42.874 1.00 82.62 742 TYR A C 1
ATOM 5776 O O . TYR A 1 742 ? 30.470 13.361 -41.773 1.00 82.62 742 TYR A O 1
ATOM 5784 N N . ALA A 1 743 ? 31.930 13.800 -43.411 1.00 83.56 743 ALA A N 1
ATOM 5785 C CA . ALA A 1 743 ? 33.079 13.261 -42.687 1.00 83.56 743 ALA A CA 1
ATOM 5786 C C . ALA A 1 743 ? 33.465 14.131 -41.474 1.00 83.56 743 ALA A C 1
ATOM 5788 O O . ALA A 1 743 ? 33.807 13.588 -40.423 1.00 83.56 743 ALA A O 1
ATOM 5789 N N . ASN A 1 744 ? 33.357 15.460 -41.593 1.00 85.12 744 ASN A N 1
ATOM 5790 C CA . ASN A 1 744 ? 33.632 16.391 -40.496 1.00 85.12 744 ASN A CA 1
ATOM 5791 C C . ASN A 1 744 ? 32.533 16.314 -39.431 1.00 85.12 744 ASN A C 1
ATOM 5793 O O . ASN A 1 744 ? 32.844 16.191 -38.247 1.00 85.12 744 ASN A O 1
ATOM 5797 N N . ASP A 1 745 ? 31.266 16.248 -39.847 1.00 88.00 745 ASP A N 1
ATOM 5798 C CA . ASP A 1 745 ? 30.123 16.023 -38.952 1.00 88.00 745 ASP A CA 1
ATOM 5799 C C . ASP A 1 745 ? 30.300 14.748 -38.112 1.00 88.00 745 ASP A C 1
ATOM 5801 O O . ASP A 1 745 ? 30.079 14.743 -36.898 1.00 88.00 745 ASP A O 1
ATOM 5805 N N . LEU A 1 746 ? 30.745 13.656 -38.747 1.00 88.00 746 LEU A N 1
ATOM 5806 C CA . LEU A 1 746 ? 31.005 12.389 -38.071 1.00 88.00 746 LEU A CA 1
ATOM 5807 C C . LEU A 1 746 ? 32.123 12.532 -37.030 1.00 88.00 746 LEU A C 1
ATOM 5809 O O . LEU A 1 746 ? 31.975 12.040 -35.914 1.00 88.00 746 LEU A O 1
ATOM 5813 N N . ILE A 1 747 ? 33.218 13.227 -37.352 1.00 89.56 747 ILE A N 1
ATOM 5814 C CA . ILE A 1 747 ? 34.320 13.488 -36.409 1.00 89.56 747 ILE A CA 1
ATOM 5815 C C . ILE A 1 747 ? 33.830 14.300 -35.203 1.00 89.56 747 ILE A C 1
ATOM 5817 O O . ILE A 1 747 ? 34.148 13.945 -34.064 1.00 89.56 747 ILE A O 1
ATOM 5821 N N . LEU A 1 748 ? 33.032 15.347 -35.436 1.00 91.06 748 LEU A N 1
ATOM 5822 C CA . LEU A 1 748 ? 32.467 16.194 -34.382 1.00 91.06 748 LEU A CA 1
ATOM 5823 C C . LEU A 1 748 ? 31.552 15.397 -33.447 1.00 91.06 748 LEU A C 1
ATOM 5825 O O . LEU A 1 748 ? 31.720 15.447 -32.225 1.00 91.06 748 LEU A O 1
ATOM 5829 N N . ILE A 1 749 ? 30.636 14.605 -34.015 1.00 91.75 749 ILE A N 1
ATOM 5830 C CA . ILE A 1 749 ? 29.754 13.714 -33.253 1.00 91.75 749 ILE A CA 1
ATOM 5831 C C . ILE A 1 749 ? 30.579 12.730 -32.425 1.00 91.75 749 ILE A C 1
ATOM 5833 O O . ILE A 1 749 ? 30.327 12.586 -31.227 1.00 91.75 749 ILE A O 1
ATOM 5837 N N . ARG A 1 750 ? 31.580 12.075 -33.032 1.00 93.94 750 ARG A N 1
ATOM 5838 C CA . ARG A 1 750 ? 32.407 11.090 -32.330 1.00 93.94 750 ARG A CA 1
ATOM 5839 C C . ARG A 1 750 ? 33.115 11.715 -31.138 1.00 93.94 750 ARG A C 1
ATOM 5841 O O . ARG A 1 750 ? 32.938 11.257 -30.013 1.00 93.94 750 ARG A O 1
ATOM 5848 N N . LYS A 1 751 ? 33.846 12.805 -31.373 1.00 94.19 751 LYS A N 1
ATOM 5849 C CA . LYS A 1 751 ? 34.599 13.512 -30.335 1.00 94.19 751 LYS A CA 1
ATOM 5850 C C . LYS A 1 751 ? 33.707 13.909 -29.156 1.00 94.19 751 LYS A C 1
ATOM 5852 O O . LYS A 1 751 ? 34.042 13.598 -28.015 1.00 94.19 751 LYS A O 1
ATOM 5857 N N . HIS A 1 752 ? 32.556 14.524 -29.431 1.00 94.38 752 HIS A N 1
ATOM 5858 C CA . HIS A 1 752 ? 31.620 14.953 -28.390 1.00 94.38 752 HIS A CA 1
ATOM 5859 C C . HIS A 1 752 ? 31.085 13.786 -27.558 1.00 94.38 752 HIS A C 1
ATOM 5861 O O . HIS A 1 752 ? 31.151 13.803 -26.330 1.00 94.38 752 HIS A O 1
ATOM 5867 N N . VAL A 1 753 ? 30.582 12.733 -28.208 1.00 94.94 753 VAL A N 1
ATOM 5868 C CA . VAL A 1 753 ? 30.014 11.572 -27.506 1.00 94.94 753 VAL A CA 1
ATOM 5869 C C . VAL A 1 753 ? 31.061 10.896 -26.615 1.00 94.94 753 VAL A C 1
ATOM 5871 O O . VAL A 1 753 ? 30.750 10.492 -25.493 1.00 94.94 753 VAL A O 1
ATOM 5874 N N . GLU A 1 754 ? 32.309 10.812 -27.075 1.00 94.94 754 GLU A N 1
ATOM 5875 C CA . GLU A 1 754 ? 33.419 10.245 -26.307 1.00 94.94 754 GLU A CA 1
ATOM 5876 C C . GLU A 1 754 ? 33.813 11.096 -25.092 1.00 94.94 754 GLU A C 1
ATOM 5878 O O . GLU A 1 754 ? 34.153 10.549 -24.038 1.00 94.94 754 GLU A O 1
ATOM 5883 N N . GLU A 1 755 ? 33.752 12.424 -25.205 1.00 94.31 755 GLU A N 1
ATOM 5884 C CA . GLU A 1 755 ? 33.956 13.349 -24.084 1.00 94.31 755 GLU A CA 1
ATOM 5885 C C . GLU A 1 755 ? 32.850 13.193 -23.030 1.00 94.31 755 GLU A C 1
ATOM 5887 O O . GLU A 1 755 ? 33.144 13.022 -21.843 1.00 94.31 755 GLU A O 1
ATOM 5892 N N . ILE A 1 756 ? 31.583 13.136 -23.455 1.00 93.62 756 ILE A N 1
ATOM 5893 C CA . ILE A 1 756 ? 30.440 12.929 -22.553 1.00 93.62 756 ILE A CA 1
ATOM 5894 C C . ILE A 1 756 ? 30.478 11.537 -21.905 1.00 93.62 756 ILE A C 1
ATOM 5896 O O . ILE A 1 756 ? 30.134 11.405 -20.730 1.00 93.62 756 ILE A O 1
ATOM 5900 N N . TYR A 1 757 ? 30.959 10.505 -22.606 1.00 91.69 757 TYR A N 1
ATOM 5901 C CA . TYR A 1 757 ? 31.177 9.175 -22.024 1.00 91.69 757 TYR A CA 1
ATOM 5902 C C . TYR A 1 757 ? 32.205 9.201 -20.886 1.00 91.69 757 TYR A C 1
ATOM 5904 O O . TYR A 1 757 ? 31.980 8.603 -19.829 1.00 91.69 757 TYR A O 1
ATOM 5912 N N . LYS A 1 758 ? 33.324 9.914 -21.068 1.00 91.38 758 LYS A N 1
ATOM 5913 C CA . LYS A 1 758 ? 34.335 10.090 -20.013 1.00 91.38 758 LYS A CA 1
ATOM 5914 C C . LYS A 1 758 ? 33.744 10.828 -18.813 1.00 91.38 758 LYS A C 1
ATOM 5916 O O . LYS A 1 758 ? 33.863 10.330 -17.696 1.00 91.38 758 LYS A O 1
ATOM 5921 N N . GLU A 1 759 ? 33.033 11.934 -19.046 1.00 90.81 759 GLU A N 1
ATOM 5922 C CA . GLU A 1 759 ? 32.387 12.708 -17.977 1.00 90.81 759 GLU A CA 1
ATOM 5923 C C . GLU A 1 759 ? 31.325 11.881 -17.229 1.00 90.81 759 GLU A C 1
ATOM 5925 O O . GLU A 1 759 ? 31.240 11.928 -16.001 1.00 90.81 759 GLU A O 1
ATOM 5930 N N . HIS A 1 760 ? 30.524 11.086 -17.946 1.00 89.31 760 HIS A N 1
ATOM 5931 C CA . HIS A 1 760 ? 29.550 10.174 -17.343 1.00 89.31 760 HIS A CA 1
ATOM 5932 C C . HIS A 1 760 ? 30.242 9.137 -16.460 1.00 89.31 760 HIS A C 1
ATOM 5934 O O . HIS A 1 760 ? 29.851 8.960 -15.307 1.00 89.31 760 HIS A O 1
ATOM 5940 N N . LYS A 1 761 ? 31.315 8.512 -16.951 1.00 84.75 761 LYS A N 1
ATOM 5941 C CA . LYS A 1 761 ? 32.093 7.541 -16.178 1.00 84.75 761 LYS A CA 1
ATOM 5942 C C . LYS A 1 761 ? 32.736 8.167 -14.941 1.00 84.75 761 LYS A C 1
ATOM 5944 O O . LYS A 1 761 ? 32.787 7.515 -13.905 1.00 84.75 761 LYS A O 1
ATOM 5949 N N . GLU A 1 762 ? 33.204 9.408 -15.018 1.00 84.81 762 GLU A N 1
ATOM 5950 C CA . GLU A 1 762 ? 33.740 10.142 -13.866 1.00 84.81 762 GLU A CA 1
ATOM 5951 C C . GLU A 1 762 ? 32.646 10.448 -12.840 1.00 84.81 762 GLU A C 1
ATOM 5953 O O . GLU A 1 762 ? 32.790 10.110 -11.668 1.00 84.81 762 GLU A O 1
ATOM 5958 N N . LYS A 1 763 ? 31.517 11.016 -13.276 1.00 80.81 763 LYS A N 1
ATOM 5959 C CA . LYS A 1 763 ? 30.413 11.416 -12.390 1.00 80.81 763 LYS A CA 1
ATOM 5960 C C . LYS A 1 763 ? 29.639 10.245 -11.790 1.00 80.81 763 LYS A C 1
ATOM 5962 O O . LYS A 1 763 ? 29.068 10.391 -10.713 1.00 80.81 763 LYS A O 1
ATOM 5967 N N . ILE A 1 764 ? 29.586 9.109 -12.483 1.00 73.44 764 ILE A N 1
ATOM 5968 C CA . ILE A 1 764 ? 28.935 7.886 -11.993 1.00 73.44 764 ILE A CA 1
ATOM 5969 C C . ILE A 1 764 ? 29.940 6.960 -11.284 1.00 73.44 764 ILE A C 1
ATOM 5971 O O . ILE A 1 764 ? 29.538 6.204 -10.402 1.00 73.44 764 ILE A O 1
ATOM 5975 N N . GLY A 1 765 ? 31.235 7.036 -11.618 1.00 58.53 765 GLY A N 1
ATOM 5976 C CA . GLY A 1 765 ? 32.302 6.184 -11.078 1.00 58.53 765 GLY A CA 1
ATOM 5977 C C . GLY A 1 765 ? 33.142 6.772 -9.933 1.00 58.53 765 GLY A C 1
ATOM 5978 O O . GLY A 1 765 ? 33.807 6.001 -9.250 1.00 58.53 765 GLY A O 1
ATOM 5979 N N . GLN A 1 766 ? 33.132 8.087 -9.677 1.00 43.50 766 GLN A N 1
ATOM 5980 C CA . GLN A 1 766 ? 33.815 8.704 -8.526 1.00 43.50 766 GLN A CA 1
ATOM 5981 C C . GLN A 1 766 ? 32.810 9.236 -7.491 1.00 43.50 766 GLN A C 1
ATOM 5983 O O . GLN A 1 766 ? 32.097 10.206 -7.735 1.00 43.50 766 GLN A O 1
ATOM 5988 N N . ALA A 1 767 ? 32.803 8.644 -6.294 1.00 35.09 767 ALA A N 1
ATOM 5989 C CA . ALA A 1 767 ? 32.338 9.306 -5.073 1.00 35.09 767 ALA A CA 1
ATOM 5990 C C . ALA A 1 767 ? 33.542 9.974 -4.366 1.00 35.09 767 ALA A C 1
ATOM 5992 O O . ALA A 1 767 ? 34.673 9.504 -4.519 1.00 35.09 767 ALA A O 1
ATOM 5993 N N . PRO A 1 768 ? 33.347 11.070 -3.607 1.00 33.00 768 PRO A N 1
ATOM 5994 C CA . PRO A 1 768 ? 34.444 11.852 -3.049 1.00 33.00 768 PRO A CA 1
ATOM 5995 C C . PRO A 1 768 ? 35.188 11.086 -1.949 1.00 33.00 768 PRO A C 1
ATOM 5997 O O . PRO A 1 768 ? 34.596 10.629 -0.972 1.00 33.00 768 PRO A O 1
ATOM 6000 N N . ALA A 1 769 ? 36.514 11.031 -2.070 1.00 31.70 769 ALA A N 1
ATOM 6001 C CA . ALA A 1 769 ? 37.402 10.743 -0.955 1.00 31.70 769 ALA A CA 1
ATOM 6002 C C . ALA A 1 769 ? 37.405 11.943 0.009 1.00 31.70 769 ALA A C 1
ATOM 6004 O O . ALA A 1 769 ? 38.195 12.875 -0.127 1.00 31.70 769 ALA A O 1
ATOM 6005 N N . GLY A 1 770 ? 36.503 11.924 0.988 1.00 28.98 770 GLY A N 1
ATOM 6006 C CA . GLY A 1 770 ? 36.584 12.771 2.173 1.00 28.98 770 GLY A CA 1
ATOM 6007 C C . GLY A 1 770 ? 37.497 12.142 3.227 1.00 28.98 770 GLY A C 1
ATOM 6008 O O . GLY A 1 770 ? 37.032 11.353 4.033 1.00 28.98 770 GLY A O 1
ATOM 6009 N N . GLY A 1 771 ? 38.788 12.487 3.168 1.00 27.05 771 GLY A N 1
ATOM 6010 C CA . GLY A 1 771 ? 39.737 12.638 4.287 1.00 27.05 771 GLY A CA 1
ATOM 6011 C C . GLY A 1 771 ? 39.888 11.549 5.364 1.00 27.05 771 GLY A C 1
ATOM 6012 O O . GLY A 1 771 ? 39.125 11.517 6.320 1.00 27.05 771 GLY A O 1
ATOM 6013 N N . GLY A 1 772 ? 41.012 10.813 5.313 1.00 25.31 772 GLY A N 1
ATOM 6014 C CA . GLY A 1 772 ? 41.652 10.228 6.505 1.00 25.31 772 GLY A CA 1
ATOM 6015 C C . GLY A 1 772 ? 42.410 8.904 6.305 1.00 25.31 772 GLY A C 1
ATOM 6016 O O . GLY A 1 772 ? 41.832 7.850 6.509 1.00 25.31 772 GLY A O 1
ATOM 6017 N N . GLY A 1 773 ? 43.709 8.966 5.969 1.00 25.38 773 GLY A N 1
ATOM 6018 C CA . GLY A 1 773 ? 44.755 7.996 6.383 1.00 25.38 773 GLY A CA 1
ATOM 6019 C C . GLY A 1 773 ? 44.702 6.516 5.928 1.00 25.38 773 GLY A C 1
ATOM 6020 O O . GLY A 1 773 ? 43.960 5.708 6.463 1.00 25.38 773 GLY A O 1
ATOM 6021 N N . ARG A 1 774 ? 45.607 6.153 5.005 1.00 24.55 774 ARG A N 1
ATOM 6022 C CA . ARG A 1 774 ? 45.977 4.822 4.428 1.00 24.55 774 ARG A CA 1
ATOM 6023 C C . ARG A 1 774 ? 46.812 3.902 5.385 1.00 24.55 774 ARG A C 1
ATOM 6025 O O . ARG A 1 774 ? 47.322 4.452 6.355 1.00 24.55 774 ARG A O 1
ATOM 6032 N N . PRO A 1 775 ? 47.255 2.657 5.013 1.00 39.81 775 PRO A N 1
ATOM 6033 C CA . PRO A 1 775 ? 46.635 1.544 4.241 1.00 39.81 775 PRO A CA 1
ATOM 6034 C C . PRO A 1 775 ? 47.027 0.074 4.673 1.00 39.81 775 PRO A C 1
ATOM 6036 O O . PRO A 1 775 ? 47.947 -0.145 5.451 1.00 39.81 775 PRO A O 1
ATOM 6039 N N . SER A 1 776 ? 46.437 -0.916 3.964 1.00 23.05 776 SER A N 1
ATOM 6040 C CA . SER A 1 776 ? 46.876 -2.323 3.685 1.00 23.05 776 SER A CA 1
ATOM 6041 C C . SER A 1 776 ? 46.610 -3.405 4.764 1.00 23.05 776 SER A C 1
ATOM 6043 O O . SER A 1 776 ? 46.912 -3.192 5.927 1.00 23.05 776 SER A O 1
ATOM 6045 N N . SER A 1 777 ? 46.057 -4.598 4.474 1.00 22.70 777 SER A N 1
ATOM 6046 C CA . SER A 1 777 ? 46.422 -5.545 3.401 1.00 22.70 777 SER A CA 1
ATOM 6047 C C . SER A 1 777 ? 45.351 -6.635 3.096 1.00 22.70 777 SER A C 1
ATOM 6049 O O . SER A 1 777 ? 44.644 -7.101 3.981 1.00 22.70 777 SER A O 1
ATOM 6051 N N . SER A 1 778 ? 45.305 -7.032 1.809 1.00 23.31 778 SER A N 1
ATOM 6052 C CA . SER A 1 778 ? 45.021 -8.364 1.207 1.00 23.31 778 SER A CA 1
ATOM 6053 C C . SER A 1 778 ? 43.708 -9.148 1.451 1.00 23.31 778 SER A C 1
ATOM 6055 O O . SER A 1 778 ? 43.588 -9.847 2.451 1.00 23.31 778 SER A O 1
ATOM 6057 N N . LEU A 1 779 ? 42.828 -9.212 0.432 1.00 27.28 779 LEU A N 1
ATOM 6058 C CA . LEU A 1 779 ? 42.595 -10.379 -0.466 1.00 27.28 779 LEU A CA 1
ATOM 6059 C C . LEU A 1 779 ? 41.472 -10.079 -1.507 1.00 27.28 779 LEU A C 1
ATOM 6061 O O . LEU A 1 779 ? 40.608 -9.252 -1.221 1.00 27.28 779 LEU A O 1
ATOM 6065 N N . PRO A 1 780 ? 41.483 -10.692 -2.716 1.00 33.47 780 PRO A N 1
ATOM 6066 C CA . PRO A 1 780 ? 40.622 -10.318 -3.843 1.00 33.47 780 PRO A CA 1
ATOM 6067 C C . PRO A 1 780 ? 39.435 -11.276 -4.055 1.00 33.47 780 PRO A C 1
ATOM 6069 O O . PRO A 1 780 ? 39.590 -12.493 -3.995 1.00 33.47 780 PRO A O 1
ATOM 6072 N N . GLY A 1 781 ? 38.268 -10.731 -4.402 1.00 24.55 781 GLY A N 1
ATOM 6073 C CA . GLY A 1 781 ? 37.117 -11.520 -4.849 1.00 24.55 781 GLY A CA 1
ATOM 6074 C C . GLY A 1 781 ? 35.832 -10.700 -4.871 1.00 24.55 781 GLY A C 1
ATOM 6075 O O . GLY A 1 781 ? 35.310 -10.390 -3.812 1.00 24.55 781 GLY A O 1
ATOM 6076 N N . SER A 1 782 ? 35.413 -10.325 -6.086 1.00 33.62 782 SER A N 1
ATOM 6077 C CA . SER A 1 782 ? 34.068 -9.898 -6.518 1.00 33.62 782 SER A CA 1
ATOM 6078 C C . SER A 1 782 ? 33.159 -9.221 -5.485 1.00 33.62 782 SER A C 1
ATOM 6080 O O . SER A 1 782 ? 32.573 -9.909 -4.662 1.00 33.62 782 SER A O 1
ATOM 6082 N N . ASP A 1 783 ? 33.018 -7.895 -5.596 1.00 30.00 783 ASP A N 1
ATOM 6083 C CA . ASP A 1 783 ? 31.743 -7.151 -5.508 1.00 30.00 783 ASP A CA 1
ATOM 6084 C C . ASP A 1 783 ? 32.034 -5.669 -5.251 1.00 30.00 783 ASP A C 1
ATOM 6086 O O . ASP A 1 783 ? 32.004 -5.209 -4.116 1.00 30.00 783 ASP A O 1
ATOM 6090 N N . LEU A 1 784 ? 32.337 -4.898 -6.299 1.00 30.75 784 LEU A N 1
ATOM 6091 C CA . LEU A 1 784 ? 32.425 -3.438 -6.206 1.00 30.75 784 LEU A CA 1
ATOM 6092 C C . LEU A 1 784 ? 31.957 -2.795 -7.517 1.00 30.75 784 LEU A C 1
ATOM 6094 O O . LEU A 1 784 ? 32.568 -2.965 -8.573 1.00 30.75 784 LEU A O 1
ATOM 6098 N N . ASP A 1 785 ? 30.812 -2.118 -7.407 1.00 32.12 785 ASP A N 1
ATOM 6099 C CA . ASP A 1 785 ? 30.586 -0.715 -7.799 1.00 32.12 785 ASP A CA 1
ATOM 6100 C C . ASP A 1 785 ? 29.231 -0.475 -8.483 1.00 32.12 785 ASP A C 1
ATOM 6102 O O . ASP A 1 785 ? 29.129 -0.200 -9.677 1.00 32.12 785 ASP A O 1
ATOM 6106 N N . SER A 1 786 ? 28.163 -0.500 -7.677 1.00 36.06 786 SER A N 1
ATOM 6107 C CA . SER A 1 786 ? 26.915 0.226 -7.966 1.00 36.06 786 SER A CA 1
ATOM 6108 C C . SER A 1 786 ? 26.470 1.153 -6.825 1.00 36.06 786 SER A C 1
ATOM 6110 O O . SER A 1 786 ? 25.419 1.778 -6.935 1.00 36.06 786 SER A O 1
ATOM 6112 N N . ALA A 1 787 ? 27.244 1.257 -5.737 1.00 40.91 787 ALA A N 1
ATOM 6113 C CA . ALA A 1 787 ? 26.865 1.970 -4.511 1.00 40.91 787 ALA A CA 1
ATOM 6114 C C . ALA A 1 787 ? 27.148 3.491 -4.535 1.00 40.91 787 ALA A C 1
ATOM 6116 O O . ALA A 1 787 ? 26.738 4.207 -3.625 1.00 40.91 787 ALA A O 1
ATOM 6117 N N . ALA A 1 788 ? 27.828 4.010 -5.566 1.00 57.38 788 ALA A N 1
ATOM 6118 C CA . ALA A 1 788 ? 28.314 5.395 -5.592 1.00 57.38 788 ALA A CA 1
ATOM 6119 C C . ALA A 1 788 ? 27.228 6.443 -5.924 1.00 57.38 788 ALA A C 1
ATOM 6121 O O . ALA A 1 788 ? 27.177 7.500 -5.297 1.00 57.38 788 ALA A O 1
ATOM 6122 N N . LEU A 1 789 ? 26.325 6.150 -6.873 1.00 51.16 789 LEU A N 1
ATOM 6123 C CA . LEU A 1 789 ? 25.226 7.052 -7.264 1.00 51.16 789 LEU A CA 1
ATOM 6124 C C . LEU A 1 789 ? 23.926 6.737 -6.508 1.00 51.16 789 LEU A C 1
ATOM 6126 O O . LEU A 1 789 ? 23.195 7.649 -6.127 1.00 51.16 789 LEU A O 1
ATOM 6130 N N . THR A 1 790 ? 23.649 5.454 -6.252 1.00 52.66 790 THR A N 1
ATOM 6131 C CA . THR A 1 790 ? 22.438 4.974 -5.560 1.00 52.66 790 THR A CA 1
ATOM 6132 C C . THR A 1 790 ? 22.408 5.285 -4.061 1.00 52.66 790 THR A C 1
ATOM 6134 O O . THR A 1 790 ? 21.402 5.002 -3.414 1.00 52.66 790 THR A O 1
ATOM 6137 N N . GLY A 1 791 ? 23.464 5.896 -3.513 1.00 50.84 791 GLY A N 1
ATOM 6138 C CA . GLY A 1 791 ? 23.508 6.431 -2.149 1.00 50.84 791 GLY A CA 1
ATOM 6139 C C . GLY A 1 791 ? 23.180 7.929 -2.031 1.00 50.84 791 GLY A C 1
ATOM 6140 O O . GLY A 1 791 ? 22.914 8.403 -0.933 1.00 50.84 791 GLY A O 1
ATOM 6141 N N . LEU A 1 792 ? 23.168 8.697 -3.131 1.00 63.47 792 LEU A N 1
ATOM 6142 C CA . LEU A 1 792 ? 22.872 10.143 -3.091 1.00 63.47 792 LEU A CA 1
ATOM 6143 C C . LEU A 1 792 ? 21.362 10.418 -2.958 1.00 63.47 792 LEU A C 1
ATOM 6145 O O . LEU A 1 792 ? 20.572 9.581 -3.380 1.00 63.47 792 LEU A O 1
ATOM 6149 N N . PRO A 1 793 ? 20.906 11.583 -2.467 1.00 65.50 793 PRO A N 1
ATOM 6150 C CA . PRO A 1 793 ? 19.491 11.962 -2.552 1.00 65.50 793 PRO A CA 1
ATOM 6151 C C . PRO A 1 793 ? 18.977 11.940 -4.000 1.00 65.50 793 PRO A C 1
ATOM 6153 O O . PRO A 1 793 ? 19.722 12.276 -4.926 1.00 65.50 793 PRO A O 1
ATOM 6156 N N . ILE A 1 794 ? 17.711 11.559 -4.209 1.00 66.81 794 ILE A N 1
ATOM 6157 C CA . ILE A 1 794 ? 17.129 11.372 -5.552 1.00 66.81 794 ILE A CA 1
ATOM 6158 C C . ILE A 1 794 ? 17.250 12.627 -6.423 1.00 66.81 794 ILE A C 1
ATOM 6160 O O . ILE A 1 794 ? 17.591 12.521 -7.599 1.00 66.81 794 ILE A O 1
ATOM 6164 N N . GLN A 1 795 ? 17.075 13.812 -5.834 1.00 70.81 795 GLN A N 1
ATOM 6165 C CA . GLN A 1 795 ? 17.210 15.098 -6.519 1.00 70.81 795 GLN A CA 1
ATOM 6166 C C . GLN A 1 795 ? 18.615 15.248 -7.109 1.00 70.81 795 GLN A C 1
ATOM 6168 O O . GLN A 1 795 ? 18.769 15.470 -8.305 1.00 70.81 795 GLN A O 1
ATOM 6173 N N . ARG A 1 796 ? 19.649 14.986 -6.299 1.00 74.44 796 ARG A N 1
ATOM 6174 C CA . ARG A 1 796 ? 21.048 15.099 -6.723 1.00 74.44 796 ARG A CA 1
ATOM 6175 C C . ARG A 1 796 ? 21.411 14.089 -7.811 1.00 74.44 796 ARG A C 1
ATOM 6177 O O . ARG A 1 796 ? 22.175 14.422 -8.713 1.00 74.44 796 ARG A O 1
ATOM 6184 N N . ARG A 1 797 ? 20.863 12.868 -7.755 1.00 72.31 797 ARG A N 1
ATOM 6185 C CA . ARG A 1 797 ? 21.041 11.879 -8.836 1.00 72.31 797 ARG A CA 1
ATOM 6186 C C . ARG A 1 797 ? 20.449 12.395 -10.143 1.00 72.31 797 ARG A C 1
ATOM 6188 O O . ARG A 1 797 ? 21.117 12.350 -11.171 1.00 72.31 797 ARG A O 1
ATOM 6195 N N . GLN A 1 798 ? 19.218 12.900 -10.093 1.00 77.62 798 GLN A N 1
ATOM 6196 C CA . GLN A 1 798 ? 18.514 13.409 -11.267 1.00 77.62 798 GLN A CA 1
ATOM 6197 C C . GLN A 1 798 ? 19.197 14.648 -11.851 1.00 77.62 798 GLN A C 1
ATOM 6199 O O . GLN A 1 798 ? 19.313 14.748 -13.067 1.00 77.62 798 GLN A O 1
ATOM 6204 N N . ASP A 1 799 ? 19.733 15.541 -11.020 1.00 81.62 799 ASP A N 1
ATOM 6205 C CA . ASP A 1 799 ? 20.481 16.714 -11.486 1.00 81.62 799 ASP A CA 1
ATOM 6206 C C . ASP A 1 799 ? 21.755 16.322 -12.244 1.00 81.62 799 ASP A C 1
ATOM 6208 O O . ASP A 1 799 ? 22.054 16.887 -13.298 1.00 81.62 799 ASP A O 1
ATOM 6212 N N . ILE A 1 800 ? 22.488 15.315 -11.751 1.00 84.06 800 ILE A N 1
ATOM 6213 C CA . ILE A 1 800 ? 23.672 14.776 -12.437 1.00 84.06 800 ILE A CA 1
ATOM 6214 C C . ILE A 1 800 ? 23.280 14.194 -13.800 1.00 84.06 800 ILE A C 1
ATOM 6216 O O . ILE A 1 800 ? 23.911 14.524 -14.806 1.00 84.06 800 ILE A O 1
ATOM 6220 N N . LEU A 1 801 ? 22.234 13.363 -13.845 1.00 85.75 801 LEU A N 1
ATOM 6221 C CA . LEU A 1 801 ? 21.765 12.732 -15.082 1.00 85.75 801 LEU A CA 1
ATOM 6222 C C . LEU A 1 801 ? 21.262 13.769 -16.097 1.00 85.75 801 LEU A C 1
ATOM 6224 O O . LEU A 1 801 ? 21.680 13.735 -17.251 1.00 85.75 801 LEU A O 1
ATOM 6228 N N . ARG A 1 802 ? 20.465 14.748 -15.655 1.00 87.50 802 ARG A N 1
ATOM 6229 C CA . ARG A 1 802 ? 19.951 15.846 -16.493 1.00 87.50 802 ARG A CA 1
ATOM 6230 C C . ARG A 1 802 ? 21.044 16.781 -16.986 1.00 87.50 802 ARG A C 1
ATOM 623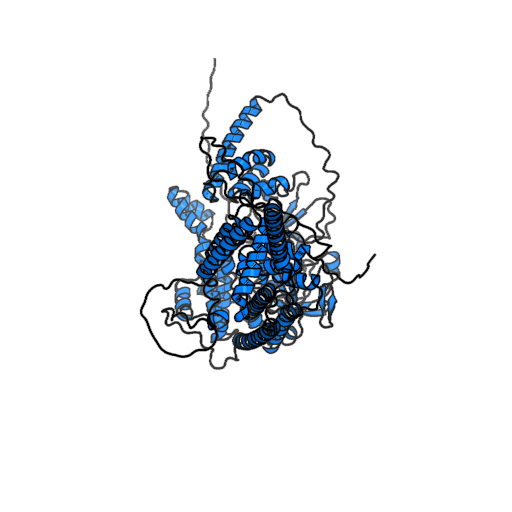2 O O . ARG A 1 802 ? 20.950 17.329 -18.079 1.00 87.50 802 ARG A O 1
ATOM 6239 N N . SER A 1 803 ? 22.082 17.002 -16.181 1.00 89.50 803 SER A N 1
ATOM 6240 C CA . SER A 1 803 ? 23.253 17.767 -16.610 1.00 89.50 803 SER A CA 1
ATOM 6241 C C . SER A 1 803 ? 23.979 17.050 -17.749 1.00 89.50 803 SER A C 1
ATOM 6243 O O . SER A 1 803 ? 24.346 17.694 -18.731 1.00 89.50 803 SER A O 1
ATOM 6245 N N . LEU A 1 804 ? 24.150 15.729 -17.642 1.00 91.06 804 LEU A N 1
ATOM 6246 C CA . LEU A 1 804 ? 24.794 14.913 -18.672 1.00 91.06 804 LEU A CA 1
ATOM 6247 C C . LEU A 1 804 ? 23.958 14.834 -19.954 1.00 91.06 804 LEU A C 1
ATOM 6249 O O . LEU A 1 804 ? 24.500 15.073 -21.031 1.00 91.06 804 LEU A O 1
ATOM 6253 N N . SER A 1 805 ? 22.652 14.569 -19.857 1.00 92.62 805 SER A N 1
ATOM 6254 C CA . SER A 1 805 ? 21.765 14.527 -21.028 1.00 92.62 805 SER A CA 1
ATOM 6255 C C . SER A 1 805 ? 21.669 15.885 -21.723 1.00 92.62 805 SER A C 1
ATOM 6257 O O . SER A 1 805 ? 21.730 15.958 -22.949 1.00 92.62 805 SER A O 1
ATOM 6259 N N . ARG A 1 806 ? 21.627 16.986 -20.959 1.00 91.88 806 ARG A N 1
ATOM 6260 C CA . ARG A 1 806 ? 21.677 18.346 -21.511 1.00 91.88 806 ARG A CA 1
ATOM 6261 C C . ARG A 1 806 ? 22.947 18.586 -22.314 1.00 91.88 806 ARG A C 1
ATOM 6263 O O . ARG A 1 806 ? 22.859 19.018 -23.458 1.00 91.88 806 ARG A O 1
ATOM 6270 N N . LYS A 1 807 ? 24.115 18.293 -21.739 1.00 92.12 807 LYS A N 1
ATOM 6271 C CA . LYS A 1 807 ? 25.397 18.445 -22.440 1.00 92.12 807 LYS A CA 1
ATOM 6272 C C . LYS A 1 807 ? 25.466 17.576 -23.693 1.00 92.12 807 LYS A C 1
ATOM 6274 O O . LYS A 1 807 ? 25.915 18.048 -24.731 1.00 92.12 807 LYS A O 1
ATOM 6279 N N . PHE A 1 808 ? 24.975 16.341 -23.611 1.00 93.88 808 PHE A N 1
ATOM 6280 C CA . PHE A 1 808 ? 24.895 15.436 -24.753 1.00 93.88 808 PHE A CA 1
ATOM 6281 C C . PHE A 1 808 ? 24.044 16.017 -25.893 1.00 93.88 808 PHE A C 1
ATOM 6283 O O . PHE A 1 808 ? 24.471 16.007 -27.046 1.00 93.88 808 PHE A O 1
ATOM 6290 N N . ALA A 1 809 ? 22.873 16.577 -25.579 1.00 89.81 809 ALA A N 1
ATOM 6291 C CA . ALA A 1 809 ? 21.962 17.127 -26.578 1.00 89.81 809 ALA A CA 1
ATOM 6292 C C . ALA A 1 809 ? 22.442 18.455 -27.190 1.00 89.81 809 ALA A C 1
ATOM 6294 O O . ALA A 1 809 ? 22.246 18.662 -28.387 1.00 89.81 809 ALA A O 1
ATOM 6295 N N . MET A 1 810 ? 23.076 19.327 -26.394 1.00 87.00 810 MET A N 1
ATOM 6296 C CA . MET A 1 810 ? 23.436 20.702 -26.778 1.00 87.00 810 MET A CA 1
ATOM 6297 C C . MET A 1 810 ? 24.512 20.818 -27.862 1.00 87.00 810 MET A C 1
ATOM 6299 O O . MET A 1 810 ? 24.608 21.872 -28.476 1.00 87.00 810 MET A O 1
ATOM 6303 N N . TYR A 1 811 ? 25.321 19.783 -28.082 1.00 85.75 811 TYR A N 1
ATOM 6304 C CA . TYR A 1 811 ? 26.403 19.812 -29.064 1.00 85.75 811 TYR A CA 1
ATOM 6305 C C . TYR A 1 811 ? 26.555 18.446 -29.761 1.00 85.75 811 TYR A C 1
ATOM 6307 O O . TYR A 1 811 ? 26.079 17.430 -29.242 1.00 85.75 811 TYR A O 1
ATOM 6315 N N . PRO A 1 812 ? 27.147 18.395 -30.961 1.00 82.44 812 PRO A N 1
ATOM 6316 C CA . PRO A 1 812 ? 26.989 19.431 -31.983 1.00 82.44 812 PRO A CA 1
ATOM 6317 C C . PRO A 1 812 ? 25.499 19.723 -32.246 1.00 82.44 812 PRO A C 1
ATOM 6319 O O . PRO A 1 812 ? 24.643 18.829 -32.134 1.00 82.44 812 PRO A O 1
ATOM 6322 N N . THR A 1 813 ? 25.191 20.995 -32.493 1.00 78.00 813 THR A N 1
ATOM 6323 C CA . THR A 1 813 ? 23.852 21.494 -32.834 1.00 78.00 813 THR A CA 1
ATOM 6324 C C . THR A 1 813 ? 23.502 21.154 -34.281 1.00 78.00 813 THR A C 1
ATOM 6326 O O . THR A 1 813 ? 24.373 20.840 -35.086 1.00 78.00 813 THR A O 1
ATOM 6329 N N . ALA A 1 814 ? 22.214 21.197 -34.628 1.00 69.06 814 ALA A N 1
ATOM 6330 C CA . ALA A 1 814 ? 21.786 20.932 -36.002 1.00 69.06 814 ALA A CA 1
ATOM 6331 C C . ALA A 1 814 ? 22.317 21.972 -37.002 1.00 69.06 814 ALA A C 1
ATOM 6333 O O . ALA A 1 814 ? 22.492 21.635 -38.160 1.00 69.06 814 ALA A O 1
ATOM 6334 N N . ASP A 1 815 ? 22.609 23.198 -36.559 1.00 74.25 815 ASP A N 1
ATOM 6335 C CA . ASP A 1 815 ? 23.176 24.248 -37.417 1.00 74.25 815 ASP A CA 1
ATOM 6336 C C . ASP A 1 815 ? 24.680 24.039 -37.679 1.00 74.25 815 ASP A C 1
ATOM 6338 O O . ASP A 1 815 ? 25.227 24.550 -38.652 1.00 74.25 815 ASP A O 1
ATOM 6342 N N . GLU A 1 816 ? 25.349 23.259 -36.823 1.00 76.94 816 GLU A N 1
ATOM 6343 C CA . GLU A 1 816 ? 26.753 22.849 -36.966 1.00 76.94 816 GLU A CA 1
ATOM 6344 C C . GLU A 1 816 ? 26.906 21.533 -37.747 1.00 76.94 816 GLU A C 1
ATOM 6346 O O . GLU A 1 816 ? 28.029 21.093 -37.986 1.00 76.94 816 GLU A O 1
ATOM 6351 N N . LEU A 1 817 ? 25.797 20.880 -38.114 1.00 80.88 817 LEU A N 1
ATOM 6352 C CA . LEU A 1 817 ? 25.776 19.595 -38.810 1.00 80.88 817 LEU A CA 1
ATOM 6353 C C . LEU A 1 817 ? 24.985 19.697 -40.112 1.00 80.88 817 LEU A C 1
ATOM 6355 O O . LEU A 1 817 ? 23.955 20.354 -40.198 1.00 80.88 817 LEU A O 1
ATOM 6359 N N . HIS A 1 818 ? 25.350 18.900 -41.106 1.00 79.19 818 HIS A N 1
ATOM 6360 C CA . HIS A 1 818 ? 24.578 18.746 -42.343 1.00 79.19 818 HIS A CA 1
ATOM 6361 C C . HIS A 1 818 ? 23.466 17.712 -42.193 1.00 79.19 818 HIS A C 1
ATOM 6363 O O . HIS A 1 818 ? 23.145 16.960 -43.118 1.00 79.19 818 HIS A O 1
ATOM 6369 N N . LEU A 1 819 ? 22.882 17.638 -41.003 1.00 80.31 819 LEU A N 1
ATOM 6370 C CA . LEU A 1 819 ? 21.862 16.670 -40.660 1.00 80.31 819 LEU A CA 1
ATOM 6371 C C . LEU A 1 819 ? 20.637 17.401 -40.143 1.00 80.31 819 LEU A C 1
ATOM 6373 O O . LEU A 1 819 ? 20.734 18.345 -39.363 1.00 80.31 819 LEU A O 1
ATOM 6377 N N . SER A 1 820 ? 19.458 16.910 -40.526 1.00 85.50 820 SER A N 1
ATOM 6378 C CA . SER A 1 820 ? 18.234 17.357 -39.864 1.00 85.50 820 SER A CA 1
ATOM 6379 C C . SER A 1 820 ? 18.346 17.110 -38.349 1.00 85.50 820 SER A C 1
ATOM 6381 O O . SER A 1 820 ? 18.968 16.119 -37.947 1.00 85.50 820 SER A O 1
ATOM 6383 N N . PRO A 1 821 ? 17.717 17.941 -37.497 1.00 84.56 821 PRO A N 1
ATOM 6384 C CA . PRO A 1 821 ? 17.811 17.790 -36.044 1.00 84.56 821 PRO A CA 1
ATOM 6385 C C . PRO A 1 821 ? 17.488 16.370 -35.551 1.00 84.56 821 PRO A C 1
ATOM 6387 O O . PRO A 1 821 ? 18.179 15.837 -34.684 1.00 84.56 821 PRO A O 1
ATOM 6390 N N . GLY A 1 822 ? 16.479 15.725 -36.150 1.00 84.88 822 GLY A N 1
ATOM 6391 C CA . GLY A 1 822 ? 16.107 14.347 -35.825 1.00 84.88 822 GLY A CA 1
ATOM 6392 C C . GLY A 1 822 ? 17.163 13.321 -36.245 1.00 84.88 822 GLY A C 1
ATOM 6393 O O . GLY A 1 822 ? 17.453 12.393 -35.494 1.00 84.88 822 GLY A O 1
ATOM 6394 N N . TRP A 1 823 ? 17.788 13.496 -37.412 1.00 87.06 823 TRP A N 1
ATOM 6395 C CA . TRP A 1 823 ? 18.837 12.583 -37.871 1.00 87.06 823 TRP A CA 1
ATOM 6396 C C . TRP A 1 823 ? 20.133 12.745 -37.071 1.00 87.06 823 TRP A C 1
ATOM 6398 O O . TRP A 1 823 ? 20.736 11.749 -36.680 1.00 87.06 823 TRP A O 1
ATOM 6408 N N . ALA A 1 824 ? 20.502 13.981 -36.723 1.00 89.19 824 ALA A N 1
ATOM 6409 C CA . ALA A 1 824 ? 21.617 14.261 -35.822 1.00 89.19 824 ALA A CA 1
ATOM 6410 C C . ALA A 1 824 ? 21.437 13.574 -34.457 1.00 89.19 824 ALA A C 1
ATOM 6412 O O . ALA A 1 824 ? 22.357 12.915 -33.975 1.00 89.19 824 ALA A O 1
ATOM 6413 N N . ALA A 1 825 ? 20.250 13.679 -33.845 1.00 90.75 825 ALA A N 1
ATOM 6414 C CA . ALA A 1 825 ? 19.949 13.024 -32.571 1.00 90.75 825 ALA A CA 1
ATOM 6415 C C . ALA A 1 825 ? 20.076 11.492 -32.659 1.00 90.75 825 ALA A C 1
ATOM 6417 O O . ALA A 1 825 ? 20.757 10.885 -31.829 1.00 90.75 825 ALA A O 1
ATOM 6418 N N . ARG A 1 826 ? 19.525 10.872 -33.713 1.00 92.50 826 ARG A N 1
ATOM 6419 C CA . ARG A 1 826 ? 19.620 9.417 -33.936 1.00 92.50 826 ARG A CA 1
ATOM 6420 C C . ARG A 1 826 ? 21.049 8.942 -34.156 1.00 92.50 826 ARG A C 1
ATOM 6422 O O . ARG A 1 826 ? 21.454 7.952 -33.555 1.00 92.50 826 ARG A O 1
ATOM 6429 N N . VAL A 1 827 ? 21.833 9.640 -34.978 1.00 93.19 827 VAL A N 1
ATOM 6430 C CA . VAL A 1 827 ? 23.241 9.290 -35.219 1.00 93.19 827 VAL A CA 1
ATOM 6431 C C . VAL A 1 827 ? 24.061 9.446 -33.934 1.00 93.19 827 VAL A C 1
ATOM 6433 O O . VAL A 1 827 ? 24.847 8.553 -33.614 1.00 93.19 827 VAL A O 1
ATOM 6436 N N . LYS A 1 828 ? 23.841 10.514 -33.148 1.00 94.69 828 LYS A N 1
ATOM 6437 C CA . LYS A 1 828 ? 24.484 10.698 -31.833 1.00 94.69 828 LYS A CA 1
ATOM 6438 C C . LYS A 1 828 ? 24.139 9.557 -30.871 1.00 94.69 828 LYS A C 1
ATOM 6440 O O . LYS A 1 828 ? 25.043 8.980 -30.269 1.00 94.69 828 LYS A O 1
ATOM 6445 N N . ALA A 1 829 ? 22.858 9.206 -30.744 1.00 95.81 829 ALA A N 1
ATOM 6446 C CA . ALA A 1 829 ? 22.391 8.119 -29.882 1.00 95.81 829 ALA A CA 1
ATOM 6447 C C . ALA A 1 829 ? 22.945 6.750 -30.318 1.00 95.81 829 ALA A C 1
ATOM 6449 O O . ALA A 1 829 ? 23.466 5.992 -29.497 1.00 95.81 829 ALA A O 1
ATOM 6450 N N . SER A 1 830 ? 22.902 6.471 -31.622 1.00 96.94 830 SER A N 1
ATOM 6451 C CA . SER A 1 830 ? 23.424 5.249 -32.234 1.00 96.94 830 SER A CA 1
ATOM 6452 C C . SER A 1 830 ? 24.936 5.106 -32.026 1.00 96.94 830 SER A C 1
ATOM 6454 O O . SER A 1 830 ? 25.407 4.047 -31.602 1.00 96.94 830 SER A O 1
ATOM 6456 N N . TYR A 1 831 ? 25.704 6.188 -32.214 1.00 96.25 831 TYR A N 1
ATOM 6457 C CA . TYR A 1 831 ? 27.139 6.184 -31.930 1.00 96.25 831 TYR A CA 1
ATOM 6458 C C . TYR A 1 831 ? 27.435 6.028 -30.434 1.00 96.25 831 TYR A C 1
ATOM 6460 O O . TYR A 1 831 ? 28.338 5.278 -30.075 1.00 96.25 831 TYR A O 1
ATOM 6468 N N . ALA A 1 832 ? 26.664 6.667 -29.549 1.00 95.31 832 ALA A N 1
ATOM 6469 C CA . ALA A 1 832 ? 26.813 6.502 -28.101 1.00 95.31 832 ALA A CA 1
ATOM 6470 C C . ALA A 1 832 ? 26.629 5.042 -27.669 1.00 95.31 832 ALA A C 1
ATOM 6472 O O . ALA A 1 832 ? 27.416 4.535 -26.866 1.00 95.31 832 ALA A O 1
ATOM 6473 N N . TYR A 1 833 ? 25.636 4.352 -28.237 1.00 94.19 833 TYR A N 1
ATOM 6474 C CA . TYR A 1 833 ? 25.436 2.923 -28.019 1.00 94.19 833 TYR A CA 1
ATOM 6475 C C . TYR A 1 833 ? 26.604 2.102 -28.584 1.00 94.19 833 TYR A C 1
ATOM 6477 O O . TYR A 1 833 ? 27.211 1.322 -27.850 1.00 94.19 833 TYR A O 1
ATOM 6485 N N . PHE A 1 834 ? 26.980 2.315 -29.850 1.00 93.81 834 PHE A N 1
ATOM 6486 C CA . PHE A 1 834 ? 28.094 1.612 -30.497 1.00 93.81 834 PHE A CA 1
ATOM 6487 C C . PHE A 1 834 ? 29.422 1.772 -29.739 1.00 93.81 834 PHE A C 1
ATOM 6489 O O . PHE A 1 834 ? 30.144 0.792 -29.524 1.00 93.81 834 PHE A O 1
ATOM 6496 N N . TYR A 1 835 ? 29.735 2.994 -29.305 1.00 92.69 835 TYR A N 1
ATOM 6497 C CA . TYR A 1 835 ? 30.949 3.306 -28.564 1.00 92.69 835 TYR A CA 1
ATOM 6498 C C . TYR A 1 835 ? 30.956 2.628 -27.192 1.00 92.69 835 TYR A C 1
ATOM 6500 O O . TYR A 1 835 ? 31.941 1.967 -26.861 1.00 92.69 835 TYR A O 1
ATOM 6508 N N . ASP A 1 836 ? 29.858 2.705 -26.426 1.00 89.56 836 ASP A N 1
ATOM 6509 C CA . ASP A 1 836 ? 29.738 2.014 -25.132 1.00 89.56 836 ASP A CA 1
ATOM 6510 C C . ASP A 1 836 ? 29.966 0.504 -25.283 1.00 89.56 836 ASP A C 1
ATOM 6512 O O . ASP A 1 836 ? 30.817 -0.075 -24.605 1.00 89.56 836 ASP A O 1
ATOM 6516 N N . CYS A 1 837 ? 29.293 -0.116 -26.256 1.00 85.81 837 CYS A N 1
ATOM 6517 C CA . CYS A 1 837 ? 29.487 -1.522 -26.600 1.00 85.81 837 CYS A CA 1
ATOM 6518 C C . CYS A 1 837 ? 30.965 -1.835 -26.879 1.00 85.81 837 CYS A C 1
ATOM 6520 O O . CYS A 1 837 ? 31.509 -2.814 -26.366 1.00 85.81 837 CYS A O 1
ATOM 6522 N N . GLY A 1 838 ? 31.626 -0.994 -27.685 1.00 85.25 838 GLY A N 1
ATOM 6523 C CA . GLY A 1 838 ? 33.040 -1.101 -28.042 1.00 85.25 838 GLY A CA 1
ATOM 6524 C C . GLY A 1 838 ? 33.976 -1.072 -26.834 1.00 85.25 838 GLY A C 1
ATOM 6525 O O . GLY A 1 838 ? 34.847 -1.936 -26.712 1.00 85.25 838 GLY A O 1
ATOM 6526 N N . GLN A 1 839 ? 33.757 -0.134 -25.911 1.00 84.06 839 GLN A N 1
ATOM 6527 C CA . GLN A 1 839 ? 34.556 0.026 -24.692 1.00 84.06 839 GLN A CA 1
ATOM 6528 C C . GLN A 1 839 ? 34.415 -1.155 -23.718 1.00 84.06 839 GLN A C 1
ATOM 6530 O O . GLN A 1 839 ? 35.286 -1.374 -22.870 1.00 84.06 839 GLN A O 1
ATOM 6535 N N . GLN A 1 840 ? 33.333 -1.930 -23.832 1.00 75.31 840 GLN A N 1
ATOM 6536 C CA . GLN A 1 840 ? 33.026 -3.036 -22.925 1.00 75.31 840 GLN A CA 1
ATOM 6537 C C . GLN A 1 840 ? 33.201 -4.437 -23.536 1.00 75.31 840 GLN A C 1
ATOM 6539 O O . GLN A 1 840 ? 33.022 -5.427 -22.819 1.00 75.31 840 GLN A O 1
ATOM 6544 N N . LYS A 1 841 ? 33.626 -4.552 -24.807 1.00 64.88 841 LYS A N 1
ATOM 6545 C CA . LYS A 1 841 ? 33.803 -5.835 -25.529 1.00 64.88 841 LYS A CA 1
ATOM 6546 C C . LYS A 1 841 ? 34.587 -6.895 -24.740 1.00 64.88 841 LYS A C 1
ATOM 6548 O O . LYS A 1 841 ? 34.212 -8.062 -24.745 1.00 64.88 841 LYS A O 1
ATOM 6553 N N . ASN A 1 842 ? 35.622 -6.490 -23.999 1.00 56.16 842 ASN A N 1
ATOM 6554 C CA . ASN A 1 842 ? 36.478 -7.402 -23.223 1.00 56.16 842 ASN A CA 1
ATOM 6555 C C . ASN A 1 842 ? 36.005 -7.639 -21.779 1.00 56.16 842 ASN A C 1
ATOM 6557 O O . ASN A 1 842 ? 36.629 -8.399 -21.044 1.00 56.16 842 ASN A O 1
ATOM 6561 N N . LYS A 1 843 ? 34.935 -6.968 -21.343 1.00 60.56 843 LYS A N 1
ATOM 6562 C CA . LYS A 1 843 ? 34.465 -6.991 -19.950 1.00 60.56 843 LYS A CA 1
ATOM 6563 C C . LYS A 1 843 ? 33.158 -7.754 -19.759 1.00 60.56 843 LYS A C 1
ATOM 6565 O O . LYS A 1 843 ? 32.739 -7.879 -18.615 1.00 60.56 843 LYS A O 1
ATOM 6570 N N . ARG A 1 844 ? 32.519 -8.234 -20.843 1.00 55.38 844 ARG A N 1
ATOM 6571 C CA . ARG A 1 844 ? 31.147 -8.797 -20.843 1.00 55.38 844 ARG A CA 1
ATOM 6572 C C . ARG A 1 844 ? 30.142 -7.894 -20.105 1.00 55.38 844 ARG A C 1
ATOM 6574 O O . ARG A 1 844 ? 29.206 -8.370 -19.474 1.00 55.38 844 ARG A O 1
ATOM 6581 N N . LYS A 1 845 ? 30.364 -6.580 -20.150 1.00 62.16 845 LYS A N 1
ATOM 6582 C CA . LYS A 1 845 ? 29.586 -5.567 -19.429 1.00 62.16 845 LYS A CA 1
ATOM 6583 C C . LYS A 1 845 ? 28.934 -4.617 -20.431 1.00 62.16 845 LYS A C 1
ATOM 6585 O O . LYS A 1 845 ? 29.327 -4.556 -21.586 1.00 62.16 845 LYS A O 1
ATOM 6590 N N . TRP A 1 846 ? 27.933 -3.888 -19.980 1.00 70.00 846 TRP A N 1
ATOM 6591 C CA . TRP A 1 846 ? 27.321 -2.758 -20.675 1.00 70.00 846 TRP A CA 1
ATOM 6592 C C . TRP A 1 846 ? 27.144 -1.652 -19.635 1.00 70.00 846 TRP A C 1
ATOM 6594 O O . TRP A 1 846 ? 27.131 -1.944 -18.432 1.00 70.00 846 TRP A O 1
ATOM 6604 N N . THR A 1 847 ? 27.054 -0.391 -20.054 1.00 80.00 847 THR A N 1
ATOM 6605 C CA . THR A 1 847 ? 26.827 0.707 -19.107 1.00 80.00 847 THR A CA 1
ATOM 6606 C C . THR A 1 847 ? 25.473 1.367 -19.328 1.00 80.00 847 THR A C 1
ATOM 6608 O O . THR A 1 847 ? 24.811 1.203 -20.350 1.00 80.00 847 THR A O 1
ATOM 6611 N N . GLN A 1 848 ? 25.032 2.144 -18.340 1.00 84.56 848 GLN A N 1
ATOM 6612 C CA . GLN A 1 848 ? 23.809 2.937 -18.469 1.00 84.56 848 GLN A CA 1
ATOM 6613 C C . GLN A 1 848 ? 24.030 4.212 -19.304 1.00 84.56 848 GLN A C 1
ATOM 6615 O O . GLN A 1 848 ? 23.089 4.976 -19.462 1.00 84.56 848 GLN A O 1
ATOM 6620 N N . PHE A 1 849 ? 25.239 4.466 -19.827 1.00 91.38 849 PHE A N 1
ATOM 6621 C CA . PHE A 1 849 ? 25.577 5.699 -20.545 1.00 91.38 849 PHE A CA 1
ATOM 6622 C C . PHE A 1 849 ? 24.605 6.064 -21.668 1.00 91.38 849 PHE A C 1
ATOM 6624 O O . PHE A 1 849 ? 23.947 7.097 -21.523 1.00 91.38 849 PHE A O 1
ATOM 6631 N N . PRO A 1 850 ? 24.461 5.257 -22.738 1.00 92.94 850 PRO A N 1
ATOM 6632 C CA . PRO A 1 850 ? 23.658 5.664 -23.889 1.00 92.94 850 PRO A CA 1
ATOM 6633 C C . PRO A 1 850 ? 22.183 5.851 -23.501 1.00 92.94 850 PRO A C 1
ATOM 6635 O O . PRO A 1 850 ? 21.531 6.790 -23.946 1.00 92.94 850 PRO A O 1
ATOM 6638 N N . TRP A 1 851 ? 21.687 5.036 -22.571 1.00 92.62 851 TRP A N 1
ATOM 6639 C CA . TRP A 1 851 ? 20.327 5.125 -22.041 1.00 92.62 851 TRP A CA 1
ATOM 6640 C C . TRP A 1 851 ? 20.104 6.359 -21.160 1.00 92.62 851 TRP A C 1
ATOM 6642 O O . TRP A 1 851 ? 19.037 6.950 -21.202 1.00 92.62 851 TRP A O 1
ATOM 6652 N N . ASN A 1 852 ? 21.095 6.792 -20.381 1.00 90.88 852 ASN A N 1
ATOM 6653 C CA . ASN A 1 852 ? 20.959 7.971 -19.522 1.00 90.88 852 ASN A CA 1
ATOM 6654 C C . ASN A 1 852 ? 20.904 9.279 -20.319 1.00 90.88 852 ASN A C 1
ATOM 6656 O O . ASN A 1 852 ? 20.339 10.257 -19.838 1.00 90.88 852 ASN A O 1
ATOM 6660 N N . VAL A 1 853 ? 21.531 9.319 -21.497 1.00 93.25 853 VAL A N 1
ATOM 6661 C CA . VAL A 1 853 ? 21.666 10.552 -22.285 1.00 93.25 853 VAL A CA 1
ATOM 6662 C C . VAL A 1 853 ? 20.738 10.604 -23.497 1.00 93.25 853 VAL A C 1
ATOM 6664 O O . VAL A 1 853 ? 20.388 11.704 -23.914 1.00 93.25 853 VAL A O 1
ATOM 6667 N N . ALA A 1 854 ? 20.305 9.452 -24.021 1.00 94.94 854 ALA A N 1
ATOM 6668 C CA . ALA A 1 854 ? 19.567 9.353 -25.282 1.00 94.94 854 ALA A CA 1
ATOM 6669 C C . ALA A 1 854 ? 18.466 8.267 -25.284 1.00 94.94 854 ALA A C 1
ATOM 6671 O O . ALA A 1 854 ? 18.203 7.657 -26.318 1.00 94.94 854 ALA A O 1
ATOM 6672 N N . PHE A 1 855 ? 17.821 7.996 -24.139 1.00 95.12 855 PHE A N 1
ATOM 6673 C CA . PHE A 1 855 ? 16.793 6.947 -24.003 1.00 95.12 855 PHE A CA 1
ATOM 6674 C C . PHE A 1 855 ? 15.727 6.979 -25.109 1.00 95.12 855 PHE A C 1
ATOM 6676 O O . PHE A 1 855 ? 15.488 5.972 -25.773 1.00 95.12 855 PHE A O 1
ATOM 6683 N N . ARG A 1 856 ? 15.109 8.145 -25.323 1.00 93.19 856 ARG A N 1
ATOM 6684 C CA . ARG A 1 856 ? 14.044 8.356 -26.308 1.00 93.19 856 ARG A CA 1
ATOM 6685 C C . ARG A 1 856 ? 14.518 8.117 -27.733 1.00 93.19 856 ARG A C 1
ATOM 6687 O O . ARG A 1 856 ? 13.786 7.507 -28.500 1.00 93.19 856 ARG A O 1
ATOM 6694 N N . ASP A 1 857 ? 15.720 8.567 -28.079 1.00 94.88 857 ASP A N 1
ATOM 6695 C CA . ASP A 1 857 ? 16.262 8.384 -29.426 1.00 94.88 857 ASP A CA 1
ATOM 6696 C C . ASP A 1 857 ? 16.580 6.905 -29.696 1.00 94.88 857 ASP A C 1
ATOM 6698 O O . ASP A 1 857 ? 16.300 6.406 -30.781 1.00 94.88 857 ASP A O 1
ATOM 6702 N N . LEU A 1 858 ? 17.090 6.168 -28.701 1.00 95.81 858 LEU A N 1
ATOM 6703 C CA . LEU A 1 858 ? 17.302 4.717 -28.808 1.00 95.81 858 LEU A CA 1
ATOM 6704 C C . LEU A 1 858 ? 15.981 3.951 -28.962 1.00 95.81 858 LEU A C 1
ATOM 6706 O O . LEU A 1 858 ? 15.899 3.012 -29.752 1.00 95.81 858 LEU A O 1
ATOM 6710 N N . CYS A 1 859 ? 14.951 4.367 -28.225 1.00 94.38 859 CYS A N 1
ATOM 6711 C CA . CYS A 1 859 ? 13.598 3.834 -28.349 1.00 94.38 859 CYS A CA 1
ATOM 6712 C C . CYS A 1 859 ? 12.999 4.113 -29.737 1.00 94.38 859 CYS A C 1
ATOM 6714 O O . CYS A 1 859 ? 12.461 3.205 -30.364 1.00 94.38 859 CYS A O 1
ATOM 6716 N N . ASP A 1 860 ? 13.163 5.333 -30.257 1.00 92.75 860 ASP A N 1
ATOM 6717 C CA . ASP A 1 860 ? 12.707 5.721 -31.597 1.00 92.75 860 ASP A CA 1
ATOM 6718 C C . ASP A 1 860 ? 13.400 4.908 -32.702 1.00 92.75 860 ASP A C 1
ATOM 6720 O O . ASP A 1 860 ? 12.739 4.429 -33.624 1.00 92.75 860 ASP A O 1
ATOM 6724 N N . ILE A 1 861 ? 14.719 4.695 -32.586 1.00 94.62 861 ILE A N 1
ATOM 6725 C CA . ILE A 1 861 ? 15.483 3.845 -33.514 1.00 94.62 861 ILE A CA 1
ATOM 6726 C C . ILE A 1 861 ? 14.929 2.419 -33.506 1.00 94.62 861 ILE A C 1
ATOM 6728 O O . ILE A 1 861 ? 14.715 1.848 -34.574 1.00 94.62 861 ILE A O 1
ATOM 6732 N N . LYS A 1 862 ? 14.673 1.850 -32.321 1.00 94.81 862 LYS A N 1
ATOM 6733 C CA . LYS A 1 862 ? 14.174 0.476 -32.208 1.00 94.81 862 LYS A CA 1
ATOM 6734 C C . LYS A 1 862 ? 12.764 0.321 -32.774 1.00 94.81 862 LYS A C 1
ATOM 6736 O O . LYS A 1 862 ? 12.517 -0.620 -33.524 1.00 94.81 862 LYS A O 1
ATOM 6741 N N . ALA A 1 863 ? 11.873 1.261 -32.472 1.00 92.62 863 ALA A N 1
ATOM 6742 C CA . ALA A 1 863 ? 10.491 1.225 -32.935 1.00 92.62 863 ALA A CA 1
ATOM 6743 C C . ALA A 1 863 ? 10.386 1.296 -34.469 1.00 92.62 863 ALA A C 1
ATOM 6745 O O . ALA A 1 863 ? 9.531 0.644 -35.057 1.00 92.62 863 ALA A O 1
ATOM 6746 N N . GLN A 1 864 ? 11.278 2.043 -35.129 1.00 90.00 864 GLN A N 1
ATOM 6747 C CA . GLN A 1 864 ? 11.279 2.217 -36.589 1.00 90.00 864 GLN A CA 1
ATOM 6748 C C . GLN A 1 864 ? 11.674 0.985 -37.397 1.00 90.00 864 GLN A C 1
ATOM 6750 O O . GLN A 1 864 ? 11.480 0.974 -38.612 1.00 90.00 864 GLN A O 1
ATOM 6755 N N . VAL A 1 865 ? 12.236 -0.036 -36.753 1.00 87.94 865 VAL A N 1
ATOM 6756 C CA . VAL A 1 865 ? 12.546 -1.301 -37.426 1.00 87.94 865 VAL A CA 1
ATOM 6757 C C . VAL A 1 865 ? 11.270 -2.064 -37.772 1.00 87.94 865 VAL A C 1
ATOM 6759 O O . VAL A 1 865 ? 11.228 -2.768 -38.781 1.00 87.94 865 VAL A O 1
ATOM 6762 N N . ASP A 1 866 ? 10.213 -1.897 -36.976 1.00 79.94 866 ASP A N 1
ATOM 6763 C CA . ASP A 1 866 ? 8.908 -2.466 -37.277 1.00 79.94 866 ASP A CA 1
ATOM 6764 C C . ASP A 1 866 ? 8.138 -1.568 -38.259 1.00 79.94 866 ASP A C 1
ATOM 6766 O O . ASP A 1 866 ? 7.974 -0.366 -38.057 1.00 79.94 866 ASP A O 1
ATOM 6770 N N . SER A 1 867 ? 7.602 -2.163 -39.325 1.00 65.19 867 SER A N 1
ATOM 6771 C CA . SER A 1 867 ? 6.766 -1.486 -40.325 1.00 65.19 867 SER A CA 1
ATOM 6772 C C . SER A 1 867 ? 5.445 -0.913 -39.775 1.00 65.19 867 SER A C 1
ATOM 6774 O O . SER A 1 867 ? 4.792 -0.126 -40.461 1.00 65.19 867 SER A O 1
ATOM 6776 N N . GLY A 1 868 ? 5.043 -1.297 -38.555 1.00 77.94 868 GLY A N 1
ATOM 6777 C CA . GLY A 1 868 ? 3.777 -0.924 -37.916 1.00 77.94 868 GLY A CA 1
ATOM 6778 C C . GLY A 1 868 ? 3.840 0.153 -36.822 1.00 77.94 868 GLY A C 1
ATOM 6779 O O . GLY A 1 868 ? 2.881 0.267 -36.055 1.00 77.94 868 GLY A O 1
ATOM 6780 N N . TYR A 1 869 ? 4.923 0.928 -36.695 1.00 86.31 869 TYR A N 1
ATOM 6781 C CA . TYR A 1 869 ? 5.068 1.888 -35.589 1.00 86.31 869 TYR A CA 1
ATOM 6782 C C . TYR A 1 869 ? 4.187 3.146 -35.726 1.00 86.31 869 TYR A C 1
ATOM 6784 O O . TYR A 1 869 ? 3.848 3.601 -36.822 1.00 86.31 869 TYR A O 1
ATOM 6792 N N . LYS A 1 870 ? 3.825 3.750 -34.586 1.00 86.56 870 LYS A N 1
ATOM 6793 C CA . LYS A 1 870 ? 3.127 5.044 -34.524 1.00 86.56 870 LYS A CA 1
ATOM 6794 C C . LYS A 1 870 ? 3.737 5.933 -33.455 1.00 86.56 870 LYS A C 1
ATOM 6796 O O . LYS A 1 870 ? 3.843 5.539 -32.299 1.00 86.56 870 LYS A O 1
ATOM 6801 N N . THR A 1 871 ? 4.072 7.164 -33.826 1.00 86.06 871 THR A N 1
ATOM 6802 C CA . THR A 1 871 ? 4.497 8.178 -32.862 1.00 86.06 871 THR A CA 1
ATOM 6803 C C . THR A 1 871 ? 3.288 8.729 -32.122 1.00 86.06 871 THR A C 1
ATOM 6805 O O . THR A 1 871 ? 2.287 9.118 -32.726 1.00 86.06 871 THR A O 1
ATOM 6808 N N . VAL A 1 872 ? 3.400 8.787 -30.800 1.00 84.81 872 VAL A N 1
ATOM 6809 C CA . VAL A 1 872 ? 2.318 9.193 -29.913 1.00 84.81 872 VAL A CA 1
ATOM 6810 C C . VAL A 1 872 ? 2.768 10.381 -29.073 1.00 84.81 872 VAL A C 1
ATOM 6812 O O . VAL A 1 872 ? 3.873 10.387 -28.532 1.00 84.81 872 VAL A O 1
ATOM 6815 N N . ARG A 1 873 ? 1.918 11.406 -28.943 1.00 81.19 873 ARG A N 1
ATOM 6816 C CA . ARG A 1 873 ? 2.219 12.535 -28.056 1.00 81.19 873 ARG A CA 1
ATOM 6817 C C . ARG A 1 873 ? 2.081 12.096 -26.598 1.00 81.19 873 ARG A C 1
ATOM 6819 O O . ARG A 1 873 ? 1.061 11.519 -26.215 1.00 81.19 873 ARG A O 1
ATOM 6826 N N . ARG A 1 874 ? 3.097 12.413 -25.789 1.00 73.44 874 ARG A N 1
ATOM 6827 C CA . ARG A 1 874 ? 3.110 12.086 -24.358 1.00 73.44 874 ARG A CA 1
ATOM 6828 C C . ARG A 1 874 ? 1.994 12.802 -23.602 1.00 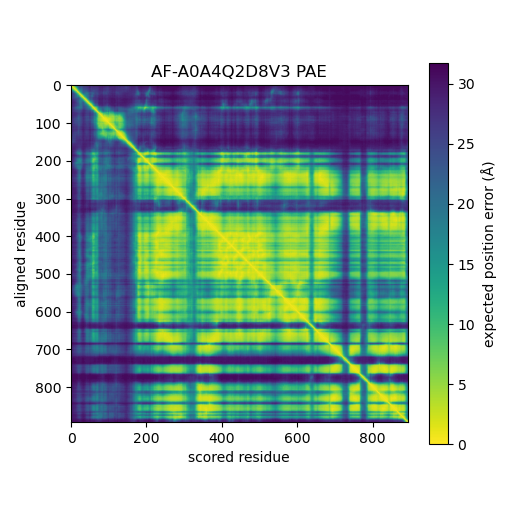73.44 874 ARG A C 1
ATOM 6830 O O . ARG A 1 874 ? 1.141 12.170 -22.989 1.00 73.44 874 ARG A O 1
ATOM 6837 N N . GLU A 1 875 ? 1.966 14.122 -23.758 1.00 66.50 875 GLU A N 1
ATOM 6838 C CA . GLU A 1 875 ? 0.982 15.013 -23.146 1.00 66.50 875 GLU A CA 1
ATOM 6839 C C . GLU A 1 875 ? -0.447 14.624 -23.563 1.00 66.50 875 GLU A C 1
ATOM 6841 O O . GLU A 1 875 ? -0.794 14.647 -24.746 1.00 66.50 875 GLU A O 1
ATOM 6846 N N . CYS A 1 876 ? -1.266 14.275 -22.566 1.00 60.38 876 CYS A N 1
ATOM 6847 C CA . CYS A 1 876 ? -2.698 13.954 -22.645 1.00 60.38 876 CYS A CA 1
ATOM 6848 C C . CYS A 1 876 ? -3.104 12.626 -23.308 1.00 60.38 876 CYS A C 1
ATOM 6850 O O . CYS A 1 876 ? -4.268 12.247 -23.153 1.00 60.38 876 CYS A O 1
ATOM 6852 N N . PHE A 1 877 ? -2.219 11.925 -24.028 1.00 78.56 877 PHE A N 1
ATOM 6853 C CA . PHE A 1 877 ? -2.607 10.719 -24.775 1.00 78.56 877 PHE A CA 1
ATOM 6854 C C . PHE A 1 877 ? -1.823 9.465 -24.372 1.00 78.56 877 PHE A C 1
ATOM 6856 O O . PHE A 1 877 ? -2.442 8.543 -23.846 1.00 78.56 877 PHE A O 1
ATOM 6863 N N . TYR A 1 878 ? -0.494 9.424 -24.536 1.00 81.88 878 TYR A N 1
ATOM 6864 C CA . TYR A 1 878 ? 0.302 8.250 -24.131 1.00 81.88 878 TYR A CA 1
ATOM 6865 C C . TYR A 1 878 ? 0.148 7.930 -22.637 1.00 81.88 878 TYR A C 1
ATOM 6867 O O . TYR A 1 878 ? -0.055 6.779 -22.265 1.00 81.88 878 TYR A O 1
ATOM 6875 N N . ASP A 1 879 ? 0.143 8.955 -21.780 1.00 77.62 879 ASP A N 1
ATOM 6876 C CA . ASP A 1 879 ? 0.029 8.760 -20.330 1.00 77.62 879 ASP A CA 1
ATOM 6877 C C . ASP A 1 879 ? -1.324 8.146 -19.901 1.00 77.62 879 ASP A C 1
ATOM 6879 O O . ASP A 1 879 ? -1.449 7.654 -18.780 1.00 77.62 879 ASP A O 1
ATOM 6883 N N . ARG A 1 880 ? -2.328 8.137 -20.791 1.00 76.44 880 ARG A N 1
ATOM 6884 C CA . ARG A 1 880 ? -3.649 7.521 -20.574 1.00 76.44 880 ARG A CA 1
ATOM 6885 C C . ARG A 1 880 ? -3.809 6.162 -21.263 1.00 76.44 880 ARG A C 1
ATOM 6887 O O . ARG A 1 880 ? -4.865 5.543 -21.132 1.00 76.44 880 ARG A O 1
ATOM 6894 N N . MET A 1 881 ? -2.817 5.711 -22.030 1.00 82.31 881 MET A N 1
ATOM 6895 C CA . MET A 1 881 ? -2.887 4.427 -22.722 1.00 82.31 881 MET A CA 1
ATOM 6896 C C . MET A 1 881 ? -2.764 3.267 -21.744 1.00 82.31 881 MET A C 1
ATOM 6898 O O . MET A 1 881 ? -1.827 3.210 -20.956 1.00 82.31 881 MET A O 1
ATOM 6902 N N . ALA A 1 882 ? -3.675 2.307 -21.859 1.00 79.38 882 ALA A N 1
ATOM 6903 C CA . ALA A 1 882 ? -3.634 1.062 -21.112 1.00 79.38 882 ALA A CA 1
ATOM 6904 C C . ALA A 1 882 ? -3.901 -0.116 -22.050 1.00 79.38 882 ALA A C 1
ATOM 6906 O O . ALA A 1 882 ? -4.807 -0.061 -22.887 1.00 79.38 882 ALA A O 1
ATOM 6907 N N . VAL A 1 883 ? -3.151 -1.204 -21.876 1.00 80.06 883 VAL A N 1
ATOM 6908 C CA . VAL A 1 883 ? -3.461 -2.483 -22.517 1.00 80.06 883 VAL A CA 1
ATOM 6909 C C . VAL A 1 883 ? -4.636 -3.109 -21.769 1.00 80.06 883 VAL A C 1
ATOM 6911 O O . VAL A 1 883 ? -4.505 -3.522 -20.615 1.00 80.06 883 VAL A O 1
ATOM 6914 N N . LYS A 1 884 ? -5.811 -3.158 -22.408 1.00 71.69 884 LYS A N 1
ATOM 6915 C CA . LYS A 1 884 ? -6.962 -3.872 -21.842 1.00 71.69 884 LYS A CA 1
ATOM 6916 C C . LYS A 1 884 ? -6.619 -5.352 -21.727 1.00 71.69 884 LYS A C 1
ATOM 6918 O O . LYS A 1 884 ? -6.044 -5.929 -22.648 1.00 71.69 884 LYS A O 1
ATOM 6923 N N . ALA A 1 885 ? -7.015 -5.977 -20.621 1.00 56.25 885 ALA A N 1
ATOM 6924 C CA . ALA A 1 885 ? -7.018 -7.425 -20.569 1.00 56.25 885 ALA A CA 1
ATOM 6925 C C . ALA A 1 885 ? -7.924 -7.948 -21.688 1.00 56.25 885 ALA A C 1
ATOM 6927 O O . ALA A 1 885 ? -9.085 -7.546 -21.790 1.00 56.25 885 ALA A O 1
ATOM 6928 N N . LEU A 1 886 ? -7.394 -8.844 -22.520 1.00 48.16 886 LEU A N 1
ATOM 6929 C CA . LEU A 1 886 ? -8.221 -9.803 -23.235 1.00 48.16 886 LEU A CA 1
ATOM 6930 C C . LEU A 1 886 ? -8.843 -10.700 -22.162 1.00 48.16 886 LEU A C 1
ATOM 6932 O O . LEU A 1 886 ? -8.389 -11.809 -21.916 1.00 48.16 886 LEU A O 1
ATOM 6936 N N . ILE A 1 887 ? -9.876 -10.199 -21.480 1.00 40.62 887 ILE A N 1
ATOM 6937 C CA . ILE A 1 887 ? -10.876 -11.083 -20.898 1.00 40.62 887 ILE A CA 1
ATOM 6938 C C . ILE A 1 887 ? -11.326 -11.893 -22.104 1.00 40.62 887 ILE A C 1
ATOM 6940 O O . ILE A 1 887 ? -11.796 -11.309 -23.088 1.00 40.62 887 ILE A O 1
ATOM 6944 N N . GLY A 1 888 ? -11.019 -13.195 -22.096 1.00 32.81 888 GLY A N 1
ATOM 6945 C CA . GLY A 1 888 ? -11.341 -14.090 -23.197 1.00 32.81 888 GLY A CA 1
ATOM 6946 C C . GLY A 1 888 ? -12.749 -13.778 -23.672 1.00 32.81 888 GLY A C 1
ATOM 6947 O O . GLY A 1 888 ? -13.609 -13.504 -22.840 1.00 32.81 888 GLY A O 1
ATOM 6948 N N . ARG A 1 889 ? -12.947 -13.724 -24.993 1.00 26.44 889 ARG A N 1
ATOM 6949 C CA . ARG A 1 889 ? -14.243 -13.491 -25.635 1.00 26.44 889 ARG A CA 1
ATOM 6950 C C . ARG A 1 889 ? -15.319 -14.399 -25.018 1.00 26.44 889 ARG A C 1
ATOM 6952 O O . ARG A 1 889 ? -15.643 -15.441 -25.568 1.00 26.44 889 ARG A O 1
ATOM 6959 N N . LEU A 1 890 ? -15.913 -13.975 -23.913 1.00 27.09 890 LEU A N 1
ATOM 6960 C CA . LEU A 1 890 ? -17.306 -14.187 -23.607 1.00 27.09 890 LEU A CA 1
ATOM 6961 C C . LEU A 1 890 ? -17.998 -13.057 -24.347 1.00 27.09 890 LEU A C 1
ATOM 6963 O O . LEU A 1 890 ? -18.220 -11.963 -23.841 1.00 27.09 890 LEU A O 1
ATOM 6967 N N . THR A 1 891 ? -18.232 -13.325 -25.627 1.00 26.83 891 THR A N 1
ATOM 6968 C CA . THR A 1 891 ? -19.352 -12.747 -26.352 1.00 26.83 891 THR A CA 1
ATOM 6969 C C . THR A 1 891 ? -20.601 -12.930 -25.495 1.00 26.83 891 THR A C 1
ATOM 6971 O O . THR A 1 891 ? -21.160 -14.024 -25.449 1.00 26.83 891 THR A O 1
ATOM 6974 N N . LEU A 1 892 ? -21.009 -11.871 -24.807 1.00 24.64 892 LEU A N 1
ATOM 6975 C CA . LEU A 1 892 ? -22.394 -11.649 -24.432 1.00 24.64 892 LEU A CA 1
ATOM 6976 C C . LEU A 1 892 ? -22.888 -10.511 -25.324 1.00 24.64 892 LEU A C 1
ATOM 6978 O O . LEU A 1 892 ? -22.473 -9.361 -25.174 1.00 24.64 892 LEU A O 1
ATOM 6982 N N . ASN A 1 893 ? -23.682 -10.905 -26.321 1.00 24.77 893 ASN A N 1
ATOM 6983 C CA . ASN A 1 893 ? -24.828 -10.101 -26.730 1.00 24.77 893 ASN A CA 1
ATOM 6984 C C . ASN A 1 893 ? -25.795 -9.988 -25.553 1.00 24.77 893 ASN A C 1
ATOM 6986 O O . ASN A 1 893 ? -25.877 -10.982 -24.792 1.00 24.77 893 ASN A O 1
#

Solvent-accessible surface area (backbone atoms only — not comparable to full-atom values): 53070 Å² total; per-residue (Å²): 143,84,88,86,86,78,91,80,84,86,81,88,77,90,85,88,76,78,62,81,68,69,48,71,81,87,82,84,91,78,89,84,91,83,94,84,79,93,77,82,86,66,79,80,80,80,79,69,71,94,85,68,78,73,74,86,68,52,50,76,48,80,55,59,86,90,54,81,81,79,70,79,68,59,75,78,54,42,68,59,47,68,70,47,50,68,39,42,48,49,54,52,50,52,35,33,73,67,69,74,48,54,76,75,73,45,64,77,44,44,66,61,63,68,67,49,89,81,55,83,45,55,84,60,33,37,62,47,53,54,49,53,48,51,52,50,46,54,54,51,55,59,51,59,78,74,58,97,79,79,84,88,80,82,87,83,81,77,80,90,74,68,69,77,80,69,67,96,67,60,39,42,32,32,41,33,89,38,32,48,25,59,47,72,79,62,75,86,62,89,64,93,65,62,71,47,78,43,51,65,77,29,42,29,49,77,78,62,95,85,70,82,53,69,66,70,72,39,80,43,71,62,39,57,52,53,61,44,65,58,34,69,50,33,67,47,51,53,52,46,44,38,79,29,48,23,55,70,63,48,57,54,52,32,33,49,49,35,48,44,72,66,44,51,64,78,72,52,83,85,61,61,66,61,61,48,49,40,53,49,39,62,77,57,40,47,56,47,54,41,44,36,75,76,37,56,69,62,21,44,49,73,57,49,26,63,70,56,61,40,47,73,73,43,65,65,56,68,82,57,62,46,68,74,39,72,72,59,68,82,52,73,80,54,76,64,70,46,50,38,90,74,13,50,39,46,59,52,68,54,55,40,47,47,56,38,43,77,17,70,49,42,60,87,79,28,71,67,52,22,51,55,49,44,55,50,54,50,49,50,49,50,48,35,49,55,58,50,49,23,47,35,70,33,26,32,35,22,35,40,43,71,40,85,83,59,80,47,48,62,60,29,32,35,47,27,44,86,50,66,71,47,51,44,97,88,72,48,61,33,32,60,48,65,80,38,68,27,34,39,29,26,85,71,46,71,50,68,35,14,46,39,75,31,33,26,38,76,56,75,68,44,61,74,45,67,61,42,18,38,33,37,33,19,67,39,68,98,59,57,51,45,46,47,27,58,62,42,58,58,57,65,42,55,37,42,40,33,54,37,60,69,52,40,69,55,42,47,71,45,66,69,78,66,70,57,77,66,94,55,46,62,79,73,47,37,42,76,68,73,83,50,47,65,59,51,50,63,70,42,65,84,50,58,71,69,57,40,49,53,60,50,46,58,62,72,53,45,66,71,73,50,58,69,51,33,59,51,30,49,52,41,22,54,49,30,31,56,31,66,31,68,87,30,70,67,22,47,50,31,34,51,50,23,57,50,48,67,44,15,82,70,70,31,45,40,73,31,68,70,54,51,53,52,49,39,68,74,41,63,60,47,45,74,51,76,68,78,51,57,66,68,62,75,71,50,70,79,80,60,80,64,92,63,94,47,51,66,72,65,66,40,92,88,62,75,86,58,64,56,59,54,49,47,54,52,34,54,52,50,45,53,54,50,50,53,52,48,45,60,67,57,61,58,80,65,73,78,67,82,60,63,62,51,34,43,54,29,54,53,49,52,54,50,22,52,51,53,51,53,52,49,54,54,51,58,64,73,61,52,100,79,69,86,77,73,85,76,88,72,93,70,96,72,80,86,77,74,86,86,49,61,54,54,41,50,51,50,45,50,54,50,48,54,52,50,51,51,53,48,49,46,69,58,67,56,64,86,88,79,81,82,87,88,86,90,84,90,87,91,79,90,88,87,87,73,65,59,52,78,68,50,60,68,55,62,46,43,52,54,44,51,52,49,9,45,57,52,64,66,48,75,39,48,91,75,34,101,38,57,61,69,55,46,48,36,30,48,30,12,40,35,42,48,49,50,48,61,80,19,66,92,66,78,49,81,76,65,60,38,49,55,36,22,29,44,42,50,32,51,46,41,28,65,73,47,96,81,65,78,93,72,58,57,80,91,45,51,61,71,64,72,73,74,80,79,69,70,88,73,81,72,128